Protein AF-A0AB34T9N5-F1 (afdb_monomer_lite)

Secondary structure (DSSP, 8-state):
-HHHHH-TTSEEEETTSHHHHHHHHHSHHHHHHTSPSSEEEETGGG-TTHHHHHHHHHHH---SS-SEEE--SS-S-SSTBTTB-TTTTT------PSPPHHHHTT--SS-HHHHHHHSPB-TT-B----HHHHHHHHHH-S-HHHHT-SSPPPHHHHHHHHHHHHHHHT-SEEETTEE--HHHHHHHHHHHHTSTTPBP-HHHHHHHHT--HHHHHHHHHHHHHTT-EEEEEE--SSGGG--GGG-EEEESSHHHHHHHHHHTT--TTS-HHHHHHHHHHHHHHHHTGGGGGSSS--EEEEEE-SSSS--EEEEEEEETTEEEEEEEE-SSS--GGGGHHHHHHHHTT-EEEEEEEEESSSB-EEEETTEEEEEGGGGTSTTSB----------SS--SS---------------TT-TTTGGG--EEEEE--HHHHHHTTSHHHHHHHHHHHHHHHHHS---EEEE------TTS-HHHHHHHHHHH-SEEEEEE-HHHHH-HHHHHHHHHHHHHHTT-TT-EE--EE-S-STT-TTS-TT-HHHHHHHTS--EE---TTS--HHHHHHHHHHHHHHHHHHHHHHHHHHHHHHHHHHHHHHHHHHT-HHHHHHHHHHHHHHHHHHHHHHHHHHHHHHHHHHHSPPPSSS-HHHHHHHHHHHHHHHHHHHHHHHHHHHHHHHHHHHHHHHHHHHHHHHHHSPSSHHHHHHHHHHHHHHHHHHHHT---HHHHHHHHHHHHHHTT-GGGHHHHHHHHHHHHHHHHHHHHHHHHHHHHHHHHH-

Organism: NCBI:txid1365955

Radius of gyration: 32.08 Å; chains: 1; bounding box: 81×74×86 Å

Sequence (783 aa):
MMAQKQLQEYNYVTLADDSLYRYAKDHVDEWLDSLTLPCIIDEAQRIKGLPLSVKNIVDGMSAQSPLFILTGSASINRDGLDGQDPLTGRALRYTLRPMTKRELARNARNSVVDLLWDSTPNLDYHSSMNRAELATSMEVGGFPSYALRTFPLTEDQLRMAVRADLDSLLGDTILPGQHLDRTIAESILRQVLTVPGDIYNASRISTSIGYTTTTVNRYMEIFRHRFLITYLRNLHTRPSVQTFARSKIHPIDTSYSIELLKQAGKDFRDDPVIFGHLFESFVVNQIVPEIQWSNKSFDTFYWRQPGRSPKEVDLILEHDDEFIAIEVKSNTKVQRSDFAGMVAFEEGGHKLRRGYVIYTGNEVQKFGGHMYAIPISALWEDGGFMEETGTDDYRLLSKVFPANASVSKDIEKDVDLSSNIVDRAAANIFLSYHHDDNDHLNDGIIQLMKDVQEEFNFQTGKKLNLFIDRESLNWGDDWQGRLDNEVSAANIIIPAVTPRYLQSEACRKELLAFHSRIAGKPNKRIMPLIVQSIEEMQNISRGDPVWKIVHAKQYLLSGDLRLLSVDERRKKVIQLTSALIPVIEEMYAASASASENFLGLENAREKGDTLACAASISEPEKDLETALKEFNEGFELMSTVLDKHPAPRTSSMSDYSQWASQVSKELQPSLERITSSSAAISSNWEKVYEPIQIWIGLLKEYPKGETRDTQIHEISRILQGWGNSFQATEEMRLLPMQMSIMAAFLPSLQGFADALKGVVDMLANMKSMTTSLQEQIDRLSRE

pLDDT: mean 77.02, std 18.61, range [20.53, 98.81]

Structure (mmCIF, N/CA/C/O backbone):
data_AF-A0AB34T9N5-F1
#
_entry.id   AF-A0AB34T9N5-F1
#
loop_
_atom_site.group_PDB
_atom_site.id
_atom_site.type_symbol
_atom_site.label_atom_id
_atom_site.label_alt_id
_atom_site.label_comp_id
_atom_site.label_asym_id
_atom_site.label_entity_id
_atom_site.label_seq_id
_atom_site.pdbx_PDB_ins_code
_atom_site.Cartn_x
_atom_site.Cartn_y
_atom_site.Cartn_z
_atom_site.occupancy
_atom_site.B_iso_or_equiv
_atom_site.auth_seq_id
_atom_site.auth_comp_id
_atom_site.auth_asym_id
_atom_site.auth_atom_id
_atom_site.pdbx_PDB_model_num
ATOM 1 N N . MET A 1 1 ? -12.818 11.082 12.304 1.00 60.06 1 MET A N 1
ATOM 2 C CA . MET A 1 1 ? -12.383 9.732 11.866 1.00 60.06 1 MET A CA 1
ATOM 3 C C . MET A 1 1 ? -12.783 9.521 10.393 1.00 60.06 1 MET A C 1
ATOM 5 O O . MET A 1 1 ? -13.665 10.240 9.942 1.00 60.06 1 MET A O 1
ATOM 9 N N . MET A 1 2 ? -12.114 8.661 9.603 1.00 65.88 2 MET A N 1
ATOM 10 C CA . MET A 1 2 ? -12.334 8.566 8.138 1.00 65.88 2 MET A CA 1
ATOM 11 C C . MET A 1 2 ? -13.776 8.185 7.771 1.00 65.88 2 MET A C 1
ATOM 13 O O . MET A 1 2 ? -14.372 8.860 6.935 1.00 65.88 2 MET A O 1
ATOM 17 N N . ALA A 1 3 ? -14.358 7.190 8.454 1.00 69.88 3 ALA A N 1
ATOM 18 C CA . ALA A 1 3 ? -15.738 6.758 8.211 1.00 69.88 3 ALA A CA 1
ATOM 19 C C . ALA A 1 3 ? -16.742 7.905 8.417 1.00 69.88 3 ALA A C 1
ATOM 21 O O . ALA A 1 3 ? -17.583 8.135 7.563 1.00 69.88 3 ALA A O 1
ATOM 22 N N . GLN A 1 4 ? -16.574 8.709 9.472 1.00 75.88 4 GLN A N 1
ATOM 23 C CA . GLN A 1 4 ? -17.406 9.894 9.731 1.00 75.88 4 GLN A CA 1
ATOM 24 C C . GLN A 1 4 ? -17.362 10.936 8.598 1.00 75.88 4 GLN A C 1
ATOM 26 O O . GLN A 1 4 ? -18.340 11.635 8.366 1.00 75.88 4 GLN A O 1
ATOM 31 N N . LYS A 1 5 ? -16.215 11.097 7.924 1.00 72.75 5 LYS A N 1
ATOM 32 C CA . LYS A 1 5 ? -16.058 12.097 6.854 1.00 72.75 5 LYS A CA 1
ATOM 33 C C . LYS A 1 5 ? -16.634 11.622 5.519 1.00 72.75 5 LYS A C 1
ATOM 35 O O . LYS A 1 5 ? -17.127 12.453 4.763 1.00 72.75 5 LYS A O 1
ATOM 40 N N . GLN A 1 6 ? -16.508 10.324 5.236 1.00 70.75 6 GLN A N 1
ATOM 41 C CA . GLN A 1 6 ? -16.867 9.716 3.951 1.00 70.75 6 GLN A CA 1
ATOM 42 C C . GLN A 1 6 ? -18.318 9.217 3.909 1.00 70.75 6 GLN A C 1
ATOM 44 O O . GLN A 1 6 ? -18.934 9.270 2.854 1.00 70.75 6 GLN A O 1
ATOM 49 N N . LEU A 1 7 ? -18.870 8.773 5.042 1.00 80.31 7 LEU A N 1
ATOM 50 C CA . LEU A 1 7 ? -20.217 8.204 5.150 1.00 80.31 7 LEU A CA 1
ATOM 51 C C . LEU A 1 7 ? -21.154 9.191 5.860 1.00 80.31 7 LEU A C 1
ATOM 53 O O . LEU A 1 7 ? -21.555 8.983 7.006 1.00 80.31 7 LEU A O 1
ATOM 57 N N . GLN A 1 8 ? -21.437 10.318 5.203 1.00 80.44 8 GLN A N 1
ATOM 58 C CA . GLN A 1 8 ? -22.217 11.424 5.784 1.00 80.44 8 GLN A CA 1
ATOM 59 C C . GLN A 1 8 ? -23.696 11.077 6.011 1.00 80.44 8 GLN A C 1
ATOM 61 O O . GLN A 1 8 ? -24.389 11.769 6.752 1.00 80.44 8 GLN A O 1
ATOM 66 N N . GLU A 1 9 ? -24.175 10.004 5.391 1.00 85.31 9 GLU A N 1
ATOM 67 C CA . GLU A 1 9 ? -25.514 9.452 5.559 1.00 85.31 9 GLU A CA 1
ATOM 68 C C . GLU A 1 9 ? -25.696 8.670 6.872 1.00 85.31 9 GLU A C 1
ATOM 70 O O . GLU A 1 9 ? -26.831 8.383 7.254 1.00 85.31 9 GLU A O 1
ATOM 75 N N . TYR A 1 10 ? -24.606 8.345 7.579 1.00 89.88 10 TYR A N 1
ATOM 76 C CA . TYR A 1 10 ? -24.650 7.680 8.881 1.00 89.88 10 TYR A CA 1
ATOM 77 C C . TYR A 1 10 ? -24.537 8.693 10.020 1.00 89.88 10 TYR A C 1
ATOM 79 O O . TYR A 1 10 ? -23.640 9.537 10.055 1.00 89.88 10 TYR A O 1
ATOM 87 N N . ASN A 1 11 ? -25.390 8.544 11.032 1.00 92.38 11 ASN A N 1
ATOM 88 C CA . ASN A 1 11 ? -25.216 9.262 12.291 1.00 92.38 11 ASN A CA 1
ATOM 89 C C . ASN A 1 11 ? -23.951 8.781 12.997 1.00 92.38 11 ASN A C 1
ATOM 91 O O . ASN A 1 11 ? -23.642 7.595 12.974 1.00 92.38 11 ASN A O 1
ATOM 95 N N . TYR A 1 12 ? -23.235 9.676 13.670 1.00 93.88 12 TYR A N 1
ATOM 96 C CA . TYR A 1 12 ? -21.972 9.338 14.321 1.00 93.88 12 TYR A CA 1
ATOM 97 C C . TYR A 1 12 ? -22.060 9.490 15.835 1.00 93.88 12 TYR A C 1
ATOM 99 O O . TYR A 1 12 ? -22.348 10.578 16.336 1.00 93.88 12 TYR A O 1
ATOM 107 N N . VAL A 1 13 ? -21.726 8.423 16.558 1.00 93.94 13 VAL A N 1
ATOM 108 C CA . VAL A 1 13 ? -21.523 8.446 18.010 1.00 93.94 13 VAL A CA 1
ATOM 109 C C . VAL A 1 13 ? -20.170 7.837 18.350 1.00 93.94 13 VAL A C 1
ATOM 111 O O . VAL A 1 13 ? -19.706 6.918 17.681 1.00 93.94 13 VAL A O 1
ATOM 114 N N . THR A 1 14 ? -19.514 8.344 19.394 1.00 94.19 14 THR A N 1
ATOM 115 C CA . THR A 1 14 ? -18.207 7.832 19.822 1.00 94.19 14 THR A CA 1
ATOM 116 C C . THR A 1 14 ? -18.202 7.493 21.300 1.00 94.19 14 THR A C 1
ATOM 118 O O . THR A 1 14 ? -18.456 8.339 22.155 1.00 94.19 14 THR A O 1
ATOM 121 N N . LEU A 1 15 ? -17.848 6.247 21.606 1.00 92.62 15 LEU A N 1
ATOM 122 C CA . LEU A 1 15 ? -17.604 5.790 22.968 1.00 92.62 15 LEU A CA 1
ATOM 123 C C . LEU A 1 15 ? -16.242 6.263 23.492 1.00 92.62 15 LEU A C 1
ATOM 125 O O . LEU A 1 15 ? -15.838 5.850 24.573 1.00 92.62 15 LEU A O 1
ATOM 129 N N . ALA A 1 16 ? -15.513 7.117 22.762 1.00 88.69 16 ALA A N 1
ATOM 130 C CA . ALA A 1 16 ? -14.378 7.857 23.304 1.00 88.69 16 ALA A CA 1
ATOM 131 C C . ALA A 1 16 ? -14.818 8.885 24.365 1.00 88.69 16 ALA A C 1
ATOM 133 O O . ALA A 1 16 ? -14.069 9.122 25.314 1.00 88.69 16 ALA A O 1
ATOM 134 N N . ASP A 1 17 ? -16.033 9.440 24.247 1.00 91.31 17 ASP A N 1
ATOM 135 C CA . ASP A 1 17 ? -16.623 10.315 25.264 1.00 91.31 17 ASP A CA 1
ATOM 136 C C . ASP A 1 17 ? -16.926 9.518 26.540 1.00 91.31 17 ASP A C 1
ATOM 138 O O . ASP A 1 17 ? -17.695 8.557 26.527 1.00 91.31 17 ASP A O 1
ATOM 142 N N . ASP A 1 18 ? -16.302 9.901 27.655 1.00 87.75 18 ASP A N 1
ATOM 143 C CA . ASP A 1 18 ? -16.386 9.133 28.898 1.00 87.75 18 ASP A CA 1
ATOM 144 C C . ASP A 1 18 ? -17.778 9.184 29.549 1.00 87.75 18 ASP A C 1
ATOM 146 O O . ASP A 1 18 ? -18.192 8.217 30.189 1.00 87.75 18 ASP A O 1
ATOM 150 N N . SER A 1 19 ? -18.528 10.274 29.360 1.00 90.69 19 SER A N 1
ATOM 151 C CA . SER A 1 19 ? -19.885 10.404 29.907 1.00 90.69 19 SER A CA 1
ATOM 152 C C . SER A 1 19 ? -20.853 9.507 29.143 1.00 90.69 19 SER A C 1
ATOM 154 O O . SER A 1 19 ? -21.599 8.739 29.756 1.00 90.69 19 SER A O 1
ATOM 156 N N . LEU A 1 20 ? -20.784 9.551 27.809 1.00 91.50 20 LEU A N 1
ATOM 157 C CA . LEU A 1 20 ? -21.561 8.679 26.936 1.00 91.50 20 LEU A CA 1
ATOM 158 C C . LEU A 1 20 ? -21.193 7.214 27.163 1.00 91.50 20 LEU A C 1
ATOM 160 O O . LEU A 1 20 ? -22.083 6.384 27.314 1.00 91.50 20 LEU A O 1
ATOM 164 N N . TYR A 1 21 ? -19.899 6.899 27.251 1.00 93.12 21 TYR A N 1
ATOM 165 C CA . TYR A 1 21 ? -19.429 5.542 27.514 1.00 93.12 21 TYR A CA 1
ATOM 166 C C . TYR A 1 21 ? -19.981 4.982 28.826 1.00 93.12 21 TYR A C 1
ATOM 168 O O . TYR A 1 21 ? -20.459 3.851 28.833 1.00 93.12 21 TYR A O 1
ATOM 176 N N . ARG A 1 22 ? -19.942 5.742 29.929 1.00 91.81 22 ARG A N 1
ATOM 177 C CA . ARG A 1 22 ? -20.491 5.283 31.218 1.00 91.81 22 ARG A CA 1
ATOM 178 C C . ARG A 1 22 ? -21.990 5.012 31.124 1.00 91.81 22 ARG A C 1
ATOM 180 O O . ARG A 1 22 ? -22.429 3.948 31.544 1.00 91.81 22 ARG A O 1
ATOM 187 N N . TYR A 1 23 ? -22.748 5.932 30.527 1.00 93.06 23 TYR A N 1
ATOM 188 C CA . TYR A 1 23 ? -24.188 5.756 30.340 1.00 93.06 23 TYR A CA 1
ATOM 189 C C . TYR A 1 23 ? -24.506 4.532 29.468 1.00 93.06 23 TYR A C 1
ATOM 191 O O . TYR A 1 23 ? -25.224 3.637 29.910 1.00 93.06 23 TYR A O 1
ATOM 199 N N . ALA A 1 24 ? -23.905 4.456 28.277 1.00 94.38 24 ALA A N 1
ATOM 200 C CA . ALA A 1 24 ? -24.096 3.376 27.313 1.00 94.38 24 ALA A CA 1
ATOM 201 C C . ALA A 1 24 ? -23.643 2.013 27.848 1.00 94.38 24 ALA A C 1
ATOM 203 O O . ALA A 1 24 ? -24.237 0.990 27.527 1.00 94.38 24 ALA A O 1
ATOM 204 N N . LYS A 1 25 ? -22.591 1.970 28.671 1.00 92.19 25 LYS A N 1
ATOM 205 C CA . LYS A 1 25 ? -22.123 0.731 29.299 1.00 92.19 25 LYS A CA 1
ATOM 206 C C . LYS A 1 25 ? -23.164 0.156 30.259 1.00 92.19 25 LYS A C 1
ATOM 208 O O . LYS A 1 25 ? -23.337 -1.061 30.283 1.00 92.19 25 LYS A O 1
ATOM 213 N N . ASP A 1 26 ? -23.812 1.013 31.042 1.00 93.12 26 ASP A N 1
ATOM 214 C CA . ASP A 1 26 ? -24.778 0.593 32.059 1.00 93.12 26 ASP A CA 1
ATOM 215 C C . ASP A 1 26 ? -26.196 0.410 31.475 1.00 93.12 26 ASP A C 1
ATOM 217 O O . ASP A 1 26 ? -26.975 -0.371 32.015 1.00 93.12 26 ASP A O 1
ATOM 221 N N . HIS A 1 27 ? -26.511 1.069 30.350 1.00 94.44 27 HIS A N 1
ATOM 222 C CA . HIS A 1 27 ? -27.838 1.090 29.710 1.00 94.44 27 HIS A CA 1
ATOM 223 C C . HIS A 1 27 ? -27.750 0.824 28.195 1.00 94.44 27 HIS A C 1
ATOM 225 O O . HIS A 1 27 ? -28.278 1.586 27.388 1.00 94.44 27 HIS A O 1
ATOM 231 N N . VAL A 1 28 ? -27.037 -0.232 27.787 1.00 93.88 28 VAL A N 1
ATOM 232 C CA . VAL A 1 28 ? -26.687 -0.465 26.369 1.00 93.88 28 VAL A CA 1
ATOM 233 C C . VAL A 1 28 ? -27.901 -0.570 25.443 1.00 93.88 28 VAL A C 1
ATOM 235 O O . VAL A 1 28 ? -27.875 0.017 24.365 1.00 93.88 28 VAL A O 1
ATOM 238 N N . ASP A 1 29 ? -28.959 -1.266 25.863 1.00 93.62 29 ASP A N 1
ATOM 239 C CA . ASP A 1 29 ? -30.152 -1.476 25.036 1.00 93.62 29 ASP A CA 1
ATOM 240 C C . ASP A 1 29 ? -30.954 -0.169 24.890 1.00 93.62 29 ASP A C 1
ATOM 242 O O . ASP A 1 29 ? -31.222 0.260 23.773 1.00 93.62 29 ASP A O 1
ATOM 246 N N . GLU A 1 30 ? -31.230 0.533 25.999 1.00 93.88 30 GLU A N 1
ATOM 247 C CA . GLU A 1 30 ? -31.916 1.840 25.987 1.00 93.88 30 GLU A CA 1
ATOM 248 C C . GLU A 1 30 ? -31.150 2.884 25.166 1.00 93.88 30 GLU A C 1
ATOM 250 O O . GLU A 1 30 ? -31.738 3.678 24.427 1.00 93.88 30 GLU A O 1
ATOM 255 N N . TRP A 1 31 ? -29.821 2.883 25.284 1.00 96.00 31 TRP A N 1
ATOM 256 C CA . TRP A 1 31 ? -28.968 3.772 24.513 1.00 96.00 31 TRP A CA 1
ATOM 257 C C . TRP A 1 31 ? -29.048 3.464 23.018 1.00 96.00 31 TRP A C 1
ATOM 259 O O . TRP A 1 31 ? -29.245 4.391 22.233 1.00 96.00 31 TRP A O 1
ATOM 269 N N . LEU A 1 32 ? -28.935 2.195 22.615 1.00 94.88 32 LEU A N 1
ATOM 270 C CA . LEU A 1 32 ? -29.035 1.807 21.207 1.00 94.88 32 LEU A CA 1
ATOM 271 C C . LEU A 1 32 ? -30.409 2.127 20.608 1.00 94.88 32 LEU A C 1
ATOM 273 O O . LEU A 1 32 ? -30.461 2.638 19.491 1.00 94.88 32 LEU A O 1
ATOM 277 N N . ASP A 1 33 ? -31.493 1.892 21.351 1.00 90.81 33 ASP A N 1
ATOM 278 C CA . ASP A 1 33 ? -32.861 2.216 20.922 1.00 90.81 33 ASP A CA 1
ATOM 279 C C . ASP A 1 33 ? -33.062 3.728 20.712 1.00 90.81 33 ASP A C 1
ATOM 281 O O . ASP A 1 33 ? -33.908 4.149 19.922 1.00 90.81 33 ASP A O 1
ATOM 285 N N . SER A 1 34 ? -32.268 4.561 21.396 1.00 92.25 34 SER A N 1
ATOM 286 C CA . SER A 1 34 ? -32.286 6.018 21.226 1.00 92.25 34 SER A CA 1
ATOM 287 C C . SER A 1 34 ? -31.514 6.516 19.996 1.00 92.25 34 SER A C 1
ATOM 289 O O . SER A 1 34 ? -31.655 7.682 19.613 1.00 92.25 34 SER A O 1
ATOM 291 N N . LEU A 1 35 ? -30.681 5.670 19.375 1.00 94.06 35 LEU A N 1
ATOM 292 C CA . LEU A 1 35 ? -29.851 6.072 18.242 1.00 94.06 35 LEU A CA 1
ATOM 293 C C . LEU A 1 35 ? -30.678 6.235 16.965 1.00 94.06 35 LEU A C 1
ATOM 295 O O . LEU A 1 35 ? -31.555 5.439 16.638 1.00 94.06 35 LEU A O 1
ATOM 299 N N . THR A 1 36 ? -30.336 7.254 16.178 1.00 91.75 36 THR A N 1
ATOM 300 C CA . THR A 1 36 ? -30.891 7.414 14.830 1.00 91.75 36 THR A CA 1
ATOM 301 C C . THR A 1 36 ? -30.114 6.533 13.851 1.00 91.75 36 THR A C 1
ATOM 303 O O . THR A 1 36 ? -28.897 6.665 13.731 1.00 91.75 36 THR A O 1
ATOM 306 N N . LEU A 1 37 ? -30.811 5.642 13.142 1.00 90.50 37 LEU A N 1
ATOM 307 C CA . LEU A 1 37 ? -30.217 4.732 12.156 1.00 90.50 37 LEU A CA 1
ATOM 308 C C . LEU A 1 37 ? -30.278 5.315 10.728 1.00 90.50 37 LEU A C 1
ATOM 310 O O . LEU A 1 37 ? -31.242 6.016 10.412 1.00 90.50 37 LEU A O 1
ATOM 314 N N . PRO A 1 38 ? -29.299 5.009 9.854 1.00 92.31 38 PRO A N 1
ATOM 315 C CA . PRO A 1 38 ? -28.124 4.177 10.124 1.00 92.31 38 PRO A CA 1
ATOM 316 C C . PRO A 1 38 ? -27.060 4.925 10.953 1.00 92.31 38 PRO A C 1
ATOM 318 O O . PRO A 1 38 ? -27.027 6.158 10.970 1.00 92.31 38 PRO A O 1
ATOM 321 N N . CYS A 1 39 ? -26.219 4.190 11.690 1.00 94.56 39 CYS A N 1
ATOM 322 C CA . CYS A 1 39 ? -25.294 4.780 12.667 1.00 94.56 39 CYS A CA 1
ATOM 323 C C . CYS A 1 39 ? -23.893 4.141 12.675 1.00 94.56 39 CYS A C 1
ATOM 325 O O . CYS A 1 39 ? -23.739 2.922 12.634 1.00 94.56 39 CYS A O 1
ATOM 327 N N . ILE A 1 40 ? -22.861 4.979 12.778 1.00 95.31 40 ILE A N 1
ATOM 328 C CA . ILE A 1 40 ? -21.489 4.606 13.119 1.00 95.31 40 ILE A CA 1
ATOM 329 C C . ILE A 1 40 ? -21.320 4.716 14.636 1.00 95.31 40 ILE A C 1
ATOM 331 O O . ILE A 1 40 ? -21.474 5.800 15.204 1.00 95.31 40 ILE A O 1
ATOM 335 N N . ILE A 1 41 ? -20.939 3.606 15.266 1.00 95.56 41 ILE A N 1
ATOM 336 C CA . ILE A 1 41 ? -20.545 3.554 16.673 1.00 95.56 41 ILE A CA 1
ATOM 337 C C . ILE A 1 41 ? -19.033 3.385 16.740 1.00 95.56 41 ILE A C 1
ATOM 339 O O . ILE A 1 41 ? -18.495 2.308 16.465 1.00 95.56 41 ILE A O 1
ATOM 343 N N . ASP A 1 42 ? -18.359 4.461 17.126 1.00 94.62 42 ASP A N 1
ATOM 344 C CA . ASP A 1 42 ? -16.917 4.481 17.298 1.00 94.62 42 ASP A CA 1
ATOM 345 C C . ASP A 1 42 ? -16.471 4.022 18.686 1.00 94.62 42 ASP A C 1
ATOM 347 O O . ASP A 1 42 ? -17.173 4.218 19.680 1.00 94.62 42 ASP A O 1
ATOM 351 N N . GLU A 1 43 ? -15.289 3.409 18.742 1.00 91.25 43 GLU A N 1
ATOM 352 C CA . GLU A 1 43 ? -14.727 2.745 19.922 1.00 91.25 43 GLU A CA 1
ATOM 353 C C . GLU A 1 43 ? -15.659 1.656 20.506 1.00 91.25 43 GLU A C 1
ATOM 355 O O . GLU A 1 43 ? -15.731 1.430 21.721 1.00 91.25 43 GLU A O 1
ATOM 360 N N . ALA A 1 44 ? -16.359 0.936 19.620 1.00 93.00 44 ALA A N 1
ATOM 361 C CA . ALA A 1 44 ? -17.335 -0.112 19.931 1.00 93.00 44 ALA A CA 1
ATOM 362 C C . ALA A 1 44 ? -16.769 -1.239 20.815 1.00 93.00 44 ALA A C 1
ATOM 364 O O . ALA A 1 44 ? -17.483 -1.831 21.625 1.00 93.00 44 ALA A O 1
ATOM 365 N N . GLN A 1 45 ? -15.468 -1.519 20.715 1.00 88.75 45 GLN A N 1
ATOM 366 C CA . GLN A 1 45 ? -14.784 -2.526 21.528 1.00 88.75 45 GLN A CA 1
ATOM 367 C C . GLN A 1 45 ? -14.760 -2.199 23.030 1.00 88.75 45 GLN A C 1
ATOM 369 O O . GLN A 1 45 ? -14.481 -3.091 23.834 1.00 88.75 45 GLN A O 1
ATOM 374 N N . ARG A 1 46 ? -15.049 -0.951 23.434 1.00 88.62 46 ARG A N 1
ATOM 375 C CA . ARG A 1 46 ? -15.100 -0.552 24.852 1.00 88.62 46 ARG A CA 1
ATOM 376 C C . ARG A 1 46 ? -16.268 -1.189 25.610 1.00 88.62 46 ARG A C 1
ATOM 378 O O . ARG A 1 46 ? -16.151 -1.381 26.820 1.00 88.62 46 ARG A O 1
ATOM 385 N N . ILE A 1 47 ? -17.370 -1.531 24.935 1.00 90.19 47 ILE A N 1
ATOM 386 C CA . ILE A 1 47 ? -18.542 -2.173 25.549 1.00 90.19 47 ILE A CA 1
ATOM 387 C C . ILE A 1 47 ? -18.622 -3.625 25.075 1.00 90.19 47 ILE A C 1
ATOM 389 O O . ILE A 1 47 ? -19.034 -3.921 23.958 1.00 90.19 47 ILE A O 1
ATOM 393 N N . LYS A 1 48 ? -18.264 -4.561 25.959 1.00 84.56 48 LYS A N 1
ATOM 394 C CA . LYS A 1 48 ? -18.230 -6.000 25.648 1.00 84.56 48 LYS A CA 1
ATOM 395 C C . LYS A 1 48 ? -19.583 -6.559 25.174 1.00 84.56 48 LYS A C 1
ATOM 397 O O . LYS A 1 48 ? -19.597 -7.404 24.288 1.00 84.56 48 LYS A O 1
ATOM 402 N N . GLY A 1 49 ? -20.695 -6.096 25.752 1.00 87.06 49 GLY A N 1
ATOM 403 C CA . GLY A 1 49 ? -22.050 -6.556 25.413 1.00 87.06 49 GLY A CA 1
ATOM 404 C C . GLY A 1 49 ? -22.637 -5.955 24.130 1.00 87.06 49 GLY A C 1
ATOM 405 O O . GLY A 1 49 ? -23.633 -6.467 23.629 1.00 87.06 49 GLY A O 1
ATOM 406 N N . LEU A 1 50 ? -22.008 -4.920 23.564 1.00 91.56 50 LEU A N 1
ATOM 407 C CA . LEU A 1 50 ? -22.550 -4.154 22.440 1.00 91.56 50 LEU A CA 1
ATOM 408 C C . LEU A 1 50 ? -22.902 -5.011 21.209 1.00 91.56 50 LEU A C 1
ATOM 410 O O . LEU A 1 50 ? -23.995 -4.831 20.675 1.00 91.56 50 LEU A O 1
ATOM 414 N N . PRO A 1 51 ? -22.067 -5.974 20.762 1.00 90.75 51 PRO A N 1
ATOM 415 C CA . PRO A 1 51 ? -22.402 -6.803 19.603 1.00 90.75 51 PRO A CA 1
ATOM 416 C C . PRO A 1 51 ? -23.688 -7.621 19.782 1.00 90.75 51 PRO A C 1
ATOM 418 O O . PRO A 1 51 ? -24.410 -7.844 18.813 1.00 90.75 51 PRO A O 1
ATOM 421 N N . LEU A 1 52 ? -23.986 -8.067 21.008 1.00 88.88 52 LEU A N 1
ATOM 422 C CA . LEU A 1 52 ? -25.208 -8.816 21.301 1.00 88.88 52 LEU A CA 1
ATOM 423 C C . LEU A 1 52 ? -26.445 -7.914 21.244 1.00 88.88 52 LEU A C 1
ATOM 425 O O . LEU A 1 52 ? -27.447 -8.291 20.643 1.00 88.88 52 LEU A O 1
ATOM 429 N N . SER A 1 53 ? -26.369 -6.716 21.814 1.00 91.44 53 SER A N 1
ATOM 430 C CA . SER A 1 53 ? -27.478 -5.763 21.751 1.00 91.44 53 SER A CA 1
ATOM 431 C C . SER A 1 53 ? -27.736 -5.285 20.316 1.00 91.44 53 SER A C 1
ATOM 433 O O . SER A 1 53 ? -28.879 -5.275 19.865 1.00 91.44 53 SER A O 1
ATOM 435 N N . VAL A 1 54 ? -26.677 -5.027 19.537 1.00 92.25 54 VAL A N 1
ATOM 436 C CA . VAL A 1 54 ? -26.787 -4.713 18.099 1.00 92.25 54 VAL A CA 1
ATOM 437 C C . VAL A 1 54 ? -27.455 -5.854 17.328 1.00 92.25 54 VAL A C 1
ATOM 439 O O . VAL A 1 54 ? -28.346 -5.604 16.517 1.00 92.25 54 VAL A O 1
ATOM 442 N N . LYS A 1 55 ? -27.078 -7.112 17.598 1.00 90.12 55 LYS A N 1
ATOM 443 C CA . LYS A 1 55 ? -27.717 -8.291 16.991 1.00 90.12 55 LYS A CA 1
ATOM 444 C C . LYS A 1 55 ? -29.234 -8.281 17.207 1.00 90.12 55 LYS A C 1
ATOM 446 O O . LYS A 1 55 ? -29.963 -8.557 16.260 1.00 90.12 55 LYS A O 1
ATOM 451 N N . ASN A 1 56 ? -29.706 -7.973 18.417 1.00 88.81 56 ASN A N 1
ATOM 452 C CA . ASN A 1 56 ? -31.139 -7.982 18.735 1.00 88.81 56 ASN A CA 1
ATOM 453 C C . ASN A 1 56 ? -31.928 -6.959 17.904 1.00 88.81 56 ASN A C 1
ATOM 455 O O . ASN A 1 56 ? -33.032 -7.262 17.459 1.00 88.81 56 ASN A O 1
ATOM 459 N N . ILE A 1 57 ? -31.341 -5.788 17.644 1.00 89.75 57 ILE A N 1
ATOM 460 C CA . ILE A 1 57 ? -31.949 -4.755 16.796 1.00 89.75 57 ILE A CA 1
ATOM 461 C C . ILE A 1 57 ? -31.948 -5.196 15.331 1.00 89.75 57 ILE A C 1
ATOM 463 O O . ILE A 1 57 ? -32.985 -5.160 14.672 1.00 89.75 57 ILE A O 1
ATOM 467 N N . VAL A 1 58 ? -30.802 -5.666 14.827 1.00 89.62 58 VAL A N 1
ATOM 468 C CA . VAL A 1 58 ? -30.663 -6.095 13.424 1.00 89.62 58 VAL A CA 1
ATOM 469 C C . VAL A 1 58 ? -31.579 -7.284 13.106 1.00 89.62 58 VAL A C 1
ATOM 471 O O . VAL A 1 58 ? -32.168 -7.317 12.034 1.00 89.62 58 VAL A O 1
ATOM 474 N N . ASP A 1 59 ? -31.767 -8.226 14.038 1.00 86.94 59 ASP A N 1
ATOM 475 C CA . ASP A 1 59 ? -32.699 -9.356 13.873 1.00 86.94 59 ASP A CA 1
ATOM 476 C C . ASP A 1 59 ? -34.169 -8.915 13.759 1.00 86.94 59 ASP A C 1
ATOM 478 O O . ASP A 1 59 ? -34.977 -9.606 13.137 1.00 86.94 59 ASP A O 1
ATOM 482 N N . GLY A 1 60 ? -34.524 -7.776 14.360 1.00 80.12 60 GLY A N 1
ATOM 483 C CA . GLY A 1 60 ? -35.875 -7.215 14.329 1.00 80.12 60 GLY A CA 1
ATOM 484 C C . GLY A 1 60 ? -36.170 -6.343 13.106 1.00 80.12 60 GLY A C 1
ATOM 485 O O . GLY A 1 60 ? -37.319 -5.943 12.913 1.00 80.12 60 GLY A O 1
ATOM 486 N N . MET A 1 61 ? -35.165 -6.037 12.279 1.00 79.12 61 MET A N 1
ATOM 487 C CA . MET A 1 61 ? -35.273 -5.069 11.187 1.00 79.12 61 MET A CA 1
ATOM 488 C C . MET A 1 61 ? -34.895 -5.692 9.842 1.00 79.12 61 MET A C 1
ATOM 490 O O . MET A 1 61 ? -33.804 -6.218 9.655 1.00 79.12 61 MET A O 1
ATOM 494 N N . SER A 1 62 ? -35.781 -5.570 8.852 1.00 70.00 62 SER A N 1
ATOM 495 C CA . SER A 1 62 ? -35.448 -5.888 7.461 1.00 70.00 62 SER A CA 1
ATOM 496 C C . SER A 1 62 ? -34.908 -4.633 6.779 1.00 70.00 62 SER A C 1
ATOM 498 O O . SER A 1 62 ? -35.686 -3.747 6.427 1.00 70.00 62 SER A O 1
ATOM 500 N N . ALA A 1 63 ? -33.594 -4.555 6.574 1.00 66.50 63 ALA A N 1
ATOM 501 C CA . ALA A 1 63 ? -32.937 -3.428 5.911 1.00 66.50 63 ALA A CA 1
ATOM 502 C C . ALA A 1 63 ? -32.232 -3.864 4.618 1.00 66.50 63 ALA A C 1
ATOM 504 O O . ALA A 1 63 ? -31.692 -4.964 4.534 1.00 66.50 63 ALA A O 1
ATOM 505 N N . GLN A 1 64 ? -32.238 -2.989 3.607 1.00 68.56 64 GLN A N 1
ATOM 506 C CA . GLN A 1 64 ? -31.494 -3.185 2.351 1.00 68.56 64 GLN A CA 1
ATOM 507 C C . GLN A 1 64 ? -30.054 -2.640 2.425 1.00 68.56 64 GLN A C 1
ATOM 509 O O . GLN A 1 64 ? -29.278 -2.841 1.496 1.00 68.56 64 GLN A O 1
ATOM 514 N N . SER A 1 65 ? -29.695 -1.965 3.521 1.00 74.50 65 SER A N 1
ATOM 515 C CA . SER A 1 65 ? -28.380 -1.372 3.773 1.00 74.50 65 SER A CA 1
ATOM 516 C C . SER A 1 65 ? -27.897 -1.680 5.200 1.00 74.50 65 SER A C 1
ATOM 518 O O . SER A 1 65 ? -28.719 -2.002 6.067 1.00 74.50 65 SER A O 1
ATOM 520 N N . PRO A 1 66 ? -26.578 -1.598 5.474 1.00 85.44 66 PRO A N 1
ATOM 521 C CA . PRO A 1 66 ? -26.048 -1.772 6.823 1.00 85.44 66 PRO A CA 1
ATOM 522 C C . PRO A 1 66 ? -26.658 -0.762 7.806 1.00 85.44 66 PRO A C 1
ATOM 524 O O . PRO A 1 66 ? -26.605 0.445 7.589 1.00 85.44 66 PRO A O 1
ATOM 527 N N . LEU A 1 67 ? -27.224 -1.257 8.909 1.00 90.31 67 LEU A N 1
ATOM 528 C CA . LEU A 1 67 ? -27.805 -0.405 9.956 1.00 90.31 67 LEU A CA 1
ATOM 529 C C . LEU A 1 67 ? -26.735 0.208 10.863 1.00 90.31 67 LEU A C 1
ATOM 531 O O . LEU A 1 67 ? -26.859 1.354 11.291 1.00 90.31 67 LEU A O 1
ATOM 535 N N . PHE A 1 68 ? -25.689 -0.568 11.146 1.00 92.94 68 PHE A N 1
ATOM 536 C CA . PHE A 1 68 ? -24.611 -0.192 12.046 1.00 92.94 68 PHE A CA 1
ATOM 537 C C . PHE A 1 68 ? -23.252 -0.387 11.388 1.00 92.94 68 PHE A C 1
ATOM 539 O O . PHE A 1 68 ? -22.999 -1.414 10.756 1.00 92.94 68 PHE A O 1
ATOM 546 N N . ILE A 1 69 ? -22.351 0.560 11.633 1.00 93.69 69 ILE A N 1
ATOM 547 C CA . ILE A 1 69 ? -20.917 0.414 11.392 1.00 93.69 69 ILE A CA 1
ATOM 548 C C . ILE A 1 69 ? -20.224 0.517 12.744 1.00 93.69 69 ILE A C 1
ATOM 550 O O . ILE A 1 69 ? -20.295 1.544 13.413 1.00 93.69 69 ILE A O 1
ATOM 554 N N . LEU A 1 70 ? -19.565 -0.559 13.162 1.00 93.44 70 LEU A N 1
ATOM 555 C CA . LEU A 1 70 ? -18.849 -0.603 14.432 1.00 93.44 70 LEU A CA 1
ATOM 556 C C . LEU A 1 70 ? -17.353 -0.428 14.160 1.00 93.44 70 LEU A C 1
ATOM 558 O O . LEU A 1 70 ? -16.756 -1.263 13.479 1.00 93.44 70 LEU A O 1
ATOM 562 N N . THR A 1 71 ? -16.746 0.635 14.690 1.00 93.00 71 THR A N 1
ATOM 563 C CA . THR A 1 71 ? -15.300 0.887 14.557 1.00 93.00 71 THR A CA 1
ATOM 564 C C . THR A 1 71 ? -14.590 0.736 15.894 1.00 93.00 71 THR A C 1
ATOM 566 O O . THR A 1 71 ? -15.197 0.844 16.961 1.00 93.00 71 THR A O 1
ATOM 569 N N . GLY A 1 72 ? -13.292 0.442 15.847 1.00 89.19 72 GLY A N 1
ATOM 570 C CA . GLY A 1 72 ? -12.504 0.267 17.057 1.00 89.19 72 GLY A CA 1
ATOM 571 C C . GLY A 1 72 ? -11.015 0.092 16.808 1.00 89.19 72 GLY A C 1
ATOM 572 O O . GLY A 1 72 ? -10.607 -0.564 15.853 1.00 89.19 72 GLY A O 1
ATOM 573 N N . SER A 1 73 ? -10.201 0.629 17.718 1.00 85.00 73 SER A N 1
ATOM 574 C CA . SER A 1 73 ? -8.740 0.456 17.731 1.00 85.00 73 SER A CA 1
ATOM 575 C C . SER A 1 73 ? -8.277 -0.922 18.239 1.00 85.00 73 SER A C 1
ATOM 577 O O . SER A 1 73 ? -7.081 -1.201 18.329 1.00 85.00 73 SER A O 1
ATOM 579 N N . ALA A 1 74 ? -9.202 -1.804 18.619 1.00 84.56 74 ALA A N 1
ATOM 580 C CA . ALA A 1 74 ? -8.934 -3.213 18.892 1.00 84.56 74 ALA A CA 1
ATOM 581 C C . ALA A 1 74 ? -10.105 -4.069 18.401 1.00 84.56 74 ALA A C 1
ATOM 583 O O . ALA A 1 74 ? -11.209 -3.563 18.193 1.00 84.56 74 ALA A O 1
ATOM 584 N N . SER A 1 75 ? -9.874 -5.373 18.243 1.00 82.56 75 SER A N 1
ATOM 585 C CA . SER A 1 75 ? -10.884 -6.305 17.745 1.00 82.56 75 SER A CA 1
ATOM 586 C C . SER A 1 75 ? -12.181 -6.222 18.557 1.00 82.56 75 SER A C 1
ATOM 588 O O . SER A 1 75 ? -12.194 -6.498 19.762 1.00 82.56 75 SER A O 1
ATOM 590 N N . ILE A 1 76 ? -13.274 -5.882 17.879 1.00 79.25 76 ILE A N 1
ATOM 591 C CA . ILE A 1 76 ? -14.615 -5.834 18.458 1.00 79.25 76 ILE A CA 1
ATOM 592 C C . ILE A 1 76 ? -15.076 -7.273 18.685 1.00 79.25 76 ILE A C 1
ATOM 594 O O . ILE A 1 76 ? -15.126 -8.049 17.727 1.00 79.25 76 ILE A O 1
ATOM 598 N N . ASN A 1 77 ? -15.442 -7.575 19.936 1.00 69.75 77 ASN A N 1
ATOM 599 C CA . ASN A 1 77 ? -15.861 -8.883 20.450 1.00 69.75 77 ASN A CA 1
ATOM 600 C C . ASN A 1 77 ? -14.727 -9.887 20.778 1.00 69.75 77 ASN A C 1
ATOM 602 O O . ASN A 1 77 ? -14.567 -10.904 20.110 1.00 69.75 77 ASN A O 1
ATOM 606 N N . ARG A 1 78 ? -13.945 -9.624 21.838 1.00 57.09 78 ARG A N 1
ATOM 607 C CA . ARG A 1 78 ? -12.836 -10.511 22.265 1.00 57.09 78 ARG A CA 1
ATOM 608 C C . ARG A 1 78 ? -13.266 -11.819 22.939 1.00 57.09 78 ARG A C 1
ATOM 610 O O . ARG A 1 78 ? -12.528 -12.790 22.834 1.00 57.09 78 ARG A O 1
ATOM 617 N N . ASP A 1 79 ? -14.425 -11.849 23.599 1.00 52.88 79 ASP A N 1
ATOM 618 C CA . ASP A 1 79 ? -14.821 -12.978 24.460 1.00 52.88 79 ASP A CA 1
ATOM 619 C C . ASP A 1 79 ? -16.155 -13.641 24.058 1.00 52.88 79 ASP A C 1
ATOM 621 O O . ASP A 1 79 ? -16.510 -14.677 24.619 1.00 52.88 79 ASP A O 1
ATOM 625 N N . GLY A 1 80 ? -16.902 -13.064 23.109 1.00 53.31 80 GLY A N 1
ATOM 626 C CA . GLY A 1 80 ? -18.180 -13.604 22.649 1.00 53.31 80 GLY A CA 1
ATOM 627 C C . GLY A 1 80 ? -19.292 -13.696 23.704 1.00 53.31 80 GLY A C 1
ATOM 628 O O . GLY A 1 80 ? -19.146 -13.270 24.851 1.00 53.31 80 GLY A O 1
ATOM 629 N N . LEU A 1 81 ? -20.410 -14.297 23.289 1.00 50.41 81 LEU A N 1
ATOM 630 C CA . LEU A 1 81 ? -21.340 -15.027 24.160 1.00 50.41 81 LEU A CA 1
ATOM 631 C C . LEU A 1 81 ? -20.740 -16.423 24.358 1.00 50.41 81 LEU A C 1
ATOM 633 O O . LEU A 1 81 ? -20.772 -17.223 23.427 1.00 50.41 81 LEU A O 1
ATOM 637 N N . ASP A 1 82 ? -20.114 -16.693 25.504 1.00 54.06 82 ASP A N 1
ATOM 638 C CA . ASP A 1 82 ? -19.441 -17.977 25.770 1.00 54.06 82 ASP A CA 1
ATOM 639 C C . ASP A 1 82 ? -18.414 -18.380 24.681 1.00 54.06 82 ASP A C 1
ATOM 641 O O . ASP A 1 82 ? -18.270 -19.552 24.332 1.00 54.06 82 ASP A O 1
ATOM 645 N N . GLY A 1 83 ? -17.700 -17.397 24.113 1.00 56.84 83 GLY A N 1
ATOM 646 C CA . GLY A 1 83 ? -16.714 -17.602 23.045 1.00 56.84 83 GLY A CA 1
ATOM 647 C C . GLY A 1 83 ? -17.254 -17.529 21.611 1.00 56.84 83 GLY A C 1
ATOM 648 O O . GLY A 1 83 ? -16.470 -17.691 20.677 1.00 56.84 83 GLY A O 1
ATOM 649 N N . GLN A 1 84 ? -18.551 -17.271 21.401 1.00 67.44 84 GLN A N 1
ATOM 650 C CA . GLN A 1 84 ? -19.148 -17.139 20.061 1.00 67.44 84 GLN A CA 1
ATOM 651 C C . GLN A 1 84 ? -19.365 -15.686 19.639 1.00 67.44 84 GLN A C 1
ATOM 653 O O . GLN A 1 84 ? -19.685 -14.831 20.465 1.00 67.44 84 GLN A O 1
ATOM 658 N N . ASP A 1 85 ? -19.255 -15.409 18.337 1.00 78.00 85 ASP A N 1
ATOM 659 C CA . ASP A 1 85 ? -19.518 -14.080 17.789 1.00 78.00 85 ASP A CA 1
ATOM 660 C C . ASP A 1 85 ? -21.024 -13.813 17.595 1.00 78.00 85 ASP A C 1
ATOM 662 O O . ASP A 1 85 ? -21.616 -14.420 16.696 1.00 78.00 85 ASP A O 1
ATOM 666 N N . PRO A 1 86 ? -21.671 -12.908 18.368 1.00 84.25 86 PRO A N 1
ATOM 667 C CA . PRO A 1 86 ? -23.109 -12.654 18.251 1.00 84.25 86 PRO A CA 1
ATOM 668 C C . PRO A 1 86 ? -23.529 -12.157 16.864 1.00 84.25 86 PRO A C 1
ATOM 670 O O . PRO A 1 86 ? -24.666 -12.367 16.450 1.00 84.25 86 PRO A O 1
ATOM 673 N N . LEU A 1 87 ? -22.616 -11.523 16.126 1.00 87.06 87 LEU A N 1
ATOM 674 C CA . LEU A 1 87 ? -22.890 -10.958 14.803 1.00 87.06 87 LEU A CA 1
ATOM 675 C C . LEU A 1 87 ? -22.633 -11.943 13.651 1.00 87.06 87 LEU A C 1
ATOM 677 O O . LEU A 1 87 ? -22.657 -11.547 12.484 1.00 87.06 87 LEU A O 1
ATOM 681 N N . THR A 1 88 ? -22.419 -13.229 13.950 1.00 83.25 88 THR A N 1
ATOM 682 C CA . THR A 1 88 ? -22.229 -14.267 12.926 1.00 83.25 88 THR A CA 1
ATOM 683 C C . THR A 1 88 ? -23.396 -14.264 11.929 1.00 83.25 88 THR A C 1
ATOM 685 O O . THR A 1 88 ? -24.569 -14.301 12.317 1.00 83.25 88 THR A O 1
ATOM 688 N N . GLY A 1 89 ? -23.068 -14.194 10.634 1.00 83.31 89 GLY A N 1
ATOM 689 C CA . GLY A 1 89 ? -24.034 -14.138 9.529 1.00 83.31 89 GLY A CA 1
ATOM 690 C C . GLY A 1 89 ? -24.764 -12.799 9.358 1.00 83.31 89 GLY A C 1
ATOM 691 O O . GLY A 1 89 ? -25.643 -12.709 8.509 1.00 83.31 89 GLY A O 1
ATOM 692 N N . ARG A 1 90 ? -24.431 -11.775 10.157 1.00 85.56 90 ARG A N 1
ATOM 693 C CA . ARG A 1 90 ? -25.088 -10.450 10.155 1.00 85.56 90 ARG A CA 1
ATOM 694 C C . ARG A 1 90 ? -24.129 -9.292 9.914 1.00 85.56 90 ARG A C 1
ATOM 696 O O . ARG A 1 90 ? -24.573 -8.189 9.621 1.00 85.56 90 ARG A O 1
ATOM 703 N N . ALA A 1 91 ? -22.830 -9.527 10.069 1.00 88.62 91 ALA A N 1
ATOM 704 C CA . ALA A 1 91 ? -21.800 -8.520 9.890 1.00 88.62 91 ALA A CA 1
ATOM 705 C C . ALA A 1 91 ? -20.693 -9.022 8.965 1.00 88.62 91 ALA A C 1
ATOM 707 O O . ALA A 1 91 ? -20.323 -10.198 8.988 1.00 88.62 91 ALA A O 1
ATOM 708 N N . LEU A 1 92 ? -20.132 -8.086 8.205 1.00 87.62 92 LEU A N 1
ATOM 709 C CA . LEU A 1 92 ? -18.854 -8.232 7.522 1.00 87.62 92 LEU A CA 1
ATOM 710 C C . LEU A 1 92 ? -17.778 -7.547 8.368 1.00 87.62 92 LEU A C 1
ATOM 712 O O . LEU A 1 92 ? -18.044 -6.543 9.034 1.00 87.62 92 LEU A O 1
ATOM 716 N N . ARG A 1 93 ? -16.567 -8.106 8.379 1.00 86.44 93 ARG A N 1
ATOM 717 C CA . ARG A 1 93 ? -15.447 -7.599 9.180 1.00 86.44 93 ARG A CA 1
ATOM 718 C C . ARG A 1 93 ? -14.319 -7.181 8.254 1.00 86.44 93 ARG A C 1
ATOM 720 O O . ARG A 1 93 ? -13.810 -8.001 7.502 1.00 86.44 93 ARG A O 1
ATOM 727 N N . TYR A 1 94 ? -13.911 -5.926 8.385 1.00 88.75 94 TYR A N 1
ATOM 728 C CA . TYR A 1 94 ? -12.803 -5.346 7.640 1.00 88.75 94 TYR A CA 1
ATOM 729 C C . TYR A 1 94 ? -11.771 -4.795 8.620 1.00 88.75 94 TYR A C 1
ATOM 731 O O . TYR A 1 94 ? -12.114 -4.144 9.607 1.00 88.75 94 TYR A O 1
ATOM 739 N N . THR A 1 95 ? -10.502 -5.072 8.351 1.00 89.50 95 THR A N 1
ATOM 740 C CA . THR A 1 95 ? -9.360 -4.505 9.065 1.00 89.50 95 THR A CA 1
ATOM 741 C C . THR A 1 95 ? -8.779 -3.386 8.217 1.00 89.50 95 THR A C 1
ATOM 743 O O . THR A 1 95 ? -8.261 -3.647 7.131 1.00 89.50 95 THR A O 1
ATOM 746 N N . LEU A 1 96 ? -8.833 -2.151 8.715 1.00 88.94 96 LEU A N 1
ATOM 747 C CA . LEU A 1 96 ? -8.130 -1.030 8.095 1.00 88.94 96 LEU A CA 1
ATOM 748 C C . LEU A 1 96 ? -6.642 -1.145 8.421 1.00 88.94 96 LEU A C 1
ATOM 750 O O . LEU A 1 96 ? -6.225 -0.923 9.558 1.00 88.94 96 LEU A O 1
ATOM 754 N N . ARG A 1 97 ? -5.863 -1.558 7.425 1.00 91.69 97 ARG A N 1
ATOM 755 C CA . ARG A 1 97 ? -4.408 -1.674 7.517 1.00 91.69 97 ARG A CA 1
ATOM 756 C C . ARG A 1 97 ? -3.745 -0.345 7.120 1.00 91.69 97 ARG A C 1
ATOM 758 O O . ARG A 1 97 ? -4.420 0.518 6.557 1.00 91.69 97 ARG A O 1
ATOM 765 N N . PRO A 1 98 ? -2.450 -0.155 7.425 1.00 92.81 98 PRO A N 1
ATOM 766 C CA . PRO A 1 98 ? -1.646 0.884 6.790 1.00 92.81 98 PRO A CA 1
ATOM 767 C C . PRO A 1 98 ? -1.804 0.832 5.267 1.00 92.81 98 PRO A C 1
ATOM 769 O O . PRO A 1 98 ? -1.989 -0.250 4.707 1.00 92.81 98 PRO A O 1
ATOM 772 N N . MET A 1 99 ? -1.748 1.996 4.623 1.00 92.75 99 MET A N 1
ATOM 773 C CA . MET A 1 99 ? -2.021 2.123 3.198 1.00 92.75 99 MET A CA 1
ATOM 774 C C . MET A 1 99 ? -0.998 1.358 2.361 1.00 92.75 99 MET A C 1
ATOM 776 O O . MET A 1 99 ? 0.211 1.477 2.583 1.00 92.75 99 MET A O 1
ATOM 780 N N . THR A 1 100 ? -1.471 0.630 1.356 1.00 94.56 100 THR A N 1
ATOM 781 C CA . THR A 1 100 ? -0.594 0.034 0.346 1.00 94.56 100 THR A CA 1
ATOM 782 C C . THR A 1 100 ? -0.041 1.120 -0.579 1.00 94.56 100 THR A C 1
ATOM 784 O O . THR A 1 100 ? -0.604 2.207 -0.738 1.00 94.56 100 THR A O 1
ATOM 787 N N . LYS A 1 101 ? 1.073 0.834 -1.256 1.00 90.62 101 LYS A N 1
ATOM 788 C CA . LYS A 1 101 ? 1.589 1.691 -2.331 1.00 90.62 101 LYS A CA 1
ATOM 789 C C . LYS A 1 101 ? 0.586 1.848 -3.466 1.00 90.62 101 LYS A C 1
ATOM 791 O O . LYS A 1 101 ? 0.563 2.902 -4.090 1.00 90.62 101 LYS A O 1
ATOM 796 N N . ARG A 1 102 ? -0.261 0.843 -3.687 1.00 90.06 102 ARG A N 1
ATOM 797 C CA . ARG A 1 102 ? -1.345 0.872 -4.668 1.00 90.06 102 ARG A CA 1
ATOM 798 C C . ARG A 1 102 ? -2.414 1.901 -4.292 1.00 90.06 102 ARG A C 1
ATOM 800 O O . ARG A 1 102 ? -2.767 2.738 -5.121 1.00 90.06 102 ARG A O 1
ATOM 807 N N . GLU A 1 103 ? -2.824 1.935 -3.025 1.00 85.88 103 GLU A N 1
ATOM 808 C CA . GLU A 1 103 ? -3.720 2.973 -2.496 1.00 85.88 103 GLU A CA 1
ATOM 809 C C . GLU A 1 103 ? -3.078 4.369 -2.546 1.00 85.88 103 GLU A C 1
ATOM 811 O O . GLU A 1 103 ? -3.717 5.333 -2.970 1.00 85.88 103 GLU A O 1
ATOM 816 N N . LEU A 1 104 ? -1.798 4.488 -2.173 1.00 82.31 104 LEU A N 1
ATOM 817 C CA . LEU A 1 104 ? -1.053 5.755 -2.234 1.00 82.31 104 LEU A CA 1
ATOM 818 C C . LEU A 1 104 ? -0.875 6.265 -3.674 1.00 82.31 104 LEU A C 1
ATOM 820 O O . LEU A 1 104 ? -0.916 7.473 -3.904 1.00 82.31 104 LEU A O 1
ATOM 824 N N . ALA A 1 105 ? -0.732 5.356 -4.641 1.00 74.00 105 ALA A N 1
ATOM 825 C CA . ALA A 1 105 ? -0.699 5.654 -6.071 1.00 74.00 105 ALA A CA 1
ATOM 826 C C . ALA A 1 105 ? -2.092 5.934 -6.665 1.00 74.00 105 ALA A C 1
ATOM 828 O O . ALA A 1 105 ? -2.190 6.298 -7.834 1.00 74.00 105 ALA A O 1
ATOM 829 N N . ARG A 1 106 ? -3.167 5.796 -5.872 1.00 70.81 106 ARG A N 1
ATOM 830 C CA . ARG A 1 106 ? -4.573 5.914 -6.302 1.00 70.81 106 ARG A CA 1
ATOM 831 C C . ARG A 1 106 ? -4.967 4.922 -7.401 1.00 70.81 106 ARG A C 1
ATOM 833 O O . ARG A 1 106 ? -5.898 5.177 -8.164 1.00 70.81 106 ARG A O 1
ATOM 840 N N . ASN A 1 107 ? -4.300 3.775 -7.457 1.00 74.25 107 ASN A N 1
ATOM 841 C CA . ASN A 1 107 ? -4.594 2.725 -8.422 1.00 74.25 107 ASN A CA 1
ATOM 842 C C . ASN A 1 107 ? -5.625 1.739 -7.846 1.00 74.25 107 ASN A C 1
ATOM 844 O O . ASN A 1 107 ? -5.279 0.671 -7.353 1.00 74.25 107 ASN A O 1
ATOM 848 N N . ALA A 1 108 ? -6.904 2.118 -7.879 1.00 68.56 108 ALA A N 1
ATOM 849 C CA . ALA A 1 108 ? -7.994 1.359 -7.251 1.00 68.56 108 ALA A CA 1
ATOM 850 C C . ALA A 1 108 ? -8.916 0.625 -8.248 1.00 68.56 108 ALA A C 1
ATOM 852 O O . ALA A 1 108 ? -10.002 0.200 -7.866 1.00 68.56 108 ALA A O 1
ATOM 853 N N . ARG A 1 109 ? -8.516 0.484 -9.524 1.00 75.38 109 ARG A N 1
ATOM 854 C CA . ARG A 1 109 ? -9.350 -0.173 -10.558 1.00 75.38 109 ARG A CA 1
ATOM 855 C C . ARG A 1 109 ? -9.586 -1.654 -10.253 1.00 75.38 109 ARG A C 1
ATOM 857 O O . ARG A 1 109 ? -10.704 -2.145 -10.351 1.00 75.38 109 ARG A O 1
ATOM 864 N N . ASN A 1 110 ? -8.526 -2.345 -9.847 1.00 82.25 110 ASN A N 1
ATOM 865 C CA . ASN A 1 110 ? -8.537 -3.754 -9.467 1.00 82.25 110 ASN A CA 1
ATOM 866 C C . ASN A 1 110 ? -7.642 -3.953 -8.247 1.00 82.25 110 ASN A C 1
ATOM 868 O O . ASN A 1 110 ? -6.619 -3.267 -8.119 1.00 82.25 110 ASN A O 1
ATOM 872 N N . SER A 1 111 ? -7.999 -4.916 -7.398 1.00 92.25 111 SER A N 1
ATOM 873 C CA . SER A 1 111 ? -7.109 -5.405 -6.346 1.00 92.25 111 SER A CA 1
ATOM 874 C C . SER A 1 111 ? -5.881 -6.033 -6.994 1.00 92.25 111 SER A C 1
ATOM 876 O O . SER A 1 111 ? -5.997 -6.746 -7.996 1.00 92.25 111 SER A O 1
ATOM 878 N N . VAL A 1 112 ? -4.692 -5.815 -6.424 1.00 94.44 112 VAL A N 1
ATOM 879 C CA . VAL A 1 112 ? -3.478 -6.477 -6.942 1.00 94.44 112 VAL A CA 1
ATOM 880 C C . VAL A 1 112 ? -3.603 -8.002 -6.896 1.00 94.44 112 VAL A C 1
ATOM 882 O O . VAL A 1 112 ? -3.013 -8.704 -7.711 1.00 94.44 112 VAL A O 1
ATOM 885 N N . VAL A 1 113 ? -4.402 -8.526 -5.966 1.00 95.56 113 VAL A N 1
ATOM 886 C CA . VAL A 1 113 ? -4.653 -9.961 -5.833 1.00 95.56 113 VAL A CA 1
ATOM 887 C C . VAL A 1 113 ? -5.460 -10.486 -7.023 1.00 95.56 113 VAL A C 1
ATOM 889 O O . VAL A 1 113 ? -5.137 -11.552 -7.547 1.00 95.56 113 VAL A O 1
ATOM 892 N N . ASP A 1 114 ? -6.440 -9.712 -7.502 1.00 94.38 114 ASP A N 1
ATOM 893 C CA . ASP A 1 114 ? -7.182 -10.043 -8.723 1.00 94.38 114 ASP A CA 1
ATOM 894 C C . ASP A 1 114 ? -6.242 -10.050 -9.935 1.00 94.38 114 ASP A C 1
ATOM 896 O O . ASP A 1 114 ? -6.261 -10.993 -10.720 1.00 94.38 114 ASP A O 1
ATOM 900 N N . LEU A 1 115 ? -5.342 -9.065 -10.048 1.00 94.00 115 LEU A N 1
ATOM 901 C CA . LEU A 1 115 ? -4.349 -9.019 -11.130 1.00 94.00 115 LEU A CA 1
ATOM 902 C C . LEU A 1 115 ? -3.393 -10.218 -11.090 1.00 94.00 115 LEU A C 1
ATOM 904 O O . LEU A 1 115 ? -3.150 -10.863 -12.110 1.00 94.00 115 LEU A O 1
ATOM 908 N N . LEU A 1 116 ? -2.887 -10.570 -9.905 1.00 96.12 116 LEU A N 1
ATOM 909 C CA . LEU A 1 116 ? -2.030 -11.742 -9.720 1.00 96.12 116 LEU A CA 1
ATOM 910 C C . LEU A 1 116 ? -2.748 -13.042 -10.126 1.00 96.12 116 LEU A C 1
ATOM 912 O O . LEU A 1 116 ? -2.090 -13.967 -10.622 1.00 96.12 116 LEU A O 1
ATOM 916 N N . TRP A 1 117 ? -4.071 -13.118 -9.952 1.00 95.38 117 TRP A N 1
ATOM 917 C CA . TRP A 1 117 ? -4.883 -14.304 -10.237 1.00 95.38 117 TRP A CA 1
ATOM 918 C C . TRP A 1 117 ? -5.387 -14.408 -11.675 1.00 95.38 117 TRP A C 1
ATOM 920 O O . TRP A 1 117 ? -5.282 -15.480 -12.288 1.00 95.38 117 TRP A O 1
ATOM 930 N N . ASP A 1 118 ? -5.930 -13.321 -12.208 1.00 92.88 118 ASP A N 1
ATOM 931 C CA . ASP A 1 118 ? -6.603 -13.284 -13.503 1.00 92.88 118 ASP A CA 1
ATOM 932 C C . ASP A 1 118 ? -5.651 -12.814 -14.611 1.00 92.88 118 ASP A C 1
ATOM 934 O O . ASP A 1 118 ? -5.539 -13.480 -15.633 1.00 92.88 118 ASP A O 1
ATOM 938 N N . SER A 1 119 ? -4.823 -11.790 -14.384 1.00 92.00 119 SER A N 1
ATOM 939 C CA . SER A 1 119 ? -4.078 -11.095 -15.452 1.00 92.00 119 SER A CA 1
ATOM 940 C C . SER A 1 119 ? -2.651 -11.603 -15.675 1.00 92.00 119 SER A C 1
ATOM 942 O O . SER A 1 119 ? -1.940 -11.942 -14.737 1.00 92.00 119 SER A O 1
ATOM 944 N N . THR A 1 120 ? -2.158 -11.626 -16.912 1.00 91.75 120 THR A N 1
ATOM 945 C CA . THR A 1 120 ? -0.755 -12.014 -17.170 1.00 91.75 120 THR A CA 1
ATOM 946 C C . THR A 1 120 ? 0.194 -10.843 -16.876 1.00 91.75 120 THR A C 1
ATOM 948 O O . THR A 1 120 ? -0.111 -9.733 -17.301 1.00 91.75 120 THR A O 1
ATOM 951 N N . PRO A 1 121 ? 1.347 -11.040 -16.203 1.00 94.88 121 PRO A N 1
ATOM 952 C CA . PRO A 1 121 ? 2.353 -9.984 -16.061 1.00 94.88 121 PRO A CA 1
ATOM 953 C C . PRO A 1 121 ? 2.800 -9.432 -17.414 1.00 94.88 121 PRO A C 1
ATOM 955 O O . PRO A 1 121 ? 3.036 -10.203 -18.349 1.00 94.88 121 PRO A O 1
ATOM 958 N N . ASN A 1 122 ? 2.939 -8.114 -17.511 1.00 93.62 122 ASN A N 1
ATOM 959 C CA . ASN A 1 122 ? 3.379 -7.465 -18.740 1.00 93.62 122 ASN A CA 1
ATOM 960 C C . ASN A 1 122 ? 4.898 -7.606 -18.894 1.00 93.62 122 ASN A C 1
ATOM 962 O O . ASN A 1 122 ? 5.648 -7.055 -18.096 1.00 93.62 122 ASN A O 1
ATOM 966 N N . LEU A 1 123 ? 5.355 -8.336 -19.915 1.00 92.50 123 LEU A N 1
ATOM 967 C CA . LEU A 1 123 ? 6.787 -8.565 -20.150 1.00 92.50 123 LEU A CA 1
ATOM 968 C C . LEU A 1 123 ? 7.539 -7.307 -20.611 1.00 92.50 123 LEU A C 1
ATOM 970 O O . LEU A 1 123 ? 8.754 -7.259 -20.455 1.00 92.50 123 LEU A O 1
ATOM 974 N N . ASP A 1 124 ? 6.829 -6.303 -21.131 1.00 90.62 124 ASP A N 1
ATOM 975 C CA . ASP A 1 124 ? 7.408 -5.028 -21.575 1.00 90.62 124 ASP A CA 1
ATOM 976 C C . ASP A 1 124 ? 7.456 -3.985 -20.442 1.00 90.62 124 ASP A C 1
ATOM 978 O O . ASP A 1 124 ? 7.875 -2.843 -20.642 1.00 90.62 124 ASP A O 1
ATOM 982 N N . TYR A 1 125 ? 7.007 -4.351 -19.236 1.00 90.38 125 TYR A N 1
ATOM 983 C CA . TYR A 1 125 ? 7.052 -3.470 -18.077 1.00 90.38 125 TYR A CA 1
ATOM 984 C C . TYR A 1 125 ? 8.488 -3.269 -17.580 1.00 90.38 125 TYR A C 1
ATOM 986 O O . TYR A 1 125 ? 9.198 -4.230 -17.257 1.00 90.38 125 TYR A O 1
ATOM 994 N N . HIS A 1 126 ? 8.861 -1.997 -17.421 1.00 87.25 126 HIS A N 1
ATOM 995 C CA . HIS A 1 126 ? 10.125 -1.570 -16.840 1.00 87.25 126 HIS A CA 1
ATOM 996 C C . HIS A 1 126 ? 9.898 -0.649 -15.637 1.00 87.25 126 HIS A C 1
ATOM 998 O O . HIS A 1 126 ? 9.335 0.434 -15.769 1.00 87.25 126 HIS A O 1
ATOM 1004 N N . SER A 1 127 ? 10.396 -1.052 -14.470 1.00 86.00 127 SER A N 1
ATOM 1005 C CA . SER A 1 127 ? 10.382 -0.220 -13.266 1.00 86.00 127 SER A CA 1
ATOM 1006 C C . SER A 1 127 ? 11.473 0.848 -13.315 1.00 86.00 127 SER A C 1
ATOM 1008 O O . SER A 1 127 ? 12.635 0.548 -13.608 1.00 86.00 127 SER A O 1
ATOM 1010 N N . SER A 1 128 ? 11.129 2.079 -12.933 1.00 83.38 128 SER A N 1
ATOM 1011 C CA . SER A 1 128 ? 12.104 3.132 -12.623 1.00 83.38 128 SER A CA 1
ATOM 1012 C C . SER A 1 128 ? 12.554 3.127 -11.156 1.00 83.38 128 SER A C 1
ATOM 1014 O O . SER A 1 128 ? 13.454 3.888 -10.797 1.00 83.38 128 SER A O 1
ATOM 1016 N N . MET A 1 129 ? 11.941 2.299 -10.300 1.00 84.25 129 MET A N 1
ATOM 1017 C CA . MET A 1 129 ? 12.203 2.291 -8.862 1.00 84.25 129 MET A CA 1
ATOM 1018 C C . MET A 1 129 ? 13.576 1.697 -8.551 1.00 84.25 129 MET A C 1
ATOM 1020 O O . MET A 1 129 ? 13.892 0.566 -8.923 1.00 84.25 129 MET A O 1
ATOM 1024 N N . ASN A 1 130 ? 14.384 2.436 -7.791 1.00 83.94 130 ASN A N 1
ATOM 1025 C CA . ASN A 1 130 ? 15.676 1.944 -7.312 1.00 83.94 130 ASN A CA 1
ATOM 1026 C C . ASN A 1 130 ? 15.632 1.476 -5.845 1.00 83.94 130 ASN A C 1
ATOM 1028 O O . ASN A 1 130 ? 14.680 1.703 -5.095 1.00 83.94 130 ASN A O 1
ATOM 1032 N N . ARG A 1 131 ? 16.714 0.824 -5.402 1.00 86.44 131 ARG A N 1
ATOM 1033 C CA . ARG A 1 131 ? 16.819 0.267 -4.043 1.00 86.44 131 ARG A CA 1
ATOM 1034 C C . ARG A 1 131 ? 16.728 1.326 -2.937 1.00 86.44 131 ARG A C 1
ATOM 1036 O O . ARG A 1 131 ? 16.234 1.004 -1.860 1.00 86.44 131 ARG A O 1
ATOM 1043 N N . ALA A 1 132 ? 17.203 2.550 -3.174 1.00 84.50 132 ALA A N 1
ATOM 1044 C CA . ALA A 1 132 ? 17.133 3.621 -2.182 1.00 84.50 132 ALA A CA 1
ATOM 1045 C C . ALA A 1 132 ? 15.687 4.110 -2.004 1.00 84.50 132 ALA A C 1
ATOM 1047 O O . ALA A 1 132 ? 15.217 4.214 -0.876 1.00 84.50 132 ALA A O 1
ATOM 1048 N N . GLU A 1 133 ? 14.950 4.299 -3.099 1.00 85.75 133 GLU A N 1
ATOM 1049 C CA . GLU A 1 133 ? 13.518 4.641 -3.073 1.00 85.75 133 GLU A CA 1
ATOM 1050 C C . GLU A 1 133 ? 12.670 3.549 -2.414 1.00 85.75 133 GLU A C 1
ATOM 1052 O O . GLU A 1 133 ? 11.757 3.845 -1.634 1.00 85.75 133 GLU A O 1
ATOM 1057 N N . LEU A 1 134 ? 12.998 2.280 -2.674 1.00 92.12 134 LEU A N 1
ATOM 1058 C CA . LEU A 1 134 ? 12.380 1.151 -1.987 1.00 92.12 134 LEU A CA 1
ATOM 1059 C C . LEU A 1 134 ? 12.702 1.166 -0.486 1.00 92.12 134 LEU A C 1
ATOM 1061 O O . LEU A 1 134 ? 11.798 0.995 0.328 1.00 92.12 134 LEU A O 1
ATOM 1065 N N . ALA A 1 135 ? 13.958 1.413 -0.100 1.00 93.00 135 ALA A N 1
ATOM 1066 C CA . ALA A 1 135 ? 14.353 1.523 1.305 1.00 93.00 135 ALA A CA 1
ATOM 1067 C C . ALA A 1 135 ? 13.589 2.641 2.026 1.00 93.00 135 ALA A C 1
ATOM 1069 O O . ALA A 1 135 ? 13.049 2.410 3.107 1.00 93.00 135 ALA A O 1
ATOM 1070 N N . THR A 1 136 ? 13.472 3.816 1.403 1.00 89.69 136 THR A N 1
ATOM 1071 C CA . THR A 1 136 ? 12.670 4.931 1.924 1.00 89.69 136 THR A CA 1
ATOM 1072 C C . THR A 1 136 ? 11.195 4.553 2.026 1.00 89.69 136 THR A C 1
ATOM 1074 O O . THR A 1 136 ? 10.554 4.844 3.030 1.00 89.69 136 THR A O 1
ATOM 1077 N N . SER A 1 137 ? 10.656 3.836 1.039 1.00 91.88 137 SER A N 1
ATOM 1078 C CA . SER A 1 137 ? 9.272 3.352 1.073 1.00 91.88 137 SER A CA 1
ATOM 1079 C C . SER A 1 137 ? 9.003 2.384 2.226 1.00 91.88 137 SER A C 1
ATOM 1081 O O . SER A 1 137 ? 7.969 2.502 2.879 1.00 91.88 137 SER A O 1
ATOM 1083 N N . MET A 1 138 ? 9.930 1.464 2.507 1.00 96.00 138 MET A N 1
ATOM 1084 C CA . MET A 1 138 ? 9.826 0.562 3.659 1.00 96.00 138 MET A CA 1
ATOM 1085 C C . MET A 1 138 ? 9.960 1.314 4.988 1.00 96.00 138 MET A C 1
ATOM 1087 O O . MET A 1 138 ? 9.290 0.955 5.955 1.00 96.00 138 MET A O 1
ATOM 1091 N N . GLU A 1 139 ? 10.817 2.338 5.044 1.00 94.19 139 GLU A N 1
ATOM 1092 C CA . GLU A 1 139 ? 11.045 3.137 6.251 1.00 94.19 139 GLU A CA 1
ATOM 1093 C C . GLU A 1 139 ? 9.867 4.051 6.596 1.00 94.19 139 GLU A C 1
ATOM 1095 O O . GLU A 1 139 ? 9.493 4.137 7.764 1.00 94.19 139 GLU A O 1
ATOM 1100 N N . VAL A 1 140 ? 9.259 4.694 5.595 1.00 91.00 140 VAL A N 1
ATOM 1101 C CA . VAL A 1 140 ? 8.055 5.519 5.778 1.00 91.00 140 VAL A CA 1
ATOM 1102 C C . VAL A 1 140 ? 6.838 4.653 6.103 1.00 91.00 140 VAL A C 1
ATOM 1104 O O . VAL A 1 140 ? 6.020 5.040 6.939 1.00 91.00 140 VAL A O 1
ATOM 1107 N N . GLY A 1 141 ? 6.722 3.486 5.463 1.00 93.31 141 GLY A N 1
ATOM 1108 C CA . GLY A 1 141 ? 5.569 2.607 5.624 1.00 93.31 141 GLY A CA 1
ATOM 1109 C C . GLY A 1 141 ? 4.296 3.147 4.965 1.00 93.31 141 GLY A C 1
ATOM 1110 O O . GLY A 1 141 ? 4.341 3.981 4.058 1.00 93.31 141 GLY A O 1
ATOM 1111 N N . GLY A 1 142 ? 3.151 2.645 5.422 1.00 91.88 142 GLY A N 1
ATOM 1112 C CA . GLY A 1 142 ? 1.811 2.969 4.935 1.00 91.88 142 GLY A CA 1
ATOM 1113 C C . GLY A 1 142 ? 0.947 3.751 5.926 1.00 91.88 142 GLY A C 1
ATOM 1114 O O . GLY A 1 142 ? -0.193 4.091 5.609 1.00 91.88 142 GLY A O 1
ATOM 1115 N N . PHE A 1 143 ? 1.424 4.036 7.143 1.00 90.12 143 PHE A N 1
ATOM 1116 C CA . PHE A 1 143 ? 0.619 4.782 8.115 1.00 90.12 143 PHE A CA 1
ATOM 1117 C C . PHE A 1 143 ? 0.289 6.187 7.584 1.00 90.12 143 PHE A C 1
ATOM 1119 O O . PHE A 1 143 ? 1.212 6.955 7.296 1.00 90.12 143 PHE A O 1
ATOM 1126 N N . PRO A 1 144 ? -0.999 6.583 7.496 1.00 83.25 144 PRO A N 1
ATOM 1127 C CA . PRO A 1 144 ? -1.391 7.863 6.900 1.00 83.25 144 PRO A CA 1
ATOM 1128 C C . PRO A 1 144 ? -0.714 9.087 7.528 1.00 83.25 144 PRO A C 1
ATOM 1130 O O . PRO A 1 144 ? -0.420 10.060 6.838 1.00 83.25 144 PRO A O 1
ATOM 1133 N N . SER A 1 145 ? -0.430 9.035 8.834 1.00 79.81 145 SER A N 1
ATOM 1134 C CA . SER A 1 145 ? 0.240 10.097 9.595 1.00 79.81 145 SER A CA 1
ATOM 1135 C C . SER A 1 145 ? 1.649 10.425 9.091 1.00 79.81 145 SER A C 1
ATOM 1137 O O . SER A 1 145 ? 2.126 11.531 9.364 1.00 79.81 145 SER A O 1
ATOM 1139 N N . TYR A 1 146 ? 2.296 9.505 8.368 1.00 81.44 146 TYR A N 1
ATOM 1140 C CA . TYR A 1 146 ? 3.633 9.670 7.788 1.00 81.44 146 TYR A CA 1
ATOM 1141 C C . TYR A 1 146 ? 3.598 9.605 6.259 1.00 81.44 146 TYR A C 1
ATOM 1143 O O . TYR A 1 146 ? 4.221 10.437 5.605 1.00 81.44 146 TYR A O 1
ATOM 1151 N N . ALA A 1 147 ? 2.833 8.666 5.697 1.00 78.88 147 ALA A N 1
ATOM 1152 C CA . ALA A 1 147 ? 2.785 8.391 4.264 1.00 78.88 147 ALA A CA 1
ATOM 1153 C C . ALA A 1 147 ? 2.001 9.439 3.452 1.00 78.88 147 ALA A C 1
ATOM 1155 O O . ALA A 1 147 ? 2.320 9.662 2.289 1.00 78.88 147 ALA A O 1
ATOM 1156 N N . LEU A 1 148 ? 1.003 10.108 4.050 1.00 67.31 148 LEU A N 1
ATOM 1157 C CA . LEU A 1 148 ? 0.200 11.153 3.390 1.00 67.31 148 LEU A CA 1
ATOM 1158 C C . LEU A 1 148 ? 0.632 12.576 3.772 1.00 67.31 148 LEU A C 1
ATOM 1160 O O . LEU A 1 148 ? -0.150 13.522 3.641 1.00 67.31 148 LEU A O 1
ATOM 1164 N N . ARG A 1 149 ? 1.847 12.759 4.303 1.00 52.25 149 ARG A N 1
ATOM 1165 C CA . ARG A 1 149 ? 2.271 14.087 4.747 1.00 52.25 149 ARG A CA 1
ATOM 1166 C C . ARG A 1 149 ? 2.526 15.034 3.582 1.00 52.25 149 ARG A C 1
ATOM 1168 O O . ARG A 1 149 ? 3.216 14.729 2.620 1.00 52.25 149 ARG A O 1
ATOM 1175 N N . THR A 1 150 ? 2.022 16.242 3.791 1.00 38.22 150 THR A N 1
ATOM 1176 C CA . THR A 1 150 ? 2.261 17.464 3.023 1.00 38.22 150 THR A CA 1
ATOM 1177 C C . THR A 1 150 ? 3.747 17.769 2.811 1.00 38.22 150 THR A C 1
ATOM 1179 O O . THR A 1 150 ? 4.095 18.281 1.763 1.00 38.22 150 THR A O 1
ATOM 1182 N N . PHE A 1 151 ? 4.620 17.444 3.769 1.00 44.06 151 PHE A N 1
ATOM 1183 C CA . PHE A 1 151 ? 6.074 17.629 3.683 1.00 44.06 151 PHE A CA 1
ATOM 1184 C C . PHE A 1 151 ? 6.770 16.358 4.182 1.00 44.06 151 PHE A C 1
ATOM 1186 O O . PHE A 1 151 ? 6.235 15.712 5.096 1.00 44.06 151 PHE A O 1
ATOM 1193 N N . PRO A 1 152 ? 7.936 15.981 3.626 1.00 50.00 152 PRO A N 1
ATOM 1194 C CA . PRO A 1 152 ? 8.605 14.761 4.028 1.00 50.00 152 PRO A CA 1
ATOM 1195 C C . PRO A 1 152 ? 9.131 14.977 5.440 1.00 50.00 152 PRO A C 1
ATOM 1197 O O . PRO A 1 152 ? 9.631 16.048 5.793 1.00 50.00 152 PRO A O 1
ATOM 1200 N N . LEU A 1 153 ? 9.006 13.956 6.270 1.00 64.50 153 LEU A N 1
ATOM 1201 C CA . LEU A 1 153 ? 9.689 13.986 7.546 1.00 64.50 153 LEU A CA 1
ATOM 1202 C C . LEU A 1 153 ? 11.183 13.857 7.280 1.00 64.50 153 LEU A C 1
ATOM 1204 O O . LEU A 1 153 ? 11.596 12.998 6.499 1.00 64.50 153 LEU A O 1
ATOM 1208 N N . THR A 1 154 ? 11.992 14.669 7.960 1.00 77.19 154 THR A N 1
ATOM 1209 C CA . THR A 1 154 ? 13.402 14.302 8.100 1.00 77.19 154 THR A CA 1
ATOM 1210 C C . THR A 1 154 ? 13.477 12.934 8.773 1.00 77.19 154 THR A C 1
ATOM 1212 O O . THR A 1 154 ? 12.555 12.540 9.496 1.00 77.19 154 THR A O 1
ATOM 1215 N N . GLU A 1 155 ? 14.577 12.212 8.574 1.00 80.88 155 GLU A N 1
ATOM 1216 C CA . GLU A 1 155 ? 14.751 10.893 9.183 1.00 80.88 155 GLU A CA 1
ATOM 1217 C C . GLU A 1 155 ? 14.480 10.931 10.698 1.00 80.88 155 GLU A C 1
ATOM 1219 O O . GLU A 1 155 ? 13.686 10.148 11.212 1.00 80.88 155 GLU A O 1
ATOM 1224 N N . ASP A 1 156 ? 15.031 11.910 11.418 1.00 83.50 156 ASP A N 1
ATOM 1225 C CA . ASP A 1 156 ? 14.801 12.047 12.859 1.00 83.50 156 ASP A CA 1
ATOM 1226 C C . ASP A 1 156 ? 13.341 12.340 13.220 1.00 83.50 156 ASP A C 1
ATOM 1228 O O . ASP A 1 156 ? 12.830 11.795 14.201 1.00 83.50 156 ASP A O 1
ATOM 1232 N N . GLN A 1 157 ? 12.638 13.157 12.432 1.00 83.88 157 GLN A N 1
ATOM 1233 C CA . GLN A 1 157 ? 11.220 13.421 12.669 1.00 83.88 157 GLN A CA 1
ATOM 1234 C C . GLN A 1 157 ? 10.366 12.174 12.429 1.00 83.88 157 GLN A C 1
ATOM 1236 O O . GLN A 1 157 ? 9.450 11.914 13.211 1.00 83.88 157 GLN A O 1
ATOM 1241 N N . LEU A 1 158 ? 10.669 11.397 11.384 1.00 86.81 158 LEU A N 1
ATOM 1242 C CA . LEU A 1 158 ? 9.993 10.133 11.098 1.00 86.81 158 LEU A CA 1
ATOM 1243 C C . LEU A 1 158 ? 10.197 9.158 12.251 1.00 86.81 158 LEU A C 1
ATOM 1245 O O . LEU A 1 158 ? 9.228 8.636 12.796 1.00 86.81 158 LEU A O 1
ATOM 1249 N N . ARG A 1 159 ? 11.443 8.996 12.696 1.00 90.44 159 ARG A N 1
ATOM 1250 C CA . ARG A 1 159 ? 11.787 8.140 13.833 1.00 90.44 159 ARG A CA 1
ATOM 1251 C C . ARG A 1 159 ? 11.083 8.568 15.114 1.00 90.44 159 ARG A C 1
ATOM 1253 O O . ARG A 1 159 ? 10.541 7.726 15.824 1.00 90.44 159 ARG A O 1
ATOM 1260 N N . MET A 1 160 ? 11.059 9.867 15.418 1.00 87.88 160 MET A N 1
ATOM 1261 C CA . MET A 1 160 ? 10.332 10.395 16.578 1.00 87.88 160 MET A CA 1
ATOM 1262 C C . MET A 1 160 ? 8.834 10.108 16.492 1.00 87.88 160 MET A C 1
ATOM 1264 O O . MET A 1 160 ? 8.232 9.734 17.497 1.00 87.88 160 MET A O 1
ATOM 1268 N N . ALA A 1 161 ? 8.241 10.267 15.310 1.00 88.62 161 ALA A N 1
ATOM 1269 C CA . ALA A 1 161 ? 6.823 10.027 15.110 1.00 88.62 161 ALA A CA 1
ATOM 1270 C C . ALA A 1 161 ? 6.489 8.533 15.259 1.00 88.62 161 ALA A C 1
ATOM 1272 O O . ALA A 1 161 ? 5.619 8.189 16.054 1.00 88.62 161 ALA A O 1
ATOM 1273 N N . VAL A 1 162 ? 7.255 7.652 14.604 1.00 92.00 162 VAL A N 1
ATOM 1274 C CA . VAL A 1 162 ? 7.103 6.189 14.699 1.00 92.00 162 VAL A CA 1
ATOM 1275 C C . VAL A 1 162 ? 7.283 5.693 16.137 1.00 92.00 162 VAL A C 1
ATOM 1277 O O . VAL A 1 162 ? 6.516 4.851 16.602 1.00 92.00 162 VAL A O 1
ATOM 1280 N N . ARG A 1 163 ? 8.262 6.237 16.875 1.00 88.81 163 ARG A N 1
ATOM 1281 C CA . ARG A 1 163 ? 8.436 5.957 18.312 1.00 88.81 163 ARG A CA 1
ATOM 1282 C C . ARG A 1 163 ? 7.210 6.339 19.123 1.00 88.81 163 ARG A C 1
ATOM 1284 O O . ARG A 1 163 ? 6.753 5.537 19.928 1.00 88.81 163 ARG A O 1
ATOM 1291 N N . ALA A 1 164 ? 6.695 7.549 18.910 1.00 87.50 164 ALA A N 1
ATOM 1292 C CA . ALA A 1 164 ? 5.524 8.030 19.626 1.00 87.50 164 ALA A CA 1
ATOM 1293 C C . ALA A 1 164 ? 4.302 7.136 19.362 1.00 87.50 164 ALA A C 1
ATOM 1295 O O . ALA A 1 164 ? 3.573 6.819 20.303 1.00 87.50 164 ALA A O 1
ATOM 1296 N N . ASP A 1 165 ? 4.117 6.666 18.125 1.00 87.38 165 ASP A N 1
ATOM 1297 C CA . ASP A 1 165 ? 3.043 5.728 17.796 1.00 87.38 165 ASP A CA 1
ATOM 1298 C C . ASP A 1 165 ? 3.246 4.383 18.504 1.00 87.38 165 ASP A C 1
ATOM 1300 O O . ASP A 1 165 ? 2.331 3.933 19.194 1.00 87.38 165 ASP A O 1
ATOM 1304 N N . LEU A 1 166 ? 4.440 3.780 18.434 1.00 83.94 166 LEU A N 1
ATOM 1305 C CA . LEU A 1 166 ? 4.759 2.532 19.149 1.00 83.94 166 LEU A CA 1
ATOM 1306 C C . LEU A 1 166 ? 4.506 2.640 20.662 1.00 83.94 166 LEU A C 1
ATOM 1308 O O . LEU A 1 166 ? 3.877 1.753 21.245 1.00 83.94 166 LEU A O 1
ATOM 1312 N N . ASP A 1 167 ? 4.934 3.742 21.280 1.00 80.75 167 ASP A N 1
ATOM 1313 C CA . ASP A 1 167 ? 4.718 4.018 22.703 1.00 80.75 167 ASP A CA 1
ATOM 1314 C C . ASP A 1 167 ? 3.229 4.204 23.033 1.00 80.75 167 ASP A C 1
ATOM 1316 O O . ASP A 1 167 ? 2.756 3.735 24.070 1.00 80.75 167 ASP A O 1
ATOM 1320 N N . SER A 1 168 ? 2.474 4.871 22.153 1.00 76.75 168 SER A N 1
ATOM 1321 C CA . SER A 1 168 ? 1.033 5.100 22.334 1.00 76.75 168 SER A CA 1
ATOM 1322 C C . SER A 1 168 ? 0.205 3.820 22.174 1.00 76.75 168 SER A C 1
ATOM 1324 O O . SER A 1 168 ? -0.809 3.634 22.853 1.00 76.75 168 SER A O 1
ATOM 1326 N N . LEU A 1 169 ? 0.648 2.905 21.306 1.00 74.19 169 LEU A N 1
ATOM 1327 C CA . LEU A 1 169 ? -0.024 1.637 21.034 1.00 74.19 169 LEU A CA 1
ATOM 1328 C C . LEU A 1 169 ? 0.109 0.649 22.199 1.00 74.19 169 LEU A C 1
ATOM 1330 O O . LEU A 1 169 ? -0.799 -0.165 22.408 1.00 74.19 169 LEU A O 1
ATOM 1334 N N . LEU A 1 170 ? 1.199 0.758 22.968 1.00 70.94 170 LEU A N 1
ATOM 1335 C CA . LEU A 1 170 ? 1.538 -0.056 24.139 1.00 70.94 170 LEU A CA 1
ATOM 1336 C C . LEU A 1 170 ? 1.174 0.616 25.479 1.00 70.94 170 LEU A C 1
ATOM 1338 O O . LEU A 1 170 ? 1.905 0.496 26.460 1.00 70.94 170 LEU A O 1
ATOM 1342 N N . GLY A 1 171 ? 0.039 1.317 25.544 1.00 63.50 171 GLY A N 1
ATOM 1343 C CA . GLY A 1 171 ? -0.460 1.898 26.797 1.00 63.50 171 GLY A CA 1
ATOM 1344 C C . GLY A 1 171 ? -0.789 0.861 27.889 1.00 63.50 171 GLY A C 1
ATOM 1345 O O . GLY A 1 171 ? -1.001 -0.319 27.616 1.00 63.50 171 GLY A O 1
ATOM 1346 N N . ASP A 1 172 ? -0.913 1.314 29.140 1.00 61.53 172 ASP A N 1
ATOM 1347 C CA . ASP A 1 172 ? -1.071 0.449 30.333 1.00 61.53 172 ASP A CA 1
ATOM 1348 C C . ASP A 1 172 ? -2.442 -0.251 30.443 1.00 61.53 172 ASP A C 1
ATOM 1350 O O . ASP A 1 172 ? -2.706 -1.035 31.363 1.00 61.53 172 ASP A O 1
ATOM 1354 N N . THR A 1 173 ? -3.362 0.054 29.527 1.00 59.56 173 THR A N 1
ATOM 1355 C CA . THR A 1 173 ? -4.746 -0.427 29.536 1.00 59.56 173 THR A CA 1
ATOM 1356 C C . THR A 1 173 ? -5.126 -0.937 28.151 1.00 59.56 173 THR A C 1
ATOM 1358 O O . THR A 1 173 ? -5.045 -0.204 27.171 1.00 59.56 173 THR A O 1
ATOM 1361 N N . ILE A 1 174 ? -5.568 -2.195 28.069 1.00 65.19 174 ILE A N 1
ATOM 1362 C CA . ILE A 1 174 ? -5.995 -2.829 26.806 1.00 65.19 174 ILE A CA 1
ATOM 1363 C C . ILE A 1 174 ? -7.457 -2.482 26.503 1.00 65.19 174 ILE A C 1
ATOM 1365 O O . ILE A 1 174 ? -7.831 -2.202 25.370 1.00 65.19 174 ILE A O 1
ATOM 1369 N N . LEU A 1 175 ? -8.283 -2.535 27.547 1.00 65.31 175 LEU A N 1
ATOM 1370 C CA . LEU A 1 175 ? -9.701 -2.190 27.596 1.00 65.31 175 LEU A CA 1
ATOM 1371 C C . LEU A 1 175 ? -9.996 -1.674 29.009 1.00 65.31 175 LEU A C 1
ATOM 1373 O O . LEU A 1 175 ? -9.235 -1.995 29.927 1.00 65.31 175 LEU A O 1
ATOM 1377 N N . PRO A 1 176 ? -11.097 -0.940 29.237 1.00 62.59 176 PRO A N 1
ATOM 1378 C CA . PRO A 1 176 ? -11.469 -0.499 30.579 1.00 62.59 176 PRO A CA 1
ATOM 1379 C C . PRO A 1 176 ? -11.478 -1.665 31.589 1.00 62.59 176 PRO A C 1
ATOM 1381 O O . PRO A 1 176 ? -12.268 -2.598 31.463 1.00 62.59 176 PRO A O 1
ATOM 1384 N N . GLY A 1 177 ? -10.577 -1.624 32.580 1.00 64.81 177 GLY A N 1
ATOM 1385 C CA . GLY A 1 177 ? -10.411 -2.670 33.603 1.00 64.81 177 GLY A CA 1
ATOM 1386 C C . GLY A 1 177 ? -9.470 -3.834 33.243 1.00 64.81 177 GLY A C 1
ATOM 1387 O O . GLY A 1 177 ? -9.301 -4.740 34.055 1.00 64.81 177 GLY A O 1
ATOM 1388 N N . GLN A 1 178 ? -8.839 -3.828 32.063 1.00 68.62 178 GLN A N 1
ATOM 1389 C CA . GLN A 1 178 ? -7.819 -4.805 31.665 1.00 68.62 178 GLN A CA 1
ATOM 1390 C C . GLN A 1 178 ? -6.438 -4.152 31.584 1.00 68.62 178 GLN A C 1
ATOM 1392 O O . GLN A 1 178 ? -6.158 -3.388 30.659 1.00 68.62 178 GLN A O 1
ATOM 1397 N N . HIS A 1 179 ? -5.561 -4.506 32.521 1.00 74.69 179 HIS A N 1
ATOM 1398 C CA . HIS A 1 179 ? -4.204 -3.970 32.584 1.00 74.69 179 HIS A CA 1
ATOM 1399 C C . HIS A 1 179 ? -3.226 -4.718 31.669 1.00 74.69 179 HIS A C 1
ATOM 1401 O O . HIS A 1 179 ? -3.234 -5.953 31.573 1.00 74.69 179 HIS A O 1
ATOM 1407 N N . LEU A 1 180 ? -2.356 -3.944 31.025 1.00 80.75 180 LEU A N 1
ATOM 1408 C CA . LEU A 1 180 ? -1.194 -4.407 30.280 1.00 80.75 180 LEU A CA 1
ATOM 1409 C C . LEU A 1 180 ? 0.056 -4.023 31.071 1.00 80.75 180 LEU A C 1
ATOM 1411 O O . LEU A 1 180 ? 0.254 -2.847 31.354 1.00 80.75 180 LEU A O 1
ATOM 1415 N N . ASP A 1 181 ? 0.921 -4.983 31.407 1.00 87.06 181 ASP A N 1
ATOM 1416 C CA . ASP A 1 181 ? 2.276 -4.615 31.829 1.00 87.06 181 ASP A CA 1
ATOM 1417 C C . ASP A 1 181 ? 3.049 -4.200 30.576 1.00 87.06 181 ASP A C 1
ATOM 1419 O O . ASP A 1 181 ? 3.362 -5.046 29.725 1.00 87.06 181 ASP A O 1
ATOM 1423 N N . ARG A 1 182 ? 3.278 -2.890 30.464 1.00 85.88 182 ARG A N 1
ATOM 1424 C CA . ARG A 1 182 ? 3.946 -2.237 29.340 1.00 85.88 182 ARG A CA 1
ATOM 1425 C C . ARG A 1 182 ? 5.379 -2.727 29.151 1.00 85.88 182 ARG A C 1
ATOM 1427 O O . ARG A 1 182 ? 5.778 -2.977 28.020 1.00 85.88 182 ARG A O 1
ATOM 1434 N N . THR A 1 183 ? 6.112 -2.986 30.233 1.00 88.06 183 THR A N 1
ATOM 1435 C CA . THR A 1 183 ? 7.506 -3.463 30.167 1.00 88.06 183 THR A CA 1
ATOM 1436 C C . THR A 1 183 ? 7.585 -4.831 29.495 1.00 88.06 183 THR A C 1
ATOM 1438 O O . THR A 1 183 ? 8.440 -5.080 28.638 1.00 88.06 183 THR A O 1
ATOM 1441 N N . ILE A 1 184 ? 6.666 -5.734 29.857 1.00 90.75 184 ILE A N 1
ATOM 1442 C CA . ILE A 1 184 ? 6.568 -7.056 29.227 1.00 90.75 184 ILE A CA 1
ATOM 1443 C C . ILE A 1 184 ? 6.144 -6.914 27.759 1.00 90.75 184 ILE A C 1
ATOM 1445 O O . ILE A 1 184 ? 6.706 -7.593 26.896 1.00 90.75 184 ILE A O 1
ATOM 1449 N N . ALA A 1 185 ? 5.188 -6.022 27.470 1.00 90.12 185 ALA A N 1
ATOM 1450 C CA . ALA A 1 185 ? 4.714 -5.768 26.112 1.00 90.12 185 ALA A CA 1
ATOM 1451 C C . ALA A 1 185 ? 5.852 -5.296 25.199 1.00 90.12 185 ALA A C 1
ATOM 1453 O O . ALA A 1 185 ? 6.115 -5.916 24.172 1.00 90.12 185 ALA A O 1
ATOM 1454 N N . GLU A 1 186 ? 6.571 -4.253 25.609 1.00 89.06 186 GLU A N 1
ATOM 1455 C CA . GLU A 1 186 ? 7.703 -3.685 24.875 1.00 89.06 186 GLU A CA 1
ATOM 1456 C C . GLU A 1 186 ? 8.806 -4.722 24.655 1.00 89.06 186 GLU A C 1
ATOM 1458 O O . GLU A 1 186 ? 9.326 -4.851 23.546 1.00 89.06 186 GLU A O 1
ATOM 1463 N N . SER A 1 187 ? 9.123 -5.517 25.683 1.00 91.19 187 SER A N 1
ATOM 1464 C CA . SER A 1 187 ? 10.152 -6.560 25.594 1.00 91.19 187 SER A CA 1
ATOM 1465 C C . SER A 1 187 ? 9.802 -7.631 24.556 1.00 91.19 187 SER A C 1
ATOM 1467 O O . SER A 1 187 ? 10.657 -8.023 23.761 1.00 91.19 187 SER A O 1
ATOM 1469 N N . ILE A 1 188 ? 8.549 -8.104 24.539 1.00 93.25 188 ILE A N 1
ATOM 1470 C CA . ILE A 1 188 ? 8.095 -9.117 23.574 1.00 93.25 188 ILE A CA 1
ATOM 1471 C C . ILE A 1 188 ? 7.972 -8.507 22.178 1.00 93.25 188 ILE A C 1
ATOM 1473 O O . ILE A 1 188 ? 8.458 -9.106 21.220 1.00 93.25 188 ILE A O 1
ATOM 1477 N N . LEU A 1 189 ? 7.353 -7.328 22.053 1.00 90.44 189 LEU A N 1
ATOM 1478 C CA . LEU A 1 189 ? 7.156 -6.679 20.758 1.00 90.44 189 LEU A CA 1
ATOM 1479 C C . LEU A 1 189 ? 8.505 -6.397 20.093 1.00 90.44 189 LEU A C 1
ATOM 1481 O O . LEU A 1 189 ? 8.679 -6.731 18.924 1.00 90.44 189 LEU A O 1
ATOM 1485 N N . ARG A 1 190 ? 9.494 -5.896 20.847 1.00 91.62 190 ARG A N 1
ATOM 1486 C CA . ARG A 1 190 ? 10.856 -5.696 20.337 1.00 91.62 190 ARG A CA 1
ATOM 1487 C C . ARG A 1 190 ? 11.449 -6.989 19.785 1.00 91.62 190 ARG A C 1
ATOM 1489 O O . ARG A 1 190 ? 11.927 -6.978 18.660 1.00 91.62 190 ARG A O 1
ATOM 1496 N N . GLN A 1 191 ? 11.392 -8.091 20.536 1.00 92.12 191 GLN A N 1
ATOM 1497 C CA . GLN A 1 191 ? 11.943 -9.382 20.096 1.00 92.12 191 GLN A CA 1
ATOM 1498 C C . GLN A 1 191 ? 11.308 -9.894 18.802 1.00 92.12 191 GLN A C 1
ATOM 1500 O O . GLN A 1 191 ? 11.985 -10.516 17.991 1.00 92.12 191 GLN A O 1
ATOM 1505 N N . VAL A 1 192 ? 10.012 -9.648 18.615 1.00 92.50 192 VAL A N 1
ATOM 1506 C CA . VAL A 1 192 ? 9.268 -10.118 17.443 1.00 92.50 192 VAL A CA 1
ATOM 1507 C C . VAL A 1 192 ? 9.516 -9.217 16.237 1.00 92.50 192 VAL A C 1
ATOM 1509 O O . VAL A 1 192 ? 9.775 -9.713 15.146 1.00 92.50 192 VAL A O 1
ATOM 1512 N N . LEU A 1 193 ? 9.475 -7.897 16.420 1.00 93.81 193 LEU A N 1
ATOM 1513 C CA . LEU A 1 193 ? 9.560 -6.953 15.307 1.00 93.81 193 LEU A CA 1
ATOM 1514 C C . LEU A 1 193 ? 10.990 -6.746 14.784 1.00 93.81 193 LEU A C 1
ATOM 1516 O O . LEU A 1 193 ? 11.142 -6.271 13.663 1.00 93.81 193 LEU A O 1
ATOM 1520 N N . THR A 1 194 ? 12.036 -7.121 15.529 1.00 92.88 194 THR A N 1
ATOM 1521 C CA . THR A 1 194 ? 13.428 -7.072 15.027 1.00 92.88 194 THR A CA 1
ATOM 1522 C C . THR A 1 194 ? 13.811 -8.250 14.130 1.00 92.88 194 THR A C 1
ATOM 1524 O O . THR A 1 194 ? 14.893 -8.242 13.551 1.00 92.88 194 THR A O 1
ATOM 1527 N N . VAL A 1 195 ? 12.948 -9.261 14.008 1.00 91.50 195 VAL A N 1
ATOM 1528 C CA . VAL A 1 195 ? 13.096 -10.381 13.063 1.00 91.50 195 VAL A CA 1
ATOM 1529 C C . VAL A 1 195 ? 11.806 -10.525 12.244 1.00 91.50 195 VAL A C 1
ATOM 1531 O O . VAL A 1 195 ? 11.069 -11.497 12.390 1.00 91.50 195 VAL A O 1
ATOM 1534 N N . PRO A 1 196 ? 11.464 -9.521 11.421 1.00 94.75 196 PRO A N 1
ATOM 1535 C CA . PRO A 1 196 ? 10.200 -9.519 10.696 1.00 94.75 196 PRO A CA 1
ATOM 1536 C C . PRO A 1 196 ? 10.169 -10.675 9.679 1.00 94.75 196 PRO A C 1
ATOM 1538 O O . PRO A 1 196 ? 11.168 -10.943 9.020 1.00 94.75 196 PRO A O 1
ATOM 1541 N N . GLY A 1 197 ? 9.047 -11.393 9.590 1.00 93.62 197 GLY A N 1
ATOM 1542 C CA . GLY A 1 197 ? 8.888 -12.567 8.719 1.00 93.62 197 GLY A CA 1
ATOM 1543 C C . GLY A 1 197 ? 9.437 -13.886 9.280 1.00 93.62 197 GLY A C 1
ATOM 1544 O O . GLY A 1 197 ? 9.209 -14.941 8.693 1.00 93.62 197 GLY A O 1
ATOM 1545 N N . ASP A 1 198 ? 10.082 -13.886 10.453 1.00 93.38 198 ASP A N 1
ATOM 1546 C CA . ASP A 1 198 ? 10.565 -15.126 11.072 1.00 93.38 198 ASP A CA 1
ATOM 1547 C C . ASP A 1 198 ? 9.414 -16.010 11.582 1.00 93.38 198 ASP A C 1
ATOM 1549 O O . ASP A 1 198 ? 8.366 -15.546 12.048 1.00 93.38 198 ASP A O 1
ATOM 1553 N N . ILE A 1 199 ? 9.662 -17.324 11.604 1.00 92.38 199 ILE A N 1
ATOM 1554 C CA . ILE A 1 199 ? 8.757 -18.295 12.226 1.00 92.38 199 ILE A CA 1
ATOM 1555 C C . ILE A 1 199 ? 8.733 -18.084 13.747 1.00 92.38 199 ILE A C 1
ATOM 1557 O O . ILE A 1 199 ? 9.751 -18.195 14.448 1.00 92.38 199 ILE A O 1
ATOM 1561 N N . TYR A 1 200 ? 7.531 -17.856 14.271 1.00 91.38 200 TYR A N 1
ATOM 1562 C CA . TYR A 1 200 ? 7.265 -17.692 15.690 1.00 91.38 200 TYR A CA 1
ATOM 1563 C C . TYR A 1 200 ? 7.767 -18.883 16.512 1.00 91.38 200 TYR A C 1
ATOM 1565 O O . TYR A 1 200 ? 7.529 -20.049 16.191 1.00 91.38 200 TYR A O 1
ATOM 1573 N N . ASN A 1 201 ? 8.453 -18.581 17.615 1.00 90.44 201 ASN A N 1
ATOM 1574 C CA . ASN A 1 201 ? 8.908 -19.578 18.575 1.00 90.44 201 ASN A CA 1
ATOM 1575 C C . ASN A 1 201 ? 8.794 -19.021 19.999 1.00 90.44 201 ASN A C 1
ATOM 1577 O O . ASN A 1 201 ? 9.692 -18.329 20.486 1.00 90.44 201 ASN A O 1
ATOM 1581 N N . ALA A 1 202 ? 7.685 -19.357 20.665 1.00 91.25 202 ALA A N 1
ATOM 1582 C CA . ALA A 1 202 ? 7.383 -18.912 22.023 1.00 91.25 202 ALA A CA 1
ATOM 1583 C C . ALA A 1 202 ? 8.485 -19.277 23.027 1.00 91.25 202 ALA A C 1
ATOM 1585 O O . ALA A 1 202 ? 8.818 -18.467 23.887 1.00 91.25 202 ALA A O 1
ATOM 1586 N N . SER A 1 203 ? 9.074 -20.473 22.913 1.00 91.12 203 SER A N 1
ATOM 1587 C CA . SER A 1 203 ? 10.135 -20.941 23.813 1.00 91.12 203 SER A CA 1
ATOM 1588 C C . SER A 1 203 ? 11.411 -20.114 23.667 1.00 91.12 203 SER A C 1
ATOM 1590 O O . SER A 1 203 ? 11.981 -19.703 24.671 1.00 91.12 203 SER A O 1
ATOM 1592 N N . ARG A 1 204 ? 11.823 -19.806 22.430 1.00 91.06 204 ARG A N 1
ATOM 1593 C CA . ARG A 1 204 ? 12.993 -18.955 22.149 1.00 91.06 204 ARG A CA 1
ATOM 1594 C C . ARG A 1 204 ? 12.814 -17.553 22.735 1.00 91.06 204 ARG A C 1
ATOM 1596 O O . ARG A 1 204 ? 13.712 -17.061 23.411 1.00 91.06 204 ARG A O 1
ATOM 1603 N N . ILE A 1 205 ? 11.645 -16.946 22.520 1.00 91.69 205 ILE A N 1
ATOM 1604 C CA . ILE A 1 205 ? 11.329 -15.619 23.067 1.00 91.69 205 ILE A CA 1
ATOM 1605 C C . ILE A 1 205 ? 11.310 -15.680 24.596 1.00 91.69 205 ILE A C 1
ATOM 1607 O O . ILE A 1 205 ? 12.011 -14.904 25.232 1.00 91.69 205 ILE A O 1
ATOM 1611 N N . SER A 1 206 ? 10.593 -16.650 25.174 1.00 93.50 206 SER A N 1
ATOM 1612 C CA . SER A 1 206 ? 10.501 -16.899 26.620 1.00 93.50 206 SER A CA 1
ATOM 1613 C C . SER A 1 206 ? 11.876 -16.965 27.291 1.00 93.50 206 SER A C 1
ATOM 1615 O O . SER A 1 206 ? 12.112 -16.254 28.267 1.00 93.50 206 SER A O 1
ATOM 1617 N N . THR A 1 207 ? 12.807 -17.747 26.734 1.00 93.19 207 THR A N 1
ATOM 1618 C CA . THR A 1 207 ? 14.184 -17.841 27.239 1.00 93.19 207 THR A CA 1
ATOM 1619 C C . THR A 1 207 ? 14.938 -16.517 27.119 1.00 93.19 207 THR A C 1
ATOM 1621 O O . THR A 1 207 ? 15.650 -16.151 28.048 1.00 93.19 207 THR A O 1
ATOM 1624 N N . SER A 1 208 ? 14.772 -15.785 26.013 1.00 90.19 208 SER A N 1
ATOM 1625 C CA . SER A 1 208 ? 15.483 -14.521 25.787 1.00 90.19 208 SER A CA 1
ATOM 1626 C C . SER A 1 208 ? 15.058 -13.397 26.733 1.00 90.19 208 SER A C 1
ATOM 1628 O O . SER A 1 208 ? 15.879 -12.535 27.033 1.00 90.19 208 SER A O 1
ATOM 1630 N N . ILE A 1 209 ? 13.792 -13.362 27.156 1.00 90.88 209 ILE A N 1
ATOM 1631 C CA . ILE A 1 209 ? 13.242 -12.255 27.962 1.00 90.88 209 ILE A CA 1
ATOM 1632 C C . ILE A 1 209 ? 12.958 -12.634 29.420 1.00 90.88 209 ILE A C 1
ATOM 1634 O O . ILE A 1 209 ? 12.564 -11.776 30.202 1.00 90.88 209 ILE A O 1
ATOM 1638 N N . GLY A 1 210 ? 13.116 -13.908 29.793 1.00 91.44 210 GLY A N 1
ATOM 1639 C CA . GLY A 1 210 ? 12.915 -14.377 31.167 1.00 91.44 210 GLY A CA 1
ATOM 1640 C C . GLY A 1 210 ? 11.452 -14.499 31.616 1.00 91.44 210 GLY A C 1
ATOM 1641 O O . GLY A 1 210 ? 11.195 -14.584 32.815 1.00 91.44 210 GLY A O 1
ATOM 1642 N N . TYR A 1 211 ? 10.488 -14.540 30.689 1.00 93.50 211 TYR A N 1
ATOM 1643 C CA . TYR A 1 211 ? 9.057 -14.719 30.987 1.00 93.50 211 TYR A CA 1
ATOM 1644 C C . TYR A 1 211 ? 8.543 -16.080 30.516 1.00 93.50 211 TYR A C 1
ATOM 1646 O O . TYR A 1 211 ? 9.092 -16.667 29.589 1.00 93.50 211 TYR A O 1
ATOM 1654 N N . THR A 1 212 ? 7.468 -16.596 31.122 1.00 93.75 212 THR A N 1
ATOM 1655 C CA . THR A 1 212 ? 6.896 -17.905 30.748 1.00 93.75 212 THR A CA 1
ATOM 1656 C C . THR A 1 212 ? 6.315 -17.903 29.329 1.00 93.75 212 THR A C 1
ATOM 1658 O O . THR A 1 212 ? 5.848 -16.872 28.842 1.00 93.75 212 THR A O 1
ATOM 1661 N N . THR A 1 213 ? 6.266 -19.064 28.671 1.00 92.69 213 THR A N 1
ATOM 1662 C CA . THR A 1 213 ? 5.621 -19.215 27.352 1.00 92.69 213 THR A CA 1
ATOM 1663 C C . THR A 1 213 ? 4.142 -18.828 27.376 1.00 92.69 213 THR A C 1
ATOM 1665 O O . THR A 1 213 ? 3.659 -18.230 26.420 1.00 92.69 213 THR A O 1
ATOM 1668 N N . THR A 1 214 ? 3.435 -19.086 28.480 1.00 91.75 214 THR A N 1
ATOM 1669 C CA . THR A 1 214 ? 2.052 -18.632 28.694 1.00 91.75 214 THR A CA 1
ATOM 1670 C C . THR A 1 214 ? 1.953 -17.109 28.661 1.00 91.75 214 THR A C 1
ATOM 1672 O O . THR A 1 214 ? 1.066 -16.568 28.003 1.00 91.75 214 THR A O 1
ATOM 1675 N N . THR A 1 215 ? 2.888 -16.408 29.314 1.00 91.94 215 THR A N 1
ATOM 1676 C CA . THR A 1 215 ? 2.973 -14.945 29.245 1.00 91.94 215 THR A CA 1
ATOM 1677 C C . THR A 1 215 ? 3.234 -14.495 27.811 1.00 91.94 215 THR A C 1
ATOM 1679 O O . THR A 1 215 ? 2.489 -13.661 27.311 1.00 91.94 215 THR A O 1
ATOM 1682 N N . VAL A 1 216 ? 4.221 -15.075 27.120 1.00 92.81 216 VAL A N 1
ATOM 1683 C CA . VAL A 1 216 ? 4.529 -14.701 25.728 1.00 92.81 216 VAL A CA 1
ATOM 1684 C C . VAL A 1 216 ? 3.304 -14.869 24.828 1.00 92.81 216 VAL A C 1
ATOM 1686 O O . VAL A 1 216 ? 2.910 -13.918 24.160 1.00 92.81 216 VAL A O 1
ATOM 1689 N N . ASN A 1 217 ? 2.651 -16.033 24.865 1.00 91.12 217 ASN A N 1
ATOM 1690 C CA . ASN A 1 217 ? 1.449 -16.303 24.073 1.00 91.12 217 ASN A CA 1
ATOM 1691 C C . ASN A 1 217 ? 0.322 -15.304 24.384 1.00 91.12 217 ASN A C 1
ATOM 1693 O O . ASN A 1 217 ? -0.319 -14.801 23.466 1.00 91.12 217 ASN A O 1
ATOM 1697 N N . ARG A 1 218 ? 0.115 -14.948 25.662 1.00 89.19 218 ARG A N 1
ATOM 1698 C CA . ARG A 1 218 ? -0.888 -13.946 26.063 1.00 89.19 218 ARG A CA 1
ATOM 1699 C C . ARG A 1 218 ? -0.652 -12.591 25.391 1.00 89.19 218 ARG A C 1
ATOM 1701 O O . ARG A 1 218 ? -1.600 -11.985 24.904 1.00 89.19 218 ARG A O 1
ATOM 1708 N N . TYR A 1 219 ? 0.589 -12.106 25.371 1.00 90.69 219 TYR A N 1
ATOM 1709 C CA . TYR A 1 219 ? 0.928 -10.820 24.747 1.00 90.69 219 TYR A CA 1
ATOM 1710 C C . TYR A 1 219 ? 0.870 -10.873 23.224 1.00 90.69 219 TYR A C 1
ATOM 1712 O O . TYR A 1 219 ? 0.390 -9.936 22.596 1.00 90.69 219 TYR A O 1
ATOM 1720 N N . MET A 1 220 ? 1.281 -11.991 22.636 1.00 90.44 220 MET A N 1
ATOM 1721 C CA . MET A 1 220 ? 1.172 -12.230 21.200 1.00 90.44 220 MET A CA 1
ATOM 1722 C C . MET A 1 220 ? -0.287 -12.211 20.711 1.00 90.44 220 MET A C 1
ATOM 1724 O O . MET A 1 220 ? -0.570 -11.665 19.643 1.00 90.44 220 MET A O 1
ATOM 1728 N N . GLU A 1 221 ? -1.224 -12.720 21.515 1.00 86.62 221 GLU A N 1
ATOM 1729 C CA . GLU A 1 221 ? -2.664 -12.570 21.272 1.00 86.62 221 GLU A CA 1
ATOM 1730 C C . GLU A 1 221 ? -3.129 -11.117 21.416 1.00 86.62 221 GLU A C 1
ATOM 1732 O O . GLU A 1 221 ? -3.888 -10.622 20.586 1.00 86.62 221 GLU A O 1
ATOM 1737 N N . ILE A 1 222 ? -2.640 -10.388 22.424 1.00 86.94 222 ILE A N 1
ATOM 1738 C CA . ILE A 1 222 ? -2.955 -8.960 22.589 1.00 86.94 222 ILE A CA 1
ATOM 1739 C C . ILE A 1 222 ? -2.512 -8.158 21.357 1.00 86.94 222 ILE A C 1
ATOM 1741 O O . ILE A 1 222 ? -3.301 -7.372 20.839 1.00 86.94 222 ILE A O 1
ATOM 1745 N N . PHE A 1 223 ? -1.302 -8.386 20.842 1.00 89.38 223 PHE A N 1
ATOM 1746 C CA . PHE A 1 223 ? -0.802 -7.710 19.640 1.00 89.38 223 PHE A CA 1
ATOM 1747 C C . PHE A 1 223 ? -1.629 -8.039 18.398 1.00 89.38 223 PHE A C 1
ATOM 1749 O O . PHE A 1 223 ? -1.904 -7.144 17.599 1.00 89.38 223 PHE A O 1
ATOM 1756 N N . ARG A 1 224 ? -2.095 -9.289 18.271 1.00 87.06 224 ARG A N 1
ATOM 1757 C CA . ARG A 1 224 ? -3.032 -9.707 17.219 1.00 87.06 224 ARG A CA 1
ATOM 1758 C C . ARG A 1 224 ? -4.349 -8.935 17.303 1.00 87.06 224 ARG A C 1
ATOM 1760 O O . ARG A 1 224 ? -4.788 -8.355 16.317 1.00 87.06 224 ARG A O 1
ATOM 1767 N N . HIS A 1 225 ? -4.950 -8.875 18.492 1.00 84.62 225 HIS A N 1
ATOM 1768 C CA . HIS A 1 225 ? -6.205 -8.154 18.737 1.00 84.62 225 HIS A CA 1
ATOM 1769 C C . HIS A 1 225 ? -6.075 -6.630 18.612 1.00 84.62 225 HIS A C 1
ATOM 1771 O O . HIS A 1 225 ? -7.084 -5.945 18.447 1.00 84.62 225 HIS A O 1
ATOM 1777 N N . ARG A 1 226 ? -4.851 -6.100 18.696 1.00 85.25 226 ARG A N 1
ATOM 1778 C CA . ARG A 1 226 ? -4.504 -4.686 18.491 1.00 85.25 226 ARG A CA 1
ATOM 1779 C C . ARG A 1 226 ? -3.984 -4.392 17.082 1.00 85.25 226 ARG A C 1
ATOM 1781 O O . ARG A 1 226 ? -3.513 -3.289 16.844 1.00 85.25 226 ARG A O 1
ATOM 1788 N N . PHE A 1 227 ? -4.069 -5.362 16.169 1.00 88.62 227 PHE A N 1
ATOM 1789 C CA . PHE A 1 227 ? -3.660 -5.226 14.768 1.00 88.62 227 PHE A CA 1
ATOM 1790 C C . PHE A 1 227 ? -2.190 -4.809 14.575 1.00 88.62 227 PHE A C 1
ATOM 1792 O O . PHE A 1 227 ? -1.852 -4.206 13.566 1.00 88.62 227 PHE A O 1
ATOM 1799 N N . LEU A 1 228 ? -1.299 -5.135 15.519 1.00 90.19 228 LEU A N 1
ATOM 1800 C CA . LEU A 1 228 ? 0.123 -4.754 15.452 1.00 90.19 228 LEU A CA 1
ATOM 1801 C C . LEU A 1 228 ? 0.969 -5.717 14.614 1.00 90.19 228 LEU A C 1
ATOM 1803 O O . LEU A 1 228 ? 2.058 -5.365 14.160 1.00 90.19 228 LEU A O 1
ATOM 1807 N N . ILE A 1 229 ? 0.485 -6.945 14.439 1.00 93.62 229 ILE A N 1
ATOM 1808 C CA . ILE A 1 229 ? 1.188 -8.023 13.746 1.00 93.62 229 ILE A CA 1
ATOM 1809 C C . ILE A 1 229 ? 0.229 -8.833 12.879 1.00 93.62 229 ILE A C 1
ATOM 1811 O O . ILE A 1 229 ? -0.939 -9.028 13.225 1.00 93.62 229 ILE A O 1
ATOM 1815 N N . THR A 1 230 ? 0.755 -9.361 11.780 1.00 93.00 230 THR A N 1
ATOM 1816 C CA . THR A 1 230 ? 0.076 -10.328 10.914 1.00 93.00 230 THR A CA 1
ATOM 1817 C C . THR A 1 230 ? 0.653 -11.717 11.155 1.00 93.00 230 THR A C 1
ATOM 1819 O O . THR A 1 230 ? 1.866 -11.908 11.097 1.00 93.00 230 THR A O 1
ATOM 1822 N N . TYR A 1 231 ? -0.225 -12.690 11.410 1.00 92.62 231 TYR A N 1
ATOM 1823 C CA . TYR A 1 231 ? 0.137 -14.106 11.447 1.00 92.62 231 TYR A CA 1
ATOM 1824 C C . TYR A 1 231 ? -0.061 -14.705 10.067 1.00 92.62 231 TYR A C 1
ATOM 1826 O O . TYR A 1 231 ? -1.189 -14.747 9.580 1.00 92.62 231 TYR A O 1
ATOM 1834 N N . LEU A 1 232 ? 1.011 -15.234 9.495 1.00 94.38 232 LEU A N 1
ATOM 1835 C CA . LEU A 1 232 ? 0.949 -16.022 8.278 1.00 94.38 232 LEU A CA 1
ATOM 1836 C C . LEU A 1 232 ? 1.195 -17.487 8.650 1.00 94.38 232 LEU A C 1
ATOM 1838 O O . LEU A 1 232 ? 2.278 -17.865 9.097 1.00 94.38 232 LEU A O 1
ATOM 1842 N N . ARG A 1 233 ? 0.144 -18.309 8.593 1.00 92.44 233 ARG A N 1
ATOM 1843 C CA . ARG A 1 233 ? 0.186 -19.712 9.044 1.00 92.44 233 ARG A CA 1
ATOM 1844 C C . ARG A 1 233 ? 0.885 -20.584 8.004 1.00 92.44 233 ARG A C 1
ATOM 1846 O O . ARG A 1 233 ? 0.834 -20.278 6.822 1.00 92.44 233 ARG A O 1
ATOM 1853 N N . ASN A 1 234 ? 1.499 -21.684 8.440 1.00 91.88 234 ASN A N 1
ATOM 1854 C CA . ASN A 1 234 ? 2.042 -22.666 7.500 1.00 91.88 234 ASN A CA 1
ATOM 1855 C C . ASN A 1 234 ? 0.889 -23.441 6.855 1.00 91.88 234 ASN A C 1
ATOM 1857 O O . ASN A 1 234 ? 0.047 -23.991 7.578 1.00 91.88 234 ASN A O 1
ATOM 1861 N N . LEU A 1 235 ? 0.877 -23.530 5.530 1.00 90.88 235 LEU A N 1
ATOM 1862 C CA . LEU A 1 235 ? -0.061 -24.354 4.790 1.00 90.88 235 LEU A CA 1
ATOM 1863 C C . LEU A 1 235 ? 0.273 -25.829 5.036 1.00 90.88 235 LEU A C 1
ATOM 1865 O O . LEU A 1 235 ? 1.256 -26.376 4.537 1.00 90.88 235 LEU A O 1
ATOM 1869 N N . HIS A 1 236 ? -0.556 -26.479 5.846 1.00 76.19 236 HIS A N 1
ATOM 1870 C CA . HIS A 1 236 ? -0.504 -27.918 6.063 1.00 76.19 236 HIS A CA 1
ATOM 1871 C C . HIS A 1 236 ? -1.549 -28.615 5.195 1.00 76.19 236 HIS A C 1
ATOM 1873 O O . HIS A 1 236 ? -2.684 -28.162 5.105 1.00 76.19 236 HIS A O 1
ATOM 1879 N N . THR A 1 237 ? -1.207 -29.794 4.670 1.00 57.66 237 THR A N 1
ATOM 1880 C CA . THR A 1 237 ? -2.108 -30.668 3.893 1.00 57.66 237 THR A CA 1
ATOM 1881 C C . THR A 1 237 ? -3.358 -31.128 4.650 1.00 57.66 237 THR A C 1
ATOM 1883 O O . THR A 1 237 ? -4.265 -31.694 4.050 1.00 57.66 237 THR A O 1
ATOM 1886 N N . ARG A 1 238 ? -3.428 -30.923 5.974 1.00 57.94 238 ARG A N 1
ATOM 1887 C CA . ARG A 1 238 ? -4.622 -31.185 6.787 1.00 57.94 238 ARG A CA 1
ATOM 1888 C C . ARG A 1 238 ? -5.059 -29.903 7.503 1.00 57.94 238 ARG A C 1
ATOM 1890 O O . ARG A 1 238 ? -4.290 -29.416 8.338 1.00 57.94 238 ARG A O 1
ATOM 1897 N N . PRO A 1 239 ? -6.302 -29.428 7.294 1.00 53.72 239 PRO A N 1
ATOM 1898 C CA . PRO A 1 239 ? -6.838 -28.259 7.996 1.00 53.72 239 PRO A CA 1
ATOM 1899 C C . PRO A 1 239 ? -6.772 -28.377 9.528 1.00 53.72 239 PRO A C 1
ATOM 1901 O O . PRO A 1 239 ? -6.500 -27.404 10.224 1.00 53.72 239 PRO A O 1
ATOM 1904 N N . SER A 1 240 ? -6.921 -29.593 10.072 1.00 46.75 240 SER A N 1
ATOM 1905 C CA . SER A 1 240 ? -6.938 -29.866 11.519 1.00 46.75 240 SER A CA 1
ATOM 1906 C C . SER A 1 240 ? -5.600 -29.680 12.249 1.00 46.75 240 SER A C 1
ATOM 1908 O O . SER A 1 240 ? -5.558 -29.807 13.471 1.00 46.75 240 SER A O 1
ATOM 1910 N N . VAL A 1 241 ? -4.507 -29.394 11.530 1.00 53.78 241 VAL A N 1
ATOM 1911 C CA . VAL A 1 241 ? -3.149 -29.253 12.096 1.00 53.78 241 VAL A CA 1
ATOM 1912 C C . VAL A 1 241 ? -2.591 -27.835 11.901 1.00 53.78 241 VAL A C 1
ATOM 1914 O O . VAL A 1 241 ? -1.472 -27.538 12.321 1.00 53.78 241 VAL A O 1
ATOM 1917 N N . GLN A 1 242 ? -3.365 -26.921 11.308 1.00 57.97 242 GLN A N 1
ATOM 1918 C CA . GLN A 1 242 ? -2.959 -25.525 11.163 1.00 57.97 242 GLN A CA 1
ATOM 1919 C C . GLN A 1 242 ? -2.948 -24.837 12.537 1.00 57.97 242 GLN A C 1
ATOM 1921 O O . GLN A 1 242 ? -3.981 -24.431 13.066 1.00 57.97 242 GLN A O 1
ATOM 1926 N N . THR A 1 243 ? -1.764 -24.719 13.142 1.00 62.62 243 THR A N 1
ATOM 1927 C CA . THR A 1 243 ? -1.582 -24.086 14.456 1.00 62.62 243 THR A CA 1
ATOM 1928 C C . THR A 1 243 ? -0.879 -22.741 14.331 1.00 62.62 243 THR A C 1
ATOM 1930 O O . THR A 1 243 ? 0.023 -22.563 13.514 1.00 62.62 243 THR A O 1
ATOM 1933 N N . PHE A 1 244 ? -1.233 -21.795 15.205 1.00 67.12 244 PHE A N 1
ATOM 1934 C CA . PHE A 1 244 ? -0.549 -20.499 15.283 1.00 67.12 244 PHE A CA 1
ATOM 1935 C C . PHE A 1 244 ? 0.908 -20.612 15.763 1.00 67.12 244 PHE A C 1
ATOM 1937 O O . PHE A 1 244 ? 1.717 -19.732 15.473 1.00 67.12 244 PHE A O 1
ATOM 1944 N N . ALA A 1 245 ? 1.264 -21.714 16.435 1.00 66.62 245 ALA A N 1
ATOM 1945 C CA . ALA A 1 245 ? 2.550 -21.935 17.102 1.00 66.62 245 ALA A CA 1
ATOM 1946 C C . ALA A 1 245 ? 3.783 -21.913 16.176 1.00 66.62 245 ALA A C 1
ATOM 1948 O O . ALA A 1 245 ? 4.908 -21.880 16.671 1.00 66.62 245 ALA A O 1
ATOM 1949 N N . ARG A 1 246 ? 3.587 -21.955 14.853 1.00 82.69 246 ARG A N 1
ATOM 1950 C CA . ARG A 1 246 ? 4.646 -21.915 13.831 1.00 82.69 246 ARG A CA 1
ATOM 1951 C C . ARG A 1 246 ? 4.299 -20.958 12.689 1.00 82.69 246 ARG A C 1
ATOM 1953 O O . ARG A 1 246 ? 4.671 -21.210 11.551 1.00 82.69 246 ARG A O 1
ATOM 1960 N N . SER A 1 247 ? 3.560 -19.892 12.968 1.00 91.00 247 SER A N 1
ATOM 1961 C CA . SER A 1 247 ? 3.270 -18.867 11.956 1.00 91.00 247 SER A CA 1
ATOM 1962 C C . SER A 1 247 ? 4.497 -17.990 11.719 1.00 91.00 247 SER A C 1
ATOM 1964 O O . SER A 1 247 ? 5.223 -17.717 12.677 1.00 91.00 247 SER A O 1
ATOM 1966 N N . LYS A 1 248 ? 4.707 -17.512 10.491 1.00 95.25 248 LYS A N 1
ATOM 1967 C CA . LYS A 1 248 ? 5.540 -16.327 10.270 1.00 95.25 248 LYS A CA 1
ATOM 1968 C C . LYS A 1 248 ? 4.837 -15.112 10.870 1.00 95.25 248 LYS A C 1
ATOM 1970 O O . LYS A 1 248 ? 3.605 -15.014 10.802 1.00 95.25 248 LYS A O 1
ATOM 1975 N N . ILE A 1 249 ? 5.604 -14.225 11.497 1.00 95.94 249 ILE A N 1
ATOM 1976 C CA . ILE A 1 249 ? 5.076 -12.995 12.094 1.00 95.94 249 ILE A CA 1
ATOM 1977 C C . ILE A 1 249 ? 5.615 -11.799 11.328 1.00 95.94 249 ILE A C 1
ATOM 1979 O O . ILE A 1 249 ? 6.812 -11.523 11.363 1.00 95.94 249 ILE A O 1
ATOM 1983 N N . HIS A 1 250 ? 4.717 -11.064 10.682 1.00 97.56 250 HIS A N 1
ATOM 1984 C CA . HIS A 1 250 ? 5.057 -9.815 10.011 1.00 97.56 250 HIS A CA 1
ATOM 1985 C C . HIS A 1 250 ? 4.572 -8.629 10.850 1.00 97.56 250 HIS A C 1
ATOM 1987 O O . HIS A 1 250 ? 3.470 -8.698 11.411 1.00 97.56 250 HIS A O 1
ATOM 1993 N N . PRO A 1 251 ? 5.351 -7.539 10.955 1.00 96.50 251 PRO A N 1
ATOM 1994 C CA . PRO A 1 251 ? 4.831 -6.288 11.491 1.00 96.50 251 PRO A CA 1
ATOM 1995 C C . PRO A 1 251 ? 3.658 -5.816 10.627 1.00 96.50 251 PRO A C 1
ATOM 1997 O O . PRO A 1 251 ? 3.670 -6.014 9.413 1.00 96.50 251 PRO A O 1
ATOM 2000 N N . ILE A 1 252 ? 2.671 -5.145 11.225 1.00 94.25 252 ILE A N 1
ATOM 2001 C CA . ILE A 1 252 ? 1.608 -4.507 10.433 1.00 94.25 252 ILE A CA 1
ATOM 2002 C C . ILE A 1 252 ? 2.161 -3.452 9.460 1.00 94.25 252 ILE A C 1
ATOM 2004 O O . ILE A 1 252 ? 1.557 -3.200 8.423 1.00 94.25 252 ILE A O 1
ATOM 2008 N N . ASP A 1 253 ? 3.322 -2.876 9.788 1.00 95.62 253 ASP A N 1
ATOM 2009 C CA . ASP A 1 253 ? 4.041 -1.897 8.984 1.00 95.62 253 ASP A CA 1
ATOM 2010 C C . ASP A 1 253 ? 5.559 -2.011 9.201 1.00 95.62 253 ASP A C 1
ATOM 2012 O O . ASP A 1 253 ? 6.027 -2.157 10.333 1.00 95.62 253 ASP A O 1
ATOM 2016 N N . THR A 1 254 ? 6.355 -1.932 8.134 1.00 97.25 254 THR A N 1
ATOM 2017 C CA . THR A 1 254 ? 7.817 -2.084 8.219 1.00 97.25 254 THR A CA 1
ATOM 2018 C C . THR A 1 254 ? 8.517 -0.941 8.952 1.00 97.25 254 THR A C 1
ATOM 2020 O O . THR A 1 254 ? 9.591 -1.176 9.514 1.00 97.25 254 THR A O 1
ATOM 2023 N N . SER A 1 255 ? 7.910 0.249 9.025 1.00 95.94 255 SER A N 1
ATOM 2024 C CA . SER A 1 255 ? 8.455 1.399 9.765 1.00 95.94 255 SER A CA 1
ATOM 2025 C C . SER A 1 255 ? 8.718 1.061 11.238 1.00 95.94 255 SER A C 1
ATOM 2027 O O . SER A 1 255 ? 9.742 1.455 11.799 1.00 95.94 255 SER A O 1
ATOM 2029 N N . TYR A 1 256 ? 7.860 0.240 11.853 1.00 95.19 256 TYR A N 1
ATOM 2030 C CA . TYR A 1 256 ? 7.988 -0.175 13.253 1.00 95.19 256 TYR A CA 1
ATOM 2031 C C . TYR A 1 256 ? 9.212 -1.061 13.481 1.00 95.19 256 TYR A C 1
ATOM 2033 O O . TYR A 1 256 ? 9.985 -0.845 14.417 1.00 95.19 256 TYR A O 1
ATOM 2041 N N . SER A 1 257 ? 9.416 -2.046 12.606 1.00 96.81 257 SER A N 1
ATOM 2042 C CA . SER A 1 257 ? 10.593 -2.913 12.646 1.00 96.81 257 SER A CA 1
ATOM 2043 C C . SER A 1 257 ? 11.879 -2.127 12.402 1.00 96.81 257 SER A C 1
ATOM 2045 O O . SER A 1 257 ? 12.847 -2.304 13.143 1.00 96.81 257 SER A O 1
ATOM 2047 N N . ILE A 1 258 ? 11.883 -1.231 11.410 1.00 96.50 258 ILE A N 1
ATOM 2048 C CA . ILE A 1 258 ? 13.044 -0.394 11.077 1.00 96.50 258 ILE A CA 1
ATOM 2049 C C . ILE A 1 258 ? 13.426 0.498 12.255 1.00 96.50 258 ILE A C 1
ATOM 2051 O O . ILE A 1 258 ? 14.599 0.553 12.625 1.00 96.50 258 ILE A O 1
ATOM 2055 N N . GLU A 1 259 ? 12.457 1.140 12.902 1.00 95.00 259 GLU A N 1
ATOM 2056 C CA . GLU A 1 259 ? 12.741 1.996 14.049 1.00 95.00 259 GLU A CA 1
ATOM 2057 C C . GLU A 1 259 ? 13.296 1.197 15.244 1.00 95.00 259 GLU A C 1
ATOM 2059 O O . GLU A 1 259 ? 14.285 1.600 15.863 1.00 95.00 259 GLU A O 1
ATOM 2064 N N . LEU A 1 260 ? 12.747 0.013 15.536 1.00 93.88 260 LEU A N 1
ATOM 2065 C CA . LEU A 1 260 ? 13.264 -0.851 16.605 1.00 93.88 260 LEU A CA 1
ATOM 2066 C C . LEU A 1 260 ? 14.677 -1.386 16.318 1.00 93.88 260 LEU A C 1
ATOM 2068 O O . LEU A 1 260 ? 15.482 -1.490 17.252 1.00 93.88 260 LEU A O 1
ATOM 2072 N N . LEU A 1 261 ? 14.993 -1.682 15.054 1.00 94.50 261 LEU A N 1
ATOM 2073 C CA . LEU A 1 261 ? 16.338 -2.051 14.599 1.00 94.50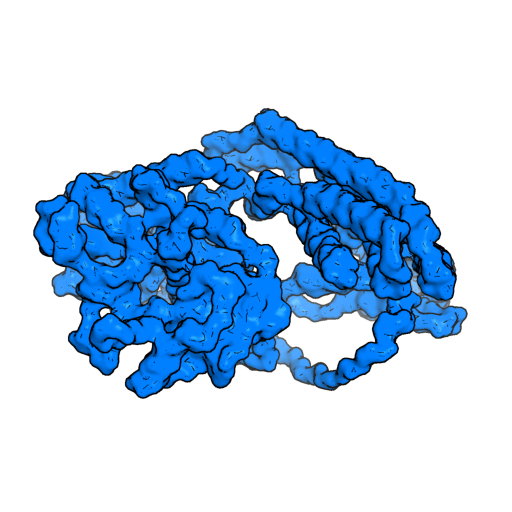 261 LEU A CA 1
ATOM 2074 C C . LEU A 1 261 ? 17.319 -0.880 14.747 1.00 94.50 261 LEU A C 1
ATOM 2076 O O . LEU A 1 261 ? 18.391 -1.052 15.333 1.00 94.50 261 LEU A O 1
ATOM 2080 N N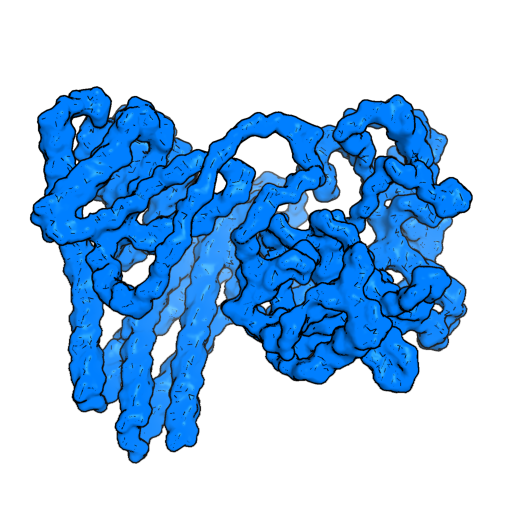 . LYS A 1 262 ? 16.922 0.331 14.335 1.00 93.19 262 LYS A N 1
ATOM 2081 C CA . LYS A 1 262 ? 17.732 1.547 14.504 1.00 93.19 262 LYS A CA 1
ATOM 2082 C C . LYS A 1 262 ? 18.011 1.851 15.976 1.00 93.19 262 LYS A C 1
ATOM 2084 O O . LYS A 1 262 ? 19.127 2.233 16.319 1.00 93.19 262 LYS A O 1
ATOM 2089 N N . GLN A 1 263 ? 17.048 1.633 16.874 1.00 91.38 263 GLN A N 1
ATOM 2090 C CA . GLN A 1 263 ? 17.275 1.747 18.327 1.00 91.38 263 GLN A CA 1
ATOM 2091 C C . GLN A 1 263 ? 18.279 0.722 18.861 1.00 91.38 263 GLN A C 1
ATOM 2093 O O . GLN A 1 263 ? 18.978 1.000 19.831 1.00 91.38 263 GLN A O 1
ATOM 2098 N N . ALA A 1 264 ? 18.368 -0.449 18.229 1.00 89.50 264 ALA A N 1
ATOM 2099 C CA . ALA A 1 264 ? 19.383 -1.454 18.532 1.00 89.50 264 ALA A CA 1
ATOM 2100 C C . ALA A 1 264 ? 20.743 -1.159 17.861 1.00 89.50 264 ALA A C 1
ATOM 2102 O O . ALA A 1 264 ? 21.648 -1.992 17.924 1.00 89.50 264 ALA A O 1
ATOM 2103 N N . GLY A 1 265 ? 20.898 0.005 17.216 1.00 91.69 265 GLY A N 1
ATOM 2104 C CA . GLY A 1 265 ? 22.122 0.401 16.518 1.00 91.69 265 GLY A CA 1
ATOM 2105 C C . GLY A 1 265 ? 22.356 -0.366 15.215 1.00 91.69 265 GLY A C 1
ATOM 2106 O O . GLY A 1 265 ? 23.504 -0.561 14.821 1.00 91.69 265 GLY A O 1
ATOM 2107 N N . LYS A 1 266 ? 21.287 -0.854 14.575 1.00 93.00 266 LYS A N 1
ATOM 2108 C CA . LYS A 1 266 ? 21.336 -1.565 13.294 1.00 93.00 266 LYS A CA 1
ATOM 2109 C C . LYS A 1 266 ? 20.655 -0.735 12.214 1.00 93.00 266 LYS A C 1
ATOM 2111 O O . LYS A 1 266 ? 19.481 -0.402 12.356 1.00 93.00 266 LYS A O 1
ATOM 2116 N N . ASP A 1 267 ? 21.373 -0.446 11.134 1.00 91.44 267 ASP A N 1
ATOM 2117 C CA . ASP A 1 267 ? 20.762 0.044 9.900 1.00 91.44 267 ASP A CA 1
ATOM 2118 C C . ASP A 1 267 ? 20.509 -1.140 8.961 1.00 91.44 267 ASP A C 1
ATOM 2120 O O . ASP A 1 267 ? 21.399 -1.945 8.686 1.00 91.44 267 ASP A O 1
ATOM 2124 N N . PHE A 1 268 ? 19.273 -1.263 8.484 1.00 94.06 268 PHE A N 1
ATOM 2125 C CA . PHE A 1 268 ? 18.881 -2.319 7.558 1.00 94.06 268 PHE A CA 1
ATOM 2126 C C . PHE A 1 268 ? 19.461 -2.121 6.153 1.00 94.06 268 PHE A C 1
ATOM 2128 O O . PHE A 1 268 ? 19.501 -3.070 5.373 1.00 94.06 268 PHE A O 1
ATOM 2135 N N . ARG A 1 269 ? 19.894 -0.902 5.809 1.00 92.81 269 ARG A N 1
ATOM 2136 C CA . ARG A 1 269 ? 20.511 -0.599 4.510 1.00 92.81 269 ARG A CA 1
ATOM 2137 C C . ARG A 1 269 ? 21.857 -1.300 4.336 1.00 92.81 269 ARG A C 1
ATOM 2139 O O . ARG A 1 269 ? 22.181 -1.714 3.223 1.00 92.81 269 ARG A O 1
ATOM 2146 N N . ASP A 1 270 ? 22.579 -1.486 5.438 1.00 91.75 270 ASP A N 1
ATOM 2147 C CA . ASP A 1 270 ? 23.929 -2.055 5.459 1.00 91.75 270 ASP A CA 1
ATOM 2148 C C . ASP A 1 270 ? 23.943 -3.584 5.616 1.00 91.75 270 ASP A C 1
ATOM 2150 O O . ASP A 1 270 ? 24.970 -4.225 5.390 1.00 91.75 270 ASP A O 1
ATOM 2154 N N . ASP A 1 271 ? 22.810 -4.187 5.985 1.00 93.88 271 ASP A N 1
ATOM 2155 C CA . ASP A 1 271 ? 22.683 -5.625 6.222 1.00 93.88 271 ASP A CA 1
ATOM 2156 C C . ASP A 1 271 ? 21.699 -6.259 5.218 1.00 93.88 271 ASP A C 1
ATOM 2158 O O . ASP A 1 271 ? 20.479 -6.116 5.356 1.00 93.88 271 ASP A O 1
ATOM 2162 N N . PRO A 1 272 ? 22.196 -6.996 4.203 1.00 92.94 272 PRO A N 1
ATOM 2163 C CA . PRO A 1 272 ? 21.349 -7.631 3.195 1.00 92.94 272 PRO A CA 1
ATOM 2164 C C . PRO A 1 272 ? 20.333 -8.632 3.758 1.00 92.94 272 PRO A C 1
ATOM 2166 O O . PRO A 1 272 ? 19.283 -8.825 3.143 1.00 92.94 272 PRO A O 1
ATOM 2169 N N . VAL A 1 273 ? 20.631 -9.267 4.898 1.00 94.31 273 VAL A N 1
ATOM 2170 C CA . VAL A 1 273 ? 19.730 -10.235 5.540 1.00 94.31 273 VAL A CA 1
ATOM 2171 C C . VAL A 1 273 ? 18.567 -9.492 6.183 1.00 94.31 273 VAL A C 1
ATOM 2173 O O . VAL A 1 273 ? 17.412 -9.803 5.897 1.00 94.31 273 VAL A O 1
ATOM 2176 N N . ILE A 1 274 ? 18.859 -8.453 6.972 1.00 95.50 274 ILE A N 1
ATOM 2177 C CA . ILE A 1 274 ? 17.823 -7.604 7.582 1.00 95.50 274 ILE A CA 1
ATOM 2178 C C . ILE A 1 274 ? 16.968 -6.945 6.492 1.00 95.50 274 ILE A C 1
ATOM 2180 O O . ILE A 1 274 ? 15.739 -6.950 6.590 1.00 95.50 274 ILE A O 1
ATOM 2184 N N . PHE A 1 275 ? 17.597 -6.436 5.426 1.00 96.88 275 PHE A N 1
ATOM 2185 C CA . PHE A 1 275 ? 16.884 -5.886 4.274 1.00 96.88 275 PHE A CA 1
ATOM 2186 C C . PHE A 1 275 ? 15.933 -6.916 3.655 1.00 96.88 275 PHE A C 1
ATOM 2188 O O . PHE A 1 275 ? 14.790 -6.584 3.362 1.00 96.88 275 PHE A O 1
ATOM 2195 N N . GLY A 1 276 ? 16.384 -8.162 3.464 1.00 96.56 276 GLY A N 1
ATOM 2196 C CA . GLY A 1 276 ? 15.561 -9.244 2.918 1.00 96.56 276 GLY A CA 1
ATOM 2197 C C . GLY A 1 276 ? 14.322 -9.537 3.765 1.00 96.56 276 GLY A C 1
ATOM 2198 O O . GLY A 1 276 ? 13.218 -9.567 3.231 1.00 96.56 276 GLY A O 1
ATOM 2199 N N . HIS A 1 277 ? 14.491 -9.662 5.082 1.00 97.06 277 HIS A N 1
ATOM 2200 C CA . HIS A 1 277 ? 13.399 -9.920 6.031 1.00 97.06 277 HIS A CA 1
ATOM 2201 C C . HIS A 1 277 ? 12.363 -8.775 6.063 1.00 97.06 277 HIS A C 1
ATOM 2203 O O . HIS A 1 277 ? 11.146 -8.993 6.105 1.00 97.06 277 HIS A O 1
ATOM 2209 N N . LEU A 1 278 ? 12.840 -7.526 6.013 1.00 98.25 278 LEU A N 1
ATOM 2210 C CA . LEU A 1 278 ? 11.973 -6.351 5.901 1.00 98.25 278 LEU A CA 1
ATOM 2211 C C . LEU A 1 278 ? 11.257 -6.300 4.554 1.00 98.25 278 LEU A C 1
ATOM 2213 O O . LEU A 1 278 ? 10.070 -5.994 4.524 1.00 98.25 278 LEU A O 1
ATOM 2217 N N . PHE A 1 279 ? 11.949 -6.627 3.464 1.00 98.50 279 PHE A N 1
ATOM 2218 C CA . PHE A 1 279 ? 11.377 -6.636 2.122 1.00 98.50 279 PHE A CA 1
ATOM 2219 C C . PHE A 1 279 ? 10.278 -7.695 1.975 1.00 98.50 279 PHE A C 1
ATOM 2221 O O . PHE A 1 279 ? 9.216 -7.394 1.436 1.00 98.50 279 PHE A O 1
ATOM 2228 N N . GLU A 1 280 ? 10.470 -8.889 2.542 1.00 98.38 280 GLU A N 1
ATOM 2229 C CA . GLU A 1 280 ? 9.424 -9.916 2.642 1.00 98.38 280 GLU A CA 1
ATOM 2230 C C . GLU A 1 280 ? 8.184 -9.384 3.370 1.00 98.38 280 GLU A C 1
ATOM 2232 O O . GLU A 1 280 ? 7.064 -9.465 2.868 1.00 98.38 280 GLU A O 1
ATOM 2237 N N . SER A 1 281 ? 8.379 -8.754 4.530 1.00 98.56 281 SER A N 1
ATOM 2238 C CA . SER A 1 281 ? 7.268 -8.169 5.287 1.00 98.56 281 SER A CA 1
ATOM 2239 C C . SER A 1 281 ? 6.610 -6.997 4.564 1.00 98.56 281 SER A C 1
ATOM 2241 O O . SER A 1 281 ? 5.396 -6.830 4.648 1.00 98.56 281 SER A O 1
ATOM 2243 N N . PHE A 1 282 ? 7.382 -6.210 3.815 1.00 98.56 282 PHE A N 1
ATOM 2244 C CA . PHE A 1 282 ? 6.856 -5.132 2.990 1.00 98.56 282 PHE A CA 1
ATOM 2245 C C . PHE A 1 282 ? 5.940 -5.672 1.887 1.00 98.56 282 PHE A C 1
ATOM 2247 O O . PHE A 1 282 ? 4.835 -5.158 1.739 1.00 98.56 282 PHE A O 1
ATOM 2254 N N . VAL A 1 283 ? 6.351 -6.738 1.183 1.00 98.62 283 VAL A N 1
ATOM 2255 C CA . VAL A 1 283 ? 5.535 -7.445 0.175 1.00 98.62 283 VAL A CA 1
ATOM 2256 C C . VAL A 1 283 ? 4.232 -7.953 0.783 1.00 98.62 283 VAL A C 1
ATOM 2258 O O . VAL A 1 283 ? 3.156 -7.697 0.242 1.00 98.62 283 VAL A O 1
ATOM 2261 N N . VAL A 1 284 ? 4.307 -8.625 1.936 1.00 98.44 284 VAL A N 1
ATOM 2262 C CA . VAL A 1 284 ? 3.119 -9.105 2.661 1.00 98.44 284 VAL A CA 1
ATOM 2263 C C . VAL A 1 284 ? 2.183 -7.941 2.997 1.00 98.44 284 VAL A C 1
ATOM 2265 O O . VAL A 1 284 ? 0.972 -8.047 2.791 1.00 98.44 284 VAL A O 1
ATOM 2268 N N . ASN A 1 285 ? 2.736 -6.804 3.426 1.00 97.75 285 ASN A N 1
ATOM 2269 C CA . ASN A 1 285 ? 1.977 -5.587 3.708 1.00 97.75 285 ASN A CA 1
ATOM 2270 C C . ASN A 1 285 ? 1.410 -4.903 2.454 1.00 97.75 285 ASN A C 1
ATOM 2272 O O . ASN A 1 285 ? 0.529 -4.067 2.605 1.00 97.75 285 ASN A O 1
ATOM 2276 N N . GLN A 1 286 ? 1.854 -5.255 1.242 1.00 97.44 286 GLN A N 1
ATOM 2277 C CA . GLN A 1 286 ? 1.237 -4.779 -0.004 1.00 97.44 286 GLN A CA 1
ATOM 2278 C C . GLN A 1 286 ? 0.125 -5.704 -0.504 1.00 97.44 286 GLN A C 1
ATOM 2280 O O . GLN A 1 286 ? -0.832 -5.222 -1.091 1.00 97.44 286 GLN A O 1
ATOM 2285 N N . ILE A 1 287 ? 0.234 -7.019 -0.287 1.00 97.88 287 ILE A N 1
ATOM 2286 C CA . ILE A 1 287 ? -0.676 -8.009 -0.891 1.00 97.88 287 ILE A CA 1
ATOM 2287 C C . ILE A 1 287 ? -1.819 -8.393 0.051 1.00 97.88 287 ILE A C 1
ATOM 2289 O O . ILE A 1 287 ? -2.974 -8.456 -0.358 1.00 97.88 287 ILE A O 1
ATOM 2293 N N . VAL A 1 288 ? -1.533 -8.647 1.330 1.00 96.50 288 VAL A N 1
ATOM 2294 C CA . VAL A 1 288 ? -2.552 -9.130 2.278 1.00 96.50 288 VAL A CA 1
ATOM 2295 C C . VAL A 1 288 ? -3.705 -8.137 2.501 1.00 96.50 288 VAL A C 1
ATOM 2297 O O . VAL A 1 288 ? -4.844 -8.599 2.600 1.00 96.50 288 VAL A O 1
ATOM 2300 N N . PRO A 1 289 ? -3.492 -6.804 2.583 1.00 95.06 289 PRO A N 1
ATOM 2301 C CA . PRO A 1 289 ? -4.611 -5.864 2.717 1.00 95.06 289 PRO A CA 1
ATOM 2302 C C . PRO A 1 289 ? -5.614 -5.936 1.559 1.00 95.06 289 PRO A C 1
ATOM 2304 O O . PRO A 1 289 ? -6.819 -5.814 1.784 1.00 95.06 289 PRO A O 1
ATOM 2307 N N . GLU A 1 290 ? -5.111 -6.186 0.351 1.00 94.62 290 GLU A N 1
ATOM 2308 C CA . GLU A 1 290 ? -5.836 -6.131 -0.922 1.00 94.62 290 GLU A CA 1
ATOM 2309 C C . GLU A 1 290 ? -6.836 -7.284 -1.104 1.00 94.62 290 GLU A C 1
ATOM 2311 O O . GLU A 1 290 ? -7.744 -7.210 -1.930 1.00 94.62 290 GLU A O 1
ATOM 2316 N N . ILE A 1 291 ? -6.713 -8.336 -0.290 1.00 93.88 291 ILE A N 1
ATOM 2317 C CA . ILE A 1 291 ? -7.626 -9.487 -0.284 1.00 93.88 291 ILE A CA 1
ATOM 2318 C C . ILE A 1 291 ? -9.035 -9.085 0.150 1.00 93.88 291 ILE A C 1
ATOM 2320 O O . ILE A 1 291 ? -10.014 -9.611 -0.365 1.00 93.88 291 ILE A O 1
ATOM 2324 N N . GLN A 1 292 ? -9.158 -8.150 1.097 1.00 90.62 292 GLN A N 1
ATOM 2325 C CA . GLN A 1 292 ? -10.449 -7.820 1.715 1.00 90.62 292 GLN A CA 1
ATOM 2326 C C . GLN A 1 292 ? -11.445 -7.163 0.747 1.00 90.62 292 GLN A C 1
ATOM 2328 O O . GLN A 1 292 ? -12.629 -7.076 1.069 1.00 90.62 292 GLN A O 1
ATOM 2333 N N . TRP A 1 293 ? -10.967 -6.691 -0.405 1.00 90.31 293 TRP A N 1
ATOM 2334 C CA . TRP A 1 293 ? -11.773 -6.064 -1.448 1.00 90.31 293 TRP A CA 1
ATOM 2335 C C . TRP A 1 293 ? -11.554 -6.686 -2.837 1.00 90.31 293 TRP A C 1
ATOM 2337 O O . TRP A 1 293 ? -12.069 -6.171 -3.825 1.00 90.31 293 TRP A O 1
ATOM 2347 N N . SER A 1 294 ? -10.820 -7.801 -2.911 1.00 92.56 294 SER A N 1
ATOM 2348 C CA . SER A 1 294 ? -10.713 -8.620 -4.120 1.00 92.56 294 SER A CA 1
ATOM 2349 C C . SER A 1 294 ? -12.079 -9.191 -4.507 1.00 92.56 294 SER A C 1
ATOM 2351 O O . SER A 1 294 ? -12.934 -9.456 -3.657 1.00 92.56 294 SER A O 1
ATOM 2353 N N . ASN A 1 295 ? -12.273 -9.425 -5.806 1.00 89.19 295 ASN A N 1
ATOM 2354 C CA . ASN A 1 295 ? -13.477 -10.073 -6.331 1.00 89.19 295 ASN A CA 1
ATOM 2355 C C . ASN A 1 295 ? -13.591 -11.556 -5.935 1.00 89.19 295 ASN A C 1
ATOM 2357 O O . ASN A 1 295 ? -14.641 -12.172 -6.135 1.00 89.19 295 ASN A O 1
ATOM 2361 N N . LYS A 1 296 ? -12.518 -12.146 -5.398 1.00 88.81 296 LYS A N 1
ATOM 2362 C CA . LYS A 1 296 ? -12.448 -13.541 -4.962 1.00 88.81 296 LYS A CA 1
ATOM 2363 C C . LYS A 1 296 ? -12.036 -13.608 -3.492 1.00 88.81 296 LYS A C 1
ATOM 2365 O O . LYS A 1 296 ? -11.302 -12.767 -2.983 1.00 88.81 296 LYS A O 1
ATOM 2370 N N . SER A 1 297 ? -12.507 -14.635 -2.792 1.00 90.62 297 SER A N 1
ATOM 2371 C CA . SER A 1 297 ? -12.121 -14.881 -1.403 1.00 90.62 297 SER A CA 1
ATOM 2372 C C . SER A 1 297 ? -10.825 -15.684 -1.349 1.00 90.62 297 SER A C 1
ATOM 2374 O O . SER A 1 297 ? -10.830 -16.861 -1.716 1.00 90.62 297 SER A O 1
ATOM 2376 N N . PHE A 1 298 ? -9.752 -15.057 -0.869 1.00 94.00 298 PHE A N 1
ATOM 2377 C CA . PHE A 1 298 ? -8.448 -15.695 -0.703 1.00 94.00 298 PHE A CA 1
ATOM 2378 C C . PHE A 1 298 ? -8.114 -15.965 0.759 1.00 94.00 298 PHE A C 1
ATOM 2380 O O . PHE A 1 298 ? -8.242 -15.079 1.608 1.00 94.00 298 PHE A O 1
ATOM 2387 N N . ASP A 1 299 ? -7.581 -17.154 1.026 1.00 93.38 299 ASP A N 1
ATOM 2388 C CA . ASP A 1 299 ? -6.859 -17.445 2.260 1.00 93.38 299 ASP A CA 1
ATOM 2389 C C . ASP A 1 299 ? -5.347 -17.260 2.061 1.00 93.38 299 ASP A C 1
ATOM 2391 O O . ASP A 1 299 ? -4.814 -17.434 0.963 1.00 93.38 299 ASP A O 1
ATOM 2395 N N . THR A 1 300 ? -4.643 -16.879 3.134 1.00 95.12 300 THR A N 1
ATOM 2396 C CA . THR A 1 300 ? -3.199 -16.588 3.102 1.00 95.12 300 THR A CA 1
ATOM 2397 C C . THR A 1 300 ? -2.398 -17.495 4.013 1.00 95.12 300 THR A C 1
ATOM 2399 O O . THR A 1 300 ? -2.700 -17.666 5.201 1.00 95.12 300 THR A O 1
ATOM 2402 N N . PHE A 1 301 ? -1.306 -18.015 3.462 1.00 95.69 301 PHE A N 1
ATOM 2403 C CA . PHE A 1 301 ? -0.369 -18.883 4.164 1.00 95.69 301 PHE A CA 1
ATOM 2404 C C . PHE A 1 301 ? 1.067 -18.581 3.744 1.00 95.69 301 PHE A C 1
ATOM 2406 O O . PHE A 1 301 ? 1.303 -17.867 2.782 1.00 95.69 301 PHE A O 1
ATOM 2413 N N . TYR A 1 302 ? 2.031 -19.150 4.449 1.00 96.25 302 TYR A N 1
ATOM 2414 C CA . TYR A 1 302 ? 3.332 -19.472 3.868 1.00 96.25 302 TYR A CA 1
ATOM 2415 C C . TYR A 1 302 ? 3.390 -20.989 3.728 1.00 96.25 302 TYR A C 1
ATOM 2417 O O . TYR A 1 302 ? 2.573 -21.696 4.324 1.00 96.25 302 TYR A O 1
ATOM 2425 N N . TRP A 1 303 ? 4.347 -21.523 2.984 1.00 95.00 303 TRP A N 1
ATOM 2426 C CA . TRP A 1 303 ? 4.535 -22.968 2.926 1.00 95.00 303 TRP A CA 1
ATOM 2427 C C . TRP A 1 303 ? 5.978 -23.338 3.191 1.00 95.00 303 TRP A C 1
ATOM 2429 O O . TRP A 1 303 ? 6.893 -22.741 2.638 1.00 95.00 303 TRP A O 1
ATOM 2439 N N . ARG A 1 304 ? 6.198 -24.361 4.017 1.00 91.19 304 ARG A N 1
ATOM 2440 C CA . ARG A 1 304 ? 7.535 -24.899 4.263 1.00 91.19 304 ARG A CA 1
ATOM 2441 C C . ARG A 1 304 ? 7.499 -26.401 4.476 1.00 91.19 304 ARG A C 1
ATOM 2443 O O . ARG A 1 304 ? 6.752 -26.906 5.320 1.00 91.19 304 ARG A O 1
ATOM 2450 N N . GLN A 1 305 ? 8.374 -27.114 3.769 1.00 89.69 305 GLN A N 1
ATOM 2451 C CA . GLN A 1 305 ? 8.545 -28.552 3.957 1.00 89.69 305 GLN A CA 1
ATOM 2452 C C . GLN A 1 305 ? 9.068 -28.879 5.369 1.00 89.69 305 GLN A C 1
ATOM 2454 O O . GLN A 1 305 ? 9.789 -28.092 5.988 1.00 89.69 305 GLN A O 1
ATOM 2459 N N . PRO A 1 306 ? 8.760 -30.064 5.914 1.00 84.31 306 PRO A N 1
ATOM 2460 C CA . PRO A 1 306 ? 9.485 -30.583 7.065 1.00 84.31 306 PRO A CA 1
ATOM 2461 C C . PRO A 1 306 ? 10.897 -31.040 6.651 1.00 84.31 306 PRO A C 1
ATOM 2463 O O . PRO A 1 306 ? 11.109 -31.502 5.533 1.00 84.31 306 PRO A O 1
ATOM 2466 N N . GLY A 1 307 ? 11.869 -30.979 7.566 1.00 80.81 307 GLY A N 1
ATOM 2467 C CA . GLY A 1 307 ? 13.205 -31.562 7.364 1.00 80.81 307 GLY A CA 1
ATOM 2468 C C . GLY A 1 307 ? 14.370 -30.592 7.575 1.00 80.81 307 GLY A C 1
ATOM 2469 O O . GLY A 1 307 ? 14.192 -29.481 8.067 1.00 80.81 307 GLY A O 1
ATOM 2470 N N . ARG A 1 308 ? 15.590 -31.050 7.246 1.00 71.81 308 ARG A N 1
ATOM 2471 C CA . ARG A 1 308 ? 16.857 -30.321 7.481 1.00 71.81 308 ARG A CA 1
ATOM 2472 C C . ARG A 1 308 ? 17.181 -29.251 6.432 1.00 71.81 308 ARG A C 1
ATOM 2474 O O . ARG A 1 308 ? 17.860 -28.289 6.766 1.00 71.81 308 ARG A O 1
ATOM 2481 N N . SER A 1 309 ? 16.688 -29.400 5.204 1.00 82.38 309 SER A N 1
ATOM 2482 C CA . SER A 1 309 ? 16.873 -28.430 4.113 1.00 82.38 309 SER A CA 1
ATOM 2483 C C . SER A 1 309 ? 15.541 -28.190 3.407 1.00 82.38 309 SER A C 1
ATOM 2485 O O . SER A 1 309 ? 15.390 -28.549 2.240 1.00 82.38 309 SER A O 1
ATOM 2487 N N . PRO A 1 310 ? 14.537 -27.696 4.146 1.00 88.94 310 PRO A N 1
ATOM 2488 C CA . PRO A 1 310 ? 13.194 -27.600 3.616 1.00 88.94 310 PRO A CA 1
ATOM 2489 C C . PRO A 1 310 ? 13.123 -26.521 2.544 1.00 88.94 310 PRO A C 1
ATOM 2491 O O . PRO A 1 310 ? 13.703 -25.445 2.696 1.00 88.94 310 PRO A O 1
ATOM 2494 N N . LYS A 1 311 ? 12.399 -26.824 1.469 1.00 94.00 311 LYS A N 1
ATOM 2495 C CA . LYS A 1 311 ? 11.938 -25.803 0.537 1.00 94.00 311 LYS A CA 1
ATOM 2496 C C . LYS A 1 311 ? 10.824 -24.993 1.189 1.00 94.00 311 LYS A C 1
ATOM 2498 O O . LYS A 1 311 ? 10.092 -25.509 2.040 1.00 94.00 311 LYS A O 1
ATOM 2503 N N . GLU A 1 312 ? 10.753 -23.729 0.817 1.00 94.31 312 GLU A N 1
ATOM 2504 C CA . GLU A 1 312 ? 9.844 -22.742 1.379 1.00 94.31 312 GLU A CA 1
ATOM 2505 C C . GLU A 1 312 ? 9.279 -21.876 0.259 1.00 94.31 312 GLU A C 1
ATOM 2507 O O . GLU A 1 312 ? 9.921 -21.745 -0.780 1.00 94.31 312 GLU A O 1
ATOM 2512 N N . VAL A 1 313 ? 8.072 -21.367 0.481 1.00 97.44 313 VAL A N 1
ATOM 2513 C CA . VAL A 1 313 ? 7.431 -20.304 -0.286 1.00 97.44 313 VAL A CA 1
ATOM 2514 C C . VAL A 1 313 ? 6.921 -19.278 0.721 1.00 97.44 313 VAL A C 1
ATOM 2516 O O . VAL A 1 313 ? 6.208 -19.643 1.664 1.00 97.44 313 VAL A O 1
ATOM 2519 N N . ASP A 1 314 ? 7.288 -18.015 0.528 1.00 97.81 314 ASP A N 1
ATOM 2520 C CA . ASP A 1 314 ? 7.065 -16.951 1.511 1.00 97.81 314 ASP A CA 1
ATOM 2521 C C . ASP A 1 314 ? 5.592 -16.576 1.693 1.00 97.81 314 ASP A C 1
ATOM 2523 O O . ASP A 1 314 ? 5.158 -16.364 2.825 1.00 97.81 314 ASP A O 1
ATOM 2527 N N . LEU A 1 315 ? 4.816 -16.539 0.606 1.00 98.50 315 LEU A N 1
ATOM 2528 C CA . LEU A 1 315 ? 3.384 -16.246 0.627 1.00 98.50 315 LEU A CA 1
ATOM 2529 C C . LEU A 1 315 ? 2.631 -17.133 -0.373 1.00 98.50 315 LEU A C 1
ATOM 2531 O O . LEU A 1 315 ? 3.016 -17.284 -1.527 1.00 98.50 315 LEU A O 1
ATOM 2535 N N . ILE A 1 316 ? 1.528 -17.710 0.080 1.00 98.06 316 ILE A N 1
ATOM 2536 C CA . ILE A 1 316 ? 0.586 -18.510 -0.690 1.00 98.06 316 ILE A CA 1
ATOM 2537 C C . ILE A 1 316 ? -0.776 -17.830 -0.605 1.00 98.06 316 ILE A C 1
ATOM 2539 O O . ILE A 1 316 ? -1.229 -17.507 0.497 1.00 98.06 316 ILE A O 1
ATOM 2543 N N . LEU A 1 317 ? -1.421 -17.655 -1.757 1.00 98.00 317 LEU A N 1
ATOM 2544 C CA . LEU A 1 317 ? -2.824 -17.260 -1.863 1.00 98.00 317 LEU A CA 1
ATOM 2545 C C . LEU A 1 317 ? -3.617 -18.474 -2.340 1.00 98.00 317 LEU A C 1
ATOM 2547 O O . LEU A 1 317 ? -3.294 -19.036 -3.385 1.00 98.00 317 LEU A O 1
ATOM 2551 N N . GLU A 1 318 ? -4.622 -18.882 -1.576 1.00 96.06 318 GLU A N 1
ATOM 2552 C CA . GLU A 1 318 ? -5.474 -20.036 -1.874 1.00 96.06 318 GLU A CA 1
ATOM 2553 C C . GLU A 1 318 ? -6.890 -19.574 -2.216 1.00 96.06 318 GLU A C 1
ATOM 2555 O O . GLU A 1 318 ? -7.480 -18.789 -1.471 1.00 96.06 318 GLU A O 1
ATOM 2560 N N . HIS A 1 319 ? -7.433 -20.079 -3.323 1.00 94.94 319 HIS A N 1
ATOM 2561 C CA . HIS A 1 319 ? -8.835 -19.920 -3.702 1.00 94.94 319 HIS A CA 1
ATOM 2562 C C . HIS A 1 319 ? -9.302 -21.173 -4.452 1.00 94.94 319 HIS A C 1
ATOM 2564 O O . HIS A 1 319 ? -8.690 -21.556 -5.447 1.00 94.94 319 HIS A O 1
ATOM 2570 N N . ASP A 1 320 ? -10.368 -21.817 -3.968 1.00 92.69 320 ASP A N 1
ATOM 2571 C CA . ASP A 1 320 ? -10.969 -23.023 -4.561 1.00 92.69 320 ASP A CA 1
ATOM 2572 C C . ASP A 1 320 ? -9.955 -24.147 -4.893 1.00 92.69 320 ASP A C 1
ATOM 2574 O O . ASP A 1 320 ? -9.947 -24.693 -5.998 1.00 92.69 320 ASP A O 1
ATOM 2578 N N . ASP A 1 321 ? -9.078 -24.490 -3.937 1.00 90.88 321 ASP A N 1
ATOM 2579 C CA . ASP A 1 321 ? -7.989 -25.483 -4.069 1.00 90.88 321 ASP A CA 1
ATOM 2580 C C . ASP A 1 321 ? -6.953 -25.177 -5.183 1.00 90.88 321 ASP A C 1
ATOM 2582 O O . ASP A 1 321 ? -6.116 -26.022 -5.521 1.00 90.88 321 ASP A O 1
ATOM 2586 N N . GLU A 1 322 ? -6.975 -23.970 -5.755 1.00 95.81 322 GLU A N 1
ATOM 2587 C CA . GLU A 1 322 ? -5.930 -23.419 -6.619 1.00 95.81 322 GLU A CA 1
ATOM 2588 C C . GLU A 1 322 ? -5.068 -22.412 -5.853 1.00 95.81 322 GLU A C 1
ATOM 2590 O O . GLU A 1 322 ? -5.536 -21.687 -4.972 1.00 95.81 322 GLU A O 1
ATOM 2595 N N . PHE A 1 323 ? -3.786 -22.350 -6.213 1.00 97.44 323 PHE A N 1
ATOM 2596 C CA . PHE A 1 323 ? -2.804 -21.578 -5.460 1.00 97.44 323 PHE A CA 1
ATOM 2597 C C . PHE A 1 323 ? -2.046 -20.587 -6.336 1.00 97.44 323 PHE A C 1
ATOM 2599 O O . PHE A 1 323 ? -1.603 -20.923 -7.436 1.00 97.44 323 PHE A O 1
ATOM 2606 N N . ILE A 1 324 ? -1.808 -19.390 -5.807 1.00 98.25 324 ILE A N 1
ATOM 2607 C CA . ILE A 1 324 ? -0.680 -18.553 -6.219 1.00 98.25 324 ILE A CA 1
ATOM 2608 C C . ILE A 1 324 ? 0.437 -18.741 -5.203 1.00 98.25 324 ILE A C 1
ATOM 2610 O O . ILE A 1 324 ? 0.206 -18.610 -4.002 1.00 98.25 324 ILE A O 1
ATOM 2614 N N . ALA A 1 325 ? 1.647 -19.002 -5.690 1.00 98.38 325 ALA A N 1
ATOM 2615 C CA . ALA A 1 325 ? 2.848 -19.067 -4.868 1.00 98.38 325 ALA A CA 1
ATOM 2616 C C . ALA A 1 325 ? 3.732 -17.843 -5.097 1.00 98.38 325 ALA A C 1
ATOM 2618 O O . ALA A 1 325 ? 3.987 -17.467 -6.238 1.00 98.38 325 ALA A O 1
ATOM 2619 N N . ILE A 1 326 ? 4.208 -17.226 -4.020 1.00 98.81 326 ILE A N 1
ATOM 2620 C CA . ILE A 1 326 ? 5.012 -16.007 -4.056 1.00 98.81 326 ILE A CA 1
ATOM 2621 C C . ILE A 1 326 ? 6.270 -16.204 -3.212 1.00 98.81 326 ILE A C 1
ATOM 2623 O O . ILE A 1 326 ? 6.197 -16.505 -2.023 1.00 98.81 326 ILE A O 1
ATOM 2627 N N . GLU A 1 327 ? 7.420 -16.004 -3.841 1.00 98.50 327 GLU A N 1
ATOM 2628 C CA . GLU A 1 327 ? 8.741 -15.981 -3.214 1.00 98.50 327 GLU A CA 1
ATOM 2629 C C . GLU A 1 327 ? 9.279 -14.553 -3.274 1.00 98.50 327 GLU A C 1
ATOM 2631 O O . GLU A 1 327 ? 9.131 -13.873 -4.294 1.00 98.50 327 GLU A O 1
ATOM 2636 N N . VAL A 1 328 ? 9.943 -14.097 -2.217 1.00 98.50 328 VAL A N 1
ATOM 2637 C CA . VAL A 1 328 ? 10.502 -12.747 -2.162 1.00 98.50 328 VAL A CA 1
ATOM 2638 C C . VAL A 1 328 ? 12.028 -12.793 -2.240 1.00 98.50 328 VAL A C 1
ATOM 2640 O O . VAL A 1 328 ? 12.702 -13.543 -1.529 1.00 98.50 328 VAL A O 1
ATOM 2643 N N . LYS A 1 329 ? 12.613 -11.973 -3.122 1.00 97.19 329 LYS A N 1
ATOM 2644 C CA . LYS A 1 329 ? 14.071 -11.864 -3.290 1.00 97.19 329 LYS A CA 1
ATOM 2645 C C . LYS A 1 329 ? 14.520 -10.410 -3.300 1.00 97.19 329 LYS A C 1
ATOM 2647 O O . LYS A 1 329 ? 14.220 -9.656 -4.214 1.00 97.19 329 LYS A O 1
ATOM 2652 N N . SER A 1 330 ? 15.333 -10.019 -2.322 1.00 95.38 330 SER A N 1
ATOM 2653 C CA . SER A 1 330 ? 15.898 -8.663 -2.257 1.00 95.38 330 SER A CA 1
ATOM 2654 C C . SER A 1 330 ? 16.980 -8.382 -3.311 1.00 95.38 330 SER A C 1
ATOM 2656 O O . SER A 1 330 ? 17.417 -7.237 -3.448 1.00 95.38 330 SER A O 1
ATOM 2658 N N . ASN A 1 331 ? 17.410 -9.397 -4.065 1.00 92.00 331 ASN A N 1
ATOM 2659 C CA . ASN A 1 331 ? 18.384 -9.266 -5.145 1.00 92.00 331 ASN A CA 1
ATOM 2660 C C . ASN A 1 331 ? 17.755 -8.659 -6.408 1.00 92.00 331 ASN A C 1
ATOM 2662 O O . ASN A 1 331 ? 16.594 -8.904 -6.714 1.00 92.00 331 ASN A O 1
ATOM 2666 N N . THR A 1 332 ? 18.567 -7.959 -7.203 1.00 90.19 332 THR A N 1
ATOM 2667 C CA . THR A 1 332 ? 18.158 -7.356 -8.487 1.00 90.19 332 THR A CA 1
ATOM 2668 C C . THR A 1 332 ? 18.178 -8.331 -9.664 1.00 90.19 332 THR A C 1
ATOM 2670 O O . THR A 1 332 ? 17.861 -7.954 -10.788 1.00 90.19 332 THR A O 1
ATOM 2673 N N . LYS A 1 333 ? 18.583 -9.584 -9.438 1.00 91.69 333 LYS A N 1
ATOM 2674 C CA . LYS A 1 333 ? 18.589 -10.657 -10.436 1.00 91.69 333 LYS A CA 1
ATOM 2675 C C . LYS A 1 333 ? 17.950 -11.897 -9.838 1.00 91.69 333 LYS A C 1
ATOM 2677 O O . LYS A 1 333 ? 18.277 -12.257 -8.707 1.00 91.69 333 LYS A O 1
ATOM 2682 N N . VAL A 1 334 ? 17.113 -12.555 -10.633 1.00 95.75 334 VAL A N 1
ATOM 2683 C CA . VAL A 1 334 ? 16.443 -13.810 -10.283 1.00 95.75 334 VAL A CA 1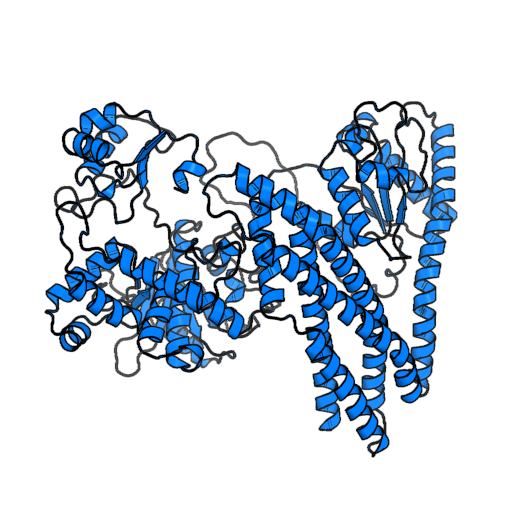
ATOM 2684 C C . VAL A 1 334 ? 17.088 -14.961 -11.045 1.00 95.75 334 VAL A C 1
ATOM 2686 O O . VAL A 1 334 ? 17.456 -14.833 -12.214 1.00 95.75 334 VAL A O 1
ATOM 2689 N N . GLN A 1 335 ? 17.254 -16.092 -10.372 1.00 94.06 335 GLN A N 1
ATOM 2690 C CA . GLN A 1 335 ? 17.774 -17.333 -10.929 1.00 94.06 335 GLN A CA 1
ATOM 2691 C C . GLN A 1 335 ? 16.691 -18.412 -10.897 1.00 94.06 335 GLN A C 1
ATOM 2693 O O . GLN A 1 335 ? 15.782 -18.390 -10.073 1.00 94.06 335 GLN A O 1
ATOM 2698 N N . ARG A 1 336 ? 16.816 -19.441 -11.745 1.00 92.50 336 ARG A N 1
ATOM 2699 C CA . ARG A 1 336 ? 15.871 -20.577 -11.748 1.00 92.50 336 ARG A CA 1
ATOM 2700 C C . ARG A 1 336 ? 15.747 -21.266 -10.386 1.00 92.50 336 ARG A C 1
ATOM 2702 O O . ARG A 1 336 ? 14.685 -21.785 -10.064 1.00 92.50 336 ARG A O 1
ATOM 2709 N N . SER A 1 337 ? 16.813 -21.271 -9.585 1.00 94.38 337 SER A N 1
ATOM 2710 C CA . SER A 1 337 ? 16.805 -21.838 -8.233 1.00 94.38 337 SER A CA 1
ATOM 2711 C C . SER A 1 337 ? 15.875 -21.106 -7.266 1.00 94.38 337 SER A C 1
ATOM 2713 O O . SER A 1 337 ? 15.460 -21.719 -6.285 1.00 94.38 337 SER A O 1
ATOM 2715 N N . ASP A 1 338 ? 15.526 -19.846 -7.540 1.00 95.88 338 ASP A N 1
ATOM 2716 C CA . ASP A 1 338 ? 14.620 -19.059 -6.696 1.00 95.88 338 ASP A CA 1
ATOM 2717 C C . ASP A 1 338 ? 13.172 -19.568 -6.779 1.00 95.88 338 ASP A C 1
ATOM 2719 O O . ASP A 1 338 ? 12.398 -19.377 -5.852 1.00 95.88 338 ASP A O 1
ATOM 2723 N N . PHE A 1 339 ? 12.826 -20.323 -7.826 1.00 96.94 339 PHE A N 1
ATOM 2724 C CA . PHE A 1 339 ? 11.524 -20.984 -7.966 1.00 96.94 339 PHE A CA 1
ATOM 2725 C C . PHE A 1 339 ? 11.478 -22.373 -7.312 1.00 96.94 339 PHE A C 1
ATOM 2727 O O . PHE A 1 339 ? 10.442 -23.035 -7.342 1.00 96.94 339 PHE A O 1
ATOM 2734 N N . ALA A 1 340 ? 12.578 -22.854 -6.715 1.00 95.69 340 ALA A N 1
ATOM 2735 C CA . ALA A 1 340 ? 12.652 -24.220 -6.185 1.00 95.69 340 ALA A CA 1
ATOM 2736 C C . ALA A 1 340 ? 11.622 -24.502 -5.076 1.00 95.69 340 ALA A C 1
ATOM 2738 O O . ALA A 1 340 ? 11.230 -25.653 -4.897 1.00 95.69 340 ALA A O 1
ATOM 2739 N N . GLY A 1 341 ? 11.205 -23.468 -4.338 1.00 96.12 341 GLY A N 1
ATOM 2740 C CA . GLY A 1 341 ? 10.089 -23.520 -3.395 1.00 96.12 341 GLY A CA 1
ATOM 2741 C C . GLY A 1 341 ? 8.772 -23.889 -4.063 1.00 96.12 341 GLY A C 1
ATOM 2742 O O . GLY A 1 341 ? 8.141 -24.876 -3.697 1.00 96.12 341 GLY A O 1
ATOM 2743 N N . MET A 1 342 ? 8.412 -23.130 -5.096 1.00 97.19 342 MET A N 1
ATOM 2744 C CA . MET A 1 342 ? 7.161 -23.280 -5.844 1.00 97.19 342 MET A CA 1
ATOM 2745 C C . MET A 1 342 ? 7.113 -24.593 -6.622 1.00 97.19 342 MET A C 1
ATOM 2747 O O . MET A 1 342 ? 6.081 -25.251 -6.643 1.00 97.19 342 MET A O 1
ATOM 2751 N N . VAL A 1 343 ? 8.244 -25.011 -7.199 1.00 96.31 343 VAL A N 1
ATOM 2752 C CA . VAL A 1 343 ? 8.358 -26.320 -7.859 1.00 96.31 343 VAL A CA 1
ATOM 2753 C C . VAL A 1 343 ? 8.103 -27.441 -6.853 1.00 96.31 343 VAL A C 1
ATOM 2755 O O . VAL A 1 343 ? 7.279 -28.311 -7.102 1.00 96.31 343 VAL A O 1
ATOM 2758 N N . ALA A 1 344 ? 8.744 -27.396 -5.681 1.00 95.31 344 ALA A N 1
ATOM 2759 C CA . ALA A 1 344 ? 8.525 -28.402 -4.642 1.00 95.31 344 ALA A CA 1
ATOM 2760 C C . ALA A 1 344 ? 7.098 -28.365 -4.062 1.00 95.31 344 ALA A C 1
ATOM 2762 O O . ALA A 1 344 ? 6.601 -29.387 -3.586 1.00 95.31 344 ALA A O 1
ATOM 2763 N N . PHE A 1 345 ? 6.455 -27.195 -4.071 1.00 95.31 345 PHE A N 1
ATOM 2764 C CA . PHE A 1 345 ? 5.060 -27.023 -3.679 1.00 95.31 345 PHE A CA 1
ATOM 2765 C C . PHE A 1 345 ? 4.118 -27.696 -4.687 1.00 95.31 345 PHE A C 1
ATOM 2767 O O . PHE A 1 345 ? 3.288 -28.514 -4.297 1.00 95.31 345 PHE A O 1
ATOM 2774 N N . GLU A 1 346 ? 4.302 -27.443 -5.983 1.00 95.06 346 GLU A N 1
ATOM 2775 C CA . GLU A 1 346 ? 3.526 -28.071 -7.059 1.00 95.06 346 GLU A CA 1
ATOM 2776 C C . GLU A 1 346 ? 3.741 -29.597 -7.107 1.00 95.06 346 GLU A C 1
ATOM 2778 O O . GLU A 1 346 ? 2.778 -30.366 -7.128 1.00 95.06 346 GLU A O 1
ATOM 2783 N N . GLU A 1 347 ? 4.993 -30.064 -6.997 1.00 94.12 347 GLU A N 1
ATOM 2784 C CA . GLU A 1 347 ? 5.343 -31.494 -6.887 1.00 94.12 347 GLU A CA 1
ATOM 2785 C C . GLU A 1 347 ? 4.714 -32.171 -5.656 1.00 94.12 347 GLU A C 1
ATOM 2787 O O . GLU A 1 347 ? 4.490 -33.384 -5.649 1.00 94.12 347 GLU A O 1
ATOM 2792 N N . GLY A 1 348 ? 4.400 -31.391 -4.617 1.00 90.69 348 GLY A N 1
ATOM 2793 C CA . GLY A 1 348 ? 3.673 -31.831 -3.427 1.00 90.69 348 GLY A CA 1
ATOM 2794 C C . GLY A 1 348 ? 2.188 -32.133 -3.663 1.00 90.69 348 GLY A C 1
ATOM 2795 O O . GLY A 1 348 ? 1.517 -32.582 -2.733 1.00 90.69 348 GLY A O 1
ATOM 2796 N N . GLY A 1 349 ? 1.680 -31.916 -4.882 1.00 90.94 349 GLY A N 1
ATOM 2797 C CA . GLY A 1 349 ? 0.289 -32.157 -5.272 1.00 90.94 349 GLY A CA 1
ATOM 2798 C C . GLY A 1 349 ? -0.624 -30.937 -5.138 1.00 90.94 349 GLY A C 1
ATOM 2799 O O . GLY A 1 349 ? -1.841 -31.083 -5.241 1.00 90.94 349 GLY A O 1
ATOM 2800 N N . HIS A 1 350 ? -0.066 -29.748 -4.901 1.00 93.50 350 HIS A N 1
ATOM 2801 C CA . HIS A 1 350 ? -0.824 -28.501 -4.847 1.00 93.50 350 HIS A CA 1
ATOM 2802 C C . HIS A 1 350 ? -1.050 -27.955 -6.263 1.00 93.50 350 HIS A C 1
ATOM 2804 O O . HIS A 1 350 ? -0.109 -27.860 -7.051 1.00 93.50 350 HIS A O 1
ATOM 2810 N N . LYS A 1 351 ? -2.292 -27.586 -6.600 1.00 95.25 351 LYS A N 1
ATOM 2811 C CA . LYS A 1 351 ? -2.650 -27.082 -7.933 1.00 95.25 351 LYS A CA 1
ATOM 2812 C C . LYS A 1 351 ? -2.189 -25.633 -8.097 1.00 95.25 351 LYS A C 1
ATOM 2814 O O . LYS A 1 351 ? -2.931 -24.687 -7.831 1.00 95.25 351 LYS A O 1
ATOM 2819 N N . LEU A 1 352 ? -0.938 -25.465 -8.506 1.00 95.94 352 LEU A N 1
ATOM 2820 C CA . LEU A 1 352 ? -0.346 -24.152 -8.704 1.00 95.94 352 LEU A CA 1
ATOM 2821 C C . LEU A 1 352 ? -0.909 -23.500 -9.974 1.00 95.94 352 LEU A C 1
ATOM 2823 O O . LEU A 1 352 ? -0.741 -24.001 -11.084 1.00 95.94 352 LEU A O 1
ATOM 2827 N N . ARG A 1 353 ? -1.602 -22.375 -9.800 1.00 95.94 353 ARG A N 1
ATOM 2828 C CA . ARG A 1 353 ? -2.133 -21.559 -10.894 1.00 95.94 353 ARG A CA 1
ATOM 2829 C C . ARG A 1 353 ? -1.033 -20.694 -11.496 1.00 95.94 353 ARG A C 1
ATOM 2831 O O . ARG A 1 353 ? -0.873 -20.665 -12.715 1.00 95.94 353 ARG A O 1
ATOM 2838 N N . ARG A 1 354 ? -0.292 -19.976 -10.641 1.00 96.88 354 ARG A N 1
ATOM 2839 C CA . ARG A 1 354 ? 0.846 -19.113 -11.002 1.00 96.88 354 ARG A CA 1
ATOM 2840 C C . ARG A 1 354 ? 1.871 -19.046 -9.876 1.00 96.88 354 ARG A C 1
ATOM 2842 O O . ARG A 1 354 ? 1.510 -19.099 -8.702 1.00 96.88 354 ARG A O 1
ATOM 2849 N N . GLY A 1 355 ? 3.138 -18.883 -10.243 1.00 98.12 355 GLY A N 1
ATOM 2850 C CA . GLY A 1 355 ? 4.229 -18.637 -9.306 1.00 98.12 355 GLY A CA 1
ATOM 2851 C C . GLY A 1 355 ? 4.939 -17.320 -9.603 1.00 98.12 355 GLY A C 1
ATOM 2852 O O . GLY A 1 355 ? 5.247 -17.033 -10.762 1.00 98.12 355 GLY A O 1
ATOM 2853 N N . TYR A 1 356 ? 5.207 -16.528 -8.568 1.00 98.69 356 TYR A N 1
ATOM 2854 C CA . TYR A 1 356 ? 5.822 -15.208 -8.671 1.00 98.69 356 TYR A CA 1
ATOM 2855 C C . TYR A 1 356 ? 7.052 -15.088 -7.782 1.00 98.69 356 TYR A C 1
ATOM 2857 O O . TYR A 1 356 ? 6.961 -15.239 -6.568 1.00 98.69 356 TYR A O 1
ATOM 2865 N N . VAL A 1 357 ? 8.199 -14.748 -8.362 1.00 98.69 357 VAL A N 1
ATOM 2866 C CA . VAL A 1 357 ? 9.318 -14.190 -7.600 1.00 98.69 357 VAL A CA 1
ATOM 2867 C C . VAL A 1 357 ? 9.186 -12.672 -7.622 1.00 98.69 357 VAL A C 1
ATOM 2869 O O . VAL A 1 357 ? 9.352 -12.047 -8.668 1.00 98.69 357 VAL A O 1
ATOM 2872 N N . ILE A 1 358 ? 8.893 -12.069 -6.476 1.00 98.69 358 ILE A N 1
ATOM 2873 C CA . ILE A 1 358 ? 8.848 -10.614 -6.336 1.00 98.69 358 ILE A CA 1
ATOM 2874 C C . ILE A 1 358 ? 10.234 -10.129 -5.928 1.00 98.69 358 ILE A C 1
ATOM 2876 O O . ILE A 1 358 ? 10.794 -10.590 -4.928 1.00 98.69 358 ILE A O 1
ATOM 2880 N N . TYR A 1 359 ? 10.807 -9.217 -6.714 1.00 98.00 359 TYR A N 1
ATOM 2881 C CA . TYR A 1 359 ? 12.209 -8.834 -6.556 1.00 98.00 359 TYR A CA 1
ATOM 2882 C C . TYR A 1 359 ? 12.489 -7.343 -6.777 1.00 98.00 359 TYR A C 1
ATOM 2884 O O . TYR A 1 359 ? 11.595 -6.566 -7.110 1.00 98.00 359 TYR A O 1
ATOM 2892 N N . THR A 1 360 ? 13.738 -6.930 -6.537 1.00 95.69 360 THR A N 1
ATOM 2893 C CA . THR A 1 360 ? 14.172 -5.516 -6.556 1.00 95.69 360 THR A CA 1
ATOM 2894 C C . THR A 1 360 ? 14.822 -5.080 -7.870 1.00 95.69 360 THR A C 1
ATOM 2896 O O . THR A 1 360 ? 15.419 -4.006 -7.934 1.00 95.69 360 THR A O 1
ATOM 2899 N N . GLY A 1 361 ? 14.772 -5.919 -8.909 1.00 91.62 361 GLY A N 1
ATOM 2900 C CA . GLY A 1 361 ? 15.166 -5.508 -10.256 1.00 91.62 361 GLY A CA 1
ATOM 2901 C C . GLY A 1 361 ? 14.056 -4.730 -10.951 1.00 91.62 361 GLY A C 1
ATOM 2902 O O . GLY A 1 361 ? 13.096 -4.300 -10.320 1.00 91.62 361 GLY A O 1
ATOM 2903 N N . ASN A 1 362 ? 14.205 -4.545 -12.257 1.00 92.31 362 ASN A N 1
ATOM 2904 C CA . ASN A 1 362 ? 13.429 -3.577 -13.021 1.00 92.31 362 ASN A CA 1
ATOM 2905 C C . ASN A 1 362 ? 12.600 -4.168 -14.164 1.00 92.31 362 ASN A C 1
ATOM 2907 O O . ASN A 1 362 ? 11.927 -3.406 -14.838 1.00 92.31 362 ASN A O 1
ATOM 2911 N N . GLU A 1 363 ? 12.620 -5.479 -14.392 1.00 92.56 363 GLU A N 1
ATOM 2912 C CA . GLU A 1 363 ? 11.983 -6.112 -15.552 1.00 92.56 363 GLU A CA 1
ATOM 2913 C C . GLU A 1 363 ? 11.077 -7.267 -15.141 1.00 92.56 363 GLU A C 1
ATOM 2915 O O . GLU A 1 363 ? 11.408 -8.049 -14.249 1.00 92.56 363 GLU A O 1
ATOM 2920 N N . VAL A 1 364 ? 9.954 -7.436 -15.832 1.00 96.62 364 VAL A N 1
ATOM 2921 C CA . VAL A 1 364 ? 9.177 -8.673 -15.720 1.00 96.62 364 VAL A CA 1
ATOM 2922 C C . VAL A 1 364 ? 9.838 -9.762 -16.563 1.00 96.62 364 VAL A C 1
ATOM 2924 O O . VAL A 1 364 ? 10.085 -9.594 -17.752 1.00 96.62 364 VAL A O 1
ATOM 2927 N N . GLN A 1 365 ? 10.100 -10.924 -15.963 1.00 95.62 365 GLN A N 1
ATOM 2928 C CA . GLN A 1 365 ? 10.760 -12.046 -16.635 1.00 95.62 365 GLN A CA 1
ATOM 2929 C C . GLN A 1 365 ? 9.945 -13.331 -16.509 1.00 95.62 365 GLN A C 1
ATOM 2931 O O . GLN A 1 365 ? 9.501 -13.704 -15.424 1.00 95.62 365 GLN A O 1
ATOM 2936 N N . LYS A 1 366 ? 9.805 -14.075 -17.609 1.00 95.50 366 LYS A N 1
ATOM 2937 C CA . LYS A 1 366 ? 9.158 -15.394 -17.615 1.00 95.50 366 LYS A CA 1
ATOM 2938 C C . LYS A 1 366 ? 10.198 -16.509 -17.514 1.00 95.50 366 LYS A C 1
ATOM 2940 O O . LYS A 1 366 ? 11.093 -16.600 -18.350 1.00 95.50 366 LYS A O 1
ATOM 2945 N N . PHE A 1 367 ? 10.053 -17.399 -16.531 1.00 90.75 367 PHE A N 1
ATOM 2946 C CA . PHE A 1 367 ? 11.008 -18.494 -16.284 1.00 90.75 367 PHE A CA 1
ATOM 2947 C C . PHE A 1 367 ? 10.542 -19.864 -16.808 1.00 90.75 367 PHE A C 1
ATOM 2949 O O . PHE A 1 367 ? 11.336 -20.807 -16.852 1.00 90.75 367 PHE A O 1
ATOM 2956 N N . GLY A 1 368 ? 9.294 -19.959 -17.277 1.00 81.81 368 GLY A N 1
ATOM 2957 C CA . GLY A 1 368 ? 8.700 -21.153 -17.887 1.00 81.81 368 GLY A CA 1
ATOM 2958 C C . GLY A 1 368 ? 7.327 -21.475 -17.296 1.00 81.81 368 GLY A C 1
ATOM 2959 O O . GLY A 1 368 ? 7.041 -21.117 -16.158 1.00 81.81 368 GLY A O 1
ATOM 2960 N N . GLY A 1 369 ? 6.457 -22.128 -18.074 1.00 87.00 369 GLY A N 1
ATOM 2961 C CA . GLY A 1 369 ? 5.096 -22.457 -17.631 1.00 87.00 369 GLY A CA 1
ATOM 2962 C C . GLY A 1 369 ? 4.325 -21.219 -17.154 1.00 87.00 369 GLY A C 1
ATOM 2963 O O . GLY A 1 369 ? 4.197 -20.242 -17.897 1.00 87.00 369 GLY A O 1
ATOM 2964 N N . HIS A 1 370 ? 3.850 -21.275 -15.910 1.00 93.62 370 HIS A N 1
ATOM 2965 C CA . HIS A 1 370 ? 3.120 -20.214 -15.212 1.00 93.62 370 HIS A CA 1
ATOM 2966 C C . HIS A 1 370 ? 3.975 -19.482 -14.148 1.00 93.62 370 HIS A C 1
ATOM 2968 O O . HIS A 1 370 ? 3.429 -18.925 -13.196 1.00 93.62 370 HIS A O 1
ATOM 2974 N N . MET A 1 371 ? 5.307 -19.489 -14.304 1.00 97.38 371 MET A N 1
ATOM 2975 C CA . MET A 1 371 ? 6.275 -18.892 -13.371 1.00 97.38 371 MET A CA 1
ATOM 2976 C C . MET A 1 371 ? 6.869 -17.581 -13.908 1.00 97.38 371 MET A C 1
ATOM 2978 O O . MET A 1 371 ? 7.440 -17.548 -15.008 1.00 97.38 371 MET A O 1
ATOM 2982 N N . TYR A 1 372 ? 6.797 -16.524 -13.100 1.00 98.25 372 TYR A N 1
ATOM 2983 C CA . TYR A 1 372 ? 7.245 -15.172 -13.436 1.00 98.25 372 TYR A CA 1
ATOM 2984 C C . TYR A 1 372 ? 8.117 -14.584 -12.326 1.00 98.25 372 TYR A C 1
ATOM 2986 O O . TYR A 1 372 ? 7.919 -14.874 -11.152 1.00 98.25 372 TYR A O 1
ATOM 2994 N N . ALA A 1 373 ? 9.068 -13.732 -12.684 1.00 98.25 373 ALA A N 1
ATOM 2995 C CA . ALA A 1 373 ? 9.680 -12.782 -11.768 1.00 98.25 373 ALA A CA 1
ATOM 2996 C C . ALA A 1 373 ? 9.139 -11.390 -12.092 1.00 98.25 373 ALA A C 1
ATOM 2998 O O . ALA A 1 373 ? 9.142 -11.005 -13.260 1.00 98.25 373 ALA A O 1
ATOM 2999 N N . ILE A 1 374 ? 8.667 -10.656 -11.086 1.00 98.12 374 ILE A N 1
ATOM 3000 C CA . ILE A 1 374 ? 8.091 -9.318 -11.262 1.00 98.12 374 ILE A CA 1
ATOM 3001 C C . ILE A 1 374 ? 8.779 -8.313 -10.328 1.00 98.12 374 ILE A C 1
ATOM 3003 O O . ILE A 1 374 ? 8.984 -8.624 -9.147 1.00 98.12 374 ILE A O 1
ATOM 3007 N N . PRO A 1 375 ? 9.151 -7.114 -10.813 1.00 97.75 375 PRO A N 1
ATOM 3008 C CA . PRO A 1 375 ? 9.600 -6.031 -9.951 1.00 97.75 375 PRO A CA 1
ATOM 3009 C C . PRO A 1 375 ? 8.524 -5.703 -8.925 1.00 97.75 375 PRO A C 1
ATOM 3011 O O . PRO A 1 375 ? 7.338 -5.704 -9.251 1.00 97.75 375 PRO A O 1
ATOM 3014 N N . ILE A 1 376 ? 8.927 -5.369 -7.701 1.00 97.56 376 ILE A N 1
ATOM 3015 C CA . ILE A 1 376 ? 7.979 -5.008 -6.640 1.00 97.56 376 ILE A CA 1
ATOM 3016 C C . ILE A 1 376 ? 7.003 -3.897 -7.064 1.00 97.56 376 ILE A C 1
ATOM 3018 O O . ILE A 1 376 ? 5.826 -3.951 -6.718 1.00 97.56 376 ILE A O 1
ATOM 3022 N N . SER A 1 377 ? 7.460 -2.930 -7.861 1.00 95.56 377 SER A N 1
ATOM 3023 C CA . SER A 1 377 ? 6.640 -1.804 -8.305 1.00 95.56 377 SER A CA 1
ATOM 3024 C C . SER A 1 377 ? 5.509 -2.174 -9.261 1.00 95.56 377 SER A C 1
ATOM 3026 O O . SER A 1 377 ? 4.492 -1.484 -9.281 1.00 95.56 377 SER A O 1
ATOM 3028 N N . ALA A 1 378 ? 5.617 -3.307 -9.963 1.00 95.25 378 ALA A N 1
ATOM 3029 C CA . ALA A 1 378 ? 4.555 -3.811 -10.834 1.00 95.25 378 ALA A CA 1
ATOM 3030 C C . ALA A 1 378 ? 3.253 -4.111 -10.067 1.00 95.25 378 ALA A C 1
ATOM 3032 O O . ALA A 1 378 ? 2.184 -4.184 -10.665 1.00 95.25 378 ALA A O 1
ATOM 3033 N N . LEU A 1 379 ? 3.321 -4.271 -8.738 1.00 95.25 379 LEU A N 1
ATOM 3034 C CA . LEU A 1 379 ? 2.147 -4.471 -7.886 1.00 95.25 379 LEU A CA 1
ATOM 3035 C C . LEU A 1 379 ? 1.243 -3.225 -7.790 1.00 95.25 379 LEU A C 1
ATOM 3037 O O . LEU A 1 379 ? 0.054 -3.349 -7.489 1.00 95.25 379 LEU A O 1
ATOM 3041 N N . TRP A 1 380 ? 1.779 -2.021 -8.011 1.00 91.81 380 TRP A N 1
ATOM 3042 C CA . TRP A 1 380 ? 1.041 -0.764 -7.820 1.00 91.81 380 TRP A CA 1
ATOM 3043 C C . TRP A 1 380 ? 1.108 0.210 -8.999 1.00 91.81 380 TRP A C 1
ATOM 3045 O O . TRP A 1 380 ? 0.263 1.101 -9.072 1.00 91.81 380 TRP A O 1
ATOM 3055 N N . GLU A 1 381 ? 2.066 0.057 -9.912 1.00 85.44 381 GLU A N 1
ATOM 3056 C CA . GLU A 1 381 ? 2.154 0.866 -11.130 1.00 85.44 381 GLU A CA 1
ATOM 3057 C C . GLU A 1 381 ? 1.248 0.334 -12.242 1.00 85.44 381 GLU A C 1
ATOM 3059 O O . GLU A 1 381 ? 1.019 -0.873 -12.376 1.00 85.44 381 GLU A O 1
ATOM 3064 N N . ASP A 1 382 ? 0.749 1.255 -13.063 1.00 79.19 382 ASP A N 1
ATOM 3065 C CA . ASP A 1 382 ? 0.016 0.900 -14.271 1.00 79.19 382 ASP A CA 1
ATOM 3066 C C . ASP A 1 382 ? 0.944 0.198 -15.270 1.00 79.19 382 ASP A C 1
ATOM 3068 O O . ASP A 1 382 ? 2.144 0.467 -15.347 1.00 79.19 382 ASP A O 1
ATOM 3072 N N . GLY A 1 383 ? 0.389 -0.751 -16.022 1.00 84.00 383 GLY A N 1
ATOM 3073 C CA . GLY A 1 383 ? 1.145 -1.535 -16.994 1.00 84.00 383 GLY A CA 1
ATOM 3074 C C . GLY A 1 383 ? 2.003 -2.657 -16.405 1.00 84.00 383 GLY A C 1
ATOM 3075 O O . GLY A 1 383 ? 2.637 -3.354 -17.187 1.00 84.00 383 GLY A O 1
ATOM 3076 N N . GLY A 1 384 ? 2.014 -2.893 -15.084 1.00 87.69 384 GLY A N 1
ATOM 3077 C CA . GLY A 1 384 ? 2.684 -4.063 -14.484 1.00 87.69 384 GLY A CA 1
ATOM 3078 C C . GLY A 1 384 ? 2.061 -5.410 -14.891 1.00 87.69 384 GLY A C 1
ATOM 3079 O O . GLY A 1 384 ? 2.740 -6.438 -14.963 1.00 87.69 384 GLY A O 1
ATOM 3080 N N . PHE A 1 385 ? 0.772 -5.394 -15.227 1.00 91.44 385 PHE A N 1
ATOM 3081 C CA . PHE A 1 385 ? 0.010 -6.528 -15.744 1.00 91.44 385 PHE A CA 1
ATOM 3082 C C . PHE A 1 385 ? -0.665 -6.133 -17.059 1.00 91.44 385 PHE A C 1
ATOM 3084 O O . PHE A 1 385 ? -1.003 -4.969 -17.263 1.00 91.44 385 PHE A O 1
ATOM 3091 N N . MET A 1 386 ? -0.845 -7.103 -17.953 1.00 84.38 386 MET A N 1
ATOM 3092 C CA . MET A 1 386 ? -1.567 -6.923 -19.209 1.00 84.38 386 MET A CA 1
ATOM 3093 C C . MET A 1 386 ? -3.047 -6.678 -18.908 1.00 84.38 386 MET A C 1
ATOM 3095 O O . MET A 1 386 ? -3.665 -7.462 -18.184 1.00 84.38 386 MET A O 1
ATOM 3099 N N . GLU A 1 387 ? -3.622 -5.628 -19.489 1.00 62.06 387 GLU A N 1
ATOM 3100 C CA . GLU A 1 387 ? -5.070 -5.430 -19.475 1.00 62.06 387 GLU A CA 1
ATOM 3101 C C . GLU A 1 387 ? -5.716 -6.511 -20.355 1.00 62.06 387 GLU A C 1
ATOM 3103 O O . GLU A 1 387 ? -5.435 -6.611 -21.552 1.00 62.06 387 GLU A O 1
ATOM 3108 N N . GLU A 1 388 ? -6.549 -7.374 -19.769 1.00 46.72 388 GLU A N 1
ATOM 3109 C CA . GLU A 1 388 ? -7.307 -8.340 -20.560 1.00 46.72 388 GLU A CA 1
ATOM 3110 C C . GLU A 1 388 ? -8.406 -7.607 -21.335 1.00 46.72 388 GLU A C 1
ATOM 3112 O O . GLU A 1 388 ? -9.379 -7.112 -20.770 1.00 46.72 388 GLU A O 1
ATOM 3117 N N . THR A 1 389 ? -8.293 -7.580 -22.663 1.00 36.81 389 THR A N 1
ATOM 3118 C CA . THR A 1 389 ? -9.428 -7.297 -23.544 1.00 36.81 389 THR A CA 1
ATOM 3119 C C . THR A 1 389 ? -10.405 -8.475 -23.468 1.00 36.81 389 THR A C 1
ATOM 3121 O O . THR A 1 389 ? -10.321 -9.401 -24.277 1.00 36.81 389 THR A O 1
ATOM 3124 N N . GLY A 1 390 ? -11.305 -8.502 -22.481 1.00 30.59 390 GLY A N 1
ATOM 3125 C CA . GLY A 1 390 ? -12.178 -9.664 -22.307 1.00 30.59 390 GLY A CA 1
ATOM 3126 C C . GLY A 1 390 ? -13.255 -9.552 -21.235 1.00 30.59 390 GLY A C 1
ATOM 3127 O O . GLY A 1 390 ? -13.061 -9.994 -20.114 1.00 30.59 390 GLY A O 1
ATOM 3128 N N . THR A 1 391 ? -14.437 -9.103 -21.666 1.00 27.02 391 THR A N 1
ATOM 3129 C CA . THR A 1 391 ? -15.768 -9.357 -21.076 1.00 27.02 391 THR A CA 1
ATOM 3130 C C . THR A 1 391 ? -16.003 -8.897 -19.637 1.00 27.02 391 THR A C 1
ATOM 3132 O O . THR A 1 391 ? -15.751 -9.625 -18.683 1.00 27.02 391 THR A O 1
ATOM 3135 N N . ASP A 1 392 ? -16.654 -7.737 -19.523 1.00 29.09 392 ASP A N 1
ATOM 3136 C CA . ASP A 1 392 ? -17.489 -7.358 -18.385 1.00 29.09 392 ASP A CA 1
ATOM 3137 C C . ASP A 1 392 ? -18.485 -8.477 -18.045 1.00 29.09 392 ASP A C 1
ATOM 3139 O O . ASP A 1 392 ? -19.575 -8.564 -18.612 1.00 29.09 392 ASP A O 1
ATOM 3143 N N . ASP A 1 393 ? -18.119 -9.342 -17.106 1.00 26.02 393 ASP A N 1
ATOM 3144 C CA . ASP A 1 393 ? -19.057 -10.256 -16.455 1.00 26.02 393 ASP A CA 1
ATOM 3145 C C . ASP A 1 393 ? -18.887 -10.184 -14.929 1.00 26.02 393 ASP A C 1
ATOM 3147 O O . ASP A 1 393 ? -18.874 -11.181 -14.212 1.00 26.02 393 ASP A O 1
ATOM 3151 N N . TYR A 1 394 ? -18.805 -8.960 -14.394 1.00 29.05 394 TYR A N 1
ATOM 3152 C CA . TYR A 1 394 ? -19.001 -8.695 -12.967 1.00 29.05 394 TYR A CA 1
ATOM 3153 C C . TYR A 1 394 ? -20.500 -8.670 -12.639 1.00 29.05 394 TYR A C 1
ATOM 3155 O O . TYR A 1 394 ? -21.103 -7.641 -12.325 1.00 29.05 394 TYR A O 1
ATOM 3163 N N . ARG A 1 395 ? -21.140 -9.841 -12.694 1.00 24.45 395 ARG A N 1
ATOM 3164 C CA . ARG A 1 395 ? -22.422 -10.063 -12.019 1.00 24.45 395 ARG A CA 1
ATOM 3165 C C . ARG A 1 395 ? -22.151 -10.482 -10.580 1.00 24.45 395 ARG A C 1
ATOM 3167 O O . ARG A 1 395 ? -21.946 -11.661 -10.329 1.00 24.45 395 ARG A O 1
ATOM 3174 N N . LEU A 1 396 ? -22.228 -9.517 -9.660 1.00 25.81 396 LEU A N 1
ATOM 3175 C CA . LEU A 1 396 ? -23.014 -9.550 -8.410 1.00 25.81 396 LEU A CA 1
ATOM 3176 C C . LEU A 1 396 ? -22.501 -8.477 -7.433 1.00 25.81 396 LEU A C 1
ATOM 3178 O O . LEU A 1 396 ? -21.586 -8.728 -6.666 1.00 25.81 396 LEU A O 1
ATOM 3182 N N . LEU A 1 397 ? -23.135 -7.297 -7.474 1.00 25.03 397 LEU A N 1
ATOM 3183 C CA . LEU A 1 397 ? -23.536 -6.459 -6.320 1.00 25.03 397 LEU A CA 1
ATOM 3184 C C . LEU A 1 397 ? -24.271 -5.166 -6.753 1.00 25.03 397 LEU A C 1
ATOM 3186 O O . LEU A 1 397 ? -24.709 -4.396 -5.909 1.00 25.03 397 LEU A O 1
ATOM 3190 N N . SER A 1 398 ? -24.531 -4.962 -8.050 1.00 22.78 398 SER A N 1
ATOM 3191 C CA . SER A 1 398 ? -25.301 -3.819 -8.578 1.00 22.78 398 SER A CA 1
ATOM 3192 C C . SER A 1 398 ? -26.814 -4.056 -8.724 1.00 22.78 398 SER A C 1
ATOM 3194 O O . SER A 1 398 ? -27.504 -3.295 -9.397 1.00 22.78 398 SER A O 1
ATOM 3196 N N . LYS A 1 399 ? -27.400 -5.067 -8.063 1.00 22.88 399 LYS A N 1
ATOM 3197 C CA . LYS A 1 399 ? -28.872 -5.196 -7.981 1.00 22.88 399 LYS A CA 1
ATOM 3198 C C . LYS A 1 399 ? -29.478 -4.255 -6.931 1.00 22.88 399 LYS A C 1
ATOM 3200 O O . LYS A 1 399 ? -30.255 -4.691 -6.092 1.00 22.88 399 LYS A O 1
ATOM 3205 N N . VAL A 1 400 ? -29.174 -2.964 -7.027 1.00 23.23 400 VAL A N 1
ATOM 3206 C CA . VAL A 1 400 ? -30.062 -1.879 -6.601 1.00 23.23 400 VAL A CA 1
ATOM 3207 C C . VAL A 1 400 ? -29.848 -0.749 -7.616 1.00 23.23 400 VAL A C 1
ATOM 3209 O O . VAL A 1 400 ? -28.758 -0.202 -7.701 1.00 23.23 400 VAL A O 1
ATOM 3212 N N . PHE A 1 401 ? -30.904 -0.445 -8.376 1.00 21.14 401 PHE A N 1
ATOM 3213 C CA . PHE A 1 401 ? -31.058 0.569 -9.439 1.00 21.14 401 PHE A CA 1
ATOM 3214 C C . PHE A 1 401 ? -30.826 0.115 -10.905 1.00 21.14 401 PHE A C 1
ATOM 3216 O O . PHE A 1 401 ? -29.937 -0.683 -11.181 1.00 21.14 401 PHE A O 1
ATOM 3223 N N . PRO A 1 402 ? -31.699 0.531 -11.855 1.00 20.73 402 PRO A N 1
ATOM 3224 C CA . PRO A 1 402 ? -31.92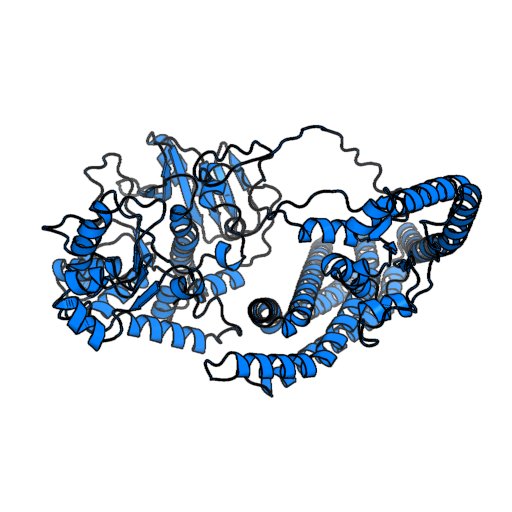7 -0.160 -13.126 1.00 20.73 402 PRO A CA 1
ATOM 3225 C C . PRO A 1 402 ? -31.063 0.353 -14.289 1.00 20.73 402 PRO A C 1
ATOM 3227 O O . PRO A 1 402 ? -30.767 1.539 -14.393 1.00 20.73 402 PRO A O 1
ATOM 3230 N N . ALA A 1 403 ? -30.746 -0.578 -15.191 1.00 21.39 403 ALA A N 1
ATOM 3231 C CA . ALA A 1 403 ? -29.967 -0.427 -16.418 1.00 21.39 403 ALA A CA 1
ATOM 3232 C C . ALA A 1 403 ? -30.734 0.206 -17.598 1.00 21.39 403 ALA A C 1
ATOM 3234 O O . ALA A 1 403 ? -31.956 0.102 -17.651 1.00 21.39 403 ALA A O 1
ATOM 3235 N N . ASN A 1 404 ? -29.978 0.761 -18.559 1.00 20.53 404 ASN A N 1
ATOM 3236 C CA . ASN A 1 404 ? -30.183 0.831 -20.026 1.00 20.53 404 ASN A CA 1
ATOM 3237 C C . ASN A 1 404 ? -28.912 1.506 -20.618 1.00 20.53 404 ASN A C 1
ATOM 3239 O O . ASN A 1 404 ? -28.428 2.436 -19.992 1.00 20.53 404 ASN A O 1
ATOM 3243 N N . ALA A 1 405 ? -28.299 1.191 -21.765 1.00 21.48 405 ALA A N 1
ATOM 3244 C CA . ALA A 1 405 ? -28.474 0.190 -22.814 1.00 21.48 405 ALA A CA 1
ATOM 3245 C C . ALA A 1 405 ? -27.158 0.082 -23.647 1.00 21.48 405 ALA A C 1
ATOM 3247 O O . ALA A 1 405 ? -26.295 0.947 -23.588 1.00 21.48 405 ALA A O 1
ATOM 3248 N N . SER A 1 406 ? -27.062 -1.017 -24.395 1.00 21.55 406 SER A N 1
ATOM 3249 C CA . SER A 1 406 ? -26.043 -1.593 -25.306 1.00 21.55 406 SER A CA 1
ATOM 3250 C C . SER A 1 406 ? -25.328 -0.742 -26.382 1.00 21.55 406 SER A C 1
ATOM 3252 O O . SER A 1 406 ? -25.909 0.243 -26.823 1.00 21.55 406 SER A O 1
ATOM 3254 N N . VAL A 1 407 ? -24.225 -1.317 -26.938 1.00 20.95 407 VAL A N 1
ATOM 3255 C CA . VAL A 1 407 ? -23.782 -1.459 -28.378 1.00 20.95 407 VAL A CA 1
ATOM 3256 C C . VAL A 1 407 ? -22.259 -1.162 -28.507 1.00 20.95 407 VAL A C 1
ATOM 3258 O O . VAL A 1 407 ? -21.818 -0.204 -27.901 1.00 20.95 407 VAL A O 1
ATOM 3261 N N . SER A 1 408 ? -21.349 -1.825 -29.245 1.00 21.62 408 SER A N 1
ATOM 3262 C CA . SER A 1 408 ? -21.177 -3.100 -29.986 1.00 21.62 408 SER A CA 1
ATOM 3263 C C . SER A 1 408 ? -19.708 -3.164 -30.488 1.00 21.62 408 SER A C 1
ATOM 3265 O O . SER A 1 408 ? -19.063 -2.130 -30.629 1.00 21.62 408 SER A O 1
ATOM 3267 N N . LYS A 1 409 ? -19.209 -4.374 -30.778 1.00 26.28 409 LYS A N 1
ATOM 3268 C CA . LYS A 1 409 ? -17.854 -4.741 -31.255 1.00 26.28 409 LYS A CA 1
ATOM 3269 C C . LYS A 1 409 ? -17.502 -4.297 -32.691 1.00 26.28 409 LYS A C 1
ATOM 3271 O O . LYS A 1 409 ? -18.408 -4.136 -33.499 1.00 26.28 409 LYS A O 1
ATOM 3276 N N . ASP A 1 410 ? -16.182 -4.243 -32.951 1.00 22.55 410 ASP A N 1
ATOM 3277 C CA . ASP A 1 410 ? -15.394 -4.534 -34.185 1.00 22.55 410 ASP A CA 1
ATOM 3278 C C . ASP A 1 410 ? -14.349 -3.407 -34.412 1.00 22.55 410 ASP A C 1
ATOM 3280 O O . ASP A 1 410 ? -14.703 -2.236 -34.411 1.00 22.55 410 ASP A O 1
ATOM 3284 N N . ILE A 1 411 ? -13.028 -3.639 -34.505 1.00 22.67 411 ILE A N 1
ATOM 3285 C CA . ILE A 1 411 ? -12.277 -4.162 -35.667 1.00 22.67 411 ILE A CA 1
ATOM 3286 C C . ILE A 1 411 ? -10.820 -4.485 -35.235 1.00 22.67 411 ILE A C 1
ATOM 3288 O O . ILE A 1 411 ? -10.203 -3.744 -34.474 1.00 22.67 411 ILE A O 1
ATOM 3292 N N . GLU A 1 412 ? -10.277 -5.583 -35.767 1.00 23.25 412 GLU A N 1
ATOM 3293 C CA . GLU A 1 412 ? -8.894 -6.089 -35.659 1.00 23.25 412 GLU A CA 1
ATOM 3294 C C . GLU A 1 412 ? -7.996 -5.616 -36.841 1.00 23.25 412 GLU A C 1
ATOM 3296 O O . GLU A 1 412 ? -8.514 -5.487 -37.949 1.00 23.25 412 GLU A O 1
ATOM 3301 N N . LYS A 1 413 ? -6.658 -5.565 -36.615 1.00 25.22 413 LYS A N 1
ATOM 3302 C CA . LYS A 1 413 ? -5.502 -5.665 -37.574 1.00 25.22 413 LYS A CA 1
ATOM 3303 C C . LYS A 1 413 ? -5.197 -4.446 -38.478 1.00 25.22 413 LYS A C 1
ATOM 3305 O O . LYS A 1 413 ? -6.113 -3.768 -38.910 1.00 25.22 413 LYS A O 1
ATOM 3310 N N . ASP A 1 414 ? -3.960 -4.036 -38.802 1.00 24.39 414 ASP A N 1
ATOM 3311 C CA . ASP A 1 414 ? -2.643 -4.677 -39.010 1.00 24.39 414 ASP A CA 1
ATOM 3312 C C . ASP A 1 414 ? -1.504 -3.646 -38.764 1.00 24.39 414 ASP A C 1
ATOM 3314 O O . ASP A 1 414 ? -1.706 -2.443 -38.930 1.00 24.39 414 ASP A O 1
ATOM 3318 N N . VAL A 1 415 ? -0.296 -4.110 -38.416 1.00 25.81 415 VAL A N 1
ATOM 3319 C CA . VAL A 1 415 ? 0.919 -3.289 -38.214 1.00 25.81 415 VAL A CA 1
ATOM 3320 C C . VAL A 1 415 ? 1.843 -3.411 -39.430 1.00 25.81 415 VAL A C 1
ATOM 3322 O O . VAL A 1 415 ? 2.311 -4.508 -39.730 1.00 25.81 415 VAL A O 1
ATOM 3325 N N . ASP A 1 416 ? 2.162 -2.286 -40.081 1.00 23.67 416 ASP A N 1
ATOM 3326 C CA . ASP A 1 416 ? 3.223 -2.174 -41.094 1.00 23.67 416 ASP A CA 1
ATOM 3327 C C . ASP A 1 416 ? 4.290 -1.169 -40.616 1.00 23.67 416 ASP A C 1
ATOM 3329 O O . ASP A 1 416 ? 4.017 0.007 -40.378 1.00 23.67 416 ASP A O 1
ATOM 3333 N N . LEU A 1 417 ? 5.517 -1.660 -40.425 1.00 28.09 417 LEU A N 1
ATOM 3334 C CA . LEU A 1 417 ? 6.656 -0.979 -39.787 1.00 28.09 417 LEU A CA 1
ATOM 3335 C C . LEU A 1 417 ? 7.456 -0.071 -40.744 1.00 28.09 417 LEU A C 1
ATOM 3337 O O . LEU A 1 417 ? 8.569 0.341 -40.419 1.00 28.09 417 LEU A O 1
ATOM 3341 N N . SER A 1 418 ? 6.909 0.268 -41.915 1.00 26.91 418 SER A N 1
ATOM 3342 C CA . SER A 1 418 ? 7.606 1.047 -42.952 1.00 26.91 418 SER A CA 1
ATOM 3343 C C . SER A 1 418 ? 7.040 2.456 -43.218 1.00 26.91 418 SER A C 1
ATOM 3345 O O . SER A 1 418 ? 7.674 3.246 -43.917 1.00 26.91 418 SER A O 1
ATOM 3347 N N . SER A 1 419 ? 5.901 2.831 -42.622 1.00 27.41 419 SER A N 1
ATOM 3348 C CA . SER A 1 419 ? 5.203 4.107 -42.893 1.00 27.41 419 SER A CA 1
ATOM 3349 C C . SER A 1 419 ? 5.604 5.288 -41.991 1.00 27.41 419 SER A C 1
ATOM 3351 O O . SER A 1 419 ? 5.310 6.441 -42.311 1.00 27.41 419 SER A O 1
ATOM 3353 N N . ASN A 1 420 ? 6.339 5.045 -40.900 1.00 30.47 420 ASN A N 1
ATOM 3354 C CA . ASN A 1 420 ? 6.597 6.042 -39.847 1.00 30.47 420 ASN A CA 1
ATOM 3355 C C . ASN A 1 420 ? 7.509 7.226 -40.234 1.00 30.47 420 ASN A C 1
ATOM 3357 O O . ASN A 1 420 ? 7.698 8.136 -39.425 1.00 30.47 420 ASN A O 1
ATOM 3361 N N . ILE A 1 421 ? 8.076 7.247 -41.444 1.00 31.58 421 ILE A N 1
ATOM 3362 C CA . ILE A 1 421 ? 8.953 8.343 -41.892 1.00 31.58 421 ILE A CA 1
ATOM 3363 C C . ILE A 1 421 ? 8.168 9.427 -42.655 1.00 31.58 421 ILE A C 1
ATOM 3365 O O . ILE A 1 421 ? 8.549 10.594 -42.603 1.00 31.58 421 ILE A O 1
ATOM 3369 N N . VAL A 1 422 ? 7.044 9.094 -43.303 1.00 30.50 422 VAL A N 1
ATOM 3370 C CA . VAL A 1 422 ? 6.324 10.041 -44.183 1.00 30.50 422 VAL A CA 1
ATOM 3371 C C . VAL A 1 422 ? 5.259 10.866 -43.437 1.00 30.50 422 VAL A C 1
ATOM 3373 O O . VAL A 1 422 ? 4.994 12.002 -43.820 1.00 30.50 422 VAL A O 1
ATOM 3376 N N . ASP A 1 423 ? 4.706 10.371 -42.324 1.00 36.59 423 ASP A N 1
ATOM 3377 C CA . ASP A 1 423 ? 3.573 11.020 -41.627 1.00 36.59 423 ASP A CA 1
ATOM 3378 C C . ASP A 1 423 ? 3.957 12.096 -40.590 1.00 36.59 423 ASP A C 1
ATOM 3380 O O . ASP A 1 423 ? 3.092 12.775 -40.033 1.00 36.59 423 ASP A O 1
ATOM 3384 N N . ARG A 1 424 ? 5.255 12.331 -40.342 1.00 40.31 424 ARG A N 1
ATOM 3385 C CA . ARG A 1 424 ? 5.716 13.347 -39.368 1.00 40.31 424 ARG A CA 1
ATOM 3386 C C . ARG A 1 424 ? 5.460 14.800 -39.797 1.00 40.31 424 ARG A C 1
ATOM 3388 O O . ARG A 1 424 ? 5.673 15.712 -39.002 1.00 40.31 424 ARG A O 1
ATOM 3395 N N . ALA A 1 425 ? 4.981 15.017 -41.021 1.00 44.50 425 ALA A N 1
ATOM 3396 C CA . ALA A 1 425 ? 4.688 16.329 -41.590 1.00 44.50 425 ALA A CA 1
ATOM 3397 C C . ALA A 1 425 ? 3.200 16.517 -41.947 1.00 44.50 425 ALA A C 1
ATOM 3399 O O . ALA A 1 425 ? 2.901 17.235 -42.893 1.00 44.50 425 ALA A O 1
ATOM 3400 N N . ALA A 1 426 ? 2.255 15.888 -41.239 1.00 55.00 426 ALA A N 1
ATOM 3401 C CA . ALA A 1 426 ? 0.820 16.155 -41.406 1.00 55.00 426 ALA A CA 1
ATOM 3402 C C . ALA A 1 426 ? 0.295 17.111 -40.315 1.00 55.00 426 ALA A C 1
ATOM 3404 O O . ALA A 1 426 ? 0.588 16.954 -39.129 1.00 55.00 426 ALA A O 1
ATOM 3405 N N . ALA A 1 427 ? -0.482 18.128 -40.699 1.00 65.38 427 ALA A N 1
ATOM 3406 C CA . ALA A 1 427 ? -1.112 19.050 -39.757 1.00 65.38 427 ALA A CA 1
ATOM 3407 C C . ALA A 1 427 ? -2.253 18.351 -38.996 1.00 65.38 427 ALA A C 1
ATOM 3409 O O . ALA A 1 427 ? -3.285 18.001 -39.574 1.00 65.38 427 ALA A O 1
ATOM 3410 N N . ASN A 1 428 ? -2.051 18.174 -37.689 1.00 78.31 428 ASN A N 1
ATOM 3411 C CA . ASN A 1 428 ? -3.011 17.589 -36.756 1.00 78.31 428 ASN A CA 1
ATOM 3412 C C . ASN A 1 428 ? -3.796 18.701 -36.044 1.00 78.31 428 ASN A C 1
ATOM 3414 O O . ASN A 1 428 ? -3.212 19.472 -35.273 1.00 78.31 428 ASN A O 1
ATOM 3418 N N . ILE A 1 429 ? -5.100 18.780 -36.308 1.00 83.62 429 ILE A N 1
ATOM 3419 C CA . ILE A 1 429 ? -6.030 19.743 -35.713 1.00 83.62 429 ILE A CA 1
ATOM 3420 C C . ILE A 1 429 ? -6.875 19.050 -34.652 1.00 83.62 429 ILE A C 1
ATOM 3422 O O . ILE A 1 429 ? -7.554 18.075 -34.956 1.00 83.62 429 ILE A O 1
ATOM 3426 N N . PHE A 1 430 ? -6.908 19.613 -33.448 1.00 83.94 430 PHE A N 1
ATOM 3427 C CA . PHE A 1 430 ? -7.893 19.279 -32.424 1.00 83.94 430 PHE A CA 1
ATOM 3428 C C . PHE A 1 430 ? -9.012 20.329 -32.407 1.00 83.94 430 PHE A C 1
ATOM 3430 O O . PHE A 1 430 ? -8.750 21.519 -32.197 1.00 83.94 430 PHE A O 1
ATOM 3437 N N . LEU A 1 431 ? -10.251 19.902 -32.662 1.00 85.56 431 LEU A N 1
ATOM 3438 C CA . LEU A 1 431 ? -11.441 20.749 -32.563 1.00 85.56 431 LEU A CA 1
ATOM 3439 C C . LEU A 1 431 ? -12.023 20.649 -31.150 1.00 85.56 431 LEU A C 1
ATOM 3441 O O . LEU A 1 431 ? -12.623 19.639 -30.801 1.00 85.56 431 LEU A O 1
ATOM 3445 N N . SER A 1 432 ? -11.886 21.721 -30.370 1.00 86.50 432 SER A N 1
ATOM 3446 C CA . SER A 1 432 ? -12.474 21.835 -29.031 1.00 86.50 432 SER A CA 1
ATOM 3447 C C . SER A 1 432 ? -13.795 22.596 -29.136 1.00 86.50 432 SER A C 1
ATOM 3449 O O . SER A 1 432 ? -13.809 23.733 -29.612 1.00 86.50 432 SER A O 1
ATOM 3451 N N . TYR A 1 433 ? -14.914 22.000 -28.724 1.00 86.81 433 TYR A N 1
ATOM 3452 C CA . TYR A 1 433 ? -16.252 22.596 -28.838 1.00 86.81 433 TYR A CA 1
ATOM 3453 C C . TYR A 1 433 ? -17.170 22.141 -27.696 1.00 86.81 433 TYR A C 1
ATOM 3455 O O . TYR A 1 433 ? -16.856 21.202 -26.975 1.00 86.81 433 TYR A O 1
ATOM 3463 N N . HIS A 1 434 ? -18.303 22.824 -27.512 1.00 86.00 434 HIS A N 1
ATOM 3464 C CA . HIS A 1 434 ? -19.332 22.402 -26.560 1.00 86.00 434 HIS A CA 1
ATOM 3465 C C . HIS A 1 434 ? -20.385 21.541 -27.271 1.00 86.00 434 HIS A C 1
ATOM 3467 O O . HIS A 1 434 ? -21.012 22.019 -28.219 1.00 86.00 434 HIS A O 1
ATOM 3473 N N . HIS A 1 435 ? -20.621 20.316 -26.790 1.00 79.00 435 HIS A N 1
ATOM 3474 C CA . HIS A 1 435 ? -21.559 19.354 -27.399 1.00 79.00 435 HIS A CA 1
ATOM 3475 C C . HIS A 1 435 ? -22.961 19.937 -27.600 1.00 79.00 435 HIS A C 1
ATOM 3477 O O . HIS A 1 435 ? -23.405 20.052 -28.738 1.00 79.00 435 HIS A O 1
ATOM 3483 N N . ASP A 1 436 ? -23.583 20.477 -26.542 1.00 80.38 436 ASP A N 1
ATOM 3484 C CA . ASP A 1 436 ? -24.926 21.081 -26.641 1.00 80.38 436 ASP A CA 1
ATOM 3485 C C . ASP A 1 436 ? -25.044 22.228 -27.662 1.00 80.38 436 ASP A C 1
ATOM 3487 O O . ASP A 1 436 ? -26.150 22.561 -28.095 1.00 80.38 436 ASP A O 1
ATOM 3491 N N . ASP A 1 437 ? -23.936 22.888 -28.012 1.00 83.50 437 ASP A N 1
ATOM 3492 C CA . ASP A 1 437 ? -23.947 23.948 -29.021 1.00 83.50 437 ASP A CA 1
ATOM 3493 C C . ASP A 1 437 ? -23.835 23.377 -30.434 1.00 83.50 437 ASP A C 1
ATOM 3495 O O . ASP A 1 437 ? -24.476 23.891 -31.350 1.00 83.50 437 ASP A O 1
ATOM 3499 N N . ASN A 1 438 ? -23.065 22.302 -30.615 1.00 86.62 438 ASN A N 1
ATOM 3500 C CA . ASN A 1 438 ? -23.024 21.573 -31.877 1.00 86.62 438 ASN A CA 1
ATOM 3501 C C . ASN A 1 438 ? -24.369 20.882 -32.163 1.00 86.62 438 ASN A C 1
ATOM 3503 O O . ASN A 1 438 ? -24.889 21.022 -33.272 1.00 86.62 438 ASN A O 1
ATOM 3507 N N . ASP A 1 439 ? -24.981 20.258 -31.154 1.00 81.81 439 ASP A N 1
ATOM 3508 C CA . ASP A 1 439 ? -26.299 19.618 -31.256 1.00 81.81 439 ASP A CA 1
ATOM 3509 C C . ASP A 1 439 ? -27.390 20.640 -31.591 1.00 81.81 439 ASP A C 1
ATOM 3511 O O . ASP A 1 439 ? -28.209 20.430 -32.487 1.00 81.81 439 ASP A O 1
ATOM 3515 N N . HIS A 1 440 ? -27.365 21.808 -30.938 1.00 83.00 440 HIS A N 1
ATOM 3516 C CA . HIS A 1 440 ? -28.295 22.902 -31.235 1.00 83.00 440 HIS A CA 1
ATOM 3517 C C . HIS A 1 440 ? -28.174 23.414 -32.680 1.00 83.00 440 HIS A C 1
ATOM 3519 O O . HIS A 1 440 ? -29.148 23.904 -33.256 1.00 83.00 440 HIS A O 1
ATOM 3525 N N . LEU A 1 441 ? -26.984 23.300 -33.270 1.00 78.75 441 LEU A N 1
ATOM 3526 C CA . LEU A 1 441 ? -26.696 23.688 -34.647 1.00 78.75 441 LEU A CA 1
ATOM 3527 C C . LEU A 1 441 ? -26.854 22.528 -35.645 1.00 78.75 441 LEU A C 1
ATOM 3529 O O . LEU A 1 441 ? -26.482 22.703 -36.805 1.00 78.75 441 LEU A O 1
ATOM 3533 N N . ASN A 1 442 ? -27.411 21.383 -35.225 1.00 79.81 442 ASN A N 1
ATOM 3534 C CA . ASN A 1 442 ? -27.526 20.148 -36.013 1.00 79.81 442 ASN A CA 1
ATOM 3535 C C . ASN A 1 442 ? -26.180 19.731 -36.629 1.00 79.81 442 ASN A C 1
ATOM 3537 O O . ASN A 1 442 ? -26.031 19.701 -37.851 1.00 79.81 442 ASN A O 1
ATOM 3541 N N . ASP A 1 443 ? -25.176 19.501 -35.782 1.00 82.19 443 ASP A N 1
ATOM 3542 C CA . ASP A 1 443 ? -23.793 19.199 -36.178 1.00 82.19 443 ASP A CA 1
ATOM 3543 C C . ASP A 1 443 ? -23.081 20.315 -36.948 1.00 82.19 443 ASP A C 1
ATOM 3545 O O . ASP A 1 443 ? -22.049 20.107 -37.593 1.00 82.19 443 ASP A O 1
ATOM 3549 N N . GLY A 1 444 ? -23.613 21.536 -36.885 1.00 80.19 444 GLY A N 1
ATOM 3550 C CA . GLY A 1 444 ? -23.161 22.648 -37.711 1.00 80.19 444 GLY A CA 1
ATOM 3551 C C . GLY A 1 444 ? -21.685 23.017 -37.530 1.00 80.19 444 GLY A C 1
ATOM 3552 O O . GLY A 1 444 ? -21.068 23.445 -38.511 1.00 80.19 444 GLY A O 1
ATOM 3553 N N . ILE A 1 445 ? -21.121 22.831 -36.326 1.00 85.38 445 ILE A N 1
ATOM 3554 C CA . ILE A 1 445 ? -19.717 23.139 -35.993 1.00 85.38 445 ILE A CA 1
ATOM 3555 C C . ILE A 1 445 ? -18.797 22.045 -36.540 1.00 85.38 445 ILE A C 1
ATOM 3557 O O . ILE A 1 445 ? -17.853 22.345 -37.276 1.00 85.38 445 ILE A O 1
ATOM 3561 N N . ILE A 1 446 ? -19.100 20.780 -36.235 1.00 85.00 446 ILE A N 1
ATOM 3562 C CA . ILE A 1 446 ? -18.334 19.629 -36.731 1.00 85.00 446 ILE A CA 1
ATOM 3563 C C . ILE A 1 446 ? -18.361 19.595 -38.258 1.00 85.00 446 ILE A C 1
ATOM 3565 O O . ILE A 1 446 ? -17.319 19.451 -38.902 1.00 85.00 446 ILE A O 1
ATOM 3569 N N . GLN A 1 447 ? -19.545 19.763 -38.849 1.00 84.69 447 GLN A N 1
ATOM 3570 C CA . GLN A 1 447 ? -19.706 19.730 -40.294 1.00 84.69 447 GLN A CA 1
ATOM 3571 C C . GLN A 1 447 ? -18.942 20.875 -40.963 1.00 84.69 447 GLN A C 1
ATOM 3573 O O . GLN A 1 447 ? -18.337 20.660 -42.004 1.00 84.69 447 GLN A O 1
ATOM 3578 N N . LEU A 1 448 ? -18.887 22.070 -40.357 1.00 85.94 448 LEU A N 1
ATOM 3579 C CA . LEU A 1 448 ? -18.123 23.192 -40.917 1.00 85.94 448 LEU A CA 1
ATOM 3580 C C . LEU A 1 448 ? -16.628 22.865 -40.998 1.00 85.94 448 LEU A C 1
ATOM 3582 O O . LEU A 1 448 ? -15.982 23.183 -41.992 1.00 85.94 448 LEU A O 1
ATOM 3586 N N . MET A 1 449 ? -16.084 22.215 -39.970 1.00 88.25 449 MET A N 1
ATOM 3587 C CA . MET A 1 449 ? -14.673 21.829 -39.944 1.00 88.25 449 MET A CA 1
ATOM 3588 C C . MET A 1 449 ? -14.350 20.669 -40.887 1.00 88.25 449 MET A C 1
ATOM 3590 O O . MET A 1 449 ? -13.269 20.663 -41.473 1.00 88.25 449 MET A O 1
ATOM 3594 N N . LYS A 1 450 ? -15.284 19.733 -41.094 1.00 85.81 450 LYS A N 1
ATOM 3595 C CA . LYS A 1 450 ? -15.166 18.710 -42.146 1.00 85.81 450 LYS A CA 1
ATOM 3596 C C . LYS A 1 450 ? -15.194 19.335 -43.542 1.00 85.81 450 LYS A C 1
ATOM 3598 O O . LYS A 1 450 ? -14.340 19.013 -44.358 1.00 85.81 450 LYS A O 1
ATOM 3603 N N . ASP A 1 451 ? -16.095 20.288 -43.783 1.00 86.75 451 ASP A N 1
ATOM 3604 C CA . ASP A 1 451 ? -16.163 21.017 -45.056 1.00 86.75 451 ASP A CA 1
ATOM 3605 C C . ASP A 1 451 ? -14.835 21.774 -45.323 1.00 86.75 451 ASP A C 1
ATOM 3607 O O . ASP A 1 451 ? -14.324 21.771 -46.441 1.00 86.75 451 ASP A O 1
ATOM 3611 N N . VAL A 1 452 ? -14.224 22.375 -44.288 1.00 87.75 452 VAL A N 1
ATOM 3612 C CA . VAL A 1 452 ? -12.889 23.013 -44.366 1.00 87.75 452 VAL A CA 1
ATOM 3613 C C . VAL A 1 452 ? -11.775 21.995 -44.628 1.00 87.75 452 VAL A C 1
ATOM 3615 O O . VAL A 1 452 ? -10.854 22.279 -45.390 1.00 87.75 452 VAL A O 1
ATOM 3618 N N . GLN A 1 453 ? -11.844 20.805 -44.029 1.00 88.19 453 GLN A N 1
ATOM 3619 C CA . GLN A 1 453 ? -10.886 19.722 -44.264 1.00 88.19 453 GLN A CA 1
ATOM 3620 C C . GLN A 1 453 ? -10.917 19.248 -45.727 1.00 88.19 453 GLN A C 1
ATOM 3622 O O . GLN A 1 453 ? -9.862 19.065 -46.340 1.00 88.19 453 GLN A O 1
ATOM 3627 N N . GLU A 1 454 ? -12.114 19.075 -46.290 1.00 85.12 454 GLU A N 1
ATOM 3628 C CA . GLU A 1 454 ? -12.310 18.688 -47.690 1.00 85.12 454 GLU A CA 1
ATOM 3629 C C . GLU A 1 454 ? -11.840 19.784 -48.654 1.00 85.12 454 GLU A C 1
ATOM 3631 O O . GLU A 1 454 ? -11.095 19.494 -49.592 1.00 85.12 454 GLU A O 1
ATOM 3636 N N . GLU A 1 455 ? -12.195 21.046 -48.392 1.00 87.94 455 GLU A N 1
ATOM 3637 C CA . GLU A 1 455 ? -11.764 22.191 -49.203 1.00 87.94 455 GLU A CA 1
ATOM 3638 C C . GLU A 1 455 ? -10.239 22.396 -49.142 1.00 87.94 455 GLU A C 1
ATOM 3640 O O . GLU A 1 455 ? -9.605 22.661 -50.164 1.00 87.94 455 GLU A O 1
ATOM 3645 N N . PHE A 1 456 ? -9.611 22.210 -47.975 1.00 86.19 456 PHE A N 1
ATOM 3646 C CA . PHE A 1 456 ? -8.152 22.265 -47.832 1.00 86.19 456 PHE A CA 1
ATOM 3647 C C . PHE A 1 456 ? -7.460 21.189 -48.674 1.00 86.19 456 PHE A C 1
ATOM 3649 O O . PHE A 1 456 ? -6.479 21.472 -49.368 1.00 86.19 456 PHE A O 1
ATOM 3656 N N . ASN A 1 457 ? -7.979 19.960 -48.636 1.00 82.50 457 ASN A N 1
ATOM 3657 C CA . ASN A 1 457 ? -7.456 18.859 -49.439 1.00 82.50 457 ASN A CA 1
ATOM 3658 C C . ASN A 1 457 ? -7.640 19.139 -50.940 1.00 82.50 457 ASN A C 1
ATOM 3660 O O . ASN A 1 457 ? -6.716 18.937 -51.726 1.00 82.50 457 ASN A O 1
ATOM 3664 N N . PHE A 1 458 ? -8.788 19.697 -51.331 1.00 84.19 458 PHE A N 1
ATOM 3665 C CA . PHE A 1 458 ? -9.053 20.115 -52.707 1.00 84.19 458 PHE A CA 1
ATOM 3666 C C . PHE A 1 458 ? -8.078 21.201 -53.198 1.00 84.19 458 PHE A C 1
ATOM 3668 O O . PHE A 1 458 ? -7.572 21.100 -54.316 1.00 84.19 458 PHE A O 1
ATOM 3675 N N . GLN A 1 459 ? -7.774 22.211 -52.373 1.00 80.44 459 GLN A N 1
ATOM 3676 C CA . GLN A 1 459 ? -6.893 23.323 -52.756 1.00 80.44 459 GLN A CA 1
ATOM 3677 C C . GLN A 1 459 ? -5.396 22.972 -52.720 1.00 80.44 459 GLN A C 1
ATOM 3679 O O . GLN A 1 459 ? -4.629 23.519 -53.512 1.00 80.44 459 GLN A O 1
ATOM 3684 N N . THR A 1 460 ? -4.961 22.092 -51.810 1.00 78.31 460 THR A N 1
ATOM 3685 C CA . THR A 1 460 ? -3.525 21.857 -51.541 1.00 78.31 460 THR A CA 1
ATOM 3686 C C . THR A 1 460 ? -3.026 20.461 -51.917 1.00 78.31 460 THR A C 1
ATOM 3688 O O . THR A 1 460 ? -1.815 20.245 -51.980 1.00 78.31 460 THR A O 1
ATOM 3691 N N . GLY A 1 461 ? -3.930 19.499 -52.133 1.00 71.25 461 GLY A N 1
ATOM 3692 C CA . GLY A 1 461 ? -3.601 18.085 -52.338 1.00 71.25 461 GLY A CA 1
ATOM 3693 C C . GLY A 1 461 ? -3.016 17.383 -51.105 1.00 71.25 461 GLY A C 1
ATOM 3694 O O . GLY A 1 461 ? -2.506 16.269 -51.226 1.00 71.25 461 GLY A O 1
ATOM 3695 N N . LYS A 1 462 ? -3.037 18.028 -49.930 1.00 73.81 462 LYS A N 1
ATOM 3696 C CA . LYS A 1 462 ? -2.487 17.504 -48.672 1.00 73.81 462 LYS A CA 1
ATOM 3697 C C . LYS A 1 462 ? -3.602 17.065 -47.729 1.00 73.81 462 LYS A C 1
ATOM 3699 O O . LYS A 1 462 ? -4.656 17.695 -47.645 1.00 73.81 462 LYS A O 1
ATOM 3704 N N . LYS A 1 463 ? -3.333 16.013 -46.953 1.00 71.31 463 LYS A N 1
ATOM 3705 C CA . LYS A 1 463 ? -4.260 15.518 -45.932 1.00 71.31 463 LYS A CA 1
ATOM 3706 C C . LYS A 1 463 ? -4.151 16.356 -44.658 1.00 71.31 463 LYS A C 1
ATOM 3708 O O . LYS A 1 463 ? -3.061 16.554 -44.126 1.00 71.31 463 LYS A O 1
ATOM 3713 N N . LEU A 1 464 ? -5.297 16.820 -44.174 1.00 76.88 464 LEU A N 1
ATOM 3714 C CA . LEU A 1 464 ? -5.451 17.482 -42.884 1.00 76.88 464 LEU A CA 1
ATOM 3715 C C . LEU A 1 464 ? -6.068 16.480 -41.907 1.00 76.88 464 LEU A C 1
ATOM 3717 O O . LEU A 1 464 ? -7.122 15.924 -42.213 1.00 76.88 464 LEU A O 1
ATOM 3721 N N . ASN A 1 465 ? -5.432 16.218 -40.767 1.00 73.94 465 ASN A N 1
ATOM 3722 C CA . ASN A 1 465 ? -5.958 15.276 -39.776 1.00 73.94 465 ASN A CA 1
ATOM 3723 C C . ASN A 1 465 ? -6.794 16.049 -38.753 1.00 73.94 465 ASN A C 1
ATOM 3725 O O . ASN A 1 465 ? -6.253 16.847 -37.990 1.00 73.94 465 ASN A O 1
ATOM 3729 N N . LEU A 1 466 ? -8.110 15.836 -38.763 1.00 76.38 466 LEU A N 1
ATOM 3730 C CA . LEU A 1 466 ? -9.056 16.490 -37.861 1.00 76.38 466 LEU A CA 1
ATOM 3731 C C . LEU A 1 466 ? -9.489 15.510 -36.763 1.00 76.38 466 LEU A C 1
ATOM 3733 O O . LEU A 1 466 ? -10.187 14.536 -37.042 1.00 76.38 466 LEU A O 1
ATOM 3737 N N . PHE A 1 467 ? -9.091 15.795 -35.528 1.00 72.19 467 PHE A N 1
ATOM 3738 C CA . PHE A 1 467 ? -9.558 15.121 -34.322 1.00 72.19 467 PHE A CA 1
ATOM 3739 C C . PHE A 1 467 ? -10.793 15.858 -33.799 1.00 72.19 467 PHE A C 1
ATOM 3741 O O . PHE A 1 467 ? -10.765 17.076 -33.595 1.00 72.19 467 PHE A O 1
ATOM 3748 N N . ILE A 1 468 ? -11.891 15.118 -33.648 1.00 67.81 468 ILE A N 1
ATOM 3749 C CA . ILE A 1 468 ? -13.185 15.617 -33.180 1.00 67.81 468 ILE A CA 1
ATOM 3750 C C . ILE A 1 468 ? -13.518 14.828 -31.924 1.00 67.81 468 ILE A C 1
ATOM 3752 O O . ILE A 1 468 ? -13.579 13.600 -31.995 1.00 67.81 468 ILE A O 1
ATOM 3756 N N . ASP A 1 469 ? -13.771 15.531 -30.825 1.00 57.47 469 ASP A N 1
ATOM 3757 C CA . ASP A 1 469 ? -14.291 14.929 -29.600 1.00 57.47 469 ASP A CA 1
ATOM 3758 C C . ASP A 1 469 ? -15.591 14.156 -29.917 1.00 57.47 469 ASP A C 1
ATOM 3760 O O . ASP A 1 469 ? -16.553 14.750 -30.417 1.00 57.47 469 ASP A O 1
ATOM 3764 N N . ARG A 1 470 ? -15.597 12.824 -29.744 1.00 47.56 470 ARG A N 1
ATOM 3765 C CA . ARG A 1 470 ? -16.709 11.925 -30.114 1.00 47.56 470 ARG A CA 1
ATOM 3766 C C . ARG A 1 470 ? -17.370 11.313 -28.873 1.00 47.56 470 ARG A C 1
ATOM 3768 O O . ARG A 1 470 ? -16.760 10.509 -28.185 1.00 47.56 470 ARG A O 1
ATOM 3775 N N . GLU A 1 471 ? -18.638 11.686 -28.704 1.00 39.78 471 GLU A N 1
ATOM 3776 C CA . GLU A 1 471 ? -19.768 11.087 -27.970 1.00 39.78 471 GLU A CA 1
ATOM 3777 C C . GLU A 1 471 ? -19.577 10.279 -26.664 1.00 39.78 471 GLU A C 1
ATOM 3779 O O . GLU A 1 471 ? -19.021 9.186 -26.617 1.00 39.78 471 GLU A O 1
ATOM 3784 N N . SER A 1 472 ? -20.381 10.738 -25.693 1.00 30.56 472 SER A N 1
ATOM 3785 C CA . SER A 1 472 ? -21.163 9.999 -24.683 1.00 30.56 472 SER A CA 1
ATOM 3786 C C . SER A 1 472 ? -20.458 9.517 -23.405 1.00 30.56 472 SER A C 1
ATOM 3788 O O . SER A 1 472 ? -19.894 8.436 -23.295 1.00 30.56 472 SER A O 1
ATOM 3790 N N . LEU A 1 473 ? -20.600 10.378 -22.396 1.00 34.88 473 LEU A N 1
ATOM 3791 C CA . LEU A 1 473 ? -20.149 10.278 -21.012 1.00 34.88 473 LEU A CA 1
ATOM 3792 C C . LEU A 1 473 ? -20.753 9.081 -20.258 1.00 34.88 473 LEU A C 1
ATOM 3794 O O . LEU A 1 473 ? -21.959 9.053 -20.013 1.00 34.88 473 LEU A O 1
ATOM 3798 N N . ASN A 1 474 ? -19.892 8.194 -19.752 1.00 28.89 474 ASN A N 1
ATOM 3799 C CA . ASN A 1 474 ? -20.176 7.371 -18.576 1.00 28.89 474 ASN A CA 1
ATOM 3800 C C . ASN A 1 474 ? -19.206 7.745 -17.448 1.00 28.89 474 ASN A C 1
ATOM 3802 O O . ASN A 1 474 ? -18.006 7.928 -17.651 1.00 28.89 474 ASN A O 1
ATOM 3806 N N . TRP A 1 475 ? -19.742 7.911 -16.241 1.00 23.39 475 TRP A N 1
ATOM 3807 C CA . TRP A 1 475 ? -18.979 8.333 -15.070 1.00 23.39 475 TRP A CA 1
ATOM 3808 C C . TRP A 1 475 ? -18.071 7.181 -14.611 1.00 23.39 475 TRP A C 1
ATOM 3810 O O . TRP A 1 475 ? -18.558 6.209 -14.039 1.00 23.39 475 TRP A O 1
ATOM 3820 N N . GLY A 1 476 ? -16.769 7.268 -14.903 1.00 32.62 476 GLY A N 1
ATOM 3821 C CA . GLY A 1 476 ? -15.786 6.232 -14.556 1.00 32.62 476 GLY A CA 1
ATOM 3822 C C . GLY A 1 476 ? -14.659 6.024 -15.572 1.00 32.62 476 GLY A C 1
ATOM 3823 O O . GLY A 1 476 ? -13.633 5.460 -15.200 1.00 32.62 476 GLY A O 1
ATOM 3824 N N . ASP A 1 477 ? -14.793 6.516 -16.805 1.00 31.36 477 ASP A N 1
ATOM 3825 C CA . ASP A 1 477 ? -13.721 6.403 -17.799 1.00 31.36 477 ASP A CA 1
ATOM 3826 C C . ASP A 1 477 ? -12.614 7.450 -17.594 1.00 31.36 477 ASP A C 1
ATOM 3828 O O . ASP A 1 477 ? -12.859 8.596 -17.196 1.00 31.36 477 ASP A O 1
ATOM 3832 N N . ASP A 1 478 ? -11.373 7.040 -17.884 1.00 42.00 478 ASP A N 1
ATOM 3833 C CA . ASP A 1 478 ? -10.165 7.872 -17.877 1.00 42.00 478 ASP A CA 1
ATOM 3834 C C . ASP A 1 478 ? -10.205 8.909 -19.005 1.00 42.00 478 ASP A C 1
ATOM 3836 O O . ASP A 1 478 ? -9.571 8.800 -20.059 1.00 42.00 478 ASP A O 1
ATOM 3840 N N . TRP A 1 479 ? -11.006 9.940 -18.762 1.00 36.00 479 TRP A N 1
ATOM 3841 C CA . TRP A 1 479 ? -11.127 11.096 -19.629 1.00 36.00 479 TRP A CA 1
ATOM 3842 C C . TRP A 1 479 ? -9.804 11.857 -19.734 1.00 36.00 479 TRP A C 1
ATOM 3844 O O . TRP A 1 479 ? -9.552 12.471 -20.759 1.00 36.00 479 TRP A O 1
ATOM 3854 N N . GLN A 1 480 ? -8.941 11.818 -18.711 1.00 37.75 480 GLN A N 1
ATOM 3855 C CA . GLN A 1 480 ? -7.698 12.593 -18.685 1.00 37.75 480 GLN A CA 1
ATOM 3856 C C . GLN A 1 480 ? -6.636 11.982 -19.590 1.00 37.75 480 GLN A C 1
ATOM 3858 O O . GLN A 1 480 ? -6.064 12.710 -20.395 1.00 37.75 480 GLN A O 1
ATOM 3863 N N . GLY A 1 481 ? -6.445 10.662 -19.544 1.00 40.62 481 GLY A N 1
ATOM 3864 C CA . GLY A 1 481 ? -5.466 9.972 -20.383 1.00 40.62 481 GLY A CA 1
ATOM 3865 C C . GLY A 1 481 ? -5.769 10.075 -21.880 1.00 40.62 481 GLY A C 1
ATOM 3866 O O . GLY A 1 481 ? -4.863 10.303 -22.684 1.00 40.62 481 GLY A O 1
ATOM 3867 N N . ARG A 1 482 ? -7.045 9.971 -22.282 1.00 37.34 482 ARG A N 1
ATOM 3868 C CA . ARG A 1 482 ? -7.434 10.092 -23.701 1.00 37.34 482 ARG A CA 1
ATOM 3869 C C . ARG A 1 482 ? -7.342 11.527 -24.218 1.00 37.34 482 ARG A C 1
ATOM 3871 O O . ARG A 1 482 ? -6.741 11.741 -25.271 1.00 37.34 482 ARG A O 1
ATOM 3878 N N . LEU A 1 483 ? -7.846 12.503 -23.457 1.00 43.12 483 LEU A N 1
ATOM 3879 C CA . LEU A 1 483 ? -7.745 13.921 -23.819 1.00 43.12 483 LEU A CA 1
ATOM 3880 C C . LEU A 1 483 ? -6.277 14.368 -23.869 1.00 43.12 483 LEU A C 1
ATOM 3882 O O . LEU A 1 483 ? -5.880 15.066 -24.797 1.00 43.12 483 LEU A O 1
ATOM 3886 N N . ASP A 1 484 ? -5.442 13.938 -22.915 1.00 48.28 484 ASP A N 1
ATOM 3887 C CA . ASP A 1 484 ? -4.022 14.295 -22.895 1.00 48.28 484 ASP A CA 1
ATOM 3888 C C . ASP A 1 484 ? -3.261 13.717 -24.086 1.00 48.28 484 ASP A C 1
ATOM 3890 O O . ASP A 1 484 ? -2.402 14.415 -24.628 1.00 48.28 484 ASP A O 1
ATOM 3894 N N . ASN A 1 485 ? -3.600 12.511 -24.546 1.00 46.81 485 ASN A N 1
ATOM 3895 C CA . ASN A 1 485 ? -2.982 11.898 -25.721 1.00 46.81 485 ASN A CA 1
ATOM 3896 C C . ASN A 1 485 ? -3.388 12.596 -27.031 1.00 46.81 485 ASN A C 1
ATOM 3898 O O . ASN A 1 485 ? -2.516 12.933 -27.837 1.00 46.81 485 ASN A O 1
ATOM 3902 N N . GLU A 1 486 ? -4.677 12.891 -27.229 1.00 47.19 486 GLU A N 1
ATOM 3903 C CA . GLU A 1 486 ? -5.161 13.566 -28.445 1.00 47.19 486 GLU A CA 1
ATOM 3904 C C . GLU A 1 486 ? -4.713 15.038 -28.515 1.00 47.19 486 GLU A C 1
ATOM 3906 O O . GLU A 1 486 ? -4.241 15.507 -29.555 1.00 47.19 486 GLU A O 1
ATOM 3911 N N . VAL A 1 487 ? -4.740 15.752 -27.384 1.00 51.25 487 VAL A N 1
ATOM 3912 C CA . VAL A 1 487 ? -4.242 17.136 -27.266 1.00 51.25 487 VAL A CA 1
ATOM 3913 C C . VAL A 1 487 ? -2.711 17.194 -27.405 1.00 51.25 487 VAL A C 1
ATOM 3915 O O . VAL A 1 487 ? -2.170 18.183 -27.910 1.00 51.25 487 VAL A O 1
ATOM 3918 N N . SER A 1 488 ? -1.980 16.147 -26.998 1.00 49.84 488 SER A N 1
ATOM 3919 C CA . SER A 1 488 ? -0.516 16.077 -27.161 1.00 49.84 488 SER A CA 1
ATOM 3920 C C . SER A 1 488 ? -0.086 15.839 -28.608 1.00 49.84 488 SER A C 1
ATOM 3922 O O . SER A 1 488 ? 0.899 16.447 -29.046 1.00 49.84 488 SER A O 1
ATOM 3924 N N . ALA A 1 489 ? -0.847 15.030 -29.353 1.00 55.84 489 ALA A N 1
ATOM 3925 C CA . ALA A 1 489 ? -0.615 14.734 -30.768 1.00 55.84 489 ALA A CA 1
ATOM 3926 C C . ALA A 1 489 ? -1.015 15.883 -31.718 1.00 55.84 489 ALA A C 1
ATOM 3928 O O . ALA A 1 489 ? -0.555 15.931 -32.864 1.00 55.84 489 ALA A O 1
ATOM 3929 N N . ALA A 1 490 ? -1.857 16.813 -31.255 1.00 63.56 490 ALA A N 1
ATOM 3930 C CA . ALA A 1 490 ? -2.288 17.968 -32.031 1.00 63.56 490 ALA A CA 1
ATOM 3931 C C . ALA A 1 490 ? -1.225 19.079 -32.092 1.00 63.56 490 ALA A C 1
ATOM 3933 O O . ALA A 1 490 ? -0.572 19.443 -31.102 1.00 63.56 490 ALA A O 1
ATOM 3934 N N . ASN A 1 491 ? -1.104 19.676 -33.278 1.00 75.75 491 ASN A N 1
ATOM 3935 C CA . ASN A 1 491 ? -0.214 20.807 -33.541 1.00 75.75 491 ASN A CA 1
ATOM 3936 C C . ASN A 1 491 ? -1.020 22.110 -33.654 1.00 75.75 491 ASN A C 1
ATOM 3938 O O . ASN A 1 491 ? -0.497 23.194 -33.410 1.00 75.75 491 ASN A O 1
ATOM 3942 N N . ILE A 1 492 ? -2.317 22.021 -33.947 1.00 82.25 492 ILE A N 1
ATOM 3943 C CA . ILE A 1 492 ? -3.237 23.158 -33.964 1.00 82.25 492 ILE A CA 1
ATOM 3944 C C . ILE A 1 492 ? -4.444 22.815 -33.093 1.00 82.25 492 ILE A C 1
ATOM 3946 O O . ILE A 1 492 ? -5.017 21.740 -33.242 1.00 82.25 492 ILE A O 1
ATOM 3950 N N . ILE A 1 493 ? -4.859 23.736 -32.224 1.00 85.75 493 ILE A N 1
ATOM 3951 C CA . ILE A 1 493 ? -6.167 23.669 -31.562 1.00 85.75 493 ILE A CA 1
ATOM 3952 C C . ILE A 1 493 ? -7.089 24.752 -32.118 1.00 85.75 493 ILE A C 1
ATOM 3954 O O . ILE A 1 493 ? -6.694 25.917 -32.257 1.00 85.75 493 ILE A O 1
ATOM 3958 N N . ILE A 1 494 ? -8.328 24.366 -32.409 1.00 89.19 494 ILE A N 1
ATOM 3959 C CA . ILE A 1 494 ? -9.395 25.267 -32.840 1.00 89.19 494 ILE A CA 1
ATOM 3960 C C . ILE A 1 494 ? -10.493 25.236 -31.775 1.00 89.19 494 ILE A C 1
ATOM 3962 O O . ILE A 1 494 ? -11.313 24.320 -31.783 1.00 89.19 494 ILE A O 1
ATOM 3966 N N . PRO A 1 495 ? -10.514 26.197 -30.831 1.00 89.12 495 PRO A N 1
ATOM 3967 C CA . PRO A 1 495 ? -11.632 26.337 -29.910 1.00 89.12 495 PRO A CA 1
ATOM 3968 C C . PRO A 1 495 ? -12.816 26.994 -30.633 1.00 89.12 495 PRO A C 1
ATOM 3970 O O . PRO A 1 495 ? -12.701 28.125 -31.112 1.00 89.12 495 PRO A O 1
ATOM 3973 N N . ALA A 1 496 ? -13.945 26.291 -30.722 1.00 89.06 496 ALA A N 1
ATOM 3974 C CA . ALA A 1 496 ? -15.209 26.788 -31.257 1.00 89.06 496 ALA A CA 1
ATOM 3975 C C . ALA A 1 496 ? -15.940 27.602 -30.181 1.00 89.06 496 ALA A C 1
ATOM 3977 O O . ALA A 1 496 ? -16.703 27.082 -29.369 1.00 89.06 496 ALA A O 1
ATOM 3978 N N . VAL A 1 497 ? -15.655 28.900 -30.147 1.00 86.25 497 VAL A N 1
ATOM 3979 C CA . VAL A 1 497 ? -16.050 29.784 -29.055 1.00 86.25 497 VAL A CA 1
ATOM 3980 C C . VAL A 1 497 ? -17.515 30.200 -29.181 1.00 86.25 497 VAL A C 1
ATOM 3982 O O . VAL A 1 497 ? -17.924 30.884 -30.126 1.00 86.25 497 VAL A O 1
ATOM 3985 N N . THR A 1 498 ? -18.271 29.829 -28.154 1.00 85.19 498 THR A N 1
ATOM 3986 C CA . THR A 1 498 ? -19.665 30.186 -27.865 1.00 85.19 498 THR A CA 1
ATOM 3987 C C . THR A 1 498 ? -19.785 30.626 -26.394 1.00 85.19 498 THR A C 1
ATOM 3989 O O . THR A 1 498 ? -18.845 30.435 -25.611 1.00 85.19 498 THR A O 1
ATOM 3992 N N . PRO A 1 499 ? -20.934 31.178 -25.953 1.00 82.19 499 PRO A N 1
ATOM 3993 C CA . PRO A 1 499 ? -21.155 31.451 -24.534 1.00 82.19 499 PRO A CA 1
ATOM 3994 C C . PRO A 1 499 ? -20.993 30.217 -23.634 1.00 82.19 499 PRO A C 1
ATOM 3996 O O . PRO A 1 499 ? -20.382 30.331 -22.571 1.00 82.19 499 PRO A O 1
ATOM 3999 N N . ARG A 1 500 ? -21.497 29.041 -24.045 1.00 82.56 500 ARG A N 1
ATOM 4000 C CA . ARG A 1 500 ? -21.379 27.821 -23.229 1.00 82.56 500 ARG A CA 1
ATOM 4001 C C . ARG A 1 500 ? -19.962 27.259 -23.235 1.00 82.56 500 ARG A C 1
ATOM 4003 O O . ARG A 1 500 ? -19.498 26.817 -22.190 1.00 82.56 500 ARG A O 1
ATOM 4010 N N . TYR A 1 501 ? -19.230 27.371 -24.346 1.00 85.94 501 TYR A N 1
ATOM 4011 C CA . TYR A 1 501 ? -17.810 27.007 -24.406 1.00 85.94 501 TYR A CA 1
ATOM 4012 C C . TYR A 1 501 ? -16.990 27.742 -23.337 1.00 85.94 501 TYR A C 1
ATOM 4014 O O . TYR A 1 501 ? -16.213 27.135 -22.604 1.00 85.94 501 TYR A O 1
ATOM 4022 N N . LEU A 1 502 ? -17.204 29.055 -23.198 1.00 79.69 502 LEU A N 1
ATOM 4023 C CA . LEU A 1 502 ? -16.487 29.878 -22.221 1.00 79.69 502 LEU A CA 1
ATOM 4024 C C . LEU A 1 502 ? -16.872 29.577 -20.764 1.00 79.69 502 LEU A C 1
ATOM 4026 O O . LEU A 1 502 ? -16.129 29.966 -19.863 1.00 79.69 502 LEU A O 1
ATOM 4030 N N . GLN A 1 503 ? -18.002 28.910 -20.523 1.00 77.88 503 GLN A N 1
ATOM 4031 C CA . GLN A 1 503 ? -18.472 28.513 -19.190 1.00 77.88 503 GLN A CA 1
ATOM 4032 C C . GLN A 1 503 ? -18.169 27.043 -18.859 1.00 77.88 503 GLN A C 1
ATOM 4034 O O . GLN A 1 503 ? -18.162 26.683 -17.686 1.00 77.88 503 GLN A O 1
ATOM 4039 N N . SER A 1 504 ? -17.880 26.209 -19.859 1.00 78.44 504 SER A N 1
ATOM 4040 C CA . SER A 1 504 ? -17.610 24.780 -19.681 1.00 78.44 504 SER A CA 1
ATOM 4041 C C . SER A 1 504 ? -16.226 24.525 -19.092 1.00 78.44 504 SER A C 1
ATOM 4043 O O . SER A 1 504 ? -15.210 24.881 -19.685 1.00 78.44 504 SER A O 1
ATOM 4045 N N . GLU A 1 505 ? -16.167 23.864 -17.934 1.00 63.25 505 GLU A N 1
ATOM 4046 C CA . GLU A 1 505 ? -14.897 23.496 -17.296 1.00 63.25 505 GLU A CA 1
ATOM 4047 C C . GLU A 1 505 ? -14.037 22.583 -18.182 1.00 63.25 505 GLU A C 1
ATOM 4049 O O . GLU A 1 505 ? -12.820 22.765 -18.233 1.00 63.25 505 GLU A O 1
ATOM 4054 N N . ALA A 1 506 ? -14.656 21.666 -18.932 1.00 63.66 506 ALA A N 1
ATOM 4055 C CA . ALA A 1 506 ? -13.963 20.752 -19.841 1.00 63.66 506 ALA A CA 1
ATOM 4056 C C . ALA A 1 506 ? -13.314 21.500 -21.018 1.00 63.66 506 ALA A C 1
ATOM 4058 O O . ALA A 1 506 ? -12.094 21.454 -21.184 1.00 63.66 506 ALA A O 1
ATOM 4059 N N . CYS A 1 507 ? -14.100 22.299 -21.749 1.00 76.25 507 CYS A N 1
ATOM 4060 C CA . CYS A 1 507 ? -13.612 23.107 -22.872 1.00 76.25 507 CYS A CA 1
ATOM 4061 C C . CYS A 1 507 ? -12.510 24.089 -22.434 1.00 76.25 507 CYS A C 1
ATOM 4063 O O . CYS A 1 507 ? -11.507 24.298 -23.121 1.00 76.25 507 CYS A O 1
ATOM 4065 N N . ARG A 1 508 ? -12.669 24.686 -21.245 1.00 80.19 508 ARG A N 1
ATOM 4066 C CA . ARG A 1 508 ? -11.675 25.597 -20.663 1.00 80.19 508 ARG A CA 1
ATOM 4067 C C . ARG A 1 508 ? -10.383 24.865 -20.314 1.00 80.19 508 ARG A C 1
ATOM 4069 O O . ARG A 1 508 ? -9.307 25.402 -20.575 1.00 80.19 508 ARG A O 1
ATOM 4076 N N . LYS A 1 509 ? -10.469 23.659 -19.745 1.00 63.28 509 LYS A N 1
ATOM 4077 C CA . LYS A 1 509 ? -9.295 22.844 -19.408 1.00 63.28 509 LYS A CA 1
ATOM 4078 C C . LYS A 1 509 ? -8.507 22.463 -20.661 1.00 63.28 509 LYS A C 1
ATOM 4080 O O . LYS A 1 509 ? -7.291 22.619 -20.647 1.00 63.28 509 LYS A O 1
ATOM 4085 N N . GLU A 1 510 ? -9.171 22.055 -21.740 1.00 68.38 510 GLU A N 1
ATOM 4086 C CA . GLU A 1 510 ? -8.529 21.739 -23.029 1.00 68.38 510 GLU A CA 1
ATOM 4087 C C . GLU A 1 510 ? -7.729 22.919 -23.583 1.00 68.38 510 GLU A C 1
ATOM 4089 O O . GLU A 1 510 ? -6.541 22.791 -23.893 1.00 68.38 510 GLU A O 1
ATOM 4094 N N . LEU A 1 511 ? -8.357 24.096 -23.659 1.00 74.62 511 LEU A N 1
ATOM 4095 C CA . LEU A 1 511 ? -7.705 25.286 -24.192 1.00 74.62 511 LEU A CA 1
ATOM 4096 C C . LEU A 1 511 ? -6.538 25.746 -23.309 1.00 74.62 511 LEU A C 1
ATOM 4098 O O . LEU A 1 511 ? -5.493 26.130 -23.834 1.00 74.62 511 LEU A O 1
ATOM 4102 N N . LEU A 1 512 ? -6.693 25.705 -21.983 1.00 70.25 512 LEU A N 1
ATOM 4103 C CA . LEU A 1 512 ? -5.634 26.088 -21.044 1.00 70.25 512 LEU A CA 1
ATOM 4104 C C . LEU A 1 512 ? -4.467 25.095 -21.060 1.00 70.25 512 LEU A C 1
ATOM 4106 O O . LEU A 1 512 ? -3.313 25.525 -21.064 1.00 70.25 512 LEU A O 1
ATOM 4110 N N . ALA A 1 513 ? -4.755 23.792 -21.129 1.00 59.84 513 ALA A N 1
ATOM 4111 C CA . ALA A 1 513 ? -3.752 22.735 -21.224 1.00 59.84 513 ALA A CA 1
ATOM 4112 C C . ALA A 1 513 ? -2.977 22.806 -22.544 1.00 59.84 513 ALA A C 1
ATOM 4114 O O . ALA A 1 513 ? -1.756 22.660 -22.555 1.00 59.84 513 ALA A O 1
ATOM 4115 N N . PHE A 1 514 ? -3.646 23.085 -23.665 1.00 68.12 514 PHE A N 1
ATOM 4116 C CA . PHE A 1 514 ? -2.937 23.308 -24.922 1.00 68.12 514 PHE A CA 1
ATOM 4117 C C . PHE A 1 514 ? -2.142 24.621 -24.882 1.00 68.12 514 PHE A C 1
ATOM 4119 O O . PHE A 1 514 ? -0.990 24.657 -25.308 1.00 68.12 514 PHE A O 1
ATOM 4126 N N . HIS A 1 515 ? -2.706 25.699 -24.326 1.00 71.12 515 HIS A N 1
ATOM 4127 C CA . HIS A 1 515 ? -2.033 26.997 -24.245 1.00 71.12 515 HIS A CA 1
ATOM 4128 C C . HIS A 1 515 ? -0.730 26.958 -23.444 1.00 71.12 515 HIS A C 1
ATOM 4130 O O . HIS A 1 515 ? 0.274 27.506 -23.904 1.00 71.12 515 HIS A O 1
ATOM 4136 N N . SER A 1 516 ? -0.720 26.271 -22.300 1.00 59.28 516 SER A N 1
ATOM 4137 C CA . SER A 1 516 ? 0.495 26.091 -21.498 1.00 59.28 516 SER A CA 1
ATOM 4138 C C . SER A 1 516 ? 1.577 25.305 -22.247 1.00 59.28 516 SER A C 1
ATOM 4140 O O . SER A 1 516 ? 2.764 25.566 -22.068 1.00 59.28 516 SER A O 1
ATOM 4142 N N . ARG A 1 517 ? 1.184 24.400 -23.154 1.00 58.59 517 ARG A N 1
ATOM 4143 C CA . ARG A 1 517 ? 2.093 23.547 -23.939 1.00 58.59 517 ARG A CA 1
ATOM 4144 C C . ARG A 1 517 ? 2.681 24.213 -25.185 1.00 58.59 517 ARG A C 1
ATOM 4146 O O . ARG A 1 517 ? 3.658 23.685 -25.721 1.00 58.59 517 ARG A O 1
ATOM 4153 N N . ILE A 1 518 ? 2.107 25.317 -25.677 1.00 59.28 518 ILE A N 1
ATOM 4154 C CA . ILE A 1 518 ? 2.581 25.994 -26.903 1.00 59.28 518 ILE A CA 1
ATOM 4155 C C . ILE A 1 518 ? 3.506 27.187 -26.659 1.00 59.28 518 ILE A C 1
ATOM 4157 O O . ILE A 1 518 ? 4.013 27.764 -27.623 1.00 59.28 518 ILE A O 1
ATOM 4161 N N . ALA A 1 519 ? 3.724 27.588 -25.405 1.00 49.03 519 ALA A N 1
ATOM 4162 C CA . ALA A 1 519 ? 4.645 28.672 -25.085 1.00 49.03 519 ALA A CA 1
ATOM 4163 C C . ALA A 1 519 ? 6.042 28.361 -25.661 1.00 49.03 519 ALA A C 1
ATOM 4165 O O . ALA A 1 519 ? 6.649 27.349 -25.326 1.00 49.03 519 ALA A O 1
ATOM 4166 N N . GLY A 1 520 ? 6.520 29.200 -26.587 1.00 46.78 520 GLY A N 1
ATOM 4167 C CA . GLY A 1 520 ? 7.824 29.033 -27.239 1.00 46.78 520 GLY A CA 1
ATOM 4168 C C . GLY A 1 520 ? 7.902 27.975 -28.350 1.00 46.78 520 GLY A C 1
ATOM 4169 O O . GLY A 1 520 ? 8.979 27.797 -28.909 1.00 46.78 520 GLY A O 1
ATOM 4170 N N . LYS A 1 521 ? 6.801 27.298 -28.720 1.00 58.00 521 LYS A N 1
ATOM 4171 C CA . LYS A 1 521 ? 6.795 26.288 -29.798 1.00 58.00 521 LYS A CA 1
ATOM 4172 C C . LYS A 1 521 ? 6.330 26.894 -31.132 1.00 58.00 521 LYS A C 1
ATOM 4174 O O . LYS A 1 521 ? 5.137 27.168 -31.286 1.00 58.00 521 LYS A O 1
ATOM 4179 N N . PRO A 1 522 ? 7.216 27.094 -32.129 1.00 54.12 522 PRO A N 1
ATOM 4180 C CA . PRO A 1 522 ? 6.849 27.744 -33.390 1.00 54.12 522 PRO A CA 1
ATOM 4181 C C . PRO A 1 522 ? 5.905 26.895 -34.252 1.00 54.12 522 PRO A C 1
ATOM 4183 O O . PRO A 1 522 ? 5.142 27.459 -35.029 1.00 54.12 522 PRO A O 1
ATOM 4186 N N . ASN A 1 523 ? 5.898 25.574 -34.069 1.00 62.06 523 ASN A N 1
ATOM 4187 C CA . ASN A 1 523 ? 5.077 24.609 -34.802 1.00 62.06 523 ASN A CA 1
ATOM 4188 C C . ASN A 1 523 ? 3.726 24.295 -34.135 1.00 62.06 523 ASN A C 1
ATOM 4190 O O . ASN A 1 523 ? 3.049 23.366 -34.571 1.00 62.06 523 ASN A O 1
ATOM 4194 N N . LYS A 1 524 ? 3.330 25.025 -33.081 1.00 74.12 524 LYS A N 1
ATOM 4195 C CA . LYS A 1 524 ? 1.994 24.893 -32.492 1.00 74.12 524 LYS A CA 1
ATOM 4196 C C . LYS A 1 524 ? 1.209 26.204 -32.515 1.00 74.12 524 LYS A C 1
ATOM 4198 O O . LYS A 1 524 ? 1.772 27.290 -32.338 1.00 74.12 524 LYS A O 1
ATOM 4203 N N . ARG A 1 525 ? -0.102 26.125 -32.767 1.00 80.62 525 ARG A N 1
ATOM 4204 C CA . ARG A 1 525 ? -0.976 27.303 -32.941 1.00 80.62 525 ARG A CA 1
ATOM 4205 C C . ARG A 1 525 ? -2.337 27.118 -32.259 1.00 80.62 525 ARG A C 1
ATOM 4207 O O . ARG A 1 525 ? -2.907 26.033 -32.269 1.00 80.62 525 ARG A O 1
ATOM 4214 N N . ILE A 1 526 ? -2.861 28.201 -31.679 1.00 85.31 526 ILE A N 1
ATOM 4215 C CA . ILE A 1 526 ? -4.261 28.317 -31.235 1.00 85.31 526 ILE A CA 1
ATOM 4216 C C . ILE A 1 526 ? -4.969 29.221 -32.236 1.00 85.31 526 ILE A C 1
ATOM 4218 O O . ILE A 1 526 ? -4.527 30.356 -32.430 1.00 85.31 526 ILE A O 1
ATOM 4222 N N . MET A 1 527 ? -6.057 28.737 -32.831 1.00 86.56 527 MET A N 1
ATOM 4223 C CA . MET A 1 527 ? -6.845 29.481 -33.816 1.00 86.56 527 MET A CA 1
ATOM 4224 C C . MET A 1 527 ? -8.323 29.483 -33.417 1.00 86.56 527 MET A C 1
ATOM 4226 O O . MET A 1 527 ? -9.059 28.580 -33.810 1.00 86.56 527 MET A O 1
ATOM 4230 N N . PRO A 1 528 ? -8.779 30.457 -32.609 1.00 87.69 528 PRO A N 1
ATOM 4231 C CA . PRO A 1 528 ? -10.157 30.468 -32.142 1.00 87.69 528 PRO A CA 1
ATOM 4232 C C . PRO A 1 528 ? -11.155 30.671 -33.278 1.00 87.69 528 PRO A C 1
ATOM 4234 O O . PRO A 1 528 ? -11.054 31.634 -34.039 1.00 87.69 528 PRO A O 1
ATOM 4237 N N . LEU A 1 529 ? -12.137 29.775 -33.358 1.00 87.62 529 LEU A N 1
ATOM 4238 C CA . LEU A 1 529 ? -13.274 29.861 -34.263 1.00 87.62 529 LEU A CA 1
ATOM 4239 C C . LEU A 1 529 ? -14.434 30.524 -33.525 1.00 87.62 529 LEU A C 1
ATOM 4241 O O . LEU A 1 529 ? -15.039 29.924 -32.645 1.00 87.62 529 LEU A O 1
ATOM 4245 N N . ILE A 1 530 ? -14.756 31.766 -33.872 1.00 84.06 530 ILE A N 1
ATOM 4246 C CA . ILE A 1 530 ? -15.869 32.484 -33.247 1.00 84.06 530 ILE A CA 1
ATOM 4247 C C . ILE A 1 530 ? -17.165 32.068 -33.939 1.00 84.06 530 ILE A C 1
ATOM 4249 O O . ILE A 1 530 ? -17.383 32.389 -35.116 1.00 84.06 530 ILE A O 1
ATOM 4253 N N . VAL A 1 531 ? -17.997 31.326 -33.205 1.00 79.88 531 VAL A N 1
ATOM 4254 C CA . VAL A 1 531 ? -19.283 30.777 -33.673 1.00 79.88 531 VAL A CA 1
ATOM 4255 C C . VAL A 1 531 ? -20.443 31.730 -33.379 1.00 79.88 531 VAL A C 1
ATOM 4257 O O . VAL A 1 531 ? -21.389 31.824 -34.155 1.00 79.88 531 VAL A O 1
ATOM 4260 N N . GLN A 1 532 ? -20.347 32.504 -32.297 1.00 72.75 532 GLN A N 1
ATOM 4261 C CA . GLN A 1 532 ? -21.319 33.537 -31.934 1.00 72.75 532 GLN A CA 1
ATOM 4262 C C . GLN A 1 532 ? -20.601 34.804 -31.450 1.00 72.75 532 GLN A C 1
ATOM 4264 O O . GLN A 1 532 ? -19.504 34.717 -30.901 1.00 72.75 532 GLN A O 1
ATOM 4269 N N . SER A 1 533 ? -21.210 35.983 -31.650 1.00 64.25 533 SER A N 1
ATOM 4270 C CA . SER A 1 533 ? -20.628 37.257 -31.202 1.00 64.25 533 SER A CA 1
ATOM 4271 C C . SER A 1 533 ? -20.347 37.259 -29.698 1.00 64.25 533 SER A C 1
ATOM 4273 O O . SER A 1 533 ? -21.173 36.847 -28.884 1.00 64.25 533 SER A O 1
ATOM 4275 N N . ILE A 1 534 ? -19.160 37.748 -29.354 1.00 61.31 534 ILE A N 1
ATOM 4276 C CA . ILE A 1 534 ? -18.598 37.757 -28.002 1.00 61.31 534 ILE A CA 1
ATOM 4277 C C . ILE A 1 534 ? -18.882 39.088 -27.274 1.00 61.31 534 ILE A C 1
ATOM 4279 O O . ILE A 1 534 ? -18.841 39.158 -26.046 1.00 61.31 534 ILE A O 1
ATOM 4283 N N . GLU A 1 535 ? -19.214 40.144 -28.018 1.00 56.16 535 GLU A N 1
ATOM 4284 C CA . GLU A 1 535 ? -19.267 41.534 -27.538 1.00 56.16 535 GLU A CA 1
ATOM 4285 C C . GLU A 1 535 ? -20.450 41.832 -26.592 1.00 56.16 535 GLU A C 1
ATOM 4287 O O . GLU A 1 535 ? -20.431 42.834 -25.879 1.00 56.16 535 GLU A O 1
ATOM 4292 N N . GLU A 1 536 ? -21.447 40.945 -26.515 1.00 48.47 536 GLU A N 1
ATOM 4293 C CA . GLU A 1 536 ? -22.664 41.119 -25.702 1.00 48.47 536 GLU A CA 1
ATOM 4294 C C . GLU A 1 536 ? -22.629 40.378 -24.346 1.00 48.47 536 GLU A C 1
ATOM 4296 O O . GLU A 1 536 ? -23.591 40.428 -23.575 1.00 48.47 536 GLU A O 1
ATOM 4301 N N . MET A 1 537 ? -21.529 39.693 -24.005 1.00 58.34 537 MET A N 1
ATOM 4302 C CA . MET A 1 537 ? -21.460 38.863 -22.793 1.00 58.34 537 MET A CA 1
ATOM 4303 C C . MET A 1 537 ? -21.158 39.684 -21.525 1.00 58.34 537 MET A C 1
ATOM 4305 O O . MET A 1 537 ? -20.022 40.078 -21.275 1.00 58.34 537 MET A O 1
ATOM 4309 N N . GLN A 1 538 ? -22.170 39.900 -20.676 1.00 50.81 538 GLN A N 1
ATOM 4310 C CA . GLN A 1 538 ? -22.058 40.708 -19.445 1.00 50.81 538 GLN A CA 1
ATOM 4311 C C . GLN A 1 538 ? -21.438 39.970 -18.234 1.00 50.81 538 GLN A C 1
ATOM 4313 O O . GLN A 1 538 ? -21.087 40.617 -17.250 1.00 50.81 538 GLN A O 1
ATOM 4318 N N . ASN A 1 539 ? -21.260 38.642 -18.300 1.00 54.38 539 ASN A N 1
ATOM 4319 C CA . ASN A 1 539 ? -20.956 37.792 -17.133 1.00 54.38 539 ASN A CA 1
ATOM 4320 C C . ASN A 1 539 ? -19.560 37.135 -17.126 1.00 54.38 539 ASN A C 1
ATOM 4322 O O . ASN A 1 539 ? -19.296 36.292 -16.272 1.00 54.38 539 ASN A O 1
ATOM 4326 N N . ILE A 1 540 ? -18.655 37.497 -18.041 1.00 60.53 540 ILE A N 1
ATOM 4327 C CA . ILE A 1 540 ? -17.280 36.968 -18.054 1.00 60.53 540 ILE A CA 1
ATOM 4328 C C . ILE A 1 540 ? -16.311 38.082 -17.662 1.00 60.53 540 ILE A C 1
ATOM 4330 O O . ILE A 1 540 ? -16.270 39.150 -18.273 1.00 60.53 540 ILE A O 1
ATOM 4334 N N . SER A 1 541 ? -15.522 37.838 -16.615 1.00 60.66 541 SER A N 1
ATOM 4335 C CA . SER A 1 541 ? -14.501 38.785 -16.166 1.00 60.66 541 SER A CA 1
ATOM 4336 C C . SER A 1 541 ? -13.442 38.977 -17.252 1.00 60.66 541 SER A C 1
ATOM 4338 O O . SER A 1 541 ? -12.858 38.009 -17.726 1.00 60.66 541 SER A O 1
ATOM 4340 N N . ARG A 1 542 ? -13.086 40.229 -17.577 1.00 60.91 542 ARG A N 1
ATOM 4341 C CA . ARG A 1 542 ? -11.956 40.543 -18.484 1.00 60.91 542 ARG A CA 1
ATOM 4342 C C . ARG A 1 542 ? -10.606 39.997 -17.984 1.00 60.91 542 ARG A C 1
ATOM 4344 O O . ARG A 1 542 ? -9.624 39.991 -18.723 1.00 60.91 542 ARG A O 1
ATOM 4351 N N . GLY A 1 543 ? -10.541 39.573 -16.719 1.00 58.56 543 GLY A N 1
ATOM 4352 C CA . GLY A 1 543 ? -9.387 38.908 -16.121 1.00 58.56 543 GLY A CA 1
ATOM 4353 C C . GLY A 1 543 ? -9.260 37.420 -16.458 1.00 58.56 543 GLY A C 1
ATOM 4354 O O . GLY A 1 543 ? -8.187 36.868 -16.215 1.00 58.56 543 GLY A O 1
ATOM 4355 N N . ASP A 1 544 ? -10.307 36.804 -17.013 1.00 74.25 544 ASP A N 1
ATOM 4356 C CA . ASP A 1 544 ? -10.402 35.368 -17.271 1.00 74.25 544 ASP A CA 1
ATOM 4357 C C . ASP A 1 544 ? -9.315 34.881 -18.258 1.00 74.25 544 ASP A C 1
ATOM 4359 O O . ASP A 1 544 ? -9.099 35.506 -19.302 1.00 74.25 544 ASP A O 1
ATOM 4363 N N . PRO A 1 545 ? -8.590 33.795 -17.937 1.00 67.31 545 PRO A N 1
ATOM 4364 C CA . PRO A 1 545 ? -7.459 33.338 -18.738 1.00 67.31 545 PRO A CA 1
ATOM 4365 C C . PRO A 1 545 ? -7.881 32.784 -20.104 1.00 67.31 545 PRO A C 1
ATOM 4367 O O . PRO A 1 545 ? -7.205 33.057 -21.093 1.00 67.31 545 PRO A O 1
ATOM 4370 N N . VAL A 1 546 ? -9.019 32.090 -20.198 1.00 76.38 546 VAL A N 1
ATOM 4371 C CA . VAL A 1 546 ? -9.558 31.596 -21.475 1.00 76.38 546 VAL A CA 1
ATOM 4372 C C . VAL A 1 546 ? -10.013 32.767 -22.336 1.00 76.38 546 VAL A C 1
ATOM 4374 O O . VAL A 1 546 ? -9.667 32.830 -23.516 1.00 76.38 546 VAL A O 1
ATOM 4377 N N . TRP A 1 547 ? -10.685 33.749 -21.729 1.00 77.44 547 TRP A N 1
ATOM 4378 C CA . TRP A 1 547 ? -11.042 34.990 -22.412 1.00 77.44 547 TRP A CA 1
ATOM 4379 C C . TRP A 1 547 ? -9.816 35.708 -22.973 1.00 77.44 547 TRP A C 1
ATOM 4381 O O . TRP A 1 547 ? -9.826 36.110 -24.128 1.00 77.44 547 TRP A O 1
ATOM 4391 N N . LYS A 1 548 ? -8.734 35.845 -22.197 1.00 76.25 548 LYS A N 1
ATOM 4392 C CA . LYS A 1 548 ? -7.491 36.488 -22.658 1.00 76.25 548 LYS A CA 1
ATOM 4393 C C . LYS A 1 548 ? -6.811 35.721 -23.789 1.00 76.25 548 LYS A C 1
ATOM 4395 O O . LYS A 1 548 ? -6.317 36.355 -24.717 1.00 76.25 548 LYS A O 1
ATOM 4400 N N . ILE A 1 549 ? -6.789 34.388 -23.724 1.00 76.25 549 ILE A N 1
ATOM 4401 C CA . ILE A 1 549 ? -6.205 33.537 -24.772 1.00 76.25 549 ILE A CA 1
ATOM 4402 C C . ILE A 1 549 ? -6.984 33.691 -26.066 1.00 76.25 549 ILE A C 1
ATOM 4404 O O . ILE A 1 549 ? -6.383 33.971 -27.099 1.00 76.25 549 ILE A O 1
ATOM 4408 N N . VAL A 1 550 ? -8.309 33.551 -26.002 1.00 76.81 550 VAL A N 1
ATOM 4409 C CA . VAL A 1 550 ? -9.178 33.789 -27.154 1.00 76.81 550 VAL A CA 1
ATOM 4410 C C . VAL A 1 550 ? -8.946 35.215 -27.647 1.00 76.81 550 VAL A C 1
ATOM 4412 O O . VAL A 1 550 ? -8.661 35.394 -28.825 1.00 76.81 550 VAL A O 1
ATOM 4415 N N . HIS A 1 551 ? -8.923 36.205 -26.744 1.00 72.56 551 HIS A N 1
ATOM 4416 C CA . HIS A 1 551 ? -8.902 37.608 -27.135 1.00 72.56 551 HIS A CA 1
ATOM 4417 C C . HIS A 1 551 ? -7.581 38.068 -27.808 1.00 72.56 551 HIS A C 1
ATOM 4419 O O . HIS A 1 551 ? -7.528 39.045 -28.562 1.00 72.56 551 HIS A O 1
ATOM 4425 N N . ALA A 1 552 ? -6.475 37.399 -27.476 1.00 69.00 552 ALA A N 1
ATOM 4426 C CA . ALA A 1 552 ? -5.124 37.766 -27.898 1.00 69.00 552 ALA A CA 1
ATOM 4427 C C . ALA A 1 552 ? -4.663 37.076 -29.194 1.00 69.00 552 ALA A C 1
ATOM 4429 O O . ALA A 1 552 ? -3.541 37.323 -29.646 1.00 69.00 552 ALA A O 1
ATOM 4430 N N . LYS A 1 553 ? -5.472 36.182 -29.776 1.00 74.62 553 LYS A N 1
ATOM 4431 C CA . LYS A 1 553 ? -5.110 35.391 -30.964 1.00 74.62 553 LYS A CA 1
ATOM 4432 C C . LYS A 1 553 ? -5.901 35.837 -32.192 1.00 74.62 553 LYS A C 1
ATOM 4434 O O . LYS A 1 553 ? -6.955 36.450 -32.079 1.00 74.62 553 LYS A O 1
ATOM 4439 N N . GLN A 1 554 ? -5.367 35.556 -33.383 1.00 62.44 554 GLN A N 1
ATOM 4440 C CA . GLN A 1 554 ? -6.099 35.785 -34.630 1.00 62.44 554 GLN A CA 1
ATOM 4441 C C . GLN A 1 554 ? -7.306 34.846 -34.697 1.00 62.44 554 GLN A C 1
ATOM 4443 O O . GLN A 1 554 ? -7.165 33.646 -34.468 1.00 62.44 554 GLN A O 1
ATOM 4448 N N . TYR A 1 555 ? -8.475 35.394 -35.025 1.00 69.44 555 TYR A N 1
ATOM 4449 C CA . TYR A 1 555 ? -9.723 34.639 -35.048 1.00 69.44 555 TYR A CA 1
ATOM 4450 C C . TYR A 1 555 ? -10.112 34.193 -36.440 1.00 69.44 555 TYR A C 1
ATOM 4452 O O . TYR A 1 555 ? -10.039 34.947 -37.413 1.00 69.44 555 TYR A O 1
ATOM 4460 N N . LEU A 1 556 ? -10.682 33.003 -36.475 1.00 67.81 556 LEU A N 1
ATOM 4461 C CA . LEU A 1 556 ? -11.505 32.528 -37.560 1.00 67.81 556 LEU A CA 1
ATOM 4462 C C . LEU A 1 556 ? -12.947 32.950 -37.270 1.00 67.81 556 LEU A C 1
ATOM 4464 O O . LEU A 1 556 ? -13.605 32.432 -36.373 1.00 67.81 556 LEU A O 1
ATOM 4468 N N . LEU A 1 557 ? -13.452 33.937 -38.003 1.00 65.94 557 LEU A N 1
ATOM 4469 C CA . LEU A 1 557 ? -14.856 34.325 -37.892 1.00 65.94 557 LEU A CA 1
ATOM 4470 C C . LEU A 1 557 ? -15.679 33.366 -38.740 1.00 65.94 557 LEU A C 1
ATOM 4472 O O . LEU A 1 557 ? -15.490 33.343 -39.956 1.00 65.94 557 LEU A O 1
ATOM 4476 N N . SER A 1 558 ? -16.604 32.624 -38.133 1.00 63.88 558 SER A N 1
ATOM 4477 C CA . SER A 1 558 ? -17.554 31.781 -38.873 1.00 63.88 558 SER A CA 1
ATOM 4478 C C . SER A 1 558 ? -18.862 32.517 -39.202 1.00 63.88 558 SER A C 1
ATOM 4480 O O . SER A 1 558 ? -19.460 32.261 -40.243 1.00 63.88 558 SER A O 1
ATOM 4482 N N . GLY A 1 559 ? -19.221 33.539 -38.415 1.00 64.62 559 GLY A N 1
ATOM 4483 C CA . GLY A 1 559 ? -20.537 34.184 -38.484 1.00 64.62 559 GLY A CA 1
ATOM 4484 C C . GLY A 1 559 ? -21.595 33.356 -37.748 1.00 64.62 559 GLY A C 1
ATOM 4485 O O . GLY A 1 559 ? -21.306 32.253 -37.299 1.00 64.62 559 GLY A O 1
ATOM 4486 N N . ASP A 1 560 ? -22.815 33.877 -37.599 1.00 71.00 560 ASP A N 1
ATOM 4487 C CA . ASP A 1 560 ? -23.886 33.115 -36.947 1.00 71.00 560 ASP A CA 1
ATOM 4488 C C . ASP A 1 560 ? -24.321 31.950 -37.847 1.00 71.00 560 ASP A C 1
ATOM 4490 O O . ASP A 1 560 ? -25.052 32.140 -38.822 1.00 71.00 560 ASP A O 1
ATOM 4494 N N . LEU A 1 561 ? -23.860 30.741 -37.515 1.00 72.44 561 LEU A N 1
ATOM 4495 C CA . LEU A 1 561 ? -24.088 29.529 -38.306 1.00 72.44 561 LEU A CA 1
ATOM 4496 C C . LEU A 1 561 ? -25.574 29.191 -38.497 1.00 72.44 561 LEU A C 1
ATOM 4498 O O . LEU A 1 561 ? -25.907 28.456 -39.423 1.00 72.44 561 LEU A O 1
ATOM 4502 N N . ARG A 1 562 ? -26.469 29.760 -37.678 1.00 71.69 562 ARG A N 1
ATOM 4503 C CA . ARG A 1 562 ? -27.927 29.589 -37.789 1.00 71.69 562 ARG A CA 1
ATOM 4504 C C . ARG A 1 562 ? -28.534 30.361 -38.959 1.00 71.69 562 ARG A C 1
ATOM 4506 O O . ARG A 1 562 ? -29.642 30.049 -39.382 1.00 71.69 562 ARG A O 1
ATOM 4513 N N . LEU A 1 563 ? -27.843 31.397 -39.436 1.00 71.31 563 LEU A N 1
ATOM 4514 C CA . LEU A 1 563 ? -28.378 32.383 -40.379 1.00 71.31 563 LEU A CA 1
ATOM 4515 C C . LEU A 1 563 ? -27.724 32.321 -41.764 1.00 71.31 563 LEU A C 1
ATOM 4517 O O . LEU A 1 563 ? -28.126 33.068 -42.653 1.00 71.31 563 LEU A O 1
ATOM 4521 N N . LEU A 1 564 ? -26.728 31.454 -41.963 1.00 77.06 564 LEU A N 1
ATOM 4522 C CA . LEU A 1 564 ? -26.010 31.352 -43.232 1.00 77.06 564 LEU A CA 1
ATOM 4523 C C . LEU A 1 564 ? -26.813 30.555 -44.265 1.00 77.06 564 LEU A C 1
ATOM 4525 O O . LEU A 1 564 ? -27.174 29.400 -44.037 1.00 77.06 564 LEU A O 1
ATOM 4529 N N . SER A 1 565 ? -27.022 31.135 -45.447 1.00 79.06 565 SER A N 1
ATOM 4530 C CA . SER A 1 565 ? -27.474 30.371 -46.614 1.00 79.06 565 SER A CA 1
ATOM 4531 C C . SER A 1 565 ? -26.396 29.389 -47.096 1.00 79.06 565 SER A C 1
ATOM 4533 O O . SER A 1 565 ? -25.215 29.513 -46.766 1.00 79.06 565 SER A O 1
ATOM 4535 N N . VAL A 1 566 ? -26.780 28.416 -47.930 1.00 74.38 566 VAL A N 1
ATOM 4536 C CA . VAL A 1 566 ? -25.854 27.409 -48.490 1.00 74.38 566 VAL A CA 1
ATOM 4537 C C . VAL A 1 566 ? -24.687 28.063 -49.245 1.00 74.38 566 VAL A C 1
ATOM 4539 O O . VAL A 1 566 ? -23.533 27.664 -49.073 1.00 74.38 566 VAL A O 1
ATOM 4542 N N . ASP A 1 567 ? -24.962 29.108 -50.030 1.00 74.19 567 ASP A N 1
ATOM 4543 C CA . ASP A 1 567 ? -23.932 29.836 -50.778 1.00 74.19 567 ASP A CA 1
ATOM 4544 C C . ASP A 1 567 ? -23.018 30.660 -49.860 1.00 74.19 567 ASP A C 1
ATOM 4546 O O . ASP A 1 567 ? -21.813 30.762 -50.104 1.00 74.19 567 ASP A O 1
ATOM 4550 N N . GLU A 1 568 ? -23.559 31.232 -48.783 1.00 77.88 568 GLU A N 1
ATOM 4551 C CA . GLU A 1 568 ? -22.770 31.958 -47.783 1.00 77.88 568 GLU A CA 1
ATOM 4552 C C . GLU A 1 568 ? -21.884 31.015 -46.970 1.00 77.88 568 GLU A C 1
ATOM 4554 O O . GLU A 1 568 ? -20.710 31.321 -46.760 1.00 77.88 568 GLU A O 1
ATOM 4559 N N . ARG A 1 569 ? -22.395 29.836 -46.598 1.00 78.88 569 ARG A N 1
ATOM 4560 C CA . ARG A 1 569 ? -21.617 28.788 -45.929 1.00 78.88 569 ARG A CA 1
ATOM 4561 C C . ARG A 1 569 ? -20.463 28.313 -46.809 1.00 78.88 569 ARG A C 1
ATOM 4563 O O . ARG A 1 569 ? -19.334 28.255 -46.332 1.00 78.88 569 ARG A O 1
ATOM 4570 N N . ARG A 1 570 ? -20.701 28.064 -48.103 1.00 78.38 570 ARG A N 1
ATOM 4571 C CA . ARG A 1 570 ? -19.634 27.679 -49.046 1.00 78.38 570 ARG A CA 1
ATOM 4572 C C . ARG A 1 570 ? -18.563 28.765 -49.170 1.00 78.38 570 ARG A C 1
ATOM 4574 O O . ARG A 1 570 ? -17.375 28.467 -49.088 1.00 78.38 570 ARG A O 1
ATOM 4581 N N . LYS A 1 571 ? -18.962 30.037 -49.296 1.00 80.88 571 LYS A N 1
ATOM 4582 C CA . LYS A 1 571 ? -18.011 31.166 -49.279 1.00 80.88 571 LYS A CA 1
ATOM 4583 C C . LYS A 1 571 ? -17.212 31.212 -47.977 1.00 80.88 571 LYS A C 1
ATOM 4585 O O . LYS A 1 571 ? -16.032 31.556 -48.002 1.00 80.88 571 LYS A O 1
ATOM 4590 N N . LYS A 1 572 ? -17.835 30.857 -46.853 1.00 82.12 572 LYS A N 1
ATOM 4591 C CA . LYS A 1 572 ? -17.190 30.855 -45.542 1.00 82.12 572 LYS A CA 1
ATOM 4592 C C . LYS A 1 572 ? -16.176 29.733 -45.377 1.00 82.12 572 LYS A C 1
ATOM 4594 O O . LYS A 1 572 ? -15.086 30.002 -44.890 1.00 82.12 572 LYS A O 1
ATOM 4599 N N . VAL A 1 573 ? -16.488 28.530 -45.854 1.00 85.12 573 VAL A N 1
ATOM 4600 C CA . VAL A 1 573 ? -15.546 27.400 -45.912 1.00 85.12 573 VAL A CA 1
ATOM 4601 C C . VAL A 1 573 ? -14.299 27.779 -46.713 1.00 85.12 573 VAL A C 1
ATOM 4603 O O . VAL A 1 573 ? -13.186 27.602 -46.223 1.00 85.12 573 VAL A O 1
ATOM 4606 N N . ILE A 1 574 ? -14.470 28.406 -47.882 1.00 82.50 574 ILE A N 1
ATOM 4607 C CA . ILE A 1 574 ? -13.345 28.885 -48.701 1.00 82.50 574 ILE A CA 1
ATOM 4608 C C . ILE A 1 574 ? -12.521 29.931 -47.934 1.00 82.50 574 ILE A C 1
ATOM 4610 O O . ILE A 1 574 ? -11.303 29.815 -47.865 1.00 82.50 574 ILE A O 1
ATOM 4614 N N . GLN A 1 575 ? -13.167 30.918 -47.300 1.00 82.00 575 GLN A N 1
ATOM 4615 C CA . GLN A 1 575 ? -12.472 31.947 -46.510 1.00 82.00 575 GLN A CA 1
ATOM 4616 C C . GLN A 1 575 ? -11.677 31.366 -45.333 1.00 82.00 575 GLN A C 1
ATOM 4618 O O . GLN A 1 575 ? -10.533 31.760 -45.115 1.00 82.00 575 GLN A O 1
ATOM 4623 N N . LEU A 1 576 ? -12.279 30.449 -44.572 1.00 84.19 576 LEU A N 1
ATOM 4624 C CA . LEU A 1 576 ? -11.635 29.785 -43.438 1.00 84.19 576 LEU A CA 1
ATOM 4625 C C . LEU A 1 576 ? -10.444 28.943 -43.903 1.00 84.19 576 LEU A C 1
ATOM 4627 O O . LEU A 1 576 ? -9.374 29.009 -43.303 1.00 84.19 576 LEU A O 1
ATOM 4631 N N . THR A 1 577 ? -10.605 28.229 -45.017 1.00 86.25 577 THR A N 1
ATOM 4632 C CA . THR A 1 577 ? -9.538 27.430 -45.628 1.00 86.25 577 THR A CA 1
ATOM 4633 C C . THR A 1 577 ? -8.378 28.312 -46.087 1.00 86.25 577 THR A C 1
ATOM 4635 O O . THR A 1 577 ? -7.231 28.049 -45.730 1.00 86.25 577 THR A O 1
ATOM 4638 N N . SER A 1 578 ? -8.654 29.416 -46.790 1.00 81.56 578 SER A N 1
ATOM 4639 C CA . SER A 1 578 ? -7.617 30.363 -47.221 1.00 81.56 578 SER A CA 1
ATOM 4640 C C . SER A 1 578 ? -6.880 31.029 -46.053 1.00 81.56 578 SER A C 1
ATOM 4642 O O . SER A 1 578 ? -5.716 31.388 -46.205 1.00 81.56 578 SER A O 1
ATOM 4644 N N . ALA A 1 579 ? -7.524 31.187 -44.891 1.00 80.50 579 ALA A N 1
ATOM 4645 C CA . ALA A 1 579 ? -6.869 31.678 -43.677 1.00 80.50 579 ALA A CA 1
ATOM 4646 C C . ALA A 1 579 ? -6.004 30.605 -42.989 1.00 80.50 579 ALA A C 1
ATOM 4648 O O . ALA A 1 579 ? -5.020 30.939 -42.331 1.00 80.50 579 ALA A O 1
ATOM 4649 N N . LEU A 1 580 ? -6.356 29.327 -43.145 1.00 81.94 580 LEU A N 1
ATOM 4650 C CA . LEU A 1 580 ? -5.671 28.198 -42.519 1.00 81.94 580 LEU A CA 1
ATOM 4651 C C . LEU A 1 580 ? -4.421 27.749 -43.298 1.00 81.94 580 LEU A C 1
ATOM 4653 O O . LEU A 1 580 ? -3.415 27.398 -42.684 1.00 81.94 580 LEU A O 1
ATOM 4657 N N . ILE A 1 581 ? -4.459 27.808 -44.636 1.00 83.62 581 ILE A N 1
ATOM 4658 C CA . ILE A 1 581 ? -3.340 27.432 -45.522 1.00 83.62 581 ILE A CA 1
ATOM 4659 C C . ILE A 1 581 ? -2.004 28.085 -45.128 1.00 83.62 581 ILE A C 1
ATOM 4661 O O . ILE A 1 581 ? -1.064 27.337 -44.866 1.00 83.62 581 ILE A O 1
ATOM 4665 N N . PRO A 1 582 ? -1.881 29.423 -45.013 1.00 79.06 582 PRO A N 1
ATOM 4666 C CA . PRO A 1 582 ? -0.591 30.047 -44.718 1.00 79.06 582 PRO A CA 1
ATOM 4667 C C . PRO A 1 582 ? -0.052 29.664 -43.335 1.00 79.06 582 PRO A C 1
ATOM 4669 O O . PRO A 1 582 ? 1.155 29.524 -43.174 1.00 79.06 582 PRO A O 1
ATOM 4672 N N . VAL A 1 583 ? -0.930 29.432 -42.352 1.00 78.31 583 VAL A N 1
ATOM 4673 C CA . VAL A 1 583 ? -0.529 28.993 -41.004 1.00 78.31 583 VAL A CA 1
ATOM 4674 C C . VAL A 1 583 ? 0.061 27.585 -41.050 1.00 78.31 583 VAL A C 1
ATOM 4676 O O . VAL A 1 583 ? 1.090 27.317 -40.434 1.00 78.31 583 VAL A O 1
ATOM 4679 N N . ILE A 1 584 ? -0.566 26.687 -41.809 1.00 77.75 584 ILE A N 1
ATOM 4680 C CA . ILE A 1 584 ? -0.092 25.312 -41.980 1.00 77.75 584 ILE A CA 1
ATOM 4681 C C . ILE A 1 584 ? 1.199 25.270 -42.813 1.00 77.75 584 ILE A C 1
ATOM 4683 O O . ILE A 1 584 ? 2.112 24.510 -42.495 1.00 77.75 584 ILE A O 1
ATOM 4687 N N . GLU A 1 585 ? 1.317 26.096 -43.852 1.00 75.62 585 GLU A N 1
ATOM 4688 C CA . GLU A 1 585 ? 2.538 26.193 -44.661 1.00 75.62 585 GLU A CA 1
ATOM 4689 C C . GLU A 1 585 ? 3.717 26.776 -43.876 1.00 75.62 585 GLU A C 1
ATOM 4691 O O . GLU A 1 585 ? 4.826 26.255 -43.980 1.00 75.62 585 GLU A O 1
ATOM 4696 N N . GLU A 1 586 ? 3.483 27.785 -43.033 1.00 70.00 586 GLU A N 1
ATOM 4697 C CA . GLU A 1 586 ? 4.485 28.315 -42.100 1.00 70.00 586 GLU A CA 1
ATOM 4698 C C . GLU A 1 586 ? 4.951 27.233 -41.116 1.00 70.00 586 GLU A C 1
ATOM 4700 O O . GLU A 1 586 ? 6.147 27.098 -40.856 1.00 70.00 586 GLU A O 1
ATOM 4705 N N . MET A 1 587 ? 4.027 26.410 -40.611 1.00 68.44 587 MET A N 1
ATOM 4706 C CA . MET A 1 587 ? 4.359 25.284 -39.736 1.00 68.44 587 MET A CA 1
ATOM 4707 C C . MET A 1 587 ? 5.209 24.231 -40.453 1.00 68.44 587 MET A C 1
ATOM 4709 O O . MET A 1 587 ? 6.190 23.754 -39.882 1.00 68.44 587 MET A O 1
ATOM 4713 N N . TYR A 1 588 ? 4.896 23.913 -41.711 1.00 66.25 588 TYR A N 1
ATOM 4714 C CA . TYR A 1 588 ? 5.727 23.018 -42.518 1.00 66.25 588 TYR A CA 1
ATOM 4715 C C . TYR A 1 588 ? 7.107 23.609 -42.818 1.00 66.25 588 TYR A C 1
ATOM 4717 O O . TYR A 1 588 ? 8.098 22.886 -42.749 1.00 66.25 588 TYR A O 1
ATOM 4725 N N . ALA A 1 589 ? 7.199 24.912 -43.090 1.00 61.12 589 ALA A N 1
ATOM 4726 C CA . ALA A 1 589 ? 8.472 25.594 -43.312 1.00 61.12 589 ALA A CA 1
ATOM 4727 C C . ALA A 1 589 ? 9.335 25.650 -42.036 1.00 61.12 589 ALA A C 1
ATOM 4729 O O . ALA A 1 589 ? 10.542 25.419 -42.094 1.00 61.12 589 ALA A O 1
ATOM 4730 N N . ALA A 1 590 ? 8.726 25.882 -40.869 1.00 55.88 590 ALA A N 1
ATOM 4731 C CA . ALA A 1 590 ? 9.416 25.845 -39.581 1.00 55.88 590 ALA A CA 1
ATOM 4732 C C . ALA A 1 590 ? 9.939 24.433 -39.261 1.00 55.88 590 ALA A C 1
ATOM 4734 O O . ALA A 1 590 ? 11.080 24.290 -38.826 1.00 55.88 590 ALA A O 1
ATOM 4735 N N . SER A 1 591 ? 9.164 23.386 -39.558 1.00 52.28 591 SER A N 1
ATOM 4736 C CA . SER A 1 591 ? 9.629 21.995 -39.466 1.00 52.28 591 SER A CA 1
ATOM 4737 C C . SER A 1 591 ? 10.727 21.660 -40.486 1.00 52.28 591 SER A C 1
ATOM 4739 O O . SER A 1 591 ? 11.623 20.885 -40.167 1.00 52.28 591 SER A O 1
ATOM 4741 N N . ALA A 1 592 ? 10.725 22.280 -41.670 1.00 47.62 592 ALA A N 1
ATOM 4742 C CA . ALA A 1 592 ? 11.787 22.124 -42.668 1.00 47.62 592 ALA A CA 1
ATOM 4743 C C . ALA A 1 592 ? 13.098 22.842 -42.283 1.00 47.62 592 ALA A C 1
ATOM 4745 O O . ALA A 1 592 ? 14.174 22.340 -42.594 1.00 47.62 592 ALA A O 1
ATOM 4746 N N . SER A 1 593 ? 13.047 23.958 -41.545 1.00 41.94 593 SER A N 1
ATOM 4747 C CA . SER A 1 593 ? 14.261 24.610 -41.013 1.00 41.94 593 SER A CA 1
ATOM 4748 C C . SER A 1 593 ? 14.991 23.769 -39.952 1.00 41.94 593 SER A C 1
ATOM 4750 O O . SER A 1 593 ? 16.211 23.850 -39.831 1.00 41.94 593 SER A O 1
ATOM 4752 N N . ALA A 1 594 ? 14.283 22.881 -39.240 1.00 43.22 594 ALA A N 1
ATOM 4753 C CA . ALA A 1 594 ? 14.912 21.871 -38.383 1.00 43.22 594 ALA A CA 1
ATOM 4754 C C . ALA A 1 594 ? 15.645 20.789 -39.210 1.00 43.22 594 ALA A C 1
ATOM 4756 O O . ALA A 1 594 ? 16.656 20.252 -38.763 1.00 43.22 594 ALA A O 1
ATOM 4757 N N . SER A 1 595 ? 15.202 20.533 -40.449 1.00 38.81 595 SER A N 1
ATOM 4758 C CA . SER A 1 595 ? 15.894 19.659 -41.408 1.00 38.81 595 SER A CA 1
ATOM 4759 C C . SER A 1 595 ? 17.142 20.284 -42.054 1.00 38.81 595 SER A C 1
ATOM 4761 O O . SER A 1 595 ? 17.968 19.536 -42.572 1.00 38.81 595 SER A O 1
ATOM 4763 N N . GLU A 1 596 ? 17.360 21.604 -42.006 1.00 38.78 596 GLU A N 1
ATOM 4764 C CA . GLU A 1 596 ? 18.628 22.198 -42.482 1.00 38.78 596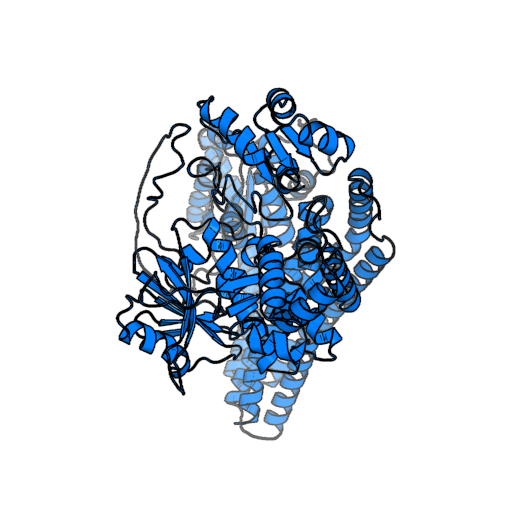 GLU A CA 1
ATOM 4765 C C . GLU A 1 596 ? 19.810 21.867 -41.552 1.00 38.78 596 GLU A C 1
ATOM 4767 O O . GLU A 1 596 ? 20.911 21.593 -42.034 1.00 38.78 596 GLU A O 1
ATOM 4772 N N . ASN A 1 597 ? 19.579 21.774 -40.235 1.00 42.50 597 ASN A N 1
ATOM 4773 C CA . ASN A 1 597 ? 20.576 21.248 -39.291 1.00 42.50 597 ASN A CA 1
ATOM 4774 C C . ASN A 1 597 ? 20.856 19.754 -39.533 1.00 42.50 597 ASN A C 1
ATOM 4776 O O . ASN A 1 597 ? 22.003 19.316 -39.438 1.00 42.50 597 ASN A O 1
ATOM 4780 N N . PHE A 1 598 ? 19.831 18.991 -39.922 1.00 39.81 598 PHE A N 1
ATOM 4781 C CA . PHE A 1 598 ? 19.951 17.575 -40.282 1.00 39.81 598 PHE A CA 1
ATOM 4782 C C . PHE A 1 598 ? 20.810 17.369 -41.546 1.00 39.81 598 PHE A C 1
ATOM 4784 O O . PHE A 1 598 ? 21.701 16.525 -41.551 1.00 39.81 598 PHE A O 1
ATOM 4791 N N . LEU A 1 599 ? 20.647 18.213 -42.573 1.00 43.69 599 LEU A N 1
ATOM 4792 C CA . LEU A 1 599 ? 21.477 18.209 -43.793 1.00 43.69 599 LEU A CA 1
ATOM 4793 C C . LEU A 1 599 ? 22.954 18.562 -43.531 1.00 43.69 599 LEU A C 1
ATOM 4795 O O . LEU A 1 599 ? 23.845 18.068 -44.228 1.00 43.69 599 LEU A O 1
ATOM 4799 N N . GLY A 1 600 ? 23.243 19.406 -42.534 1.00 50.72 600 GLY A N 1
ATOM 4800 C CA . GLY A 1 600 ? 24.612 19.701 -42.092 1.00 50.72 600 GLY A CA 1
ATOM 4801 C C . GLY A 1 600 ? 25.275 18.524 -41.363 1.00 50.72 600 GLY A C 1
ATOM 4802 O O . GLY A 1 600 ? 26.449 18.230 -41.600 1.00 50.72 600 GLY A O 1
ATOM 4803 N N . LEU A 1 601 ? 24.508 17.814 -40.531 1.00 47.78 601 LEU A N 1
ATOM 4804 C CA . LEU A 1 601 ? 24.953 16.644 -39.767 1.00 47.78 601 LEU A CA 1
ATOM 4805 C C . LEU A 1 601 ? 25.075 15.375 -40.631 1.00 47.78 601 LEU A C 1
ATOM 4807 O O . LEU A 1 601 ? 26.024 14.614 -40.445 1.00 47.78 601 LEU A O 1
ATOM 4811 N N . GLU A 1 602 ? 24.204 15.173 -41.628 1.00 48.75 602 GLU A N 1
ATOM 4812 C CA . GLU A 1 602 ? 24.367 14.116 -42.642 1.00 48.75 602 GLU A CA 1
ATOM 4813 C C . GLU A 1 602 ? 25.623 14.344 -43.493 1.00 48.75 602 GLU A C 1
ATOM 4815 O O . GLU A 1 602 ? 26.398 13.413 -43.692 1.00 48.75 602 GLU A O 1
ATOM 4820 N N . ASN A 1 603 ? 25.911 15.588 -43.897 1.00 51.53 603 ASN A N 1
ATOM 4821 C CA . ASN A 1 603 ? 27.157 15.927 -44.596 1.00 51.53 603 ASN A CA 1
ATOM 4822 C C . ASN A 1 603 ? 28.418 15.690 -43.740 1.00 51.53 603 ASN A C 1
ATOM 4824 O O . ASN A 1 603 ? 29.459 15.303 -44.275 1.00 51.53 603 ASN A O 1
ATOM 4828 N N . ALA A 1 604 ? 28.359 15.939 -42.426 1.00 51.62 604 ALA A N 1
ATOM 4829 C CA . ALA A 1 604 ? 29.462 15.653 -41.501 1.00 51.62 604 ALA A CA 1
ATOM 4830 C C . ALA A 1 604 ? 29.643 14.142 -41.283 1.00 51.62 604 ALA A C 1
ATOM 4832 O O . ALA A 1 604 ? 30.775 13.653 -41.247 1.00 51.62 604 ALA A O 1
ATOM 4833 N N . ARG A 1 605 ? 28.531 13.396 -41.221 1.00 50.50 605 ARG A N 1
ATOM 4834 C CA . ARG A 1 605 ? 28.513 11.931 -41.148 1.00 50.50 605 ARG A CA 1
ATOM 4835 C C . ARG A 1 605 ? 29.093 11.285 -42.408 1.00 50.50 605 ARG A C 1
ATOM 4837 O O . ARG A 1 605 ? 29.922 10.391 -42.293 1.00 50.50 605 ARG A O 1
ATOM 4844 N N . GLU A 1 606 ? 28.725 11.769 -43.594 1.00 55.81 606 GLU A N 1
ATOM 4845 C CA . GLU A 1 606 ? 29.266 11.296 -44.879 1.00 55.81 606 GLU A CA 1
ATOM 4846 C C . GLU A 1 606 ? 30.765 11.602 -45.058 1.00 55.81 606 GLU A C 1
ATOM 4848 O O . GLU A 1 606 ? 31.464 10.873 -45.762 1.00 55.81 606 GLU A O 1
ATOM 4853 N N . LYS A 1 607 ? 31.279 12.662 -44.416 1.00 57.72 607 LYS A N 1
ATOM 4854 C CA . LYS A 1 607 ? 32.694 13.078 -44.490 1.00 57.72 607 LYS A CA 1
ATOM 4855 C C . LYS A 1 607 ? 33.568 12.576 -43.336 1.00 57.72 607 LYS A C 1
ATOM 4857 O O . LYS A 1 607 ? 34.782 12.765 -43.393 1.00 57.72 607 LYS A O 1
ATOM 4862 N N . GLY A 1 608 ? 32.983 11.962 -42.305 1.00 59.47 608 GLY A N 1
ATOM 4863 C CA . GLY A 1 608 ? 33.705 11.512 -41.110 1.00 59.47 608 GLY A CA 1
ATOM 4864 C C . GLY A 1 608 ? 34.308 12.648 -40.270 1.00 59.47 608 GLY A C 1
ATOM 4865 O O . GLY A 1 608 ? 35.324 12.442 -39.608 1.00 59.47 608 GLY A O 1
ATOM 4866 N N . ASP A 1 609 ? 33.726 13.851 -40.317 1.00 74.69 609 ASP A N 1
ATOM 4867 C CA . ASP A 1 609 ? 34.272 15.049 -39.663 1.00 74.69 609 ASP A CA 1
ATOM 4868 C C . ASP A 1 609 ? 33.761 15.181 -38.220 1.00 74.69 609 ASP A C 1
ATOM 4870 O O . ASP A 1 609 ? 32.696 15.742 -37.943 1.00 74.69 609 ASP A O 1
ATOM 4874 N N . THR A 1 610 ? 34.535 14.647 -37.276 1.00 74.31 610 THR A N 1
ATOM 4875 C CA . THR A 1 610 ? 34.182 14.688 -35.854 1.00 74.31 610 THR A CA 1
ATOM 4876 C C . THR A 1 610 ? 34.340 16.079 -35.226 1.00 74.31 610 THR A C 1
ATOM 4878 O O . THR A 1 610 ? 33.671 16.378 -34.237 1.00 74.31 610 THR A O 1
ATOM 4881 N N . LEU A 1 611 ? 35.155 16.966 -35.814 1.00 74.44 611 LEU A N 1
ATOM 4882 C CA . LEU A 1 611 ? 35.350 18.340 -35.329 1.00 74.44 611 LEU A CA 1
ATOM 4883 C C . LEU A 1 611 ? 34.139 19.225 -35.639 1.00 74.44 611 LEU A C 1
ATOM 4885 O O . LEU A 1 611 ? 33.779 20.082 -34.831 1.00 74.44 611 LEU A O 1
ATOM 4889 N N . ALA A 1 612 ? 33.472 18.990 -36.772 1.00 73.25 612 ALA A N 1
ATOM 4890 C CA . ALA A 1 612 ? 32.207 19.648 -37.093 1.00 73.25 612 ALA A CA 1
ATOM 4891 C C . ALA A 1 612 ? 31.103 19.297 -36.078 1.00 73.25 612 ALA A C 1
ATOM 4893 O O . ALA A 1 612 ? 30.333 20.172 -35.676 1.00 73.25 612 ALA A O 1
ATOM 4894 N N . CYS A 1 613 ? 31.069 18.046 -35.603 1.00 73.12 613 CYS A N 1
ATOM 4895 C CA . CYS A 1 613 ? 30.135 17.616 -34.560 1.00 73.12 613 CYS A CA 1
ATOM 4896 C C . CYS A 1 613 ? 30.425 18.324 -33.225 1.00 73.12 613 CYS A C 1
ATOM 4898 O O . CYS A 1 613 ? 29.505 18.868 -32.614 1.00 73.12 613 CYS A O 1
ATOM 4900 N N . ALA A 1 614 ? 31.698 18.414 -32.825 1.00 75.62 614 ALA A N 1
ATOM 4901 C CA . ALA A 1 614 ? 32.119 19.142 -31.625 1.00 75.62 614 ALA A CA 1
ATOM 4902 C C . ALA A 1 614 ? 31.747 20.637 -31.676 1.00 75.62 614 ALA A C 1
ATOM 4904 O O . ALA A 1 614 ? 31.209 21.194 -30.720 1.00 75.62 614 ALA A O 1
ATOM 4905 N N . ALA A 1 615 ? 31.969 21.292 -32.820 1.00 76.56 615 ALA A N 1
ATOM 4906 C CA . ALA A 1 615 ? 31.613 22.698 -33.005 1.00 76.56 615 ALA A CA 1
ATOM 4907 C C . ALA A 1 615 ? 30.092 22.932 -32.959 1.00 76.56 615 ALA A C 1
ATOM 4909 O O . ALA A 1 615 ? 29.646 23.961 -32.451 1.00 76.56 615 ALA A O 1
ATOM 4910 N N . SER A 1 616 ? 29.296 21.976 -33.453 1.00 76.81 616 SER A N 1
ATOM 4911 C CA . SER A 1 616 ? 27.832 22.091 -33.505 1.00 76.81 616 SER A CA 1
ATOM 4912 C C . SER A 1 616 ? 27.152 22.079 -32.131 1.00 76.81 616 SER A C 1
ATOM 4914 O O . SER A 1 616 ? 26.052 22.614 -32.001 1.00 76.81 616 SER A O 1
ATOM 4916 N N . ILE A 1 617 ? 27.808 21.526 -31.103 1.00 80.25 617 ILE A N 1
ATOM 4917 C CA . ILE A 1 617 ? 27.240 21.430 -29.750 1.00 80.25 617 ILE A CA 1
ATOM 4918 C C . ILE A 1 617 ? 27.694 22.538 -28.796 1.00 80.25 617 ILE A C 1
ATOM 4920 O O . ILE A 1 617 ? 27.061 22.720 -27.764 1.00 80.25 617 ILE A O 1
ATOM 4924 N N . SER A 1 618 ? 28.738 23.303 -29.132 1.00 79.56 618 SER A N 1
ATOM 4925 C CA . SER A 1 618 ? 29.386 24.225 -28.186 1.00 79.56 618 SER A CA 1
ATOM 4926 C C . SER A 1 618 ? 28.486 25.375 -27.701 1.00 79.56 618 SER A C 1
ATOM 4928 O O . SER A 1 618 ? 28.448 25.661 -26.506 1.00 79.56 618 SER A O 1
ATOM 4930 N N . GLU A 1 619 ? 27.741 26.031 -28.597 1.00 81.00 619 GLU A N 1
ATOM 4931 C CA . GLU A 1 619 ? 26.788 27.087 -28.204 1.00 81.00 619 GLU A CA 1
ATOM 4932 C C . GLU A 1 619 ? 25.533 26.504 -27.518 1.00 81.00 619 GLU A C 1
ATOM 4934 O O . GLU A 1 619 ? 25.199 26.953 -26.419 1.00 81.00 619 GLU A O 1
ATOM 4939 N N . PRO A 1 620 ? 24.874 25.452 -28.058 1.00 80.38 620 PRO A N 1
ATOM 4940 C CA . PRO A 1 620 ? 23.752 24.806 -27.373 1.00 80.38 620 PRO A CA 1
ATOM 4941 C C . PRO A 1 620 ? 24.080 24.242 -25.980 1.00 80.38 620 PRO A C 1
ATOM 4943 O O . PRO A 1 620 ? 23.228 24.294 -25.095 1.00 80.38 620 PRO A O 1
ATOM 4946 N N . GLU A 1 621 ? 25.298 23.734 -25.760 1.00 82.50 621 GLU A N 1
ATOM 4947 C CA . GLU A 1 621 ? 25.784 23.288 -24.445 1.00 82.50 621 GLU A CA 1
ATOM 4948 C C . GLU A 1 621 ? 25.800 24.445 -23.438 1.00 82.50 621 GLU A C 1
ATOM 4950 O O . GLU A 1 621 ? 25.281 24.316 -22.330 1.00 82.50 621 GLU A O 1
ATOM 4955 N N . LYS A 1 622 ? 26.327 25.606 -23.832 1.00 84.19 622 LYS A N 1
ATOM 4956 C CA . LYS A 1 622 ? 26.392 26.796 -22.974 1.00 84.19 622 LYS A CA 1
ATOM 4957 C C . LYS A 1 622 ? 25.007 27.363 -22.649 1.00 84.19 622 LYS A C 1
ATOM 4959 O O . LYS A 1 622 ? 24.752 27.801 -21.520 1.00 84.19 622 LYS A O 1
ATOM 4964 N N . ASP A 1 623 ? 24.100 27.338 -23.620 1.00 82.94 623 ASP A N 1
ATOM 4965 C CA . ASP A 1 623 ? 22.708 27.745 -23.417 1.00 82.94 623 ASP A CA 1
ATOM 4966 C C . ASP A 1 623 ? 21.960 26.758 -22.505 1.00 82.94 623 ASP A C 1
ATOM 4968 O O . ASP A 1 623 ? 21.149 27.170 -21.670 1.00 82.94 623 ASP A O 1
ATOM 4972 N N . LEU A 1 624 ? 22.256 25.458 -22.612 1.00 79.94 624 LEU A N 1
ATOM 4973 C CA . LEU A 1 624 ? 21.738 24.422 -21.716 1.00 79.94 624 LEU A CA 1
ATOM 4974 C C . LEU A 1 624 ? 22.234 24.623 -20.275 1.00 79.94 624 LEU A C 1
ATOM 4976 O O . LEU A 1 624 ? 21.430 24.581 -19.345 1.00 79.94 624 LEU A O 1
ATOM 4980 N N . GLU A 1 625 ? 23.525 24.906 -20.079 1.00 80.81 625 GLU A N 1
ATOM 4981 C CA . GLU A 1 625 ? 24.091 25.219 -18.758 1.00 80.81 625 GLU A CA 1
ATOM 4982 C C . GLU A 1 625 ? 23.463 26.475 -18.138 1.00 80.81 625 GLU A C 1
ATOM 4984 O O . GLU A 1 625 ? 23.145 26.502 -16.945 1.00 80.81 625 GLU A O 1
ATOM 4989 N N . THR A 1 626 ? 23.232 27.509 -18.950 1.00 84.62 626 THR A N 1
ATOM 4990 C CA . THR A 1 626 ? 22.576 28.746 -18.505 1.00 84.62 626 THR A CA 1
ATOM 4991 C C . THR A 1 626 ? 21.138 28.475 -18.063 1.00 84.62 626 THR A C 1
ATOM 4993 O O . THR A 1 626 ? 20.737 28.902 -16.978 1.00 84.62 626 THR A O 1
ATOM 4996 N N . ALA A 1 627 ? 20.386 27.699 -18.846 1.00 80.69 627 ALA A N 1
ATOM 4997 C CA . ALA A 1 627 ? 19.017 27.321 -18.509 1.00 80.69 627 ALA A CA 1
ATOM 4998 C C . ALA A 1 627 ? 18.948 26.463 -17.231 1.00 80.69 627 ALA A C 1
ATOM 5000 O O . ALA A 1 627 ? 18.092 26.696 -16.379 1.00 80.69 627 ALA A O 1
ATOM 5001 N N . LEU A 1 628 ? 19.888 25.529 -17.042 1.00 76.75 628 LEU A N 1
ATOM 5002 C CA . LEU A 1 628 ? 20.015 24.728 -15.816 1.00 76.75 628 LEU A CA 1
ATOM 5003 C C . LEU A 1 628 ? 20.324 25.583 -14.580 1.00 76.75 628 LEU A C 1
ATOM 5005 O O . LEU A 1 628 ? 19.809 25.324 -13.490 1.00 76.75 628 LEU A O 1
ATOM 5009 N N . LYS A 1 629 ? 21.133 26.634 -14.733 1.00 80.56 629 LYS A N 1
ATOM 5010 C CA . LYS A 1 629 ? 21.404 27.578 -13.646 1.00 80.56 629 LYS A CA 1
ATOM 5011 C C . LYS A 1 629 ? 20.155 28.377 -13.265 1.00 80.56 629 LYS A C 1
ATOM 5013 O O . LYS A 1 629 ? 19.831 28.471 -12.083 1.00 80.56 629 LYS A O 1
ATOM 5018 N N . GLU A 1 630 ? 19.441 28.925 -14.247 1.00 79.88 630 GLU A N 1
ATOM 5019 C CA . GLU A 1 630 ? 18.197 29.671 -14.004 1.00 79.88 630 GLU A CA 1
ATOM 5020 C C . GLU A 1 630 ? 17.106 28.804 -13.373 1.00 79.88 630 GLU A C 1
ATOM 5022 O O . GLU A 1 630 ? 16.338 29.284 -12.536 1.00 79.88 630 GLU A O 1
ATOM 5027 N N . PHE A 1 631 ? 17.076 27.529 -13.752 1.00 79.62 631 PHE A N 1
ATOM 5028 C CA . PHE A 1 631 ? 16.210 26.514 -13.178 1.00 79.62 631 PHE A CA 1
ATOM 5029 C C . PHE A 1 631 ? 16.496 26.290 -11.688 1.00 79.62 631 PHE A C 1
ATOM 5031 O O . PHE A 1 631 ? 15.584 26.395 -10.864 1.00 79.62 631 PHE A O 1
ATOM 5038 N N . ASN A 1 632 ? 17.764 26.078 -11.321 1.00 74.94 632 ASN A N 1
ATOM 5039 C CA . ASN A 1 632 ? 18.169 25.910 -9.922 1.00 74.94 632 ASN A CA 1
ATOM 5040 C C . ASN A 1 632 ? 17.871 27.164 -9.083 1.00 74.94 632 ASN A C 1
ATOM 5042 O O . ASN A 1 632 ? 17.359 27.057 -7.972 1.00 74.94 632 ASN A O 1
ATOM 5046 N N . GLU A 1 633 ? 18.100 28.361 -9.631 1.00 78.31 633 GLU A N 1
ATOM 5047 C CA . GLU A 1 633 ? 17.731 29.618 -8.963 1.00 78.31 633 GLU A CA 1
ATOM 5048 C C . GLU A 1 633 ? 16.212 29.737 -8.723 1.00 78.31 633 GLU A C 1
ATOM 5050 O O . GLU A 1 633 ? 15.788 30.303 -7.715 1.00 78.31 633 GLU A O 1
ATOM 5055 N N . GLY A 1 634 ? 15.378 29.190 -9.616 1.00 77.00 634 GLY A N 1
ATOM 5056 C CA . GLY A 1 634 ? 13.927 29.106 -9.421 1.00 77.00 634 GLY A CA 1
ATOM 5057 C C . GLY A 1 634 ? 13.532 28.217 -8.236 1.00 77.00 634 GLY A C 1
ATOM 5058 O O . GLY A 1 634 ? 12.654 28.590 -7.452 1.00 77.00 634 GLY A O 1
ATOM 5059 N N . PHE A 1 635 ? 14.219 27.086 -8.062 1.00 70.88 635 PHE A N 1
ATOM 5060 C CA . PHE A 1 635 ? 14.019 26.183 -6.925 1.00 70.88 635 PHE A CA 1
ATOM 5061 C C . PHE A 1 635 ? 14.454 26.805 -5.587 1.00 70.88 635 PHE A C 1
ATOM 5063 O O . PHE A 1 635 ? 13.718 26.712 -4.605 1.00 70.88 635 PHE A O 1
ATOM 5070 N N . GLU A 1 636 ? 15.585 27.511 -5.549 1.00 71.62 636 GLU A N 1
ATOM 5071 C CA . GLU A 1 636 ? 16.062 28.220 -4.347 1.00 71.62 636 GLU A CA 1
ATOM 5072 C C . GLU A 1 636 ? 15.095 29.329 -3.895 1.00 71.62 636 GLU A C 1
ATOM 5074 O O . GLU A 1 636 ? 14.800 29.495 -2.705 1.00 71.62 636 GLU A O 1
ATOM 5079 N N . LEU A 1 637 ? 14.538 30.077 -4.854 1.00 75.81 637 LEU A N 1
ATOM 5080 C CA . LEU A 1 637 ? 13.534 31.107 -4.577 1.00 75.81 637 LEU A CA 1
ATOM 5081 C C . LEU A 1 637 ? 12.243 30.506 -4.020 1.00 75.81 637 LEU A C 1
ATOM 5083 O O . LEU A 1 637 ? 11.663 31.048 -3.081 1.00 75.81 637 LEU A O 1
ATOM 5087 N N . MET A 1 638 ? 11.801 29.379 -4.577 1.00 74.50 638 MET A N 1
ATOM 5088 C CA . MET A 1 638 ? 10.673 28.616 -4.048 1.00 74.50 638 MET A CA 1
ATOM 5089 C C . MET A 1 638 ? 10.936 28.148 -2.612 1.00 74.50 638 MET A C 1
ATOM 5091 O O . MET A 1 638 ? 10.091 28.380 -1.749 1.00 74.50 638 MET A O 1
ATOM 5095 N N . SER A 1 639 ? 12.099 27.548 -2.347 1.00 66.25 639 SER A N 1
ATOM 5096 C CA . SER A 1 639 ? 12.489 27.098 -1.005 1.00 66.25 639 SER A CA 1
ATOM 5097 C C . SER A 1 639 ? 12.429 28.251 0.007 1.00 66.25 639 SER A C 1
ATOM 5099 O O . SER A 1 639 ? 11.760 28.171 1.035 1.00 66.25 639 SER A O 1
ATOM 5101 N N . THR A 1 640 ? 12.972 29.413 -0.374 1.00 73.88 640 THR A N 1
ATOM 5102 C CA . THR A 1 640 ? 12.938 30.638 0.441 1.00 73.88 640 THR A CA 1
ATOM 5103 C C . THR A 1 640 ? 11.515 31.119 0.761 1.00 73.88 640 THR A C 1
ATOM 5105 O O . THR A 1 640 ? 11.265 31.631 1.855 1.00 73.88 640 THR A O 1
ATOM 5108 N N . VAL A 1 641 ? 10.578 31.024 -0.189 1.00 74.69 641 VAL A N 1
ATOM 5109 C CA . VAL A 1 641 ? 9.171 31.413 0.026 1.00 74.69 641 VAL A CA 1
ATOM 5110 C C . VAL A 1 641 ? 8.487 30.440 0.985 1.00 74.69 641 VAL A C 1
ATOM 5112 O O . VAL A 1 641 ? 7.779 30.872 1.894 1.00 74.69 641 VAL A O 1
ATOM 5115 N N . LEU A 1 642 ? 8.734 29.140 0.826 1.00 64.81 642 LEU A N 1
ATOM 5116 C CA . LEU A 1 642 ? 8.165 28.108 1.692 1.00 64.81 642 LEU A CA 1
ATOM 5117 C C . LEU A 1 642 ? 8.677 28.226 3.138 1.00 64.81 642 LEU A C 1
ATOM 5119 O O . LEU A 1 642 ? 7.875 28.165 4.071 1.00 64.81 642 LEU A O 1
ATOM 5123 N N . ASP A 1 643 ? 9.966 28.511 3.331 1.00 66.00 643 ASP A N 1
ATOM 5124 C CA . ASP A 1 643 ? 10.569 28.702 4.659 1.00 66.00 643 ASP A CA 1
ATOM 5125 C C . ASP A 1 643 ? 10.025 29.931 5.401 1.00 66.00 643 ASP A C 1
ATOM 5127 O O . ASP A 1 643 ? 9.868 29.923 6.627 1.00 66.00 643 ASP A O 1
ATOM 5131 N N . LYS A 1 644 ? 9.705 31.005 4.668 1.00 72.31 644 LYS A N 1
ATOM 5132 C CA . LYS A 1 644 ? 9.121 32.231 5.240 1.00 72.31 644 LYS A CA 1
ATOM 5133 C C . LYS A 1 644 ? 7.674 32.051 5.693 1.00 72.31 644 LYS A C 1
ATOM 5135 O O . LYS A 1 644 ? 7.218 32.797 6.562 1.00 72.31 644 LYS A O 1
ATOM 5140 N N . HIS A 1 645 ? 6.964 31.077 5.129 1.00 68.38 645 HIS A N 1
ATOM 5141 C CA . HIS A 1 645 ? 5.541 30.849 5.366 1.00 68.38 645 HIS A CA 1
ATOM 5142 C C . HIS A 1 645 ? 5.276 29.416 5.848 1.00 68.38 645 HIS A C 1
ATOM 5144 O O . HIS A 1 645 ? 4.629 28.641 5.140 1.00 68.38 645 HIS A O 1
ATOM 5150 N N . PRO A 1 646 ? 5.705 29.046 7.071 1.00 64.25 646 PRO A N 1
ATOM 5151 C CA . PRO A 1 646 ? 5.442 27.718 7.610 1.00 64.25 646 PRO A CA 1
ATOM 5152 C C . PRO A 1 646 ? 3.936 27.465 7.751 1.00 64.25 646 PRO A C 1
ATOM 5154 O O . PRO A 1 646 ? 3.165 28.371 8.080 1.00 64.25 646 PRO A O 1
ATOM 5157 N N . ALA A 1 647 ? 3.523 26.216 7.527 1.00 59.19 647 ALA A N 1
ATOM 5158 C CA . ALA A 1 647 ? 2.118 25.829 7.584 1.00 59.19 647 ALA A CA 1
ATOM 5159 C C . ALA A 1 647 ? 1.481 26.133 8.961 1.00 59.19 647 ALA A C 1
ATOM 5161 O O . ALA A 1 647 ? 2.138 25.966 10.001 1.00 59.19 647 ALA A O 1
ATOM 5162 N N . PRO A 1 648 ? 0.196 26.542 9.004 1.00 63.41 648 PRO A N 1
ATOM 5163 C CA . PRO A 1 648 ? -0.500 26.823 10.254 1.00 63.41 648 PRO A CA 1
ATOM 5164 C C . PRO A 1 648 ? -0.526 25.597 11.174 1.00 63.41 648 PRO A C 1
ATOM 5166 O O . PRO A 1 648 ? -0.898 24.502 10.768 1.00 63.41 648 PRO A O 1
ATOM 5169 N N . ARG A 1 649 ? -0.203 25.768 12.460 1.00 49.12 649 ARG A N 1
ATOM 5170 C CA . ARG A 1 649 ? -0.275 24.677 13.459 1.00 49.12 649 ARG A CA 1
ATOM 5171 C C . ARG A 1 649 ? -1.701 24.393 13.963 1.00 49.12 649 ARG A C 1
ATOM 5173 O O . ARG A 1 649 ? -1.868 23.654 14.930 1.00 49.12 649 ARG A O 1
ATOM 5180 N N . THR A 1 650 ? -2.717 25.022 13.371 1.00 47.53 650 THR A N 1
ATOM 5181 C CA . THR A 1 650 ? -4.123 24.924 13.793 1.00 47.53 650 THR A CA 1
ATOM 5182 C C . THR A 1 650 ? -4.823 23.751 13.097 1.00 47.53 650 THR A C 1
ATOM 5184 O O . THR A 1 650 ? -4.279 23.153 12.179 1.00 47.53 650 THR A O 1
ATOM 5187 N N . SER A 1 651 ? -6.027 23.379 13.532 1.00 44.56 651 SER A N 1
ATOM 5188 C CA . SER A 1 651 ? -6.881 22.395 12.841 1.00 44.56 651 SER A CA 1
ATOM 5189 C C . SER A 1 651 ? -7.942 23.055 11.946 1.00 44.56 651 SER A C 1
ATOM 5191 O O . SER A 1 651 ? -8.851 22.380 11.462 1.00 44.56 651 SER A O 1
ATOM 5193 N N . SER A 1 652 ? -7.855 24.376 11.741 1.00 54.50 652 SER A N 1
ATOM 5194 C CA . SER A 1 652 ? -8.875 25.160 11.042 1.00 54.50 652 SER A CA 1
ATOM 5195 C C . SER A 1 652 ? -8.631 25.212 9.535 1.00 54.50 652 SER A C 1
ATOM 5197 O O . SER A 1 652 ? -7.614 25.728 9.073 1.00 54.50 652 SER A O 1
ATOM 5199 N N . MET A 1 653 ? -9.607 24.751 8.751 1.00 50.41 653 MET A N 1
ATOM 5200 C CA . MET A 1 653 ? -9.540 24.760 7.284 1.00 50.41 653 MET A CA 1
ATOM 5201 C C . MET A 1 653 ? -9.483 26.182 6.696 1.00 50.41 653 MET A C 1
ATOM 5203 O O . MET A 1 653 ? -8.902 26.383 5.631 1.00 50.41 653 MET A O 1
ATOM 5207 N N . SER A 1 654 ? -10.037 27.185 7.390 1.00 63.94 654 SER A N 1
ATOM 5208 C CA . SER A 1 654 ? -9.974 28.587 6.951 1.00 63.94 654 SER A CA 1
ATOM 5209 C C . SER A 1 654 ? -8.545 29.127 6.953 1.00 63.94 654 SER A C 1
ATOM 5211 O O . SER A 1 654 ? -8.149 29.823 6.020 1.00 63.94 654 SER A O 1
ATOM 5213 N N . ASP A 1 655 ? -7.769 28.768 7.976 1.00 65.38 655 ASP A N 1
ATOM 5214 C CA . ASP A 1 655 ? -6.397 29.244 8.160 1.00 65.38 655 ASP A CA 1
ATOM 5215 C C . ASP A 1 655 ? -5.481 28.605 7.115 1.00 65.38 655 ASP A C 1
ATOM 5217 O O . ASP A 1 655 ? -4.662 29.286 6.501 1.00 65.38 655 ASP A O 1
ATOM 5221 N N . TYR A 1 656 ? -5.682 27.310 6.843 1.00 61.47 656 TYR A N 1
ATOM 5222 C CA . TYR A 1 656 ? -4.997 26.602 5.761 1.00 61.47 656 TYR A CA 1
ATOM 5223 C C . TYR A 1 656 ? -5.355 27.159 4.386 1.00 61.47 656 TYR A C 1
ATOM 5225 O O . TYR A 1 656 ? -4.466 27.328 3.559 1.00 61.47 656 TYR A O 1
ATOM 5233 N N . SER A 1 657 ? -6.625 27.485 4.135 1.00 64.69 657 SER A N 1
ATOM 5234 C CA . SER A 1 657 ? -7.046 28.059 2.854 1.00 64.69 657 SER A CA 1
ATOM 5235 C C . SER A 1 657 ? -6.459 29.456 2.621 1.00 64.69 657 SER A C 1
ATOM 5237 O O . SER A 1 657 ? -6.045 29.756 1.501 1.00 64.69 657 SER A O 1
ATOM 5239 N N . GLN A 1 658 ? -6.398 30.308 3.651 1.00 72.00 658 GLN A N 1
ATOM 5240 C CA . GLN A 1 658 ? -5.774 31.633 3.549 1.00 72.00 658 GLN A CA 1
ATOM 5241 C C . GLN A 1 658 ? -4.261 31.534 3.362 1.00 72.00 658 GLN A C 1
ATOM 5243 O O . GLN A 1 658 ? -3.710 32.184 2.473 1.00 72.00 658 GLN A O 1
ATOM 5248 N N . TRP A 1 659 ? -3.606 30.678 4.147 1.00 81.12 659 TRP A N 1
ATOM 5249 C CA . TRP A 1 659 ? -2.183 30.394 4.002 1.00 81.12 659 TRP A CA 1
ATOM 5250 C C . TRP A 1 659 ? -1.855 29.867 2.600 1.00 81.12 659 TRP A C 1
ATOM 5252 O O . TRP A 1 659 ? -0.977 30.407 1.936 1.00 81.12 659 TRP A O 1
ATOM 5262 N N . ALA A 1 660 ? -2.613 28.889 2.096 1.00 70.00 660 ALA A N 1
ATOM 5263 C CA . ALA A 1 660 ? -2.398 28.304 0.774 1.00 70.00 660 ALA A CA 1
ATOM 5264 C C . ALA A 1 660 ? -2.591 29.321 -0.355 1.00 70.00 660 ALA A C 1
ATOM 5266 O O . ALA A 1 660 ? -1.836 29.316 -1.324 1.00 70.00 660 ALA A O 1
ATOM 5267 N N . SER A 1 661 ? -3.571 30.222 -0.225 1.00 74.12 661 SER A N 1
ATOM 5268 C CA . SER A 1 661 ? -3.769 31.310 -1.184 1.00 74.12 661 SER A CA 1
ATOM 5269 C C . SER A 1 661 ? -2.618 32.319 -1.162 1.00 74.12 661 SER A C 1
ATOM 5271 O O . SER A 1 661 ? -2.258 32.841 -2.218 1.00 74.12 661 SER A O 1
ATOM 5273 N N . GLN A 1 662 ? -2.053 32.614 0.012 1.00 79.81 662 GLN A N 1
ATOM 5274 C CA . GLN A 1 662 ? -0.908 33.514 0.144 1.00 79.81 662 GLN A CA 1
ATOM 5275 C C . GLN A 1 662 ? 0.364 32.877 -0.426 1.00 79.81 662 GLN A C 1
ATOM 5277 O O . GLN A 1 662 ? 1.016 33.474 -1.278 1.00 79.81 662 GLN A O 1
ATOM 5282 N N . VAL A 1 663 ? 0.667 31.645 -0.016 1.00 78.50 663 VAL A N 1
ATOM 5283 C CA . VAL A 1 663 ? 1.834 30.888 -0.482 1.00 78.50 663 VAL A CA 1
ATOM 5284 C C . VAL A 1 663 ? 1.776 30.667 -1.991 1.00 78.50 663 VAL A C 1
ATOM 5286 O O . VAL A 1 663 ? 2.753 30.940 -2.675 1.00 78.50 663 VAL A O 1
ATOM 5289 N N . SER A 1 664 ? 0.619 30.277 -2.539 1.00 74.94 664 SER A N 1
ATOM 5290 C CA . SER A 1 664 ? 0.420 30.135 -3.992 1.00 74.94 664 SER A CA 1
ATOM 5291 C C . SER A 1 664 ? 0.778 31.420 -4.751 1.00 74.94 664 SER A C 1
ATOM 5293 O O . SER A 1 664 ? 1.517 31.389 -5.734 1.00 74.94 664 SER A O 1
ATOM 5295 N N . LYS A 1 665 ? 0.331 32.578 -4.250 1.00 80.88 665 LYS A N 1
ATOM 5296 C CA . LYS A 1 665 ? 0.619 33.879 -4.865 1.00 80.88 665 LYS A CA 1
ATOM 5297 C C . LYS A 1 665 ? 2.106 34.240 -4.814 1.00 80.88 665 LYS A C 1
ATOM 5299 O O . LYS A 1 665 ? 2.621 34.805 -5.775 1.00 80.88 665 LYS A O 1
ATOM 5304 N N . GLU A 1 666 ? 2.781 33.948 -3.706 1.00 84.44 666 GLU A N 1
ATOM 5305 C CA . GLU A 1 666 ? 4.210 34.238 -3.535 1.00 84.44 666 GLU A CA 1
ATOM 5306 C C . GLU A 1 666 ? 5.113 33.252 -4.294 1.00 84.44 666 GLU A C 1
ATOM 5308 O O . GLU A 1 666 ? 6.215 33.620 -4.693 1.00 84.44 666 GLU A O 1
ATOM 5313 N N . LEU A 1 667 ? 4.631 32.035 -4.562 1.00 81.62 667 LEU A N 1
ATOM 5314 C CA . LEU A 1 667 ? 5.324 31.020 -5.361 1.00 81.62 667 LEU A CA 1
ATOM 5315 C C . LEU A 1 667 ? 5.217 31.235 -6.876 1.00 81.62 667 LEU A C 1
ATOM 5317 O O . LEU A 1 667 ? 6.018 30.675 -7.625 1.00 81.62 667 LEU A O 1
ATOM 5321 N N . GLN A 1 668 ? 4.260 32.043 -7.338 1.00 81.06 668 GLN A N 1
ATOM 5322 C CA . GLN A 1 668 ? 3.998 32.267 -8.761 1.00 81.06 668 GLN A CA 1
ATOM 5323 C C . GLN A 1 668 ? 5.242 32.699 -9.575 1.00 81.06 668 GLN A C 1
ATOM 5325 O O . GLN A 1 668 ? 5.469 32.123 -10.639 1.00 81.06 668 GLN A O 1
ATOM 5330 N N . PRO A 1 669 ? 6.104 33.629 -9.109 1.00 83.12 669 PRO A N 1
ATOM 5331 C CA . PRO A 1 669 ? 7.315 33.999 -9.848 1.00 83.12 669 PRO A CA 1
ATOM 5332 C C . PRO A 1 669 ? 8.326 32.849 -9.960 1.00 83.12 669 PRO A C 1
ATOM 5334 O O . PRO A 1 669 ? 8.978 32.690 -10.993 1.00 83.12 669 PRO A O 1
ATOM 5337 N N . SER A 1 670 ? 8.449 32.028 -8.912 1.00 79.25 670 SER A N 1
ATOM 5338 C CA . SER A 1 670 ? 9.316 30.844 -8.920 1.00 79.25 670 SER A CA 1
ATOM 5339 C C . SER A 1 670 ? 8.796 29.796 -9.903 1.00 79.25 670 SER A C 1
ATOM 5341 O O . SER A 1 670 ? 9.575 29.238 -10.671 1.00 79.25 670 SER A O 1
ATOM 5343 N N . LEU A 1 671 ? 7.475 29.588 -9.940 1.00 77.00 671 LEU A N 1
ATOM 5344 C CA . LEU A 1 671 ? 6.807 28.697 -10.889 1.00 77.00 671 LEU A CA 1
ATOM 5345 C C . LEU A 1 671 ? 7.045 29.119 -12.344 1.00 77.00 671 LEU A C 1
ATOM 5347 O O . LEU A 1 671 ? 7.399 28.289 -13.183 1.00 77.00 671 LEU A O 1
ATOM 5351 N N . GLU A 1 672 ? 6.873 30.407 -12.646 1.00 79.19 672 GLU A N 1
ATOM 5352 C CA . GLU A 1 672 ? 7.103 30.962 -13.984 1.00 79.19 672 GLU A CA 1
ATOM 5353 C C . GLU A 1 672 ? 8.553 30.764 -14.426 1.00 79.19 672 GLU A C 1
ATOM 5355 O O . GLU A 1 672 ? 8.797 30.340 -15.556 1.00 79.19 672 GLU A O 1
ATOM 5360 N N . ARG A 1 673 ? 9.507 30.993 -13.515 1.00 79.00 673 ARG A N 1
ATOM 5361 C CA . ARG A 1 673 ? 10.936 30.803 -13.773 1.00 79.00 673 ARG A CA 1
ATOM 5362 C C . ARG A 1 673 ? 11.317 29.338 -13.985 1.00 79.00 673 ARG A C 1
ATOM 5364 O O . ARG A 1 673 ? 12.078 29.034 -14.900 1.00 79.00 673 ARG A O 1
ATOM 5371 N N . ILE A 1 674 ? 10.788 28.427 -13.171 1.00 76.62 674 ILE A N 1
ATOM 5372 C CA . ILE A 1 674 ? 11.000 26.979 -13.322 1.00 76.62 674 ILE A CA 1
ATOM 5373 C C . ILE A 1 674 ? 10.425 26.499 -14.661 1.00 76.62 674 ILE A C 1
ATOM 5375 O O . ILE A 1 674 ? 11.076 25.755 -15.390 1.00 76.62 674 ILE A O 1
ATOM 5379 N N . THR A 1 675 ? 9.232 26.968 -15.024 1.00 73.56 675 THR A N 1
ATOM 5380 C CA . THR A 1 675 ? 8.563 26.568 -16.270 1.00 73.56 675 THR A CA 1
ATOM 5381 C C . THR A 1 675 ? 9.297 27.101 -17.505 1.00 73.56 675 THR A C 1
ATOM 5383 O O . THR A 1 675 ? 9.503 26.361 -18.467 1.00 73.56 675 THR A O 1
ATOM 5386 N N . SER A 1 676 ? 9.730 28.368 -17.493 1.00 77.25 676 SER A N 1
ATOM 5387 C CA . SER A 1 676 ? 10.461 28.967 -18.619 1.00 77.25 676 SER A CA 1
ATOM 5388 C C . SER A 1 676 ? 11.843 28.341 -18.814 1.00 77.25 676 SER A C 1
ATOM 5390 O O . SER A 1 676 ? 12.210 28.004 -19.940 1.00 77.25 676 SER A O 1
ATOM 5392 N N . SER A 1 677 ? 12.582 28.121 -17.725 1.00 77.94 677 SER A N 1
ATOM 5393 C CA . SER A 1 677 ? 13.889 27.457 -17.768 1.00 77.94 677 SER A CA 1
ATOM 5394 C C . SER A 1 677 ? 13.772 25.983 -18.166 1.00 77.94 677 SER A C 1
ATOM 5396 O O . SER A 1 677 ? 14.562 25.520 -18.980 1.00 77.94 677 SER A O 1
ATOM 5398 N N . SER A 1 678 ? 12.743 25.258 -17.714 1.00 73.00 678 SER A N 1
ATOM 5399 C CA . SER A 1 678 ? 12.456 23.883 -18.156 1.00 73.00 678 SER A CA 1
ATOM 5400 C C . SER A 1 678 ? 12.200 23.784 -19.667 1.00 73.00 678 SER A C 1
ATOM 5402 O O . SER A 1 678 ? 12.722 22.880 -20.329 1.00 73.00 678 SER A O 1
ATOM 5404 N N . ALA A 1 679 ? 11.470 24.743 -20.244 1.00 73.12 679 ALA A N 1
ATOM 5405 C CA . ALA A 1 679 ? 11.272 24.816 -21.691 1.00 73.12 679 ALA A CA 1
ATOM 5406 C C . ALA A 1 679 ? 12.590 25.083 -22.444 1.00 73.12 679 ALA A C 1
ATOM 5408 O O . ALA A 1 679 ? 12.849 24.456 -23.474 1.00 73.12 679 ALA A O 1
ATOM 5409 N N . ALA A 1 680 ? 13.443 25.966 -21.914 1.00 74.44 680 ALA A N 1
ATOM 5410 C CA . ALA A 1 680 ? 14.766 26.238 -22.475 1.00 74.44 680 ALA A CA 1
ATOM 5411 C C . ALA A 1 680 ? 15.701 25.017 -22.384 1.00 74.44 680 ALA A C 1
ATOM 5413 O O . ALA A 1 680 ? 16.357 24.683 -23.370 1.00 74.44 680 ALA A O 1
ATOM 5414 N N . ILE A 1 681 ? 15.701 24.298 -21.253 1.00 75.69 681 ILE A N 1
ATOM 5415 C CA . ILE A 1 681 ? 16.442 23.039 -21.070 1.00 75.69 681 ILE A CA 1
ATOM 5416 C C . ILE A 1 681 ? 16.010 22.020 -22.129 1.00 75.69 681 ILE A C 1
ATOM 5418 O O . ILE A 1 681 ? 16.861 21.495 -22.839 1.00 75.69 681 ILE A O 1
ATOM 5422 N N . SER A 1 682 ? 14.703 21.789 -22.296 1.00 71.81 682 SER A N 1
ATOM 5423 C CA . SER A 1 682 ? 14.182 20.857 -23.311 1.00 71.81 682 SER A CA 1
ATOM 5424 C C . SER A 1 682 ? 14.608 21.246 -24.727 1.00 71.81 682 SER A C 1
ATOM 5426 O O . SER A 1 682 ? 15.123 20.416 -25.473 1.00 71.81 682 SER A O 1
ATOM 5428 N N . SER A 1 683 ? 14.455 22.526 -25.084 1.00 76.06 683 SER A N 1
ATOM 5429 C CA . SER A 1 683 ? 14.822 23.029 -26.411 1.00 76.06 683 SER A CA 1
ATOM 5430 C C . SER A 1 683 ? 16.319 22.932 -26.704 1.00 76.06 683 SER A C 1
ATOM 5432 O O . SER A 1 683 ? 16.685 22.783 -27.869 1.00 76.06 683 SER A O 1
ATOM 5434 N N . ASN A 1 684 ? 17.185 23.109 -25.707 1.00 77.50 684 ASN A N 1
ATOM 5435 C CA . ASN A 1 684 ? 18.632 23.043 -25.911 1.00 77.50 684 ASN A CA 1
ATOM 5436 C C . ASN A 1 684 ? 19.143 21.603 -25.837 1.00 77.50 684 ASN A C 1
ATOM 5438 O O . ASN A 1 684 ? 20.064 21.259 -26.571 1.00 77.50 684 ASN A O 1
ATOM 5442 N N . TRP A 1 685 ? 18.488 20.743 -25.051 1.00 78.56 685 TRP A N 1
ATOM 5443 C CA . TRP A 1 685 ? 18.760 19.308 -24.998 1.00 78.56 685 TRP A CA 1
ATOM 5444 C C . TRP A 1 685 ? 18.592 18.630 -26.362 1.00 78.56 685 TRP A C 1
ATOM 5446 O O . TRP A 1 685 ? 19.480 17.903 -26.802 1.00 78.56 685 TRP A O 1
ATOM 5456 N N . GLU A 1 686 ? 17.500 18.920 -27.077 1.00 72.75 686 GLU A N 1
ATOM 5457 C CA . GLU A 1 686 ? 17.271 18.383 -28.429 1.00 72.75 686 GLU A CA 1
ATOM 5458 C C . GLU A 1 686 ? 18.398 18.767 -29.402 1.00 72.75 686 GLU A C 1
ATOM 5460 O O . GLU A 1 686 ? 18.829 17.946 -30.209 1.00 72.75 686 GLU A O 1
ATOM 5465 N N . LYS A 1 687 ? 18.940 19.985 -29.272 1.00 76.31 687 LYS A N 1
ATOM 5466 C CA . LYS A 1 687 ? 20.031 20.492 -30.120 1.00 76.31 687 LYS A CA 1
ATOM 5467 C C . LYS A 1 687 ? 21.394 19.872 -29.812 1.00 76.31 687 LYS A C 1
ATOM 5469 O O . LYS A 1 687 ? 22.272 19.965 -30.659 1.00 76.31 687 LYS A O 1
ATOM 5474 N N . VAL A 1 688 ? 21.596 19.275 -28.634 1.00 79.25 688 VAL A N 1
ATOM 5475 C CA . VAL A 1 688 ? 22.872 18.629 -28.263 1.00 79.25 688 VAL A CA 1
ATOM 5476 C C . VAL A 1 688 ? 22.825 17.108 -28.346 1.00 79.25 688 VAL A C 1
ATOM 5478 O O . VAL A 1 688 ? 23.832 16.478 -28.670 1.00 79.25 688 VAL A O 1
ATOM 5481 N N . TYR A 1 689 ? 21.665 16.506 -28.080 1.00 79.06 689 TYR A N 1
ATOM 5482 C CA . TYR A 1 689 ? 21.530 15.059 -27.957 1.00 79.06 689 TYR A CA 1
ATOM 5483 C C . TYR A 1 689 ? 21.809 14.329 -29.276 1.00 79.06 689 TYR A C 1
ATOM 5485 O O . TYR A 1 689 ? 22.620 13.401 -29.317 1.00 79.06 689 TYR A O 1
ATOM 5493 N N . GLU A 1 690 ? 21.170 14.766 -30.362 1.00 76.00 690 GLU A N 1
ATOM 5494 C CA . GLU A 1 690 ? 21.321 14.147 -31.682 1.00 76.00 690 GLU A CA 1
ATOM 5495 C C . GLU A 1 690 ? 22.750 14.310 -32.244 1.00 76.00 690 GLU A C 1
ATOM 5497 O O . GLU A 1 690 ? 23.347 13.299 -32.633 1.00 76.00 690 GLU A O 1
ATOM 5502 N N . PRO A 1 691 ? 23.387 15.499 -32.195 1.00 78.94 691 PRO A N 1
ATOM 5503 C CA . PRO A 1 691 ? 24.791 15.631 -32.583 1.00 78.94 691 PRO A CA 1
ATOM 5504 C C . PRO A 1 691 ? 25.756 14.752 -31.781 1.00 78.94 691 PRO A C 1
ATOM 5506 O O . PRO A 1 691 ? 26.695 14.208 -32.358 1.00 78.94 691 PRO A O 1
ATOM 5509 N N . ILE A 1 692 ? 25.532 14.554 -30.476 1.00 82.25 692 ILE A N 1
ATOM 5510 C CA . ILE A 1 692 ? 26.377 13.663 -29.665 1.00 82.25 692 ILE A CA 1
ATOM 5511 C C . ILE A 1 692 ? 26.207 12.203 -30.080 1.00 82.25 692 ILE A C 1
ATOM 5513 O O . ILE A 1 692 ? 27.199 11.480 -30.165 1.00 82.25 692 ILE A O 1
ATOM 5517 N N . GLN A 1 693 ? 24.988 11.755 -30.387 1.00 79.75 693 GLN A N 1
ATOM 5518 C CA . GLN A 1 693 ? 24.776 10.405 -30.918 1.00 79.75 693 GLN A CA 1
ATOM 5519 C C . GLN A 1 693 ? 25.536 10.183 -32.228 1.00 79.75 693 GLN A C 1
ATOM 5521 O O . GLN A 1 693 ? 26.177 9.143 -32.406 1.00 79.75 693 GLN A O 1
ATOM 5526 N N . ILE A 1 694 ? 25.502 11.173 -33.122 1.00 78.12 694 ILE A N 1
ATOM 5527 C CA . ILE A 1 694 ? 26.233 11.137 -34.392 1.00 78.12 694 ILE A CA 1
ATOM 5528 C C . ILE A 1 694 ? 27.744 11.137 -34.136 1.00 78.12 694 ILE A C 1
ATOM 5530 O O . ILE A 1 694 ? 28.457 10.315 -34.713 1.00 78.12 694 ILE A O 1
ATOM 5534 N N . TRP A 1 695 ? 28.231 11.976 -33.219 1.00 82.94 695 TRP A N 1
ATOM 5535 C CA . TRP A 1 695 ? 29.646 12.046 -32.855 1.00 82.94 695 TRP A CA 1
ATOM 5536 C C . TRP A 1 695 ? 30.160 10.718 -32.276 1.00 82.94 695 TRP A C 1
ATOM 5538 O O . TRP A 1 695 ? 31.184 10.201 -32.725 1.00 82.94 695 TRP A O 1
ATOM 5548 N N . ILE A 1 696 ? 29.413 10.099 -31.356 1.00 82.81 696 ILE A N 1
ATOM 5549 C CA . ILE A 1 696 ? 29.703 8.758 -30.817 1.00 82.81 696 ILE A CA 1
ATOM 5550 C C . ILE A 1 696 ? 29.721 7.711 -31.938 1.00 82.81 696 ILE A C 1
ATOM 5552 O O . ILE A 1 696 ? 30.592 6.840 -31.959 1.00 82.81 696 ILE A O 1
ATOM 5556 N N . GLY A 1 697 ? 28.769 7.791 -32.873 1.00 81.38 697 GLY A N 1
ATOM 5557 C CA . GLY A 1 697 ? 28.714 6.930 -34.054 1.00 81.38 697 GLY A CA 1
ATOM 5558 C C . GLY A 1 697 ? 29.978 7.030 -34.907 1.00 81.38 697 GLY A C 1
ATOM 5559 O O . GLY A 1 697 ? 30.571 6.007 -35.237 1.00 81.38 697 GLY A O 1
ATOM 5560 N N . LEU A 1 698 ? 30.443 8.248 -35.185 1.00 80.94 698 LEU A N 1
ATOM 5561 C CA . LEU A 1 698 ? 31.670 8.486 -35.947 1.00 80.94 698 LEU A CA 1
ATOM 5562 C C . LEU A 1 698 ? 32.925 7.983 -35.221 1.00 80.94 698 LEU A C 1
ATOM 5564 O O . LEU A 1 698 ? 33.805 7.399 -35.849 1.00 80.94 698 LEU A O 1
ATOM 5568 N N . LEU A 1 699 ? 32.999 8.126 -33.894 1.00 82.44 699 LEU A N 1
ATOM 5569 C CA . LEU A 1 699 ? 34.132 7.636 -33.095 1.00 82.44 699 LEU A CA 1
ATOM 5570 C C . LEU A 1 699 ? 34.269 6.102 -33.074 1.00 82.44 699 LEU A C 1
ATOM 5572 O O . LEU A 1 699 ? 35.364 5.599 -32.797 1.00 82.44 699 LEU A O 1
ATOM 5576 N N . LYS A 1 700 ? 33.196 5.354 -33.384 1.00 82.81 700 LYS A N 1
ATOM 5577 C CA . LYS A 1 700 ? 33.252 3.891 -33.593 1.00 82.81 700 LYS A CA 1
ATOM 5578 C C . LYS A 1 700 ? 34.050 3.525 -34.839 1.00 82.81 700 LYS A C 1
ATOM 5580 O O . LYS A 1 700 ? 34.760 2.525 -34.833 1.00 82.81 700 LYS A O 1
ATOM 5585 N N . GLU A 1 701 ? 33.943 4.339 -35.882 1.00 78.94 701 GLU A N 1
ATOM 5586 C CA . GLU A 1 701 ? 34.587 4.112 -37.180 1.00 78.94 701 GLU A CA 1
ATOM 5587 C C . GLU A 1 701 ? 35.933 4.851 -37.303 1.00 78.94 701 GLU A C 1
ATOM 5589 O O . GLU A 1 701 ? 36.728 4.565 -38.200 1.00 78.94 701 GLU A O 1
ATOM 5594 N N . TYR A 1 702 ? 36.223 5.773 -36.378 1.00 79.88 702 TYR A N 1
ATOM 5595 C CA . TYR A 1 702 ? 37.444 6.575 -36.367 1.00 79.88 702 TYR A CA 1
ATOM 5596 C C . TYR A 1 702 ? 38.691 5.741 -35.999 1.00 79.88 702 TYR A C 1
ATOM 5598 O O . TYR A 1 702 ? 38.639 4.931 -35.066 1.00 79.88 702 TYR A O 1
ATOM 5606 N N . PRO A 1 703 ? 39.849 5.943 -36.665 1.00 79.44 703 PRO A N 1
ATOM 5607 C CA . PRO A 1 703 ? 41.072 5.204 -36.357 1.00 79.44 703 PRO A CA 1
ATOM 5608 C C . PRO A 1 703 ? 41.520 5.361 -34.897 1.00 79.44 703 PRO A C 1
ATOM 5610 O O . PRO A 1 703 ? 41.486 6.457 -34.335 1.00 79.44 703 PRO A O 1
ATOM 5613 N N . LYS A 1 704 ? 41.999 4.268 -34.289 1.00 79.56 704 LYS A N 1
ATOM 5614 C CA . LYS A 1 704 ? 42.565 4.296 -32.931 1.00 79.56 704 LYS A CA 1
ATOM 5615 C C . LYS A 1 704 ? 43.821 5.167 -32.880 1.00 79.56 704 LYS A C 1
ATOM 5617 O O . LYS A 1 704 ? 44.709 5.026 -33.720 1.00 79.56 704 LYS A O 1
ATOM 5622 N N . GLY A 1 705 ? 43.904 6.026 -31.868 1.00 81.38 705 GLY A N 1
ATOM 5623 C CA . GLY A 1 705 ? 45.023 6.936 -31.651 1.00 81.38 705 GLY A CA 1
ATOM 5624 C C . GLY A 1 705 ? 44.658 8.083 -30.709 1.00 81.38 705 GLY A C 1
ATOM 5625 O O . GLY A 1 705 ? 43.497 8.259 -30.346 1.00 81.38 705 GLY A O 1
ATOM 5626 N N . GLU A 1 706 ? 45.654 8.901 -30.371 1.00 80.25 706 GLU A N 1
ATOM 5627 C CA . GLU A 1 706 ? 45.562 9.982 -29.375 1.00 80.25 706 GLU A CA 1
ATOM 5628 C C . GLU A 1 706 ? 44.403 10.962 -29.636 1.00 80.25 706 GLU A C 1
ATOM 5630 O O . GLU A 1 706 ? 43.724 11.400 -28.708 1.00 80.25 706 GLU A O 1
ATOM 5635 N N . THR A 1 707 ? 44.107 11.261 -30.904 1.00 79.44 707 THR A N 1
ATOM 5636 C CA . THR A 1 707 ? 43.000 12.148 -31.294 1.00 79.44 707 THR A CA 1
ATOM 5637 C C . THR A 1 707 ? 41.621 11.554 -30.990 1.00 79.44 707 THR A C 1
ATOM 5639 O O . THR A 1 707 ? 40.745 12.279 -30.522 1.00 79.44 707 THR A O 1
ATOM 5642 N N . ARG A 1 708 ? 41.424 10.245 -31.214 1.00 84.19 708 ARG A N 1
ATOM 5643 C CA . ARG A 1 708 ? 40.174 9.540 -30.876 1.00 84.19 708 ARG A CA 1
ATOM 5644 C C . ARG A 1 708 ? 39.988 9.509 -29.364 1.00 84.19 708 ARG A C 1
ATOM 5646 O O . ARG A 1 708 ? 38.917 9.851 -28.874 1.00 84.19 708 ARG A O 1
ATOM 5653 N N . ASP A 1 709 ? 41.046 9.163 -28.637 1.00 85.00 709 ASP A N 1
ATOM 5654 C CA . ASP A 1 709 ? 41.003 9.051 -27.180 1.00 85.00 709 ASP A CA 1
ATOM 5655 C C . ASP A 1 709 ? 40.732 10.412 -26.525 1.00 85.00 709 ASP A C 1
ATOM 5657 O O . ASP A 1 709 ? 39.950 10.490 -25.579 1.00 85.00 709 ASP A O 1
ATOM 5661 N N . THR A 1 710 ? 41.294 11.497 -27.067 1.00 86.44 710 THR A N 1
ATOM 5662 C CA . THR A 1 710 ? 41.021 12.868 -26.604 1.00 86.44 710 THR A CA 1
ATOM 5663 C C . THR A 1 710 ? 39.543 13.238 -26.765 1.00 86.44 710 THR A C 1
ATOM 5665 O O . THR A 1 710 ? 38.942 13.760 -25.829 1.00 86.44 710 THR A O 1
ATOM 5668 N N . GLN A 1 711 ? 38.926 12.911 -27.906 1.00 86.75 711 GLN A N 1
ATOM 5669 C CA . GLN A 1 711 ? 37.503 13.194 -28.147 1.00 86.75 711 GLN A CA 1
ATOM 5670 C C . GLN A 1 711 ? 36.574 12.310 -27.302 1.00 86.75 711 GLN A C 1
ATOM 5672 O O . GLN A 1 711 ? 35.558 12.784 -26.800 1.00 86.75 711 GLN A O 1
ATOM 5677 N N . ILE A 1 712 ? 36.940 11.044 -27.071 1.00 88.50 712 ILE A N 1
ATOM 5678 C CA . ILE A 1 712 ? 36.232 10.158 -26.132 1.00 88.50 712 ILE A CA 1
ATOM 5679 C C . ILE A 1 712 ? 36.243 10.760 -24.719 1.00 88.50 712 ILE A C 1
ATOM 5681 O O . ILE A 1 712 ? 35.202 10.805 -24.062 1.00 88.50 712 ILE A O 1
ATOM 5685 N N . HIS A 1 713 ? 37.395 11.261 -24.257 1.00 87.88 713 HIS A N 1
ATOM 5686 C CA . HIS A 1 713 ? 37.501 11.924 -22.954 1.00 87.88 713 HIS A CA 1
ATOM 5687 C C . HIS A 1 713 ? 36.677 13.215 -22.891 1.00 87.88 713 HIS A C 1
ATOM 5689 O O . HIS A 1 713 ? 36.063 13.494 -21.862 1.00 87.88 713 HIS A O 1
ATOM 5695 N N . GLU A 1 714 ? 36.636 13.990 -23.975 1.00 85.75 714 GLU A N 1
ATOM 5696 C CA . GLU A 1 714 ? 35.853 15.222 -24.057 1.00 85.75 714 GLU A CA 1
ATOM 5697 C C . GLU A 1 714 ? 34.347 14.958 -23.942 1.00 85.75 714 GLU A C 1
ATOM 5699 O O . GLU A 1 714 ? 33.702 15.538 -23.068 1.00 85.75 714 GLU A O 1
ATOM 5704 N N . ILE A 1 715 ? 33.802 14.025 -24.732 1.00 87.12 715 ILE A N 1
ATOM 5705 C CA . ILE A 1 715 ? 32.381 13.648 -24.656 1.00 87.12 715 ILE A CA 1
ATOM 5706 C C . ILE A 1 715 ? 32.057 13.064 -23.278 1.00 87.12 715 ILE A C 1
ATOM 5708 O O . ILE A 1 715 ? 31.049 13.428 -22.678 1.00 87.12 715 ILE A O 1
ATOM 5712 N N . SER A 1 716 ? 32.925 12.199 -22.742 1.00 88.19 716 SER A N 1
ATOM 5713 C CA . SER A 1 716 ? 32.748 11.626 -21.402 1.00 88.19 716 SER A CA 1
ATOM 5714 C C . SER A 1 716 ? 32.675 12.714 -20.323 1.00 88.19 716 SER A C 1
ATOM 5716 O O . SER A 1 716 ? 31.803 12.676 -19.458 1.00 88.19 716 SER A O 1
ATOM 5718 N N . ARG A 1 717 ? 33.527 13.747 -20.401 1.00 89.38 717 ARG A N 1
ATOM 5719 C CA . ARG A 1 717 ? 33.497 14.895 -19.480 1.00 89.38 717 ARG A CA 1
ATOM 5720 C C . ARG A 1 717 ? 32.180 15.673 -19.576 1.00 89.38 717 ARG A C 1
ATOM 5722 O O . ARG A 1 717 ? 31.624 16.029 -18.538 1.00 89.38 717 ARG A O 1
ATOM 5729 N N . ILE A 1 718 ? 31.695 15.933 -20.792 1.00 86.00 718 ILE A N 1
ATOM 5730 C CA . ILE A 1 718 ? 30.433 16.654 -21.039 1.00 86.00 718 ILE A CA 1
ATOM 5731 C C . ILE A 1 718 ? 29.249 15.859 -20.469 1.00 86.00 718 ILE A C 1
ATOM 5733 O O . ILE A 1 718 ? 28.474 16.376 -19.663 1.00 86.00 718 ILE A O 1
ATOM 5737 N N . LEU A 1 719 ? 29.158 14.567 -20.802 1.00 85.81 719 LEU A N 1
ATOM 5738 C CA . LEU A 1 719 ? 28.087 13.680 -20.341 1.00 85.81 719 LEU A CA 1
ATOM 5739 C C . LEU A 1 719 ? 28.091 13.496 -18.819 1.00 85.81 719 LEU A C 1
ATOM 5741 O O . LEU A 1 719 ? 27.027 13.520 -18.202 1.00 85.81 719 LEU A O 1
ATOM 5745 N N . GLN A 1 720 ? 29.260 13.379 -18.184 1.00 83.06 720 GLN A N 1
ATOM 5746 C CA . GLN A 1 720 ? 29.359 13.347 -16.720 1.00 83.06 720 GLN A CA 1
ATOM 5747 C C . GLN A 1 720 ? 28.911 14.668 -16.083 1.00 83.06 720 GLN A C 1
ATOM 5749 O O . GLN A 1 720 ? 28.201 14.653 -15.075 1.00 83.06 720 GLN A O 1
ATOM 5754 N N . GLY A 1 721 ? 29.285 15.807 -16.676 1.00 80.19 721 GLY A N 1
ATOM 5755 C CA . GLY A 1 721 ? 28.836 17.130 -16.240 1.00 80.19 721 GLY A CA 1
ATOM 5756 C C . GLY A 1 721 ? 27.312 17.244 -16.248 1.00 80.19 721 GLY A C 1
ATOM 5757 O O . GLY A 1 721 ? 26.707 17.602 -15.237 1.00 80.19 721 GLY A O 1
ATOM 5758 N N . TRP A 1 722 ? 26.673 16.850 -17.348 1.00 81.94 722 TRP A N 1
ATOM 5759 C CA . TRP A 1 722 ? 25.215 16.859 -17.461 1.00 81.94 722 TRP A CA 1
ATOM 5760 C C . TRP A 1 722 ? 24.528 15.806 -16.596 1.00 81.94 722 TRP A C 1
ATOM 5762 O O . TRP A 1 722 ? 23.492 16.089 -16.004 1.00 81.94 722 TRP A O 1
ATOM 5772 N N . GLY A 1 723 ? 25.102 14.609 -16.465 1.00 73.56 723 GLY A N 1
ATOM 5773 C CA . GLY A 1 723 ? 24.574 13.557 -15.595 1.00 73.56 723 GLY A CA 1
ATOM 5774 C C . GLY A 1 723 ? 24.458 14.011 -14.137 1.00 73.56 723 GLY A C 1
ATOM 5775 O O . GLY A 1 723 ? 23.461 13.708 -13.477 1.00 73.56 723 GLY A O 1
ATOM 5776 N N . ASN A 1 724 ? 25.432 14.797 -13.669 1.00 75.44 724 ASN A N 1
ATOM 5777 C CA . ASN A 1 724 ? 25.395 15.432 -12.353 1.00 75.44 724 ASN A CA 1
ATOM 5778 C C . ASN A 1 724 ? 24.369 16.576 -12.295 1.00 75.44 724 ASN A C 1
ATOM 5780 O O . ASN A 1 724 ? 23.630 16.676 -11.321 1.00 75.44 724 ASN A O 1
ATOM 5784 N N . SER A 1 725 ? 24.274 17.407 -13.336 1.00 74.75 725 SER A N 1
ATOM 5785 C CA . SER A 1 725 ? 23.330 18.536 -13.382 1.00 74.75 725 SER A CA 1
ATOM 5786 C C . SER A 1 725 ? 21.858 18.118 -13.508 1.00 74.75 725 SER A C 1
ATOM 5788 O O . SER A 1 725 ? 20.985 18.793 -12.971 1.00 74.75 725 SER A O 1
ATOM 5790 N N . PHE A 1 726 ? 21.562 16.996 -14.173 1.00 75.56 726 PHE A N 1
ATOM 5791 C CA . PHE A 1 726 ? 20.211 16.423 -14.271 1.00 75.56 726 PHE A CA 1
ATOM 5792 C C . PHE A 1 726 ? 19.850 15.524 -13.087 1.00 75.56 726 PHE A C 1
ATOM 5794 O O . PHE A 1 726 ? 18.742 14.985 -13.009 1.00 75.56 726 PHE A O 1
ATOM 5801 N N . GLN A 1 727 ? 20.773 15.322 -12.147 1.00 74.00 727 GLN A N 1
ATOM 5802 C CA . GLN A 1 727 ? 20.468 14.601 -10.929 1.00 74.00 727 GLN A CA 1
ATOM 5803 C C . GLN A 1 727 ? 19.582 15.468 -10.035 1.00 74.00 727 GLN A C 1
ATOM 5805 O O . GLN A 1 727 ? 20.068 16.286 -9.262 1.00 74.00 727 GLN A O 1
ATOM 5810 N N . ALA A 1 728 ? 18.273 15.220 -10.092 1.00 65.50 728 ALA A N 1
ATOM 5811 C CA . ALA A 1 728 ? 17.343 15.793 -9.127 1.00 65.50 728 ALA A CA 1
ATOM 5812 C C . ALA A 1 728 ? 17.809 15.454 -7.701 1.00 65.50 728 ALA A C 1
ATOM 5814 O O . ALA A 1 728 ? 18.091 14.279 -7.407 1.00 65.50 728 ALA A O 1
ATOM 5815 N N . THR A 1 729 ? 17.899 16.478 -6.848 1.00 63.84 729 THR A N 1
ATOM 5816 C CA . THR A 1 729 ? 18.174 16.321 -5.416 1.00 63.84 729 THR A CA 1
ATOM 5817 C C . THR A 1 729 ? 17.026 15.568 -4.743 1.00 63.84 729 THR A C 1
ATOM 5819 O O . THR A 1 729 ? 15.930 15.443 -5.296 1.00 63.84 729 THR A O 1
ATOM 5822 N N . GLU A 1 730 ? 17.266 15.031 -3.549 1.00 56.66 730 GLU A N 1
ATOM 5823 C CA . GLU A 1 730 ? 16.234 14.315 -2.791 1.00 56.66 730 GLU A CA 1
ATOM 5824 C C . GLU A 1 730 ? 15.017 15.214 -2.509 1.00 56.66 730 GLU A C 1
ATOM 5826 O O . GLU A 1 730 ? 13.876 14.802 -2.709 1.00 56.66 730 GLU A O 1
ATOM 5831 N N . GLU A 1 731 ? 15.261 16.486 -2.197 1.00 54.12 731 GLU A N 1
ATOM 5832 C CA . GLU A 1 731 ? 14.228 17.513 -2.039 1.00 54.12 731 GLU A CA 1
ATOM 5833 C C . GLU A 1 731 ? 13.424 17.730 -3.331 1.00 54.12 731 GLU A C 1
ATOM 5835 O O . GLU A 1 731 ? 12.195 17.695 -3.292 1.00 54.12 731 GLU A O 1
ATOM 5840 N N . MET A 1 732 ? 14.082 17.853 -4.492 1.00 60.03 732 MET A N 1
ATOM 5841 C CA . MET A 1 732 ? 13.399 18.023 -5.785 1.00 60.03 732 MET A CA 1
ATOM 5842 C C . MET A 1 732 ? 12.529 16.823 -6.169 1.00 60.03 732 MET A C 1
ATOM 5844 O O . MET A 1 732 ? 11.505 17.012 -6.816 1.00 60.03 732 MET A O 1
ATOM 5848 N N . ARG A 1 733 ? 12.903 15.595 -5.789 1.00 60.22 733 ARG A N 1
ATOM 5849 C CA . ARG A 1 733 ? 12.111 14.388 -6.102 1.00 60.22 733 ARG A CA 1
ATOM 5850 C C . ARG A 1 733 ? 10.881 14.236 -5.220 1.00 60.22 733 ARG A C 1
ATOM 5852 O O . ARG A 1 733 ? 9.866 13.706 -5.663 1.00 60.22 733 ARG A O 1
ATOM 5859 N N . LEU A 1 734 ? 10.977 14.675 -3.971 1.00 52.41 734 LEU A N 1
ATOM 5860 C CA . LEU A 1 734 ? 9.909 14.517 -2.990 1.00 52.41 734 LEU A CA 1
ATOM 5861 C C . LEU A 1 734 ? 8.862 15.639 -3.086 1.00 52.41 734 LEU A C 1
ATOM 5863 O O . LEU A 1 734 ? 7.678 15.408 -2.820 1.00 52.41 734 LEU A O 1
ATOM 5867 N N . LEU A 1 735 ? 9.273 16.832 -3.521 1.00 60.09 735 LEU A N 1
ATOM 5868 C CA . LEU A 1 735 ? 8.425 18.023 -3.572 1.00 60.09 735 LEU A CA 1
ATOM 5869 C C . LEU A 1 735 ? 7.196 17.922 -4.506 1.00 60.09 735 LEU A C 1
ATOM 5871 O O . LEU A 1 735 ? 6.118 18.347 -4.090 1.00 60.09 735 LEU A O 1
ATOM 5875 N N . PRO A 1 736 ? 7.261 17.347 -5.726 1.00 58.25 736 PRO A N 1
ATOM 5876 C CA . PRO A 1 736 ? 6.081 17.205 -6.581 1.00 58.25 736 PRO A CA 1
ATOM 5877 C C . PRO A 1 736 ? 5.020 16.292 -5.971 1.00 58.25 736 PRO A C 1
ATOM 5879 O O . PRO A 1 736 ? 3.829 16.597 -6.025 1.00 58.25 736 PRO A O 1
ATOM 5882 N N . MET A 1 737 ? 5.450 15.185 -5.357 1.00 51.41 737 MET A N 1
ATOM 5883 C CA . MET A 1 737 ? 4.563 14.244 -4.668 1.00 51.41 737 MET A CA 1
ATOM 5884 C C . MET A 1 737 ? 3.836 14.945 -3.516 1.00 51.41 737 MET A C 1
ATOM 5886 O O . MET A 1 737 ? 2.619 14.849 -3.383 1.00 51.41 737 MET A O 1
ATOM 5890 N N . GLN A 1 738 ? 4.572 15.731 -2.738 1.00 54.78 738 GLN A N 1
ATOM 5891 C CA . GLN A 1 738 ? 4.052 16.536 -1.634 1.00 54.78 738 GLN A CA 1
ATOM 5892 C C . GLN A 1 738 ? 3.072 17.612 -2.074 1.00 54.78 738 GLN A C 1
ATOM 5894 O O . GLN A 1 738 ? 1.961 17.687 -1.548 1.00 54.78 738 GLN A O 1
ATOM 5899 N N . MET A 1 739 ? 3.441 18.402 -3.081 1.00 59.94 739 MET A N 1
ATOM 5900 C CA . MET A 1 739 ? 2.577 19.444 -3.626 1.00 59.94 739 MET A CA 1
ATOM 5901 C C . MET A 1 739 ? 1.320 18.845 -4.264 1.00 59.94 739 MET A C 1
ATOM 5903 O O . MET A 1 739 ? 0.245 19.423 -4.134 1.00 59.94 739 MET A O 1
ATOM 5907 N N . SER A 1 740 ? 1.413 17.656 -4.867 1.00 53.22 740 SER A N 1
ATOM 5908 C CA . SER A 1 740 ? 0.255 16.929 -5.413 1.00 53.22 740 SER A CA 1
ATOM 5909 C C . SER A 1 740 ? -0.698 16.458 -4.312 1.00 53.22 740 SER A C 1
ATOM 5911 O O . SER A 1 740 ? -1.918 16.558 -4.451 1.00 53.22 740 SER A O 1
ATOM 5913 N N . ILE A 1 741 ? -0.157 15.993 -3.182 1.00 48.72 741 ILE A N 1
ATOM 5914 C CA . ILE A 1 741 ? -0.950 15.642 -1.997 1.00 48.72 741 ILE A CA 1
ATOM 5915 C C . ILE A 1 741 ? -1.614 16.894 -1.407 1.00 48.72 741 ILE A C 1
ATOM 5917 O O . ILE A 1 741 ? -2.792 16.853 -1.062 1.00 48.72 741 ILE A O 1
ATOM 5921 N N . MET A 1 742 ? -0.904 18.024 -1.329 1.00 52.72 742 MET A N 1
ATOM 5922 C CA . MET A 1 742 ? -1.459 19.301 -0.863 1.00 52.72 742 MET A CA 1
ATOM 5923 C C . MET A 1 742 ? -2.577 19.819 -1.757 1.00 52.72 742 MET A C 1
ATOM 5925 O O . MET A 1 742 ? -3.627 20.236 -1.265 1.00 52.72 742 MET A O 1
ATOM 5929 N N . ALA A 1 743 ? -2.355 19.786 -3.067 1.00 54.62 743 ALA A N 1
ATOM 5930 C CA . ALA A 1 743 ? -3.292 20.287 -4.053 1.00 54.62 743 ALA A CA 1
ATOM 5931 C C . ALA A 1 743 ? -4.615 19.508 -4.058 1.00 54.62 743 ALA A C 1
ATOM 5933 O O . ALA A 1 743 ? -5.668 20.094 -4.303 1.00 54.62 743 ALA A O 1
ATOM 5934 N N . ALA A 1 744 ? -4.584 18.233 -3.649 1.00 46.62 744 ALA A N 1
ATOM 5935 C CA . ALA A 1 744 ? -5.783 17.423 -3.442 1.00 46.62 744 ALA A CA 1
ATOM 5936 C C . ALA A 1 744 ? -6.729 17.974 -2.356 1.00 46.62 744 ALA A C 1
ATOM 5938 O O . ALA A 1 744 ? -7.920 17.674 -2.379 1.00 46.62 744 ALA A O 1
ATOM 5939 N N . PHE A 1 745 ? -6.219 18.778 -1.417 1.00 44.31 745 PHE A N 1
ATOM 5940 C CA . PHE A 1 745 ? -7.015 19.429 -0.368 1.00 44.31 745 PHE A CA 1
ATOM 5941 C C . PHE A 1 745 ? -7.110 20.952 -0.544 1.00 44.31 745 PHE A C 1
ATOM 5943 O O . PHE A 1 745 ? -7.987 21.586 0.044 1.00 44.31 745 PHE A O 1
ATOM 5950 N N . LEU A 1 746 ? -6.208 21.543 -1.334 1.00 58.88 746 LEU A N 1
ATOM 5951 C CA . LEU A 1 746 ? -6.045 22.984 -1.528 1.00 58.88 746 LEU A CA 1
ATOM 5952 C C . LEU A 1 746 ? -5.809 23.280 -3.024 1.00 58.88 746 LEU A C 1
ATOM 5954 O O . LEU A 1 746 ? -4.661 23.442 -3.449 1.00 58.88 746 LEU A O 1
ATOM 5958 N N . PRO A 1 747 ? -6.882 23.391 -3.833 1.00 58.12 747 PRO A N 1
ATOM 5959 C CA . PRO A 1 747 ? -6.795 23.475 -5.296 1.00 58.12 747 PRO A CA 1
ATOM 5960 C C . PRO A 1 747 ? -5.931 24.625 -5.838 1.00 58.12 747 PRO A C 1
ATOM 5962 O O . PRO A 1 747 ? -5.412 24.544 -6.947 1.00 58.12 747 PRO A O 1
ATOM 5965 N N . SER A 1 748 ? -5.717 25.687 -5.051 1.00 59.41 748 SER A N 1
ATOM 5966 C CA . SER A 1 748 ? -4.842 26.816 -5.403 1.00 59.41 748 SER A CA 1
ATOM 5967 C C . SER A 1 748 ? -3.365 26.439 -5.579 1.00 59.41 748 SER A C 1
ATOM 5969 O O . SER A 1 748 ? -2.592 27.253 -6.082 1.00 59.41 748 SER A O 1
ATOM 5971 N N . LEU A 1 749 ? -2.957 25.242 -5.148 1.00 57.62 749 LEU A N 1
ATOM 5972 C CA . LEU A 1 749 ? -1.593 24.723 -5.292 1.00 57.62 749 LEU A CA 1
ATOM 5973 C C . LEU A 1 749 ? -1.448 23.712 -6.445 1.00 57.62 749 LEU A C 1
ATOM 5975 O O . LEU A 1 749 ? -0.331 23.298 -6.745 1.00 57.62 749 LEU A O 1
ATOM 5979 N N . GLN A 1 750 ? -2.540 23.345 -7.129 1.00 57.97 750 GLN A N 1
ATOM 5980 C CA . GLN A 1 750 ? -2.539 22.315 -8.179 1.00 57.97 750 GLN A CA 1
ATOM 5981 C C . GLN A 1 750 ? -1.634 22.670 -9.361 1.00 57.97 750 GLN A C 1
ATOM 5983 O O . GLN A 1 750 ? -0.785 21.871 -9.740 1.00 57.97 750 GLN A O 1
ATOM 5988 N N . GLY A 1 751 ? -1.725 23.901 -9.876 1.00 58.09 751 GLY A N 1
ATOM 5989 C CA . GLY A 1 751 ? -0.876 24.340 -10.992 1.00 58.09 751 GLY A CA 1
ATOM 5990 C C . GLY A 1 751 ? 0.622 24.309 -10.670 1.00 58.09 751 GLY A C 1
ATOM 5991 O O . GLY A 1 751 ? 1.447 24.162 -11.567 1.00 58.09 751 GLY A O 1
ATOM 5992 N N . PHE A 1 752 ? 0.976 24.399 -9.388 1.00 63.78 752 PHE A N 1
ATOM 5993 C CA . PHE A 1 752 ? 2.353 24.290 -8.928 1.00 63.78 752 PHE A CA 1
ATOM 5994 C C . PHE A 1 752 ? 2.817 22.832 -8.846 1.00 63.78 752 PHE A C 1
ATOM 5996 O O . PHE A 1 752 ? 3.904 22.494 -9.311 1.00 63.78 752 PHE A O 1
ATOM 6003 N N . ALA A 1 753 ? 1.971 21.964 -8.285 1.00 59.38 753 ALA A N 1
ATOM 6004 C CA . ALA A 1 753 ? 2.218 20.529 -8.198 1.00 59.38 753 ALA A CA 1
ATOM 6005 C C . ALA A 1 753 ? 2.431 19.895 -9.580 1.00 59.38 753 ALA A C 1
ATOM 6007 O O . ALA A 1 753 ? 3.398 19.160 -9.785 1.00 59.38 753 ALA A O 1
ATOM 6008 N N . ASP A 1 754 ? 1.567 20.242 -10.535 1.00 58.03 754 ASP A N 1
ATOM 6009 C CA . ASP A 1 754 ? 1.605 19.705 -11.896 1.00 58.03 754 ASP A CA 1
ATOM 6010 C C . ASP A 1 754 ? 2.879 20.136 -12.640 1.00 58.03 754 ASP A C 1
ATOM 6012 O O . ASP A 1 754 ? 3.516 19.326 -13.316 1.00 58.03 754 ASP A O 1
ATOM 6016 N N . ALA A 1 755 ? 3.299 21.393 -12.471 1.00 61.47 755 ALA A N 1
ATOM 6017 C CA . ALA A 1 755 ? 4.527 21.902 -13.075 1.00 61.47 755 ALA A CA 1
ATOM 6018 C C . ALA A 1 755 ? 5.781 21.239 -12.492 1.00 61.47 755 ALA A C 1
ATOM 6020 O O . ALA A 1 755 ? 6.669 20.839 -13.244 1.00 61.47 755 ALA A O 1
ATOM 6021 N N . LEU A 1 756 ? 5.845 21.070 -11.166 1.00 64.50 756 LEU A N 1
ATOM 6022 C CA . LEU A 1 756 ? 6.957 20.377 -10.512 1.00 64.50 756 LEU A CA 1
ATOM 6023 C C . LEU A 1 756 ? 7.055 18.913 -10.945 1.00 64.50 756 LEU A C 1
ATOM 6025 O O . LEU A 1 756 ? 8.159 18.410 -11.150 1.00 64.50 756 LEU A O 1
ATOM 6029 N N . LYS A 1 757 ? 5.914 18.236 -11.112 1.00 63.47 757 LYS A N 1
ATOM 6030 C CA . LYS A 1 757 ? 5.878 16.845 -11.573 1.00 63.47 757 LYS A CA 1
ATOM 6031 C C . LYS A 1 757 ? 6.443 16.727 -12.988 1.00 63.47 757 LYS A C 1
ATOM 6033 O O . LYS A 1 757 ? 7.397 15.983 -13.196 1.00 63.47 757 LYS A O 1
ATOM 6038 N N . GLY A 1 758 ? 5.937 17.535 -13.924 1.00 58.50 758 GLY A N 1
ATOM 6039 C CA . GLY A 1 758 ? 6.420 17.524 -15.310 1.00 58.50 758 GLY A CA 1
ATOM 6040 C C . GLY A 1 758 ? 7.915 17.841 -15.434 1.00 58.50 758 GLY A C 1
ATOM 6041 O O . GLY A 1 758 ? 8.610 17.286 -16.281 1.00 58.50 758 GLY A O 1
ATOM 6042 N N . VAL A 1 759 ? 8.430 18.690 -14.547 1.00 65.06 759 VAL A N 1
ATOM 6043 C CA . VAL A 1 759 ? 9.852 19.034 -14.470 1.00 65.06 759 VAL A CA 1
ATOM 6044 C C . VAL A 1 759 ? 10.719 17.871 -13.976 1.00 65.06 759 VAL A C 1
ATOM 6046 O O . VAL A 1 759 ? 11.785 17.622 -14.542 1.00 65.06 759 VAL A O 1
ATOM 6049 N N . VAL A 1 760 ? 10.290 17.153 -12.935 1.00 64.69 760 VAL A N 1
ATOM 6050 C CA . VAL A 1 760 ? 11.038 15.995 -12.417 1.00 64.69 760 VAL A CA 1
ATOM 6051 C C . VAL A 1 760 ? 11.070 14.866 -13.441 1.00 64.69 760 VAL A C 1
ATOM 6053 O O . VAL A 1 760 ? 12.135 14.286 -13.665 1.00 64.69 760 VAL A O 1
ATOM 6056 N N . ASP A 1 761 ? 9.951 14.625 -14.121 1.00 65.69 761 ASP A N 1
ATOM 6057 C CA . ASP A 1 761 ? 9.860 13.635 -15.196 1.00 65.69 761 ASP A CA 1
ATOM 6058 C C . ASP A 1 761 ? 10.797 14.001 -16.364 1.00 65.69 761 ASP A C 1
ATOM 6060 O O . ASP A 1 761 ? 11.528 13.152 -16.882 1.00 65.69 761 ASP A O 1
ATOM 6064 N N . MET A 1 762 ? 10.860 15.287 -16.735 1.00 75.50 762 MET A N 1
ATOM 6065 C CA . MET A 1 762 ? 11.789 15.799 -17.750 1.00 75.50 762 MET A CA 1
ATOM 6066 C C . MET A 1 762 ? 13.258 15.533 -17.379 1.00 75.50 762 MET A C 1
ATOM 6068 O O . MET A 1 762 ? 14.010 14.998 -18.197 1.00 75.50 762 MET A O 1
ATOM 6072 N N . LEU A 1 763 ? 13.677 15.876 -16.155 1.00 70.81 763 LEU A N 1
ATOM 6073 C CA . LEU A 1 763 ? 15.057 15.668 -15.695 1.00 70.81 763 LEU A CA 1
ATOM 6074 C C . LEU A 1 763 ? 15.417 14.179 -15.592 1.00 70.81 763 LEU A C 1
ATOM 6076 O O . LEU A 1 763 ? 16.529 13.788 -15.952 1.00 70.81 763 LEU A O 1
ATOM 6080 N N . ALA A 1 764 ? 14.481 13.335 -15.144 1.00 67.88 764 ALA A N 1
ATOM 6081 C CA . ALA A 1 764 ? 14.667 11.886 -15.085 1.00 67.88 764 ALA A CA 1
ATOM 6082 C C . ALA A 1 764 ? 14.894 11.285 -16.482 1.00 67.88 764 ALA A C 1
ATOM 6084 O O . ALA A 1 764 ? 15.823 10.492 -16.673 1.00 67.88 764 ALA A O 1
ATOM 6085 N N . ASN A 1 765 ? 14.112 11.726 -17.472 1.00 68.62 765 ASN A N 1
ATOM 6086 C CA . ASN A 1 765 ? 14.276 11.320 -18.867 1.00 68.62 765 ASN A CA 1
ATOM 6087 C C . ASN A 1 765 ? 15.638 11.750 -19.428 1.00 68.62 765 ASN A C 1
ATOM 6089 O O . ASN A 1 765 ? 16.364 10.919 -19.976 1.00 68.62 765 ASN A O 1
ATOM 6093 N N . MET A 1 766 ? 16.039 13.010 -19.227 1.00 74.44 766 MET A N 1
ATOM 6094 C CA . MET A 1 766 ? 17.347 13.508 -19.679 1.00 74.44 766 MET A CA 1
ATOM 6095 C C . MET A 1 766 ? 18.504 12.756 -19.017 1.00 74.44 766 MET A C 1
ATOM 6097 O O . MET A 1 766 ? 19.455 12.368 -19.690 1.00 74.44 766 MET A O 1
ATOM 6101 N N . LYS A 1 767 ? 18.404 12.446 -17.720 1.00 77.31 767 LYS A N 1
ATOM 6102 C CA . LYS A 1 767 ? 19.401 11.628 -17.017 1.00 77.31 767 LYS A CA 1
ATOM 6103 C C . LYS A 1 767 ? 19.522 10.219 -17.602 1.00 77.31 767 LYS A C 1
ATOM 6105 O O . LYS A 1 767 ? 20.641 9.725 -17.769 1.00 77.31 767 LYS A O 1
ATOM 6110 N N . SER A 1 768 ? 18.398 9.574 -17.915 1.00 71.94 768 SER A N 1
ATOM 6111 C CA . SER A 1 768 ? 18.381 8.256 -18.565 1.00 71.94 768 SER A CA 1
ATOM 6112 C C . SER A 1 768 ? 19.072 8.306 -19.932 1.00 71.94 768 SER A C 1
ATOM 6114 O O . SER A 1 768 ? 19.978 7.516 -20.214 1.00 71.94 768 SER A O 1
ATOM 6116 N N . MET A 1 769 ? 18.737 9.317 -20.739 1.00 72.94 769 MET A N 1
ATOM 6117 C CA . MET A 1 769 ? 19.346 9.554 -22.049 1.00 72.94 769 MET A CA 1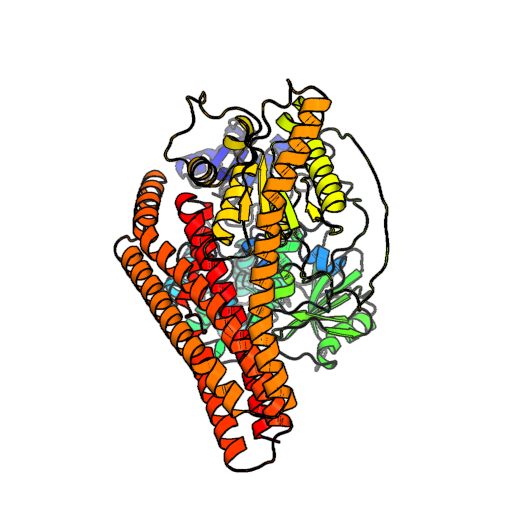
ATOM 6118 C C . MET A 1 769 ? 20.864 9.781 -21.948 1.00 72.94 769 MET A C 1
ATOM 6120 O O . MET A 1 769 ? 21.620 9.145 -22.681 1.00 72.94 769 MET A O 1
ATOM 6124 N N . THR A 1 770 ? 21.327 10.612 -21.009 1.00 79.50 770 THR A N 1
ATOM 6125 C CA . THR A 1 770 ? 22.761 10.859 -20.762 1.00 79.50 770 THR A CA 1
ATOM 6126 C C . THR A 1 770 ? 23.492 9.598 -20.299 1.00 79.50 770 THR A C 1
ATOM 6128 O O . THR A 1 770 ? 24.594 9.320 -20.766 1.00 79.50 770 THR A O 1
ATOM 6131 N N . THR A 1 771 ? 22.869 8.792 -19.432 1.00 78.44 771 THR A N 1
ATOM 6132 C CA . THR A 1 771 ? 23.445 7.523 -18.946 1.00 78.44 771 THR A CA 1
ATOM 6133 C C . THR A 1 771 ? 23.637 6.536 -20.097 1.00 78.44 771 THR A C 1
ATOM 6135 O O . THR A 1 771 ? 24.702 5.935 -20.226 1.00 78.44 771 THR A O 1
ATOM 6138 N N . SER A 1 772 ? 22.651 6.433 -20.994 1.00 80.44 772 SER A N 1
ATOM 6139 C CA . SER A 1 772 ? 22.753 5.598 -22.196 1.00 80.44 772 SER A CA 1
ATOM 6140 C C . SER A 1 772 ? 23.912 6.023 -23.109 1.00 80.44 772 SER A C 1
ATOM 6142 O O . SER A 1 772 ? 24.643 5.172 -23.617 1.00 80.44 772 SER A O 1
ATOM 6144 N N . LEU A 1 773 ? 24.126 7.330 -23.299 1.00 83.50 773 LEU A N 1
ATOM 6145 C CA . LEU A 1 773 ? 25.259 7.841 -24.081 1.00 83.50 773 LEU A CA 1
ATOM 6146 C C . LEU A 1 773 ? 26.604 7.568 -23.391 1.00 83.50 773 LEU A C 1
ATOM 6148 O O . LEU A 1 773 ? 27.560 7.167 -24.058 1.00 83.50 773 LEU A O 1
ATOM 6152 N N . GLN A 1 774 ? 26.667 7.719 -22.065 1.00 85.50 774 GLN A N 1
ATOM 6153 C CA . GLN A 1 774 ? 27.871 7.442 -21.281 1.00 85.50 774 GLN A CA 1
ATOM 6154 C C . GLN A 1 774 ? 28.288 5.973 -21.403 1.00 85.50 774 GLN A C 1
ATOM 6156 O O . GLN A 1 774 ? 29.458 5.682 -21.637 1.00 85.50 774 GLN A O 1
ATOM 6161 N N . GLU A 1 775 ? 27.338 5.037 -21.337 1.00 84.56 775 GLU A N 1
ATOM 6162 C CA . GLU A 1 775 ? 27.628 3.612 -21.530 1.00 84.56 775 GLU A CA 1
ATOM 6163 C C . GLU A 1 775 ? 28.195 3.305 -22.922 1.00 84.56 775 GLU A C 1
ATOM 6165 O O . GLU A 1 775 ? 29.054 2.431 -23.064 1.00 84.56 775 GLU A O 1
ATOM 6170 N N . GLN A 1 776 ? 27.729 4.006 -23.961 1.00 86.69 776 GLN A N 1
ATOM 6171 C CA . GLN A 1 776 ? 28.265 3.841 -25.314 1.00 86.69 776 GLN A CA 1
ATOM 6172 C C . GLN A 1 776 ? 29.713 4.333 -25.415 1.00 86.69 776 GLN A C 1
ATOM 6174 O O . GLN A 1 776 ? 30.541 3.660 -26.032 1.00 86.69 776 GLN A O 1
ATOM 6179 N N . ILE A 1 777 ? 30.028 5.462 -24.778 1.00 88.25 777 ILE A N 1
ATOM 6180 C CA . ILE A 1 777 ? 31.384 6.020 -24.702 1.00 88.25 777 ILE A CA 1
ATOM 6181 C C . ILE A 1 777 ? 32.324 5.135 -23.871 1.00 88.25 777 ILE A C 1
ATOM 6183 O O . ILE A 1 777 ? 33.452 4.868 -24.287 1.00 88.25 777 ILE A O 1
ATOM 6187 N N . ASP A 1 778 ? 31.861 4.600 -22.744 1.00 85.50 778 ASP A N 1
ATOM 6188 C CA . ASP A 1 778 ? 32.665 3.716 -21.896 1.00 85.50 778 ASP A CA 1
ATOM 6189 C C . ASP A 1 778 ? 33.011 2.398 -22.604 1.00 85.50 778 ASP A C 1
ATOM 6191 O O . ASP A 1 778 ? 34.108 1.862 -22.423 1.00 85.50 778 ASP A O 1
ATOM 6195 N N . ARG A 1 779 ? 32.097 1.866 -23.431 1.00 86.19 779 ARG A N 1
ATOM 6196 C CA . ARG A 1 779 ? 32.375 0.705 -24.297 1.00 86.19 779 ARG A CA 1
ATOM 6197 C C . ARG A 1 779 ? 33.434 1.046 -25.341 1.00 86.19 779 ARG A C 1
ATOM 6199 O O . ARG A 1 779 ? 34.413 0.318 -25.462 1.00 86.19 779 ARG A O 1
ATOM 6206 N N . LEU A 1 780 ? 33.282 2.189 -26.008 1.00 84.00 780 LEU A N 1
ATOM 6207 C CA . LEU A 1 780 ? 34.234 2.699 -26.997 1.00 84.00 780 LEU A CA 1
ATOM 6208 C C . LEU A 1 780 ? 35.649 2.907 -26.449 1.00 84.00 780 LEU A C 1
ATOM 6210 O O . LEU A 1 780 ? 36.614 2.695 -27.177 1.00 84.00 780 LEU A O 1
ATOM 6214 N N . SER A 1 781 ? 35.777 3.311 -25.182 1.00 81.50 781 SER A N 1
ATOM 6215 C CA . SER A 1 781 ? 37.072 3.475 -24.510 1.00 81.50 781 SER A CA 1
ATOM 6216 C C . SER A 1 781 ? 37.748 2.143 -24.158 1.00 81.50 781 SER A C 1
ATOM 6218 O O . SER A 1 781 ? 38.959 2.123 -23.938 1.00 81.50 781 SER A O 1
ATOM 6220 N N . ARG A 1 782 ? 36.982 1.051 -24.033 1.00 79.62 782 ARG A N 1
ATOM 6221 C CA . ARG A 1 782 ? 37.503 -0.297 -23.734 1.00 79.62 782 ARG A CA 1
ATOM 6222 C C . ARG A 1 782 ? 37.871 -1.076 -24.996 1.00 79.62 782 ARG A C 1
ATOM 6224 O O . ARG A 1 782 ? 38.672 -2.005 -24.906 1.00 79.62 782 ARG A O 1
ATOM 6231 N N . GLU A 1 783 ? 37.260 -0.717 -26.125 1.00 70.50 783 GLU A N 1
ATOM 6232 C CA . GLU A 1 783 ? 37.513 -1.257 -27.465 1.00 70.50 783 GLU A CA 1
ATOM 6233 C C . GLU A 1 783 ? 38.698 -0.570 -28.142 1.00 70.50 783 GLU A C 1
ATOM 6235 O O . GLU A 1 783 ? 39.666 -1.309 -28.432 1.00 70.50 783 GLU A O 1
#

InterPro domains:
  IPR000157 Toll/interleukin-1 receptor homology (TIR) domain [PF13676] (429-533)
  IPR000157 Toll/interleukin-1 receptor homology (TIR) domain [PS50104] (425-561)
  IPR000157 Toll/interleukin-1 receptor homology (TIR) domain [SM00255] (426-580)
  IPR011335 Restriction endonuclease type II-like [SSF52980] (273-346)
  IPR025420 Domain of unknown function DUF4143 [PF13635] (184-331)
  IPR035897 Toll/interleukin-1 receptor homology (TIR) domain superfamily [G3DSA:3.40.50.10140] (426-552)
  IPR035897 Toll/interleukin-1 receptor homology (TIR) domain superfamily [SSF52200] (422-538)
  IPR041682 AAA domain, group 14 [PF13173] (3-104)

Foldseek 3Di:
DVCVVPVVVAAEDECVPPVLVVCCLVVVLVSVVPDDWQHEYHQQQQRQCNQQSVLVVQVVDDDPDRGYDYYHLFARHPCDPNNDRSCVVPDDDADDFQDAVQVLLVVVPAQLVQCLQPFAFFQPFWDPDAPVNVLVCQQQWRHCVQSLFLAHDDSVRSLVVLVVVVLVLLDQALYVPHGDPSVLLCLLCLVQLLQAQAWAALVVSCVVRVHDSVSSVVSVVSCVRSLQKDWAWADDPDPVPTDSNGTGIHGSGSSNSQSSCVVVVDHCVVPQNSVQSSQLSSLCNNRVSSQSPHPFHWDKHKYWDDDDDIQTFSIWTDGPQEIETEHEDADQDDDPVSCVNVVVVVVVVRHYPAYEYEYCHTGWDDPDDRYIYFYNCLSNDPSSTDDDPDDDPPPDDPPPDDDDDDDDDDDDDDDDPPPVPPPPQAAEEEEQEDPVVCVVLVVLSVVLVVLLQVVLCVVPVGHHHYDYDDDDDDPPDPPPVVLCVSLVPHQEYEYADDPVCLVDPVSLCSVVVSVLVCVVPLSHYYEYEDQDDPVPDPPDDPPDPSNCSNVVHHYLYQDPSVPDDPVRSNVSSVVSNVVVVVSSVSSSVVVVVVCVVVVQLVVCLVVLPLVSLVVQLPVLLVLLVVLLVLLVVLVVQLVVLPVVQDADPDPDPVSRQVSLLVSLVSSVVSLVSNSVSLVSNVVSLVSNLVSLVSSLVSLLVDDDDPVSVVVLVVLLVSLVVLLVSLPQDPSLVVNLSSLCSVCVSHVSSVSVSVSSVVSNVSSSVSNVSSVVSNVSSVVSNVD